Protein AF-0000000074976212 (afdb_homodimer)

Radius of gyration: 29.64 Å; Cα contacts (8 Å, |Δi|>4): 2493; chains: 2; bounding box: 60×84×64 Å

Sequence (976 aa):
MLPFTELFINGRFVPSSTGETFEVRNPYTGAVVGTSASASSEDCKDAIEAAQQALKTWENSPLAQRRDIYLKAAELIMTEKYREKIFQAIREETAGSNELVMMNVAPVAGTLRAHAGLVESLRGDVYPSLTVPGAQVVARPRAMGVIFAIAPWNAPVTLALRAVSIPILCGNTAVLKSSEISPRSHSIVVELFKEAGLPDGVLNFVSMSRDSAPSLTSEIIAHPAIRHVNFTGSDRVGKIIAMEAAKYLKPCVLELGGKSPAIVLNDANISEAARSIVFSAMAHSGQVCMATSRVIAQRGISEQLLSEVKSLITNIKAGDVGNDKSVILGALFSPGSAENVVKMLKEAQAQGAEIISGDISRNGAVVQPHLVANVKCGMQIWDREVFGPALVYAVVDTIEEAIELANNTDYSLSASVWSKDLAVAQDVAARIYSGYANINGPSIHSEPVDGLVGLGGASGYGRFSIENFTHKRIVVTHPAGRKLPIVSMLPFTELFINGRFVPSSTGETFEVRNPYTGAVVGTSASASSEDCKDAIEAAQQALKTWENSPLAQRRDIYLKAAELIMTEKYREKIFQAIREETAGSNELVMMNVAPVAGTLRAHAGLVESLRGDVYPSLTVPGAQVVARPRAMGVIFAIAPWNAPVTLALRAVSIPILCGNTAVLKSSEISPRSHSIVVELFKEAGLPDGVLNFVSMSRDSAPSLTSEIIAHPAIRHVNFTGSDRVGKIIAMEAAKYLKPCVLELGGKSPAIVLNDANISEAARSIVFSAMAHSGQVCMATSRVIAQRGISEQLLSEVKSLITNIKAGDVGNDKSVILGALFSPGSAENVVKMLKEAQAQGAEIISGDISRNGAVVQPHLVANVKCGMQIWDREVFGPALVYAVVDTIEEAIELANNTDYSLSASVWSKDLAVAQDVAARIYSGYANINGPSIHSEPVDGLVGLGGASGYGRFSIENFTHKRIVVTHPAGRKLPIVS

Secondary structure (DSSP, 8-state):
---EEPEEETTEEE--TT--EEEEE-TTT--EEEEEE---HHHHHHHHHHHHHHHHHHTTS-HHHHHHHHHHHHHHHTSHHHHHHHHHHHHHHH---HHHHHHTTHHHHHHHHHHHHGGGG---EEEE-SSSTT-EEEEEEEE--EEEEE--SSSHHHHHHHHHHHHHHTT-EEEEEPPTT-HHHHHHHHHHHHHHTPPTTTEEEE---TTTHHHHHHHHHHSTTEEEEEEES-HHHHHHHHHHHHTTT--EEEE----EEEEE-TTS-HHHHHHHHHHHHHGGGG--TTSEEEEEEEHHHHHHHHHHHHHHHHT--BS-TTT-TT--B---S-HHHHHHHHHHHHHHHHTT-EEEE--S--BTTB---EEEES--TT-HHHHS---SSEEEEEEESSHHHHHHHHHSSS--SEEEEE-S-HHHHHHHHHHS--SEEEETS-S-----TT----SSGGG----SSGGGGEEEEEEEEPPS----TT--/---EEPEEETTEEE--TT--EEEEE-TTT--EEEEEE---HHHHHHHHHHHHHHHHHHTTS-HHHHHHHHHHHHHHHTSHHHHHHHHHHHHHHH---HHHHHHTTHHHHHHHHHHHHGGGG---EEEE-SSSTT-EEEEEEEE--EEEEE--SSSHHHHHHHHHHHHHHTT-EEEEEPPTT-HHHHHHHHHHHHHHTPPTTTEEEE---TTTHHHHHHHHHHSTTEEEEEEES-HHHHHHHHHHHHTTT--EEEE----EEEEE-TTS-HHHHHHHHHHHHHGGGG--TT-EEEEEEEHHHHHHHHHHHHHHHHT--BS-TTT-TT--B---S-HHHHHHHHHHHHHHHHTT-EEEE--S--BTTB---EEEES--TT-HHHHS---SSEEEEEEESSHHHHHHHHHSSS--SEEEEE-S-HHHHHHHHHHS--SEEEETS-S-----TT----SSGGG----SSGGGGEEEEEEEEPPS----TT--

pLDDT: mean 95.0, std 6.01, range [60.66, 98.94]

Solvent-accessible surface area (backbone atoms only — not comparable to full-atom values): 46878 Å² total; per-residue (Å²): 133,69,52,71,32,59,26,29,42,53,69,37,78,36,70,24,84,81,64,42,63,41,75,26,42,15,26,65,80,61,44,76,60,28,36,31,25,21,50,37,72,65,45,52,51,50,29,51,51,29,10,53,59,28,31,76,53,47,50,72,48,60,61,67,58,55,28,49,29,29,47,42,30,26,53,50,54,70,33,69,70,42,45,51,52,48,44,52,35,38,35,43,34,42,27,44,25,71,66,51,44,43,67,38,47,64,54,44,37,57,50,30,46,53,53,31,57,46,57,74,67,74,54,62,49,78,45,82,47,88,73,44,85,80,25,45,32,38,35,35,66,36,45,65,43,24,31,40,22,38,25,39,56,75,42,24,41,43,43,35,41,60,55,44,48,57,37,41,71,47,19,19,11,29,41,38,34,41,30,62,54,28,43,58,32,31,47,48,49,54,52,42,39,50,74,31,60,53,61,55,5,34,59,16,38,43,33,36,38,80,84,51,35,64,64,50,50,53,51,53,58,66,34,82,68,41,46,34,38,38,40,39,45,52,39,72,58,48,32,53,52,40,32,59,26,12,74,61,41,34,57,63,32,31,32,28,33,21,58,6,33,34,39,36,40,65,66,30,59,52,68,62,49,31,41,31,48,50,31,21,18,38,45,69,26,8,44,42,49,33,18,28,31,34,37,38,21,23,55,85,34,33,68,64,37,50,52,51,37,49,56,58,47,72,71,49,36,44,39,54,39,89,80,35,85,81,26,69,21,18,23,36,81,29,45,68,57,26,49,52,44,32,49,37,48,52,51,35,44,73,72,63,27,41,77,78,39,63,79,77,51,62,62,68,7,24,43,57,46,29,36,33,32,65,59,51,89,86,36,60,63,69,60,41,65,68,64,31,29,54,34,36,37,39,75,32,83,46,71,68,52,43,42,53,57,62,45,67,48,58,39,11,31,20,19,18,32,31,40,70,50,58,71,59,34,49,54,50,52,69,66,37,64,36,15,29,28,16,32,54,44,38,28,52,74,74,69,73,68,64,32,82,27,15,75,22,42,41,3,16,33,56,38,67,32,69,72,72,36,32,36,74,30,36,38,36,41,46,50,86,86,75,85,52,69,98,61,108,131,70,51,73,33,59,26,30,43,51,69,37,76,38,72,22,82,80,64,41,61,40,76,24,43,14,26,66,81,61,46,75,59,27,37,30,26,22,50,40,71,65,44,52,50,50,27,51,50,28,11,54,58,27,30,75,53,47,49,71,49,59,61,67,59,53,28,50,29,29,47,42,29,25,55,49,54,70,33,70,68,42,46,50,50,49,44,52,36,38,34,43,32,42,28,43,25,72,67,51,43,43,67,37,48,65,54,45,35,58,50,30,46,53,53,33,57,47,56,74,68,74,55,63,48,78,44,82,47,88,71,44,84,80,26,46,33,38,35,36,67,37,46,64,43,25,32,40,23,37,25,37,57,75,41,23,41,42,42,35,39,60,54,45,49,57,37,40,72,47,17,20,11,29,40,37,34,40,27,60,54,27,44,58,32,31,48,49,49,54,52,43,39,51,75,31,61,52,60,56,6,33,58,17,38,44,34,37,39,80,83,50,36,66,62,50,51,52,52,53,59,67,35,83,66,41,46,35,40,37,38,39,44,50,40,71,59,48,30,52,52,40,31,57,27,12,72,62,41,34,57,63,33,30,32,28,34,22,59,6,33,34,40,35,42,64,65,30,59,53,69,63,49,29,43,31,47,50,31,21,18,38,46,70,27,8,47,41,51,32,17,29,31,34,37,38,22,22,55,86,34,33,67,64,37,50,53,49,36,49,55,58,48,73,70,49,37,44,37,56,40,88,81,35,88,82,24,68,21,17,23,34,83,28,44,66,57,26,48,50,43,32,50,37,48,50,51,35,43,74,72,61,26,40,77,76,40,64,79,76,51,62,62,67,7,25,43,57,46,30,36,32,32,66,57,52,89,87,34,59,63,69,61,40,65,66,64,30,28,52,35,35,36,36,75,32,85,45,72,68,52,42,43,53,58,64,46,67,49,57,38,11,30,20,18,18,33,31,39,69,49,58,71,58,35,49,52,51,52,69,68,37,64,38,14,29,28,16,33,54,42,38,29,52,73,73,68,74,68,66,31,82,27,15,75,24,41,42,3,17,33,56,39,65,32,68,72,71,37,33,35,74,29,34,37,34,41,46,50,84,86,75,87,52,71,97,62,107

Nearest PDB structures (foldseek):
  4pz2-assembly1_C  TM=9.304E-01  e=1.964E-45  Zea mays
  8hap-assembly1_A  TM=9.422E-01  e=1.082E-43  Sulfurisphaera tokodaii
  3rjl-assembly10_B  TM=9.060E-01  e=8.149E-41  Bacillus licheniformis DSM 13 = ATCC 14580
  2w8o-assembly1_A  TM=9.499E-01  e=3.432E-38  Homo sapiens
  4pxn-assembly1_A  TM=8.995E-01  e=1.746E-37  Zea mays

Organism: Psilocybe cubensis (NCBI:txid181762)

InterPro domains:
  IPR015590 Aldehyde dehydrogenase domain [PF00171] (13-471)
  IPR016161 Aldehyde/histidinol dehydrogenase [SSF53720] (3-476)
  IPR016162 Aldehyde dehydrogenase, N-terminal [G3DSA:3.40.605.10] (1-257)
  IPR016163 Aldehyde dehydrogenase, C-terminal [G3DSA:3.40.309.10] (258-483)
  IPR029510 Aldehyde dehydrogenase, glutamic acid active site [PS00687] (254-261)
  IPR050740 Aldehyde Dehydrogenase Superfamily [PTHR43353] (5-470)

Foldseek 3Di:
DADEAAWAAQLDGDAAPVNDKDFFAEQFPRDGRYIYHAHDLVNLVRLLVLQQVVLVDLQPDDLVVLLQLLLLLLVVLPDPVNLVLLVSLLCGLFVAFPVQSCVLRVCRSVVSNVLSVCSVVQAKDWDDDPPAPPKTKIKGWGFQFEEEFEFESSNQNNRLCLRQVLLSSNSYAYEYEYDLRRSSNNCSNVVSSSVSPPGTSSYIYHYHDPVCCLVSLLSSLPDPRHQEYEDEEALVVVVVNVVSNVVVPHYYHYFHAAAAEEEEELAFDLLLSLVQLLCQCCRQQNQDRLRHAEYEYEPNCQVVNVVSNLVVQQQAWEHNSPPDVSHRHYFGSFQVLQVQLLVLVVQQVVVPKDWPDADSDDDRRIGRATEIEPGDPPRCSNADRSSGRYHYYYYDHDLVVSQVSLQNYQHAFWYEYGHPPVVVSVVSQVRHQHPYYHYSHHSDDDDPPQAGFGPDGRRGDDGSHNPRRIDIDMDMGHDPDDDDPPVD/DAAEAAWAAQLDGDAAPVNDKDFFAEQFPRDGRYIYHAHDLVNLVRLLVLQQVVLVDLQPDDLVVLLQLLLLLLVVLPDPVNLVLLVSLLCGLFVAFPVQSCVLRVCSSVVSNVLSVCSVVQAKDWDDDPPAPPKTKIKGWGFQFEEEFEFESSNQNNRLCLRQVLLSSNSYAYEYEYDLRRSSNNCSNVVSSSVSPPGTSSYIYHYHDPVCCLVSLLSSLPDPRHQEYEDEEALVVVVVNVVSNVVVPHYYHYFHAAAAEEEEELAFDLLLSLVQLLCQLCRQQNQDRLRHAEYEYEPNCQVVNVVSNLVVQQQAWEHNSPPDVSHRHYFGSFQVLQVQLLVLVVQQVVVPKDWSDADSDDDRRIGRATEIEPGDPPRCSNADRSSGRYHYYYYDHDLVVSQVSLQNYQHAFWYEYGHPPVVVSVVSQVRHQHPYYHYSHHSDDDDPPQAGFGPDGRRGDDGSHSPRRIDIDMDMGHDPDDDDPPVD

Structure (mmCIF, N/CA/C/O backbone):
data_AF-0000000074976212-model_v1
#
loop_
_entity.id
_entity.type
_entity.pdbx_description
1 polymer 'Aldehyde dehydrogenase domain-containing protein'
#
loop_
_atom_site.group_PDB
_atom_site.id
_atom_site.type_symbol
_atom_site.label_atom_id
_atom_site.label_alt_id
_atom_site.label_comp_id
_atom_site.label_asym_id
_atom_site.label_entity_id
_atom_site.label_seq_id
_atom_site.pdbx_PDB_ins_code
_atom_site.Cartn_x
_atom_site.Cartn_y
_atom_site.Cartn_z
_atom_site.occupancy
_atom_site.B_iso_or_equiv
_atom_site.auth_seq_id
_atom_site.auth_comp_id
_atom_site.auth_asym_id
_atom_site.auth_atom_id
_atom_site.pdbx_PDB_model_num
ATOM 1 N N . MET A 1 1 ? -28.688 -28.453 -22.25 1 78.44 1 MET A N 1
ATOM 2 C CA . MET A 1 1 ? -28.516 -27 -22.312 1 78.44 1 MET A CA 1
ATOM 3 C C . MET A 1 1 ? -27.219 -26.578 -21.656 1 78.44 1 MET A C 1
ATOM 5 O O . MET A 1 1 ? -26.859 -27.078 -20.594 1 78.44 1 MET A O 1
ATOM 9 N N . LEU A 1 2 ? -26.578 -25.734 -22.297 1 90.56 2 LEU A N 1
ATOM 10 C CA . LEU A 1 2 ? -25.297 -25.281 -21.781 1 90.56 2 LEU A CA 1
ATOM 11 C C . LEU A 1 2 ? -25.484 -24.391 -20.547 1 90.56 2 LEU A C 1
ATOM 13 O O . LEU A 1 2 ? -26.469 -23.656 -20.453 1 90.56 2 LEU A O 1
ATOM 17 N N . PRO A 1 3 ? -24.641 -24.547 -19.656 1 96.06 3 PRO A N 1
ATOM 18 C CA . PRO A 1 3 ? -24.75 -23.703 -18.453 1 96.06 3 PRO A CA 1
ATOM 19 C C . PRO A 1 3 ? -24.625 -22.219 -18.766 1 96.06 3 PRO A C 1
ATOM 21 O O . PRO A 1 3 ? -23.891 -21.828 -19.688 1 96.06 3 PRO A O 1
ATOM 24 N N . PHE A 1 4 ? -25.375 -21.438 -18.062 1 97.94 4 PHE A N 1
ATOM 25 C CA . PHE A 1 4 ? -25.328 -19.984 -18.141 1 97.94 4 PHE A CA 1
ATOM 26 C C . PHE A 1 4 ? -24.938 -19.375 -16.797 1 97.94 4 PHE A C 1
ATOM 28 O O . PHE A 1 4 ? -25.562 -19.656 -15.773 1 97.94 4 PHE A O 1
ATOM 35 N N . THR A 1 5 ? -23.906 -18.562 -16.797 1 98.44 5 THR A N 1
ATOM 36 C CA . THR A 1 5 ? -23.469 -17.875 -15.594 1 98.44 5 THR A CA 1
ATOM 37 C C . THR A 1 5 ? -24.047 -16.469 -15.523 1 98.44 5 THR A C 1
ATOM 39 O O . THR A 1 5 ? -23.781 -15.625 -16.375 1 98.44 5 THR A O 1
ATOM 42 N N . GLU A 1 6 ? -24.781 -16.203 -14.539 1 98.69 6 GLU A N 1
ATOM 43 C CA . GLU A 1 6 ? -25.422 -14.914 -14.328 1 98.69 6 GLU A CA 1
ATOM 44 C C . GLU A 1 6 ? -24.531 -13.992 -13.492 1 98.69 6 GLU A C 1
ATOM 46 O O . GLU A 1 6 ? -23.547 -14.445 -12.883 1 98.69 6 GLU A O 1
ATOM 51 N N . LEU A 1 7 ? -24.891 -12.688 -13.555 1 98.88 7 LEU A N 1
ATOM 52 C CA . LEU A 1 7 ? -24.359 -11.781 -12.539 1 98.88 7 LEU A CA 1
ATOM 53 C C . LEU A 1 7 ? -25 -12.055 -11.18 1 98.88 7 LEU A C 1
ATOM 55 O O . LEU A 1 7 ? -25.984 -12.789 -11.086 1 98.88 7 LEU A O 1
ATOM 59 N N . PHE A 1 8 ? -24.406 -11.617 -10.109 1 98.94 8 PHE A N 1
ATOM 60 C CA . PHE A 1 8 ? -24.984 -11.672 -8.766 1 98.94 8 PHE A CA 1
ATOM 61 C C . PHE A 1 8 ? -24.984 -10.289 -8.117 1 98.94 8 PHE A C 1
ATOM 63 O O . PHE A 1 8 ? -23.922 -9.758 -7.797 1 98.94 8 PHE A O 1
ATOM 70 N N . ILE A 1 9 ? -26.125 -9.711 -8 1 98.88 9 ILE A N 1
ATOM 71 C CA . ILE A 1 9 ? -26.266 -8.352 -7.5 1 98.88 9 ILE A CA 1
ATOM 72 C C . ILE A 1 9 ? -27.312 -8.297 -6.402 1 98.88 9 ILE A C 1
ATOM 74 O O . ILE A 1 9 ? -28.469 -8.695 -6.617 1 98.88 9 ILE A O 1
ATOM 78 N N . ASN A 1 10 ? -26.922 -7.902 -5.266 1 98.75 10 ASN A N 1
ATOM 79 C CA . ASN A 1 10 ? -27.797 -7.723 -4.113 1 98.75 10 ASN A CA 1
ATOM 80 C C . ASN A 1 10 ? -28.562 -9.008 -3.779 1 98.75 10 ASN A C 1
ATOM 82 O O . ASN A 1 10 ? -29.781 -8.984 -3.623 1 98.75 10 ASN A O 1
ATOM 86 N N . GLY A 1 11 ? -27.844 -10.102 -3.789 1 98.5 11 GLY A N 1
ATOM 87 C CA . GLY A 1 11 ? -28.375 -11.375 -3.342 1 98.5 11 GLY A CA 1
ATOM 88 C C . GLY A 1 11 ? -29.172 -12.094 -4.414 1 98.5 11 GLY A C 1
ATOM 89 O O . GLY A 1 11 ? -29.781 -13.133 -4.145 1 98.5 11 GLY A O 1
ATOM 90 N N . ARG A 1 12 ? -29.172 -11.594 -5.656 1 98.19 12 ARG A N 1
ATOM 91 C CA . ARG A 1 12 ? -29.953 -12.211 -6.73 1 98.19 12 ARG A CA 1
ATOM 92 C C . ARG A 1 12 ? -29.078 -12.477 -7.953 1 98.19 12 ARG A C 1
ATOM 94 O O . ARG A 1 12 ? -28.281 -11.625 -8.359 1 98.19 12 ARG A O 1
ATOM 101 N N . PHE A 1 13 ? -29.188 -13.633 -8.492 1 98.69 13 PHE A N 1
ATOM 102 C CA . PHE A 1 13 ? -28.625 -13.938 -9.805 1 98.69 13 PHE A CA 1
ATOM 103 C C . PHE A 1 13 ? -29.453 -13.297 -10.906 1 98.69 13 PHE A C 1
ATOM 105 O O . PHE A 1 13 ? -30.672 -13.492 -10.977 1 98.69 13 PHE A O 1
ATOM 112 N N . VAL A 1 14 ? -28.812 -12.461 -11.789 1 98.62 14 VAL A N 1
ATOM 113 C CA . VAL A 1 14 ? -29.547 -11.695 -12.797 1 98.62 14 VAL A CA 1
ATOM 114 C C . VAL A 1 14 ? -28.781 -11.711 -14.117 1 98.62 14 VAL A C 1
ATOM 116 O O . VAL A 1 14 ? -27.547 -11.805 -14.125 1 98.62 14 VAL A O 1
ATOM 119 N N . PRO A 1 15 ? -29.469 -11.68 -15.195 1 98.25 15 PRO A N 1
ATOM 120 C CA . PRO A 1 15 ? -28.781 -11.445 -16.469 1 98.25 15 PRO A CA 1
ATOM 121 C C . PRO A 1 15 ? -28.219 -10.023 -16.578 1 98.25 15 PRO A C 1
ATOM 123 O O . PRO A 1 15 ? -28.469 -9.188 -15.695 1 98.25 15 PRO A O 1
ATOM 126 N N . SER A 1 16 ? -27.484 -9.773 -17.562 1 98.5 16 SER A N 1
ATOM 127 C CA . SER A 1 16 ? -27.047 -8.414 -17.844 1 98.5 16 SER A CA 1
ATOM 128 C C . SER A 1 16 ? -28.234 -7.504 -18.156 1 98.5 16 SER A C 1
ATOM 130 O O . SER A 1 16 ? -29.203 -7.938 -18.766 1 98.5 16 SER A O 1
ATOM 132 N N . SER A 1 17 ? -28.109 -6.273 -17.812 1 98.19 17 SER A N 1
ATOM 133 C CA . SER A 1 17 ? -29.188 -5.324 -18.062 1 98.19 17 SER A CA 1
ATOM 134 C C . SER A 1 17 ? -29.406 -5.133 -19.562 1 98.19 17 SER A C 1
ATOM 136 O O . SER A 1 17 ? -30.5 -4.785 -20 1 98.19 17 SER A O 1
ATOM 138 N N . THR A 1 18 ? -28.422 -5.387 -20.375 1 97.94 18 THR A N 1
ATOM 139 C CA . THR A 1 18 ? -28.531 -5.246 -21.828 1 97.94 18 THR A CA 1
ATOM 140 C C . THR A 1 18 ? -28.828 -6.59 -22.484 1 97.94 18 THR A C 1
ATOM 142 O O . THR A 1 18 ? -29.109 -6.652 -23.688 1 97.94 18 THR A O 1
ATOM 145 N N . GLY A 1 19 ? -28.703 -7.66 -21.75 1 97.81 19 GLY A N 1
ATOM 146 C CA . GLY A 1 19 ? -28.906 -9 -22.297 1 97.81 19 GLY A CA 1
ATOM 147 C C . GLY A 1 19 ? -27.656 -9.555 -22.953 1 97.81 19 GLY A C 1
ATOM 148 O O . GLY A 1 19 ? -27.656 -10.703 -23.422 1 97.81 19 GLY A O 1
ATOM 149 N N . GLU A 1 20 ? -26.609 -8.789 -22.938 1 98.12 20 GLU A N 1
ATOM 150 C CA . GLU A 1 20 ? -25.375 -9.219 -23.609 1 98.12 20 GLU A CA 1
ATOM 151 C C . GLU A 1 20 ? -24.734 -10.398 -22.891 1 98.12 20 GLU A C 1
ATOM 153 O O . GLU A 1 20 ? -24.781 -10.477 -21.656 1 98.12 20 GLU A O 1
ATOM 158 N N . THR A 1 21 ? -24.156 -11.336 -23.641 1 98.31 21 THR A N 1
ATOM 159 C CA . THR A 1 21 ? -23.469 -12.516 -23.141 1 98.31 21 THR A CA 1
ATOM 160 C C . THR A 1 21 ? -22.188 -12.758 -23.938 1 98.31 21 THR A C 1
ATOM 162 O O . THR A 1 21 ? -21.922 -12.086 -24.938 1 98.31 21 THR A O 1
ATOM 165 N N . PHE A 1 22 ? -21.359 -13.578 -23.469 1 98.31 22 PHE A N 1
ATOM 166 C CA . PHE A 1 22 ? -20.219 -14.078 -24.219 1 98.31 22 PHE A CA 1
ATOM 167 C C . PHE A 1 22 ? -20.062 -15.586 -24.016 1 98.31 22 PHE A C 1
ATOM 169 O O . PHE A 1 22 ? -20.516 -16.125 -23 1 98.31 22 PHE A O 1
ATOM 176 N N . GLU A 1 23 ? -19.469 -16.234 -24.953 1 98.12 23 GLU A N 1
ATOM 177 C CA . GLU A 1 23 ? -19.25 -17.672 -24.906 1 98.12 23 GLU A CA 1
ATOM 178 C C . GLU A 1 23 ? -18.016 -18.031 -24.094 1 98.12 23 GLU A C 1
ATOM 180 O O . GLU A 1 23 ? -17.016 -17.312 -24.141 1 98.12 23 GLU A O 1
ATOM 185 N N . VAL A 1 24 ? -18.109 -19.141 -23.391 1 98.06 24 VAL A N 1
ATOM 186 C CA . VAL A 1 24 ? -16.953 -19.766 -22.734 1 98.06 24 VAL A CA 1
ATOM 187 C C . VAL A 1 24 ? -16.578 -21.062 -23.453 1 98.06 24 VAL A C 1
ATOM 189 O O . VAL A 1 24 ? -17.438 -21.938 -23.641 1 98.06 24 VAL A O 1
ATOM 192 N N . ARG A 1 25 ? -15.344 -21.141 -23.828 1 97.19 25 ARG A N 1
ATOM 193 C CA . ARG A 1 25 ? -14.914 -22.266 -24.641 1 97.19 25 ARG A CA 1
ATOM 194 C C . ARG A 1 25 ? -13.867 -23.094 -23.906 1 97.19 25 ARG A C 1
ATOM 196 O O . ARG A 1 25 ? -13.031 -22.547 -23.172 1 97.19 25 ARG A O 1
ATOM 203 N N . ASN A 1 26 ? -13.984 -24.406 -24.094 1 96.75 26 ASN A N 1
ATOM 204 C CA . ASN A 1 26 ? -12.93 -25.281 -23.625 1 96.75 26 ASN A CA 1
ATOM 205 C C . ASN A 1 26 ? -11.648 -25.125 -24.438 1 96.75 26 ASN A C 1
ATOM 207 O O . ASN A 1 26 ? -11.656 -25.281 -25.656 1 96.75 26 ASN A O 1
ATOM 211 N N . PRO A 1 27 ? -10.555 -24.844 -23.766 1 95.94 27 PRO A N 1
ATOM 212 C CA . PRO A 1 27 ? -9.359 -24.5 -24.531 1 95.94 27 PRO A CA 1
ATOM 213 C C . PRO A 1 27 ? -8.781 -25.688 -25.297 1 95.94 27 PRO A C 1
ATOM 215 O O . PRO A 1 27 ? -8.031 -25.516 -26.25 1 95.94 27 PRO A O 1
ATOM 218 N N . TYR A 1 28 ? -9.117 -26.891 -24.922 1 95.69 28 TYR A N 1
ATOM 219 C CA . TYR A 1 28 ? -8.609 -28.078 -25.625 1 95.69 28 TYR A CA 1
ATOM 220 C C . TYR A 1 28 ? -9.453 -28.375 -26.859 1 95.69 28 TYR A C 1
ATOM 222 O O . TYR A 1 28 ? -8.93 -28.516 -27.953 1 95.69 28 TYR A O 1
ATOM 230 N N . THR A 1 29 ? -10.758 -28.406 -26.672 1 95.31 29 THR A N 1
ATOM 231 C CA . THR A 1 29 ? -11.641 -28.859 -27.75 1 95.31 29 THR A CA 1
ATOM 232 C C . THR A 1 29 ? -12.078 -27.672 -28.625 1 95.31 29 THR A C 1
ATOM 234 O O . THR A 1 29 ? -12.492 -27.859 -29.766 1 95.31 29 THR A O 1
ATOM 237 N N . GLY A 1 30 ? -12.133 -26.516 -28.016 1 95.44 30 GLY A N 1
ATOM 238 C CA . GLY A 1 30 ? -12.68 -25.359 -28.688 1 95.44 30 GLY A CA 1
ATOM 239 C C . GLY A 1 30 ? -14.188 -25.266 -28.609 1 95.44 30 GLY A C 1
ATOM 240 O O . GLY A 1 30 ? -14.789 -24.266 -29.016 1 95.44 30 GLY A O 1
ATOM 241 N N . ALA A 1 31 ? -14.758 -26.219 -27.984 1 96.38 31 ALA A N 1
ATOM 242 C CA . ALA A 1 31 ? -16.219 -26.266 -27.906 1 96.38 31 ALA A CA 1
ATOM 243 C C . ALA A 1 31 ? -16.75 -25.25 -26.891 1 96.38 31 ALA A C 1
ATOM 245 O O . ALA A 1 31 ? -16.125 -25 -25.875 1 96.38 31 ALA A O 1
ATOM 246 N N . VAL A 1 32 ? -17.938 -24.719 -27.219 1 97.94 32 VAL A N 1
ATOM 247 C CA . VAL A 1 32 ? -18.625 -23.859 -26.25 1 97.94 32 VAL A CA 1
ATOM 248 C C . VAL A 1 32 ? -19.141 -24.719 -25.094 1 97.94 32 VAL A C 1
ATOM 250 O O . VAL A 1 32 ? -19.891 -25.672 -25.297 1 97.94 32 VAL A O 1
ATOM 253 N N . VAL A 1 33 ? -18.766 -24.359 -23.906 1 97.62 33 VAL A N 1
ATOM 254 C CA . VAL A 1 33 ? -19.125 -25.188 -22.75 1 97.62 33 VAL A CA 1
ATOM 255 C C . VAL A 1 33 ? -20.062 -24.406 -21.844 1 97.62 33 VAL A C 1
ATOM 257 O O . VAL A 1 33 ? -20.516 -24.938 -20.812 1 97.62 33 VAL A O 1
ATOM 260 N N . GLY A 1 34 ? -20.297 -23.172 -22.188 1 97.81 34 GLY A N 1
ATOM 261 C CA . GLY A 1 34 ? -21.234 -22.328 -21.469 1 97.81 34 GLY A CA 1
ATOM 262 C C . GLY A 1 34 ? -21.281 -20.906 -21.984 1 97.81 34 GLY A C 1
ATOM 263 O O . GLY A 1 34 ? -20.547 -20.547 -22.922 1 97.81 34 GLY A O 1
ATOM 264 N N . THR A 1 35 ? -22.188 -20.156 -21.469 1 98.25 35 THR A N 1
ATOM 265 C CA . THR A 1 35 ? -22.281 -18.719 -21.719 1 98.25 35 THR A CA 1
ATOM 266 C C . THR A 1 35 ? -22.344 -17.953 -20.406 1 98.25 35 THR A C 1
ATOM 268 O O . THR A 1 35 ? -22.719 -18.5 -19.359 1 98.25 35 THR A O 1
ATOM 271 N N . SER A 1 36 ? -21.922 -16.734 -20.453 1 98.69 36 SER A N 1
ATOM 272 C CA . SER A 1 36 ? -21.938 -15.875 -19.266 1 98.69 36 SER A CA 1
ATOM 273 C C . SER A 1 36 ? -22.531 -14.508 -19.594 1 98.69 36 SER A C 1
ATOM 275 O O . SER A 1 36 ? -22.359 -14.008 -20.719 1 98.69 36 SER A O 1
ATOM 277 N N . ALA A 1 37 ? -23.172 -13.969 -18.625 1 98.75 37 ALA A N 1
ATOM 278 C CA . ALA A 1 37 ? -23.609 -12.578 -18.766 1 98.75 37 ALA A CA 1
ATOM 279 C C . ALA A 1 37 ? -22.422 -11.641 -18.922 1 98.75 37 ALA A C 1
ATOM 281 O O . ALA A 1 37 ? -21.391 -11.828 -18.281 1 98.75 37 ALA A O 1
ATOM 282 N N . SER A 1 38 ? -22.531 -10.727 -19.812 1 98.75 38 SER A N 1
ATOM 283 C CA . SER A 1 38 ? -21.578 -9.633 -19.922 1 98.75 38 SER A CA 1
ATOM 284 C C . SER A 1 38 ? -22.125 -8.352 -19.297 1 98.75 38 SER A C 1
ATOM 286 O O . SER A 1 38 ? -23.016 -7.719 -19.859 1 98.75 38 SER A O 1
ATOM 288 N N . ALA A 1 39 ? -21.656 -8 -18.188 1 98.81 39 ALA A N 1
ATOM 289 C CA . ALA A 1 39 ? -22.172 -6.867 -17.422 1 98.81 39 ALA A CA 1
ATOM 290 C C . ALA A 1 39 ? -22.078 -5.574 -18.219 1 98.81 39 ALA A C 1
ATOM 292 O O . ALA A 1 39 ? -21.172 -5.402 -19.047 1 98.81 39 ALA A O 1
ATOM 293 N N . SER A 1 40 ? -23 -4.699 -18 1 98.5 40 SER A N 1
ATOM 294 C CA . SER A 1 40 ? -22.969 -3.332 -18.5 1 98.5 40 SER A CA 1
ATOM 295 C C . SER A 1 40 ? -22.516 -2.352 -17.438 1 98.5 40 SER A C 1
ATOM 297 O O . SER A 1 40 ? -22.312 -2.736 -16.281 1 98.5 40 SER A O 1
ATOM 299 N N . SER A 1 41 ? -22.312 -1.113 -17.891 1 98.56 41 SER A N 1
ATOM 300 C CA . SER A 1 41 ? -22 -0.055 -16.938 1 98.56 41 SER A CA 1
ATOM 301 C C . SER A 1 41 ? -23.062 0.033 -15.844 1 98.56 41 SER A C 1
ATOM 303 O O . SER A 1 41 ? -22.75 0.223 -14.664 1 98.56 41 SER A O 1
ATOM 305 N N . GLU A 1 42 ? -24.266 -0.12 -16.219 1 98.62 42 GLU A N 1
ATOM 306 C CA . GLU A 1 42 ? -25.375 -0.056 -15.273 1 98.62 42 GLU A CA 1
ATOM 307 C C . GLU A 1 42 ? -25.312 -1.209 -14.273 1 98.62 42 GLU A C 1
ATOM 309 O O . GLU A 1 42 ? -25.547 -1.018 -13.078 1 98.62 42 GLU A O 1
ATOM 314 N N . ASP A 1 43 ? -25.047 -2.426 -14.758 1 98.88 43 ASP A N 1
ATOM 315 C CA . ASP A 1 43 ? -24.906 -3.584 -13.875 1 98.88 43 ASP A CA 1
ATOM 316 C C . ASP A 1 43 ? -23.797 -3.365 -12.852 1 98.88 43 ASP A C 1
ATOM 318 O O . ASP A 1 43 ? -23.953 -3.703 -11.672 1 98.88 43 ASP A O 1
ATOM 322 N N . CYS A 1 44 ? -22.688 -2.836 -13.344 1 98.88 44 CYS A N 1
ATOM 323 C CA . CYS A 1 44 ? -21.562 -2.566 -12.461 1 98.88 44 CYS A CA 1
ATOM 324 C C . CYS A 1 44 ? -21.938 -1.544 -11.398 1 98.88 44 CYS A C 1
ATOM 326 O O . CYS A 1 44 ? -21.609 -1.717 -10.219 1 98.88 44 CYS A O 1
ATOM 328 N N . LYS A 1 45 ? -22.609 -0.477 -11.797 1 98.69 45 LYS A N 1
ATOM 329 C CA . LYS A 1 45 ? -23.094 0.534 -10.852 1 98.69 45 LYS A CA 1
ATOM 330 C C . LYS A 1 45 ? -24.016 -0.078 -9.812 1 98.69 45 LYS A C 1
ATOM 332 O O . LYS A 1 45 ? -23.906 0.214 -8.617 1 98.69 45 LYS A O 1
ATOM 337 N N . ASP A 1 46 ? -24.922 -0.936 -10.234 1 98.88 46 ASP A N 1
ATOM 338 C CA . ASP A 1 46 ? -25.859 -1.589 -9.328 1 98.88 46 ASP A CA 1
ATOM 339 C C . ASP A 1 46 ? -25.125 -2.469 -8.32 1 98.88 46 ASP A C 1
ATOM 341 O O . ASP A 1 46 ? -25.484 -2.496 -7.141 1 98.88 46 ASP A O 1
ATOM 345 N N . ALA A 1 47 ? -24.156 -3.191 -8.805 1 98.94 47 ALA A N 1
ATOM 346 C CA . ALA A 1 47 ? -23.359 -4.047 -7.926 1 98.94 47 ALA A CA 1
ATOM 347 C C . ALA A 1 47 ? -22.641 -3.225 -6.859 1 98.94 47 ALA A C 1
ATOM 349 O O . ALA A 1 47 ? -22.641 -3.59 -5.684 1 98.94 47 ALA A O 1
ATOM 350 N N . ILE A 1 48 ? -22.062 -2.111 -7.277 1 98.94 48 ILE A N 1
ATOM 351 C CA . ILE A 1 48 ? -21.328 -1.238 -6.367 1 98.94 48 ILE A CA 1
ATOM 352 C C . ILE A 1 48 ? -22.281 -0.63 -5.348 1 98.94 48 ILE A C 1
ATOM 354 O O . ILE A 1 48 ? -21.984 -0.593 -4.152 1 98.94 48 ILE A O 1
ATOM 358 N N . GLU A 1 49 ? -23.406 -0.153 -5.785 1 98.75 49 GLU A N 1
ATOM 359 C CA . GLU A 1 49 ? -24.391 0.465 -4.902 1 98.75 49 GLU A CA 1
ATOM 360 C C . GLU A 1 49 ? -24.953 -0.545 -3.9 1 98.75 49 GLU A C 1
ATOM 362 O O . GLU A 1 49 ? -25.172 -0.211 -2.736 1 98.75 49 GLU A O 1
ATOM 367 N N . ALA A 1 50 ? -25.203 -1.755 -4.387 1 98.88 50 ALA A N 1
ATOM 368 C CA . ALA A 1 50 ? -25.625 -2.82 -3.482 1 98.88 50 ALA A CA 1
ATOM 369 C C . ALA A 1 50 ? -24.578 -3.066 -2.396 1 98.88 50 ALA A C 1
ATOM 371 O O . ALA A 1 50 ? -24.922 -3.217 -1.222 1 98.88 50 ALA A O 1
ATOM 372 N N . ALA A 1 51 ? -23.328 -3.158 -2.822 1 98.94 51 ALA A N 1
ATOM 373 C CA . ALA A 1 51 ? -22.234 -3.355 -1.878 1 98.94 51 ALA A CA 1
ATOM 374 C C . ALA A 1 51 ? -22.156 -2.209 -0.873 1 98.94 51 ALA A C 1
ATOM 376 O O . ALA A 1 51 ? -21.984 -2.436 0.325 1 98.94 51 ALA A O 1
ATOM 377 N N . GLN A 1 52 ? -22.281 -0.993 -1.358 1 98.5 52 GLN A N 1
ATOM 378 C CA . GLN A 1 52 ? -22.234 0.193 -0.51 1 98.5 52 GLN A CA 1
ATOM 379 C C . GLN A 1 52 ? -23.359 0.176 0.523 1 98.5 52 GLN A C 1
ATOM 381 O O . GLN A 1 52 ? -23.141 0.504 1.69 1 98.5 52 GLN A O 1
ATOM 386 N N . GLN A 1 53 ? -24.547 -0.165 0.082 1 98.38 53 GLN A N 1
ATOM 387 C CA . GLN A 1 53 ? -25.688 -0.231 0.989 1 98.38 53 GLN A CA 1
ATOM 388 C C . GLN A 1 53 ? -25.484 -1.311 2.049 1 98.38 53 GLN A C 1
ATOM 390 O O . GLN A 1 53 ? -25.766 -1.093 3.227 1 98.38 53 GLN A O 1
ATOM 395 N N . ALA A 1 54 ? -25 -2.451 1.655 1 98.81 54 ALA A N 1
ATOM 396 C CA . ALA A 1 54 ? -24.781 -3.568 2.568 1 98.81 54 ALA A CA 1
ATOM 397 C C . ALA A 1 54 ? -23.688 -3.242 3.59 1 98.81 54 ALA A C 1
ATOM 399 O O . ALA A 1 54 ? -23.688 -3.785 4.699 1 98.81 54 ALA A O 1
ATOM 400 N N . LEU A 1 55 ? -22.766 -2.412 3.201 1 98.19 55 LEU A N 1
ATOM 401 C CA . LEU A 1 55 ? -21.641 -2.031 4.066 1 98.19 55 LEU A CA 1
ATOM 402 C C . LEU A 1 55 ? -22.156 -1.427 5.371 1 98.19 55 LEU A C 1
ATOM 404 O O . LEU A 1 55 ? -21.562 -1.642 6.434 1 98.19 55 LEU A O 1
ATOM 408 N N . LYS A 1 56 ? -23.281 -0.693 5.34 1 94.94 56 LYS A N 1
ATOM 409 C CA . LYS A 1 56 ? -23.828 0.039 6.477 1 94.94 56 LYS A CA 1
ATOM 410 C C . LYS A 1 56 ? -24.109 -0.895 7.648 1 94.94 56 LYS A C 1
ATOM 412 O O . LYS A 1 56 ? -23.938 -0.513 8.805 1 94.94 56 LYS A O 1
ATOM 417 N N . THR A 1 57 ? -24.422 -2.119 7.34 1 96.5 57 THR A N 1
ATOM 418 C CA . THR A 1 57 ? -24.75 -3.066 8.398 1 96.5 57 THR A CA 1
ATOM 419 C C . THR A 1 57 ? -23.656 -4.105 8.562 1 96.5 57 THR A C 1
ATOM 421 O O . THR A 1 57 ? -23.328 -4.508 9.68 1 96.5 57 THR A O 1
ATOM 424 N N . TRP A 1 58 ? -23 -4.48 7.539 1 98.19 58 TRP A N 1
ATOM 425 C CA . TRP A 1 58 ? -22.016 -5.559 7.578 1 98.19 58 TRP A CA 1
ATOM 426 C C . TRP A 1 58 ? -20.797 -5.145 8.383 1 98.19 58 TRP A C 1
ATOM 428 O O . TRP A 1 58 ? -20.25 -5.938 9.164 1 98.19 58 TRP A O 1
ATOM 438 N N . GLU A 1 59 ? -20.359 -3.951 8.203 1 95.94 59 GLU A N 1
ATOM 439 C CA . GLU A 1 59 ? -19.172 -3.461 8.891 1 95.94 59 GLU A CA 1
ATOM 440 C C . GLU A 1 59 ? -19.312 -3.621 10.398 1 95.94 59 GLU A C 1
ATOM 442 O O . GLU A 1 59 ? -18.312 -3.852 11.094 1 95.94 59 GLU A O 1
ATOM 447 N N . ASN A 1 60 ? -20.531 -3.561 10.875 1 92.81 60 ASN A N 1
ATOM 448 C CA . ASN A 1 60 ? -20.766 -3.596 12.312 1 92.81 60 ASN A CA 1
ATOM 449 C C . ASN A 1 60 ? -21.406 -4.918 12.75 1 92.81 60 ASN A C 1
ATOM 451 O O . ASN A 1 60 ? -21.875 -5.043 13.883 1 92.81 60 ASN A O 1
ATOM 455 N N . SER A 1 61 ? -21.406 -5.867 11.859 1 96.69 61 SER A N 1
ATOM 456 C CA . SER A 1 61 ? -21.984 -7.164 12.203 1 96.69 61 SER A CA 1
ATOM 457 C C . SER A 1 61 ? -21.156 -7.875 13.266 1 96.69 61 SER A C 1
ATOM 459 O O . SER A 1 61 ? -19.938 -7.641 13.367 1 96.69 61 SER A O 1
ATOM 461 N N . PRO A 1 62 ? -21.812 -8.703 14.109 1 96.5 62 PRO A N 1
ATOM 462 C CA . PRO A 1 62 ? -21.047 -9.445 15.109 1 96.5 62 PRO A CA 1
ATOM 463 C C . PRO A 1 62 ? -19.984 -10.367 14.492 1 96.5 62 PRO A C 1
ATOM 465 O O . PRO A 1 62 ? -20.266 -11.055 13.508 1 96.5 62 PRO A O 1
ATOM 468 N N . LEU A 1 63 ? -18.844 -10.398 15.086 1 96.31 63 LEU A N 1
ATOM 469 C CA . LEU A 1 63 ? -17.75 -11.211 14.578 1 96.31 63 LEU A CA 1
ATOM 470 C C . LEU A 1 63 ? -18.109 -12.695 14.617 1 96.31 63 LEU A C 1
ATOM 472 O O . LEU A 1 63 ? -17.703 -13.461 13.742 1 96.31 63 LEU A O 1
ATOM 476 N N . ALA A 1 64 ? -18.859 -13.078 15.625 1 97.06 64 ALA A N 1
ATOM 477 C CA . ALA A 1 64 ? -19.297 -14.461 15.727 1 97.06 64 ALA A CA 1
ATOM 478 C C . ALA A 1 64 ? -20.156 -14.859 14.523 1 97.06 64 ALA A C 1
ATOM 480 O O . ALA A 1 64 ? -20.062 -15.984 14.031 1 97.06 64 ALA A O 1
ATOM 481 N N . GLN A 1 65 ? -20.953 -13.938 14.055 1 97.25 65 GLN A N 1
ATOM 482 C CA . GLN A 1 65 ? -21.781 -14.195 12.875 1 97.25 65 GLN A CA 1
ATOM 483 C C . GLN A 1 65 ? -20.922 -14.391 11.633 1 97.25 65 GLN A C 1
ATOM 485 O O . GLN A 1 65 ? -21.188 -15.281 10.82 1 97.25 65 GLN A O 1
ATOM 490 N N . ARG A 1 66 ? -19.938 -13.602 11.461 1 98.12 66 ARG A N 1
ATOM 491 C CA . ARG A 1 66 ? -19.031 -13.742 10.328 1 98.12 66 ARG A CA 1
ATOM 492 C C . ARG A 1 66 ? -18.328 -15.094 10.352 1 98.12 66 ARG A C 1
ATOM 494 O O . ARG A 1 66 ? -18.297 -15.797 9.344 1 98.12 66 ARG A O 1
ATOM 501 N N . ARG A 1 67 ? -17.797 -15.398 11.578 1 97.94 67 ARG A N 1
ATOM 502 C CA . ARG A 1 67 ? -17.125 -16.672 11.781 1 97.94 67 ARG A CA 1
ATOM 503 C C . ARG A 1 67 ? -18.047 -17.844 11.398 1 97.94 67 ARG A C 1
ATOM 505 O O . ARG A 1 67 ? -17.625 -18.75 10.68 1 97.94 67 ARG A O 1
ATOM 512 N N . ASP A 1 68 ? -19.281 -17.781 11.828 1 98.5 68 ASP A N 1
ATOM 513 C CA . ASP A 1 68 ? -20.219 -18.859 11.602 1 98.5 68 ASP A CA 1
ATOM 514 C C . ASP A 1 68 ? -20.531 -19.031 10.117 1 98.5 68 ASP A C 1
ATOM 516 O O . ASP A 1 68 ? -20.688 -20.156 9.633 1 98.5 68 ASP A O 1
ATOM 520 N N . ILE A 1 69 ? -20.609 -17.953 9.406 1 98.75 69 ILE A N 1
ATOM 521 C CA . ILE A 1 69 ? -20.828 -18 7.961 1 98.75 69 ILE A CA 1
ATOM 522 C C . ILE A 1 69 ? -19.656 -18.734 7.289 1 98.75 69 ILE A C 1
ATOM 524 O O . ILE A 1 69 ? -19.875 -19.578 6.418 1 98.75 69 ILE A O 1
ATOM 528 N N . TYR A 1 70 ? -18.438 -18.484 7.688 1 98.56 70 TYR A N 1
ATOM 529 C CA . TYR A 1 70 ? -17.25 -19.094 7.113 1 98.56 70 TYR A CA 1
ATOM 530 C C . TYR A 1 70 ? -17.203 -20.578 7.445 1 98.56 70 TYR A C 1
ATOM 532 O O . TYR A 1 70 ? -16.844 -21.406 6.594 1 98.56 70 TYR A O 1
ATOM 540 N N . LEU A 1 71 ? -17.531 -20.922 8.633 1 98.5 71 LEU A N 1
ATOM 541 C CA . LEU A 1 71 ? -17.547 -22.328 9.031 1 98.5 71 LEU A CA 1
ATOM 542 C C . LEU A 1 71 ? -18.609 -23.094 8.266 1 98.5 71 LEU A C 1
ATOM 544 O O . LEU A 1 71 ? -18.391 -24.234 7.848 1 98.5 71 LEU A O 1
ATOM 548 N N . LYS A 1 72 ? -19.719 -22.469 8.078 1 98.75 72 LYS A N 1
ATOM 549 C CA . LYS A 1 72 ? -20.766 -23.094 7.277 1 98.75 72 LYS A CA 1
ATOM 550 C C . LYS A 1 72 ? -20.312 -23.281 5.832 1 98.75 72 LYS A C 1
ATOM 552 O O . LYS A 1 72 ? -20.562 -24.312 5.223 1 98.75 72 LYS A O 1
ATOM 557 N N . ALA A 1 73 ? -19.703 -22.266 5.293 1 98.56 73 ALA A N 1
ATOM 558 C CA . ALA A 1 73 ? -19.172 -22.375 3.939 1 98.56 73 ALA A CA 1
ATOM 559 C C . ALA A 1 73 ? -18.156 -23.516 3.836 1 98.56 73 ALA A C 1
ATOM 561 O O . ALA A 1 73 ? -18.141 -24.234 2.836 1 98.56 73 ALA A O 1
ATOM 562 N N . ALA A 1 74 ? -17.328 -23.672 4.859 1 97.88 74 ALA A N 1
ATOM 563 C CA . ALA A 1 74 ? -16.344 -24.734 4.891 1 97.88 74 ALA A CA 1
ATOM 564 C C . ALA A 1 74 ? -17.016 -26.109 4.867 1 97.88 74 ALA A C 1
ATOM 566 O O . ALA A 1 74 ? -16.516 -27.047 4.238 1 97.88 74 ALA A O 1
ATOM 567 N N . GLU A 1 75 ? -18.109 -26.203 5.465 1 98 75 GLU A N 1
ATOM 568 C CA . GLU A 1 75 ? -18.875 -27.453 5.445 1 98 75 GLU A CA 1
ATOM 569 C C . GLU A 1 75 ? -19.516 -27.688 4.082 1 98 75 GLU A C 1
ATOM 571 O O . GLU A 1 75 ? -19.453 -28.797 3.545 1 98 75 GLU A O 1
ATOM 576 N N . LEU A 1 76 ? -20.047 -26.656 3.568 1 97.94 76 LEU A N 1
ATOM 577 C CA . LEU A 1 76 ? -20.781 -26.734 2.307 1 97.94 76 LEU A CA 1
ATOM 578 C C . LEU A 1 76 ? -19.859 -27.141 1.168 1 97.94 76 LEU A C 1
ATOM 580 O O . LEU A 1 76 ? -20.219 -27.969 0.331 1 97.94 76 LEU A O 1
ATOM 584 N N . ILE A 1 77 ? -18.719 -26.609 1.163 1 96.75 77 ILE A N 1
ATOM 585 C CA . ILE A 1 77 ? -17.812 -26.828 0.039 1 96.75 77 ILE A CA 1
ATOM 586 C C . ILE A 1 77 ? -17.375 -28.281 0.004 1 96.75 77 ILE A C 1
ATOM 588 O O . ILE A 1 77 ? -16.969 -28.797 -1.044 1 96.75 77 ILE A O 1
ATOM 592 N N . MET A 1 78 ? -17.453 -28.984 1.081 1 95.31 78 MET A N 1
ATOM 593 C CA . MET A 1 78 ? -17.016 -30.375 1.191 1 95.31 78 MET A CA 1
ATOM 594 C C . MET A 1 78 ? -18.125 -31.328 0.739 1 95.31 78 MET A C 1
ATOM 596 O O . MET A 1 78 ? -17.891 -32.531 0.566 1 95.31 78 MET A O 1
ATOM 600 N N . THR A 1 79 ? -19.266 -30.844 0.511 1 96.88 79 THR A N 1
ATOM 601 C CA . THR A 1 79 ? -20.375 -31.672 0.077 1 96.88 79 THR A CA 1
ATOM 602 C C . THR A 1 79 ? -20.172 -32.125 -1.363 1 96.88 79 THR A C 1
ATOM 604 O O . THR A 1 79 ? -19.422 -31.516 -2.125 1 96.88 79 THR A O 1
ATOM 607 N N . GLU A 1 80 ? -20.875 -33.156 -1.711 1 96.31 80 GLU A N 1
ATOM 608 C CA . GLU A 1 80 ? -20.828 -33.688 -3.07 1 96.31 80 GLU A CA 1
ATOM 609 C C . GLU A 1 80 ? -21.344 -32.656 -4.078 1 96.31 80 GLU A C 1
ATOM 611 O O . GLU A 1 80 ? -20.828 -32.562 -5.195 1 96.31 80 GLU A O 1
ATOM 616 N N . LYS A 1 81 ? -22.266 -31.922 -3.672 1 96.56 81 LYS A N 1
ATOM 617 C CA . LYS A 1 81 ? -22.859 -30.891 -4.523 1 96.56 81 LYS A CA 1
ATOM 618 C C . LYS A 1 81 ? -21.797 -29.906 -5.023 1 96.56 81 LYS A C 1
ATOM 620 O O . LYS A 1 81 ? -21.625 -29.734 -6.23 1 96.56 81 LYS A O 1
ATOM 625 N N . TYR A 1 82 ? -21.062 -29.375 -4.18 1 96.12 82 TYR A N 1
ATOM 626 C CA . TYR A 1 82 ? -20.078 -28.359 -4.559 1 96.12 82 TYR A CA 1
ATOM 627 C C . TYR A 1 82 ? -18.859 -29 -5.188 1 96.12 82 TYR A C 1
ATOM 629 O O . TYR A 1 82 ? -18.25 -28.453 -6.109 1 96.12 82 TYR A O 1
ATOM 637 N N . ARG A 1 83 ? -18.469 -30.109 -4.734 1 94.44 83 ARG A N 1
ATOM 638 C CA . ARG A 1 83 ? -17.344 -30.812 -5.332 1 94.44 83 ARG A CA 1
ATOM 639 C C . ARG A 1 83 ? -17.594 -31.109 -6.805 1 94.44 83 ARG A C 1
ATOM 641 O O . ARG A 1 83 ? -16.734 -30.891 -7.652 1 94.44 83 ARG A O 1
ATOM 648 N N . GLU A 1 84 ? -18.781 -31.578 -7.086 1 94.88 84 GLU A N 1
ATOM 649 C CA . GLU A 1 84 ? -19.141 -31.891 -8.469 1 94.88 84 GLU A CA 1
ATOM 650 C C . GLU A 1 84 ? -19.219 -30.609 -9.312 1 94.88 84 GLU A C 1
ATOM 652 O O . GLU A 1 84 ? -18.766 -30.609 -10.461 1 94.88 84 GLU A O 1
ATOM 657 N N . LYS A 1 85 ? -19.797 -29.578 -8.719 1 95.38 85 LYS A N 1
ATOM 658 C CA . LYS A 1 85 ? -19.875 -28.297 -9.422 1 95.38 85 LYS A CA 1
ATOM 659 C C . LYS A 1 85 ? -18.484 -27.781 -9.797 1 95.38 85 LYS A C 1
ATOM 661 O O . LYS A 1 85 ? -18.266 -27.328 -10.914 1 95.38 85 LYS A O 1
ATOM 666 N N . ILE A 1 86 ? -17.578 -27.859 -8.867 1 96.19 86 ILE A N 1
ATOM 667 C CA . ILE A 1 86 ? -16.219 -27.359 -9.078 1 96.19 86 ILE A CA 1
ATOM 668 C C . ILE A 1 86 ? -15.523 -28.219 -10.125 1 96.19 86 ILE A C 1
ATOM 670 O O . ILE A 1 86 ? -14.914 -27.703 -11.062 1 96.19 86 ILE A O 1
ATOM 674 N N . PHE A 1 87 ? -15.633 -29.516 -9.977 1 94.19 87 PHE A N 1
ATOM 675 C CA . PHE A 1 87 ? -15.008 -30.438 -10.906 1 94.19 87 PHE A CA 1
ATOM 676 C C . PHE A 1 87 ? -15.469 -30.188 -12.328 1 94.19 87 PHE A C 1
ATOM 678 O O . PHE A 1 87 ? -14.648 -30.031 -13.234 1 94.19 87 PHE A O 1
ATOM 685 N N . GLN A 1 88 ? -16.719 -30.094 -12.5 1 94.75 88 GLN A N 1
ATOM 686 C CA . GLN A 1 88 ? -17.297 -29.922 -13.836 1 94.75 88 GLN A CA 1
ATOM 687 C C . GLN A 1 88 ? -16.906 -28.578 -14.43 1 94.75 88 GLN A C 1
ATOM 689 O O . GLN A 1 88 ? -16.453 -28.516 -15.578 1 94.75 88 GLN A O 1
ATOM 694 N N . ALA A 1 89 ? -17.094 -27.562 -13.672 1 96.25 89 ALA A N 1
ATOM 695 C CA . ALA A 1 89 ? -16.828 -26.203 -14.18 1 96.25 89 ALA A CA 1
ATOM 696 C C . ALA A 1 89 ? -15.367 -26.047 -14.578 1 96.25 89 ALA A C 1
ATOM 698 O O . ALA A 1 89 ? -15.07 -25.578 -15.68 1 96.25 89 ALA A O 1
ATOM 699 N N . ILE A 1 90 ? -14.461 -26.469 -13.758 1 95.06 90 ILE A N 1
ATOM 700 C CA . ILE A 1 90 ? -13.031 -26.266 -14 1 95.06 90 ILE A CA 1
ATOM 701 C C . ILE A 1 90 ? -12.586 -27.125 -15.18 1 95.06 90 ILE A C 1
ATOM 703 O O . ILE A 1 90 ? -11.867 -26.641 -16.062 1 95.06 90 ILE A O 1
ATOM 707 N N . ARG A 1 91 ? -13.016 -28.344 -15.211 1 93.19 91 ARG A N 1
ATOM 708 C CA . ARG A 1 91 ? -12.641 -29.219 -16.312 1 93.19 91 ARG A CA 1
ATOM 709 C C . ARG A 1 91 ? -13.117 -28.656 -17.656 1 93.19 91 ARG A C 1
ATOM 711 O O . ARG A 1 91 ? -12.375 -28.672 -18.641 1 93.19 91 ARG A O 1
ATOM 718 N N . GLU A 1 92 ? -14.273 -28.203 -17.625 1 95.06 92 GLU A N 1
ATOM 719 C CA . GLU A 1 92 ? -14.875 -27.719 -18.859 1 95.06 92 GLU A CA 1
ATOM 720 C C . GLU A 1 92 ? -14.273 -26.375 -19.266 1 95.06 92 GLU A C 1
ATOM 722 O O . GLU A 1 92 ? -13.938 -26.172 -20.438 1 95.06 92 GLU A O 1
ATOM 727 N N . GLU A 1 93 ? -14.094 -25.5 -18.328 1 96.12 93 GLU A N 1
ATOM 728 C CA . GLU A 1 93 ? -13.719 -24.125 -18.656 1 96.12 93 GLU A CA 1
ATOM 729 C C . GLU A 1 93 ? -12.211 -24 -18.844 1 96.12 93 GLU A C 1
ATOM 731 O O . GLU A 1 93 ? -11.734 -23.109 -19.547 1 96.12 93 GLU A O 1
ATOM 736 N N . THR A 1 94 ? -11.406 -24.891 -18.219 1 94.19 94 THR A N 1
ATOM 737 C CA . THR A 1 94 ? -9.969 -24.672 -18.219 1 94.19 94 THR A CA 1
ATOM 738 C C . THR A 1 94 ? -9.234 -25.891 -18.781 1 94.19 94 THR A C 1
ATOM 740 O O . THR A 1 94 ? -8.008 -25.891 -18.906 1 94.19 94 THR A O 1
ATOM 743 N N . ALA A 1 95 ? -9.945 -26.953 -19.078 1 92.5 95 ALA A N 1
ATOM 744 C CA . ALA A 1 95 ? -9.352 -28.219 -19.516 1 92.5 95 ALA A CA 1
ATOM 745 C C . ALA A 1 95 ? -8.383 -28.75 -18.469 1 92.5 95 ALA A C 1
ATOM 747 O O . ALA A 1 95 ? -7.359 -29.344 -18.797 1 92.5 95 ALA A O 1
ATOM 748 N N . GLY A 1 96 ? -8.688 -28.438 -17.281 1 88.31 96 GLY A N 1
ATOM 749 C CA . GLY A 1 96 ? -7.801 -28.828 -16.188 1 88.31 96 GLY A CA 1
ATOM 750 C C . GLY A 1 96 ? -7.84 -30.312 -15.891 1 88.31 96 GLY A C 1
ATOM 751 O O . GLY A 1 96 ? -8.883 -30.953 -16.031 1 88.31 96 GLY A O 1
ATOM 752 N N . SER A 1 97 ? -6.715 -30.797 -15.414 1 86.75 97 SER A N 1
ATOM 753 C CA . SER A 1 97 ? -6.633 -32.188 -14.969 1 86.75 97 SER A CA 1
ATOM 754 C C . SER A 1 97 ? -7.344 -32.375 -13.633 1 86.75 97 SER A C 1
ATOM 756 O O . SER A 1 97 ? -7.719 -31.406 -12.977 1 86.75 97 SER A O 1
ATOM 758 N N . ASN A 1 98 ? -7.594 -33.594 -13.289 1 81.75 98 ASN A N 1
ATOM 759 C CA . ASN A 1 98 ? -8.188 -33.906 -11.992 1 81.75 98 ASN A CA 1
ATOM 760 C C . ASN A 1 98 ? -7.332 -33.375 -10.844 1 81.75 98 ASN A C 1
ATOM 762 O O . ASN A 1 98 ? -7.867 -32.906 -9.828 1 81.75 98 ASN A O 1
ATOM 766 N N . GLU A 1 99 ? -6.125 -33.469 -11.062 1 78.12 99 GLU A N 1
ATOM 767 C CA . GLU A 1 99 ? -5.211 -32.969 -10.039 1 78.12 99 GLU A CA 1
ATOM 768 C C . GLU A 1 99 ? -5.375 -31.469 -9.836 1 78.12 99 GLU A C 1
ATOM 770 O O . GLU A 1 99 ? -5.367 -30.984 -8.703 1 78.12 99 GLU A O 1
ATOM 775 N N . LEU A 1 100 ? -5.488 -30.812 -10.875 1 79.5 100 LEU A N 1
ATOM 776 C CA . LEU A 1 100 ? -5.691 -29.359 -10.781 1 79.5 100 LEU A CA 1
ATOM 777 C C . LEU A 1 100 ? -7.012 -29.047 -10.086 1 79.5 100 LEU A C 1
ATOM 779 O O . LEU A 1 100 ? -7.086 -28.109 -9.281 1 79.5 100 LEU A O 1
ATOM 783 N N . VAL A 1 101 ? -7.988 -29.781 -10.477 1 84.38 101 VAL A N 1
ATOM 784 C CA . VAL A 1 101 ? -9.297 -29.578 -9.859 1 84.38 101 VAL A CA 1
ATOM 785 C C . VAL A 1 101 ? -9.188 -29.75 -8.352 1 84.38 101 VAL A C 1
ATOM 787 O O . VAL A 1 101 ? -9.719 -28.953 -7.582 1 84.38 101 VAL A O 1
ATOM 790 N N . MET A 1 102 ? -8.422 -30.734 -7.996 1 82.69 102 MET A N 1
ATOM 791 C CA . MET A 1 102 ? -8.289 -31.016 -6.57 1 82.69 102 MET A CA 1
ATOM 792 C C . MET A 1 102 ? -7.543 -29.891 -5.859 1 82.69 102 MET A C 1
ATOM 794 O O . MET A 1 102 ? -7.828 -29.594 -4.699 1 82.69 102 MET A O 1
ATOM 798 N N . MET A 1 103 ? -6.668 -29.266 -6.531 1 79.44 103 MET A N 1
ATOM 799 C CA . MET A 1 103 ? -5.945 -28.125 -5.973 1 79.44 103 MET A CA 1
ATOM 800 C C . MET A 1 103 ? -6.891 -26.953 -5.738 1 79.44 103 MET A C 1
ATOM 802 O O . MET A 1 103 ? -6.566 -26.031 -4.98 1 79.44 103 MET A O 1
ATOM 806 N N . ASN A 1 104 ? -8.008 -26.969 -6.375 1 83.75 104 ASN A N 1
ATOM 807 C CA . ASN A 1 104 ? -9 -25.906 -6.215 1 83.75 104 ASN A CA 1
ATOM 808 C C . ASN A 1 104 ? -10.086 -26.312 -5.223 1 83.75 104 ASN A C 1
ATOM 810 O O . ASN A 1 104 ? -10.977 -25.516 -4.91 1 83.75 104 ASN A O 1
ATOM 814 N N . VAL A 1 105 ? -10.031 -27.5 -4.773 1 84.62 105 VAL A N 1
ATOM 815 C CA . VAL A 1 105 ? -11.062 -27.969 -3.854 1 84.62 105 VAL A CA 1
ATOM 816 C C . VAL A 1 105 ? -10.453 -28.203 -2.473 1 84.62 105 VAL A C 1
ATOM 818 O O . VAL A 1 105 ? -10.945 -27.688 -1.472 1 84.62 105 VAL A O 1
ATOM 821 N N . ALA A 1 106 ? -9.367 -28.797 -2.457 1 83.69 106 ALA A N 1
ATOM 822 C CA . ALA A 1 106 ? -8.805 -29.359 -1.224 1 83.69 106 ALA A CA 1
ATOM 823 C C . ALA A 1 106 ? -8.461 -28.25 -0.234 1 83.69 106 ALA A C 1
ATOM 825 O O . ALA A 1 106 ? -8.805 -28.328 0.949 1 83.69 106 ALA A O 1
ATOM 826 N N . PRO A 1 107 ? -7.863 -27.203 -0.705 1 85.94 107 PRO A N 1
ATOM 827 C CA . PRO A 1 107 ? -7.441 -26.203 0.284 1 85.94 107 PRO A CA 1
ATOM 828 C C . PRO A 1 107 ? -8.586 -25.297 0.745 1 85.94 107 PRO A C 1
ATOM 830 O O . PRO A 1 107 ? -8.453 -24.578 1.738 1 85.94 107 PRO A O 1
ATOM 833 N N . VAL A 1 108 ? -9.68 -25.312 0.099 1 91.19 108 VAL A N 1
ATOM 834 C CA . VAL A 1 108 ? -10.703 -24.297 0.248 1 91.19 108 VAL A CA 1
ATOM 835 C C . VAL A 1 108 ? -11.328 -24.375 1.641 1 91.19 108 VAL A C 1
ATOM 837 O O . VAL A 1 108 ? -11.422 -23.375 2.346 1 91.19 108 VAL A O 1
ATOM 840 N N . ALA A 1 109 ? -11.68 -25.594 2.037 1 93.69 109 ALA A N 1
ATOM 841 C CA . ALA A 1 109 ? -12.289 -25.766 3.354 1 93.69 109 ALA A CA 1
ATOM 842 C C . ALA A 1 109 ? -11.328 -25.328 4.457 1 93.69 109 ALA A C 1
ATOM 844 O O . ALA A 1 109 ? -11.719 -24.625 5.395 1 93.69 109 ALA A O 1
ATOM 845 N N . GLY A 1 110 ? -10.102 -25.766 4.355 1 89.94 110 GLY A N 1
ATOM 846 C CA . GLY A 1 110 ? -9.094 -25.375 5.328 1 89.94 110 GLY A CA 1
ATOM 847 C C . GLY A 1 110 ? -8.859 -23.891 5.383 1 89.94 110 GLY A C 1
ATOM 848 O O . GLY A 1 110 ? -8.711 -23.312 6.465 1 89.94 110 GLY A O 1
ATOM 849 N N . THR A 1 111 ? -8.852 -23.266 4.238 1 91 111 THR A N 1
ATOM 850 C CA . THR A 1 111 ? -8.664 -21.828 4.152 1 91 111 THR A CA 1
ATOM 851 C C . THR A 1 111 ? -9.82 -21.094 4.832 1 91 111 THR A C 1
ATOM 853 O O . THR A 1 111 ? -9.602 -20.156 5.594 1 91 111 THR A O 1
ATOM 856 N N . LEU A 1 112 ? -11.008 -21.547 4.598 1 95.56 112 LEU A N 1
ATOM 857 C CA . LEU A 1 112 ? -12.18 -20.922 5.199 1 95.56 112 LEU A CA 1
ATOM 858 C C . LEU A 1 112 ? -12.148 -21.062 6.719 1 95.56 112 LEU A C 1
ATOM 860 O O . LEU A 1 112 ? -12.453 -20.109 7.434 1 95.56 112 LEU A O 1
ATOM 864 N N . ARG A 1 113 ? -11.789 -22.219 7.199 1 94.25 113 ARG A N 1
ATOM 865 C CA . ARG A 1 113 ? -11.695 -22.422 8.641 1 94.25 113 ARG A CA 1
ATOM 866 C C . ARG A 1 113 ? -10.602 -21.547 9.25 1 94.25 113 ARG A C 1
ATOM 868 O O . ARG A 1 113 ? -10.789 -20.953 10.32 1 94.25 113 ARG A O 1
ATOM 875 N N . ALA A 1 114 ? -9.461 -21.484 8.562 1 90.94 114 ALA A N 1
ATOM 876 C CA . ALA A 1 114 ? -8.375 -20.625 9.047 1 90.94 114 ALA A CA 1
ATOM 877 C C . ALA A 1 114 ? -8.805 -19.172 9.102 1 90.94 114 ALA A C 1
ATOM 879 O O . ALA A 1 114 ? -8.523 -18.469 10.078 1 90.94 114 ALA A O 1
ATOM 880 N N . HIS A 1 115 ? -9.43 -18.719 8.062 1 93.94 115 HIS A N 1
ATOM 881 C CA . HIS A 1 115 ? -9.891 -17.344 8.023 1 93.94 115 HIS A CA 1
ATOM 882 C C . HIS A 1 115 ? -10.945 -17.094 9.094 1 93.94 115 HIS A C 1
ATOM 884 O O . HIS A 1 115 ? -10.977 -16.016 9.703 1 93.94 115 HIS A O 1
ATOM 890 N N . ALA A 1 116 ? -11.82 -18.047 9.32 1 95.81 116 ALA A N 1
ATOM 891 C CA . ALA A 1 116 ? -12.789 -17.906 10.406 1 95.81 116 ALA A CA 1
ATOM 892 C C . ALA A 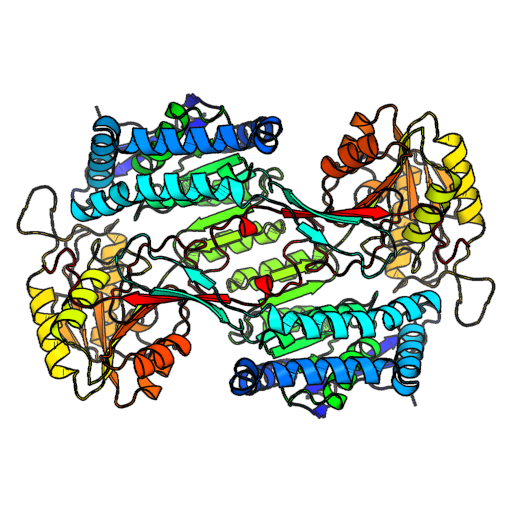1 116 ? -12.094 -17.609 11.734 1 95.81 116 ALA A C 1
ATOM 894 O O . ALA A 1 116 ? -12.594 -16.828 12.539 1 95.81 116 ALA A O 1
ATOM 895 N N . GLY A 1 117 ? -10.969 -18.188 11.898 1 92.81 117 GLY A N 1
ATOM 896 C CA . GLY A 1 117 ? -10.203 -17.969 13.117 1 92.81 117 GLY A CA 1
ATOM 897 C C . GLY A 1 117 ? -9.594 -16.594 13.203 1 92.81 117 GLY A C 1
ATOM 898 O O . GLY A 1 117 ? -9.297 -16.109 14.297 1 92.81 117 GLY A O 1
ATOM 899 N N . LEU A 1 118 ? -9.438 -15.922 12.148 1 92.19 118 LEU A N 1
ATOM 900 C CA . LEU A 1 118 ? -8.789 -14.609 12.102 1 92.19 118 LEU A CA 1
ATOM 901 C C . LEU A 1 118 ? -9.672 -13.547 12.734 1 92.19 118 LEU A C 1
ATOM 903 O O . LEU A 1 118 ? -9.219 -12.43 12.992 1 92.19 118 LEU A O 1
ATOM 907 N N . VAL A 1 119 ? -10.922 -13.828 12.992 1 92.31 119 VAL A N 1
ATOM 908 C CA . VAL A 1 119 ? -11.812 -12.859 13.609 1 92.31 119 VAL A CA 1
ATOM 909 C C . VAL A 1 119 ? -11.227 -12.398 14.945 1 92.31 119 VAL A C 1
ATOM 911 O O . VAL A 1 119 ? -11.398 -11.242 15.336 1 92.31 119 VAL A O 1
ATOM 914 N N . GLU A 1 120 ? -10.484 -13.281 15.57 1 90.69 120 GLU A N 1
ATOM 915 C CA . GLU A 1 120 ? -9.867 -12.945 16.859 1 90.69 120 GLU A CA 1
ATOM 916 C C . GLU A 1 120 ? -8.719 -11.953 16.672 1 90.69 120 GLU A C 1
ATOM 918 O O . GLU A 1 120 ? -8.32 -11.281 17.625 1 90.69 120 GLU A O 1
ATOM 923 N N . SER A 1 121 ? -8.234 -11.914 15.453 1 89.5 121 SER A N 1
ATOM 924 C CA . SER A 1 121 ? -7.129 -11.008 15.164 1 89.5 121 SER A CA 1
ATOM 925 C C . SER A 1 121 ? -7.637 -9.617 14.812 1 89.5 121 SER A C 1
ATOM 927 O O . SER A 1 121 ? -6.844 -8.68 14.672 1 89.5 121 SER A O 1
ATOM 929 N N . LEU A 1 122 ? -8.906 -9.445 14.68 1 92.56 122 LEU A N 1
ATOM 930 C CA . LEU A 1 122 ? -9.492 -8.133 14.453 1 92.56 122 LEU A CA 1
ATOM 931 C C . LEU A 1 122 ? -9.633 -7.359 15.758 1 92.56 122 LEU A C 1
ATOM 933 O O . LEU A 1 122 ? -10.727 -6.891 16.094 1 92.56 122 LEU A O 1
ATOM 937 N N . ARG A 1 123 ? -8.578 -7.25 16.438 1 89.38 123 ARG A N 1
ATOM 938 C CA . ARG A 1 123 ? -8.523 -6.559 17.719 1 89.38 123 ARG A CA 1
ATOM 939 C C . ARG A 1 123 ? -7.781 -5.234 17.594 1 89.38 123 ARG A C 1
ATOM 941 O O . ARG A 1 123 ? -7.07 -5 16.625 1 89.38 123 ARG A O 1
ATOM 948 N N . GLY A 1 124 ? -8.062 -4.363 18.562 1 88.69 124 GLY A N 1
ATOM 949 C CA . GLY A 1 124 ? -7.348 -3.104 18.672 1 88.69 124 GLY A CA 1
ATOM 950 C C . GLY A 1 124 ? -6.223 -3.141 19.688 1 88.69 124 GLY A C 1
ATOM 951 O O . GLY A 1 124 ? -5.941 -4.188 20.266 1 88.69 124 GLY A O 1
ATOM 952 N N . ASP A 1 125 ? -5.445 -2.051 19.688 1 88.62 125 ASP A N 1
ATOM 953 C CA . ASP A 1 125 ? -4.344 -1.873 20.625 1 88.62 125 ASP A CA 1
ATOM 954 C C . ASP A 1 125 ? -4.539 -0.615 21.469 1 88.62 125 ASP A C 1
ATOM 956 O O . ASP A 1 125 ? -5.199 0.332 21.047 1 88.62 125 ASP A O 1
ATOM 960 N N . VAL A 1 126 ? -4.078 -0.718 22.703 1 90.75 126 VAL A N 1
ATOM 961 C CA . VAL A 1 126 ? -4.012 0.446 23.578 1 90.75 126 VAL A CA 1
ATOM 962 C C . VAL A 1 126 ? -2.557 0.849 23.797 1 90.75 126 VAL A C 1
ATOM 964 O O . VAL A 1 126 ? -1.704 -0.002 24.062 1 90.75 126 VAL A O 1
ATOM 967 N N . TYR A 1 127 ? -2.322 2.139 23.594 1 86.56 127 TYR A N 1
ATOM 968 C CA . TYR A 1 127 ? -0.976 2.67 23.781 1 86.56 127 TYR A CA 1
ATOM 969 C C . TYR A 1 127 ? -0.946 3.707 24.906 1 86.56 127 TYR A C 1
ATOM 971 O O . TYR A 1 127 ? -1.925 4.426 25.109 1 86.56 127 TYR A O 1
ATOM 979 N N . PRO A 1 128 ? 0.223 3.707 25.594 1 85.31 128 PRO A N 1
ATOM 980 C CA . PRO A 1 128 ? 0.414 4.902 26.406 1 85.31 128 PRO A CA 1
ATOM 981 C C . PRO A 1 128 ? 0.671 6.156 25.578 1 85.31 128 PRO A C 1
ATOM 983 O O . PRO A 1 128 ? 1.329 6.086 24.531 1 85.31 128 PRO A O 1
ATOM 986 N N . SER A 1 129 ? 0.113 7.234 25.984 1 86.12 129 SER A N 1
ATOM 987 C CA . SER A 1 129 ? 0.447 8.484 25.312 1 86.12 129 SER A CA 1
ATOM 988 C C . SER A 1 129 ? 1.87 8.93 25.625 1 86.12 129 SER A C 1
ATOM 990 O O . SER A 1 129 ? 2.26 8.969 26.797 1 86.12 129 SER A O 1
ATOM 992 N N . LEU A 1 130 ? 2.57 9.281 24.656 1 78.25 130 LEU A N 1
ATOM 993 C CA . LEU A 1 130 ? 3.934 9.758 24.859 1 78.25 130 LEU A CA 1
ATOM 994 C C . LEU A 1 130 ? 3.979 11.281 24.875 1 78.25 130 LEU A C 1
ATOM 996 O O . LEU A 1 130 ? 4.977 11.875 25.297 1 78.25 130 LEU A O 1
ATOM 1000 N N . THR A 1 131 ? 2.896 11.859 24.484 1 81.06 131 THR A N 1
ATOM 1001 C CA . THR A 1 131 ? 2.932 13.305 24.297 1 81.06 131 THR A CA 1
ATOM 1002 C C . THR A 1 131 ? 1.948 14 25.234 1 81.06 131 THR A C 1
ATOM 1004 O O . THR A 1 131 ? 2.139 15.164 25.594 1 81.06 131 THR A O 1
ATOM 1007 N N . VAL A 1 132 ? 0.85 13.336 25.625 1 86.06 132 VAL A N 1
ATOM 1008 C CA . VAL A 1 132 ? -0.172 13.93 26.484 1 86.06 132 VAL A CA 1
ATOM 1009 C C . VAL A 1 132 ? -0.364 13.07 27.719 1 86.06 132 VAL A C 1
ATOM 1011 O O . VAL A 1 132 ? -1.133 12.109 27.703 1 86.06 132 VAL A O 1
ATOM 1014 N N . PRO A 1 133 ? 0.255 13.531 28.797 1 86.94 133 PRO A N 1
ATOM 1015 C CA . PRO A 1 133 ? 0.11 12.758 30.031 1 86.94 133 PRO A CA 1
ATOM 1016 C C . PRO A 1 133 ? -1.351 12.539 30.422 1 86.94 133 PRO A C 1
ATOM 1018 O O . PRO A 1 133 ? -2.137 13.492 30.453 1 86.94 133 PRO A O 1
ATOM 1021 N N . GLY A 1 134 ? -1.688 11.312 30.578 1 89 134 GLY A N 1
ATOM 1022 C CA . GLY A 1 134 ? -3.027 10.977 31.031 1 89 134 GLY A CA 1
ATOM 1023 C C . GLY A 1 134 ? -3.982 10.656 29.906 1 89 134 GLY A C 1
ATOM 1024 O O . GLY A 1 134 ? -5.098 10.195 30.141 1 89 134 GLY A O 1
ATOM 1025 N N . ALA A 1 135 ? -3.59 10.875 28.688 1 91.31 135 ALA A N 1
ATOM 1026 C CA . ALA A 1 135 ? -4.453 10.578 27.547 1 91.31 135 ALA A CA 1
ATOM 1027 C C . ALA A 1 135 ? -4.5 9.078 27.266 1 91.31 135 ALA A C 1
ATOM 1029 O O . ALA A 1 135 ? -3.557 8.352 27.594 1 91.31 135 ALA A O 1
ATOM 1030 N N . GLN A 1 136 ? -5.586 8.633 26.797 1 92.12 136 GLN A N 1
ATOM 1031 C CA . GLN A 1 136 ? -5.727 7.258 26.328 1 92.12 136 GLN A CA 1
ATOM 1032 C C . GLN A 1 136 ? -5.676 7.191 24.812 1 92.12 136 GLN A C 1
ATOM 1034 O O . GLN A 1 136 ? -6.387 7.934 24.125 1 92.12 136 GLN A O 1
ATOM 1039 N N . VAL A 1 137 ? -4.805 6.355 24.297 1 92.94 137 VAL A N 1
ATOM 1040 C CA . VAL A 1 137 ? -4.664 6.168 22.859 1 92.94 137 VAL A CA 1
ATOM 1041 C C . VAL A 1 137 ? -5.109 4.762 22.484 1 92.94 137 VAL A C 1
ATOM 1043 O O . VAL A 1 137 ? -4.531 3.771 22.938 1 92.94 137 VAL A O 1
ATOM 1046 N N . VAL A 1 138 ? -6.16 4.699 21.719 1 92.81 138 VAL A N 1
ATOM 1047 C CA . VAL A 1 138 ? -6.715 3.414 21.297 1 92.81 138 VAL A CA 1
ATOM 1048 C C . VAL A 1 138 ? -6.691 3.309 19.781 1 92.81 138 VAL A C 1
ATOM 1050 O O . VAL A 1 138 ? -7.164 4.211 19.078 1 92.81 138 VAL A O 1
ATOM 1053 N N . ALA A 1 139 ? -6.09 2.258 19.266 1 91.94 139 ALA A N 1
ATOM 1054 C CA . ALA A 1 139 ? -6.109 1.944 17.844 1 91.94 139 ALA A CA 1
ATOM 1055 C C . ALA A 1 139 ? -7.035 0.765 17.547 1 91.94 139 ALA A C 1
ATOM 1057 O O . ALA A 1 139 ? -6.996 -0.248 18.25 1 91.94 139 ALA A O 1
ATOM 1058 N N . ARG A 1 140 ? -7.902 0.9 16.578 1 91.56 140 ARG A N 1
ATOM 1059 C CA . ARG A 1 140 ? -8.812 -0.175 16.203 1 91.56 140 ARG A CA 1
ATOM 1060 C C . ARG A 1 140 ? -8.867 -0.348 14.688 1 91.56 140 ARG A C 1
ATOM 1062 O O . ARG A 1 140 ? -8.836 0.635 13.945 1 91.56 140 ARG A O 1
ATOM 1069 N N . PRO A 1 141 ? -8.953 -1.567 14.266 1 92.88 141 PRO A N 1
ATOM 1070 C CA . PRO A 1 141 ? -9.172 -1.776 12.836 1 92.88 141 PRO A CA 1
ATOM 1071 C C . PRO A 1 141 ? -10.594 -1.423 12.398 1 92.88 141 PRO A C 1
ATOM 1073 O O . PRO A 1 141 ? -11.547 -1.604 13.172 1 92.88 141 PRO A O 1
ATOM 1076 N N . ARG A 1 142 ? -10.688 -0.899 11.25 1 92.88 142 ARG A N 1
ATOM 1077 C CA . ARG A 1 142 ? -11.961 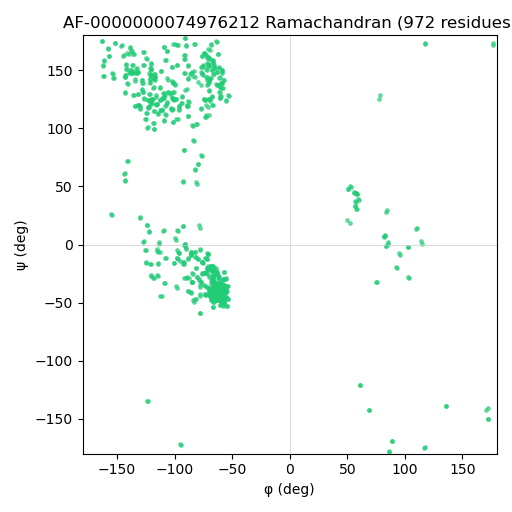-0.598 10.617 1 92.88 142 ARG A CA 1
ATOM 1078 C C . ARG A 1 142 ? -11.969 -1.03 9.156 1 92.88 142 ARG A C 1
ATOM 1080 O O . ARG A 1 142 ? -10.93 -0.984 8.484 1 92.88 142 ARG A O 1
ATOM 1087 N N . ALA A 1 143 ? -13.195 -1.444 8.695 1 96.19 143 ALA A N 1
ATOM 1088 C CA . ALA A 1 143 ? -13.328 -1.781 7.281 1 96.19 143 ALA A CA 1
ATOM 1089 C C . ALA A 1 143 ? -12.961 -0.592 6.398 1 96.19 143 ALA A C 1
ATOM 1091 O O . ALA A 1 143 ? -13.164 0.562 6.781 1 96.19 143 ALA A O 1
ATOM 1092 N N . MET A 1 144 ? -12.461 -0.843 5.238 1 96.44 144 MET A N 1
ATOM 1093 C CA . MET A 1 144 ? -12.047 0.184 4.285 1 96.44 144 MET A CA 1
ATOM 1094 C C . MET A 1 144 ? -13.234 0.649 3.445 1 96.44 144 MET A C 1
ATOM 1096 O O . MET A 1 144 ? -13.266 1.794 2.988 1 96.44 144 MET A O 1
ATOM 1100 N N . GLY A 1 145 ? -14.172 -0.238 3.168 1 97.31 145 GLY A N 1
ATOM 1101 C CA . GLY A 1 145 ? -15.312 0.06 2.314 1 97.31 145 GLY A CA 1
ATOM 1102 C C . GLY A 1 145 ? -15.609 -1.039 1.312 1 97.31 145 GLY A C 1
ATOM 1103 O O . GLY A 1 145 ? -15.594 -2.223 1.656 1 97.31 145 GLY A O 1
ATOM 1104 N N . VAL A 1 146 ? -15.953 -0.621 0.031 1 98.81 146 VAL A N 1
ATOM 1105 C CA . VAL A 1 146 ? -16.219 -1.581 -1.034 1 98.81 146 VAL A CA 1
ATOM 1106 C C . VAL A 1 146 ? -14.922 -1.954 -1.736 1 98.81 146 VAL A C 1
ATOM 1108 O O . VAL A 1 146 ? -14.195 -1.081 -2.221 1 98.81 146 VAL A O 1
ATOM 1111 N N . ILE A 1 147 ? -14.625 -3.219 -1.75 1 98.88 147 ILE A N 1
ATOM 1112 C CA . ILE A 1 147 ? -13.406 -3.746 -2.361 1 98.88 147 ILE A CA 1
ATOM 1113 C C . ILE A 1 147 ? -13.727 -4.273 -3.76 1 98.88 147 ILE A C 1
ATOM 1115 O O . ILE A 1 147 ? -14.688 -5.02 -3.945 1 98.88 147 ILE A O 1
ATOM 1119 N N . PHE A 1 148 ? -12.984 -3.766 -4.766 1 98.94 148 PHE A N 1
ATOM 1120 C CA . PHE A 1 148 ? -13.047 -4.367 -6.094 1 98.94 148 PHE A CA 1
ATOM 1121 C C . PHE A 1 148 ? -12.023 -5.492 -6.223 1 98.94 148 PHE A C 1
ATOM 1123 O O . PHE A 1 148 ? -10.82 -5.246 -6.223 1 98.94 148 PHE A O 1
ATOM 1130 N N . ALA A 1 149 ? -12.5 -6.738 -6.301 1 98.88 149 ALA A N 1
ATOM 1131 C CA . ALA A 1 149 ? -11.648 -7.926 -6.336 1 98.88 149 ALA A CA 1
ATOM 1132 C C . ALA A 1 149 ? -11.664 -8.57 -7.719 1 98.88 149 ALA A C 1
ATOM 1134 O O . ALA A 1 149 ? -12.734 -8.844 -8.273 1 98.88 149 ALA A O 1
ATOM 1135 N N . ILE A 1 150 ? -10.484 -8.812 -8.273 1 98.69 150 ILE A N 1
ATOM 1136 C CA . ILE A 1 150 ? -10.352 -9.406 -9.602 1 98.69 150 ILE A CA 1
ATOM 1137 C C . ILE A 1 150 ? -9.539 -10.695 -9.516 1 98.69 150 ILE A C 1
ATOM 1139 O O . ILE A 1 150 ? -8.375 -10.672 -9.102 1 98.69 150 ILE A O 1
ATOM 1143 N N . ALA A 1 151 ? -10.117 -11.805 -9.883 1 97.44 151 ALA A N 1
ATOM 1144 C CA . ALA A 1 151 ? -9.484 -13.109 -9.727 1 97.44 151 ALA A CA 1
ATOM 1145 C C . ALA A 1 151 ? -9.141 -13.719 -11.086 1 97.44 151 ALA A C 1
ATOM 1147 O O . ALA A 1 151 ? -9.867 -13.516 -12.062 1 97.44 151 ALA A O 1
ATOM 1148 N N . PRO A 1 152 ? -8.117 -14.484 -11.156 1 96.88 152 PRO A N 1
ATOM 1149 C CA . PRO A 1 152 ? -7.676 -15.094 -12.414 1 96.88 152 PRO A CA 1
ATOM 1150 C C . PRO A 1 152 ? -8.297 -16.469 -12.656 1 96.88 152 PRO A C 1
ATOM 1152 O O . PRO A 1 152 ? -8.961 -17.016 -11.773 1 96.88 152 PRO A O 1
ATOM 1155 N N . TRP A 1 153 ? -7.992 -17.062 -13.789 1 96.06 153 TRP A N 1
ATOM 1156 C CA . TRP A 1 153 ? -8.641 -18.281 -14.266 1 96.06 153 TRP A CA 1
ATOM 1157 C C . TRP A 1 153 ? -7.863 -19.516 -13.82 1 96.06 153 TRP A C 1
ATOM 1159 O O . TRP A 1 153 ? -8.375 -20.625 -13.891 1 96.06 153 TRP A O 1
ATOM 1169 N N . ASN A 1 154 ? -6.645 -19.359 -13.414 1 94.5 154 ASN A N 1
ATOM 1170 C CA . ASN A 1 154 ? -5.793 -20.547 -13.328 1 94.5 154 ASN A CA 1
ATOM 1171 C C . ASN A 1 154 ? -6.043 -21.328 -12.039 1 94.5 154 ASN A C 1
ATOM 1173 O O . ASN A 1 154 ? -5.645 -22.484 -11.922 1 94.5 154 ASN A O 1
ATOM 1177 N N . ALA A 1 155 ? -6.578 -20.75 -11.078 1 93.94 155 ALA A N 1
ATOM 1178 C CA . ALA A 1 155 ? -7.16 -21.375 -9.891 1 93.94 155 ALA A CA 1
ATOM 1179 C C . ALA A 1 155 ? -8.445 -20.656 -9.469 1 93.94 155 ALA A C 1
ATOM 1181 O O . ALA A 1 155 ? -8.5 -20.062 -8.391 1 93.94 155 ALA A O 1
ATOM 1182 N N . PRO A 1 156 ? -9.414 -20.859 -10.242 1 95.62 156 PRO A N 1
ATOM 1183 C CA . PRO A 1 156 ? -10.523 -19.906 -10.242 1 95.62 156 PRO A CA 1
ATOM 1184 C C . PRO A 1 156 ? -11.328 -19.938 -8.945 1 95.62 156 PRO A C 1
ATOM 1186 O O . PRO A 1 156 ? -11.836 -18.906 -8.5 1 95.62 156 PRO A O 1
ATOM 1189 N N . VAL A 1 157 ? -11.469 -21.109 -8.297 1 96.31 157 VAL A N 1
ATOM 1190 C CA . VAL A 1 157 ? -12.242 -21.156 -7.059 1 96.31 157 VAL A CA 1
ATOM 1191 C C . VAL A 1 157 ? -11.383 -20.688 -5.891 1 96.31 157 VAL A C 1
ATOM 1193 O O . VAL A 1 157 ? -11.773 -19.797 -5.137 1 96.31 157 VAL A O 1
ATOM 1196 N N . THR A 1 158 ? -10.188 -21.203 -5.82 1 93.69 158 THR A N 1
ATOM 1197 C CA . THR A 1 158 ? -9.289 -20.891 -4.711 1 93.69 158 THR A CA 1
ATOM 1198 C C . THR A 1 158 ? -8.906 -19.422 -4.723 1 93.69 158 THR A C 1
ATOM 1200 O O . THR A 1 158 ? -8.922 -18.75 -3.686 1 93.69 158 THR A O 1
ATOM 1203 N N . LEU A 1 159 ? -8.586 -18.922 -5.875 1 94.5 159 LEU A N 1
ATOM 1204 C CA . LEU A 1 159 ? -8.086 -17.547 -5.941 1 94.5 159 LEU A CA 1
ATOM 1205 C C . LEU A 1 159 ? -9.234 -16.547 -5.887 1 94.5 159 LEU A C 1
ATOM 1207 O O . LEU A 1 159 ? -9.07 -15.43 -5.391 1 94.5 159 LEU A O 1
ATOM 1211 N N . ALA A 1 160 ? -10.43 -16.938 -6.363 1 97 160 ALA A N 1
ATOM 1212 C CA . ALA A 1 160 ? -11.609 -16.094 -6.148 1 97 160 ALA A CA 1
ATOM 1213 C C . ALA A 1 160 ? -11.945 -16 -4.664 1 97 160 ALA A C 1
ATOM 1215 O O . ALA A 1 160 ? -12.258 -14.914 -4.164 1 97 160 ALA A O 1
ATOM 1216 N N . LEU A 1 161 ? -11.875 -17.156 -4 1 96.38 161 LEU A N 1
ATOM 1217 C CA . LEU A 1 161 ? -12.117 -17.156 -2.561 1 96.38 161 LEU A CA 1
ATOM 1218 C C . LEU A 1 161 ? -11.117 -16.25 -1.844 1 96.38 161 LEU A C 1
ATOM 1220 O O . LEU A 1 161 ? -11.5 -15.438 -1 1 96.38 161 LEU A O 1
ATOM 1224 N N . ARG A 1 162 ? -9.875 -16.359 -2.166 1 93.31 162 ARG A N 1
ATOM 1225 C CA . ARG A 1 162 ? -8.844 -15.562 -1.524 1 93.31 162 ARG A CA 1
ATOM 1226 C C . ARG A 1 162 ? -9.086 -14.07 -1.748 1 93.31 162 ARG A C 1
ATOM 1228 O O . ARG A 1 162 ? -8.844 -13.258 -0.857 1 93.31 162 ARG A O 1
ATOM 1235 N N . ALA A 1 163 ? -9.594 -13.742 -2.908 1 96.44 163 ALA A N 1
ATOM 1236 C CA . ALA A 1 163 ? -9.797 -12.352 -3.281 1 96.44 163 ALA A CA 1
ATOM 1237 C C . ALA A 1 163 ? -10.867 -11.695 -2.408 1 96.44 163 ALA A C 1
ATOM 1239 O O . ALA A 1 163 ? -10.844 -10.484 -2.189 1 96.44 163 ALA A O 1
ATOM 1240 N N . VAL A 1 164 ? -11.805 -12.508 -1.848 1 98.06 164 VAL A N 1
ATOM 1241 C CA . VAL A 1 164 ? -12.945 -11.852 -1.211 1 98.06 164 VAL A CA 1
ATOM 1242 C C . VAL A 1 164 ? -13.023 -12.266 0.258 1 98.06 164 VAL A C 1
ATOM 1244 O O . VAL A 1 164 ? -13.695 -11.609 1.058 1 98.06 164 VAL A O 1
ATOM 1247 N N . SER A 1 165 ? -12.352 -13.336 0.66 1 97 165 SER A N 1
ATOM 1248 C CA . SER A 1 165 ? -12.562 -13.93 1.979 1 97 165 SER A CA 1
ATOM 1249 C C . SER A 1 165 ? -12.094 -12.984 3.084 1 97 165 SER A C 1
ATOM 1251 O O . SER A 1 165 ? -12.891 -12.578 3.936 1 97 165 SER A O 1
ATOM 1253 N N . ILE A 1 166 ? -10.852 -12.539 2.982 1 96.31 166 ILE A N 1
ATOM 1254 C CA . ILE A 1 166 ? -10.305 -11.695 4.039 1 96.31 166 ILE A CA 1
ATOM 1255 C C . ILE A 1 166 ? -10.961 -10.32 3.996 1 96.31 166 ILE A C 1
ATOM 1257 O O . ILE A 1 166 ? -11.398 -9.797 5.027 1 96.31 166 ILE A O 1
ATOM 1261 N N . PRO A 1 167 ? -11.141 -9.75 2.801 1 97.81 167 PRO A N 1
ATOM 1262 C CA . PRO A 1 167 ? -11.844 -8.469 2.75 1 97.81 167 PRO A CA 1
ATOM 1263 C C . PRO A 1 167 ? -13.203 -8.508 3.443 1 97.81 167 PRO A C 1
ATOM 1265 O O . PRO A 1 167 ? -13.508 -7.637 4.262 1 97.81 167 PRO A O 1
ATOM 1268 N N . ILE A 1 168 ? -13.961 -9.516 3.16 1 98.69 168 ILE A N 1
ATOM 1269 C CA . ILE A 1 168 ? -15.312 -9.602 3.697 1 98.69 168 ILE A CA 1
ATOM 1270 C C . ILE A 1 168 ? -15.258 -9.875 5.199 1 98.69 168 ILE A C 1
ATOM 1272 O O . ILE A 1 168 ? -16.016 -9.289 5.973 1 98.69 168 ILE A O 1
ATOM 1276 N N . LEU A 1 169 ? -14.344 -10.695 5.609 1 97.88 169 LEU A N 1
ATOM 1277 C CA . LEU A 1 169 ? -14.18 -11 7.023 1 97.88 169 LEU A CA 1
ATOM 1278 C C . LEU A 1 169 ? -13.875 -9.734 7.82 1 97.88 169 LEU A C 1
ATOM 1280 O O . LEU A 1 169 ? -14.312 -9.594 8.969 1 97.88 169 LEU A O 1
ATOM 1284 N N . CYS A 1 170 ? -13.18 -8.812 7.23 1 97.31 170 CYS A N 1
ATOM 1285 C CA . CYS A 1 170 ? -12.734 -7.582 7.879 1 97.31 170 CYS A CA 1
ATOM 1286 C C . CYS A 1 170 ? -13.867 -6.574 7.977 1 97.31 170 CYS A C 1
ATOM 1288 O O . CYS A 1 170 ? -13.695 -5.492 8.539 1 97.31 170 CYS A O 1
ATOM 1290 N N . GLY A 1 171 ? -15.016 -6.891 7.414 1 98.12 171 GLY A N 1
ATOM 1291 C CA . GLY A 1 171 ? -16.172 -6.012 7.492 1 98.12 171 GLY A CA 1
ATOM 1292 C C . GLY A 1 171 ? -16.422 -5.234 6.211 1 98.12 171 GLY A C 1
ATOM 1293 O O . GLY A 1 171 ? -17.375 -4.461 6.121 1 98.12 171 GLY A O 1
ATOM 1294 N N . ASN A 1 172 ? -15.555 -5.414 5.215 1 98.75 172 ASN A N 1
ATOM 1295 C CA . ASN A 1 172 ? -15.766 -4.809 3.902 1 98.75 172 ASN A CA 1
ATOM 1296 C C . ASN A 1 172 ? -16.828 -5.562 3.104 1 98.75 172 ASN A C 1
ATOM 1298 O O . ASN A 1 172 ? -17.203 -6.684 3.459 1 98.75 172 ASN A O 1
ATOM 1302 N N . THR A 1 173 ? -17.328 -4.91 2.105 1 98.94 173 THR A N 1
ATOM 1303 C CA . THR A 1 173 ? -18.094 -5.578 1.053 1 98.94 173 THR A CA 1
ATOM 1304 C C . THR A 1 173 ? -17.266 -5.668 -0.231 1 98.94 173 THR A C 1
ATOM 1306 O O . THR A 1 173 ? -16.203 -5.066 -0.335 1 98.94 173 THR A O 1
ATOM 1309 N N . ALA A 1 174 ? -17.766 -6.531 -1.184 1 98.94 174 ALA A N 1
ATOM 1310 C CA . ALA A 1 174 ? -16.891 -6.77 -2.328 1 98.94 174 ALA A CA 1
ATOM 1311 C C . ALA A 1 174 ? -17.703 -6.898 -3.619 1 98.94 174 ALA A C 1
ATOM 1313 O O . ALA A 1 174 ? -18.844 -7.375 -3.604 1 98.94 174 ALA A O 1
ATOM 1314 N N . VAL A 1 175 ? -17.156 -6.414 -4.684 1 98.94 175 VAL A N 1
ATOM 1315 C CA . VAL A 1 175 ? -17.531 -6.742 -6.055 1 98.94 175 VAL A CA 1
ATOM 1316 C C . VAL A 1 175 ? -16.438 -7.609 -6.695 1 98.94 175 VAL A C 1
ATOM 1318 O O . VAL A 1 175 ? -15.32 -7.152 -6.918 1 98.94 175 VAL A O 1
ATOM 1321 N N . LEU A 1 176 ? -16.797 -8.828 -6.945 1 98.94 176 LEU A N 1
ATOM 1322 C CA . LEU A 1 176 ? -15.875 -9.789 -7.535 1 98.94 176 LEU A CA 1
ATOM 1323 C C . LEU A 1 176 ? -16.031 -9.828 -9.055 1 98.94 176 LEU A C 1
ATOM 1325 O O . LEU A 1 176 ? -17.125 -10.039 -9.562 1 98.94 176 LEU A O 1
ATOM 1329 N N . LYS A 1 177 ? -15 -9.57 -9.727 1 98.88 177 LYS A N 1
ATOM 1330 C CA . LYS A 1 177 ? -14.961 -9.719 -11.18 1 98.88 177 LYS A CA 1
ATOM 1331 C C . LYS A 1 177 ? -14.25 -11.008 -11.578 1 98.88 177 LYS A C 1
ATOM 1333 O O . LYS A 1 177 ? -13.125 -11.258 -11.148 1 98.88 177 LYS A O 1
ATOM 1338 N N . SER A 1 178 ? -14.828 -11.75 -12.43 1 97.94 178 SER A N 1
ATOM 1339 C CA . SER A 1 178 ? -14.242 -13.008 -12.891 1 97.94 178 SER A CA 1
ATOM 1340 C C . SER A 1 178 ? -13.391 -12.789 -14.141 1 97.94 178 SER A C 1
ATOM 1342 O O . SER A 1 178 ? -13.516 -11.766 -14.812 1 97.94 178 SER A O 1
ATOM 1344 N N . SER A 1 179 ? -12.523 -13.742 -14.352 1 97.81 179 SER A N 1
ATOM 1345 C CA . SER A 1 179 ? -11.938 -13.891 -15.68 1 97.81 179 SER A CA 1
ATOM 1346 C C . SER A 1 179 ? -12.984 -14.305 -16.703 1 97.81 179 SER A C 1
ATOM 1348 O O . SER A 1 179 ? -13.906 -15.047 -16.391 1 97.81 179 SER A O 1
ATOM 1350 N N . GLU A 1 180 ? -12.797 -13.844 -17.906 1 97.31 180 GLU A N 1
ATOM 1351 C CA . GLU A 1 180 ? -13.711 -14.227 -18.969 1 97.31 180 GLU A CA 1
ATOM 1352 C C . GLU A 1 180 ? -13.516 -15.688 -19.375 1 97.31 180 GLU A C 1
ATOM 1354 O O . GLU A 1 180 ? -14.359 -16.266 -20.062 1 97.31 180 GLU A O 1
ATOM 1359 N N . ILE A 1 181 ? -12.484 -16.328 -18.844 1 96.88 181 ILE A N 1
ATOM 1360 C CA . ILE A 1 181 ? -12.141 -17.703 -19.188 1 96.88 181 ILE A CA 1
ATOM 1361 C C . ILE A 1 181 ? -12.953 -18.672 -18.328 1 96.88 181 ILE A C 1
ATOM 1363 O O . ILE A 1 181 ? -13.305 -19.766 -18.766 1 96.88 181 ILE A O 1
ATOM 1367 N N . SER A 1 182 ? -13.242 -18.219 -17.094 1 97.44 182 SER A N 1
ATOM 1368 C CA . SER A 1 182 ? -13.82 -19.188 -16.172 1 97.44 182 SER A CA 1
ATOM 1369 C C . SER A 1 182 ? -14.867 -18.547 -15.281 1 97.44 182 SER A C 1
ATOM 1371 O O . SER A 1 182 ? -14.828 -18.703 -14.055 1 97.44 182 SER A O 1
ATOM 1373 N N . PRO A 1 183 ? -15.852 -17.906 -15.836 1 98.5 183 PRO A N 1
ATOM 1374 C CA . PRO A 1 183 ? -16.844 -17.219 -15.023 1 98.5 183 PRO A CA 1
ATOM 1375 C C . PRO A 1 183 ? -17.672 -18.156 -14.148 1 98.5 183 PRO A C 1
ATOM 1377 O O . PRO A 1 183 ? -17.984 -17.828 -13.008 1 98.5 183 PRO A O 1
ATOM 1380 N N . ARG A 1 184 ? -18 -19.344 -14.648 1 98.25 184 ARG A N 1
ATOM 1381 C CA . ARG A 1 184 ? -18.812 -20.312 -13.906 1 98.25 184 ARG A CA 1
ATOM 1382 C C . ARG A 1 184 ? -18.062 -20.797 -12.664 1 98.25 184 ARG A C 1
ATOM 1384 O O . ARG A 1 184 ? -18.656 -20.891 -11.586 1 98.25 184 ARG A O 1
ATOM 1391 N N . SER A 1 185 ? -16.812 -21.078 -12.812 1 97.31 185 SER A N 1
ATOM 1392 C CA . SER A 1 185 ? -15.992 -21.516 -11.688 1 97.31 185 SER A CA 1
ATOM 1393 C C . SER A 1 185 ? -15.922 -20.438 -10.602 1 97.31 185 SER A C 1
ATOM 1395 O O . SER A 1 185 ? -16.031 -20.75 -9.414 1 97.31 185 SER A O 1
ATOM 1397 N N . HIS A 1 186 ? -15.758 -19.203 -10.984 1 98.12 186 HIS A N 1
ATOM 1398 C CA . HIS A 1 186 ? -15.711 -18.094 -10.039 1 98.12 186 HIS A CA 1
ATOM 1399 C C . HIS A 1 186 ? -17.031 -17.938 -9.297 1 98.12 186 HIS A C 1
ATOM 1401 O O . HIS A 1 186 ? -17.047 -17.672 -8.094 1 98.12 186 HIS A O 1
ATOM 1407 N N . SER A 1 187 ? -18.094 -18.094 -10.023 1 98.38 187 SER A N 1
ATOM 1408 C CA . SER A 1 187 ? -19.438 -17.875 -9.492 1 98.38 187 SER A CA 1
ATOM 1409 C C . SER A 1 187 ? -19.766 -18.859 -8.383 1 98.38 187 SER A C 1
ATOM 1411 O O . SER A 1 187 ? -20.672 -18.625 -7.582 1 98.38 187 SER A O 1
ATOM 1413 N N . ILE A 1 188 ? -19.062 -19.984 -8.352 1 98 188 ILE A N 1
ATOM 1414 C CA . ILE A 1 188 ? -19.281 -21 -7.324 1 98 188 ILE A CA 1
ATOM 1415 C C . ILE A 1 188 ? -19 -20.406 -5.945 1 98 188 ILE A C 1
ATOM 1417 O O . ILE A 1 188 ? -19.688 -20.719 -4.973 1 98 188 ILE A O 1
ATOM 1421 N N . VAL A 1 189 ? -18.016 -19.516 -5.859 1 98.12 189 VAL A N 1
ATOM 1422 C CA . VAL A 1 189 ? -17.672 -18.859 -4.598 1 98.12 189 VAL A CA 1
ATOM 1423 C C . VAL A 1 189 ? -18.844 -18.016 -4.117 1 98.12 189 VAL A C 1
ATOM 1425 O O . VAL A 1 189 ? -19.141 -17.984 -2.922 1 98.12 189 VAL A O 1
ATOM 1428 N N . VAL A 1 190 ? -19.484 -17.391 -5.027 1 98.12 190 VAL A N 1
ATOM 1429 C CA . VAL A 1 190 ? -20.641 -16.547 -4.73 1 98.12 190 VAL A CA 1
ATOM 1430 C C . VAL A 1 190 ? -21.797 -17.406 -4.238 1 98.12 190 VAL A C 1
ATOM 1432 O O . VAL A 1 190 ? -22.438 -17.078 -3.232 1 98.12 190 VAL A O 1
ATOM 1435 N N . GLU A 1 191 ? -22.078 -18.484 -4.945 1 98.44 191 GLU A N 1
ATOM 1436 C CA . GLU A 1 191 ? -23.125 -19.422 -4.547 1 98.44 191 GLU A CA 1
ATOM 1437 C C . GLU A 1 191 ? -22.859 -19.969 -3.148 1 98.44 191 GLU A C 1
ATOM 1439 O O . GLU A 1 191 ? -23.781 -20.094 -2.342 1 98.44 191 GLU A O 1
ATOM 1444 N N . LEU A 1 192 ? -21.625 -20.312 -2.945 1 98.38 192 LEU A N 1
ATOM 1445 C CA . LEU A 1 192 ? -21.203 -20.875 -1.671 1 98.38 192 LEU A CA 1
ATOM 1446 C C . LEU A 1 192 ? -21.516 -19.938 -0.518 1 98.38 192 LEU A C 1
ATOM 1448 O O . LEU A 1 192 ? -22.141 -20.328 0.466 1 98.38 192 LEU A O 1
ATOM 1452 N N . PHE A 1 193 ? -21.156 -18.688 -0.63 1 98.75 193 PHE A N 1
ATOM 1453 C CA . PHE A 1 193 ? -21.344 -17.719 0.441 1 98.75 193 PHE A CA 1
ATOM 1454 C C . PHE A 1 193 ? -22.828 -17.375 0.595 1 98.75 193 PHE A C 1
ATOM 1456 O O . PHE A 1 193 ? -23.297 -17.141 1.708 1 98.75 193 PHE A O 1
ATOM 1463 N N . LYS A 1 194 ? -23.531 -17.312 -0.542 1 98.69 194 LYS A N 1
ATOM 1464 C CA . LYS A 1 194 ? -24.969 -17.109 -0.454 1 98.69 194 LYS A CA 1
ATOM 1465 C C . LYS A 1 194 ? -25.641 -18.203 0.369 1 98.69 194 LYS A C 1
ATOM 1467 O O . LYS A 1 194 ? -26.406 -17.922 1.29 1 98.69 194 LYS A O 1
ATOM 1472 N N . GLU A 1 195 ? -25.312 -19.422 0.033 1 98.69 195 GLU A N 1
ATOM 1473 C CA . GLU A 1 195 ? -25.906 -20.562 0.735 1 98.69 195 GLU A CA 1
ATOM 1474 C C . GLU A 1 195 ? -25.438 -20.609 2.189 1 98.69 195 GLU A C 1
ATOM 1476 O O . GLU A 1 195 ? -26.188 -21.062 3.064 1 98.69 195 GLU A O 1
ATOM 1481 N N . ALA A 1 196 ? -24.266 -20.109 2.473 1 98.75 196 ALA A N 1
ATOM 1482 C CA . ALA A 1 196 ? -23.719 -20.109 3.826 1 98.75 196 ALA A CA 1
ATOM 1483 C C . ALA A 1 196 ? -24.375 -19.031 4.68 1 98.75 196 ALA A C 1
ATOM 1485 O O . ALA A 1 196 ? -24.188 -18.984 5.898 1 98.75 196 ALA A O 1
ATOM 1486 N N . GLY A 1 197 ? -25.078 -18.062 4.055 1 98.69 197 GLY A N 1
ATOM 1487 C CA . GLY A 1 197 ? -25.859 -17.109 4.82 1 98.69 197 GLY A CA 1
ATOM 1488 C C . GLY A 1 197 ? -25.281 -15.703 4.777 1 98.69 197 GLY A C 1
ATOM 1489 O O . GLY A 1 197 ? -25.625 -14.859 5.602 1 98.69 197 GLY A O 1
ATOM 1490 N N . LEU A 1 198 ? -24.359 -15.453 3.869 1 98.88 198 LEU A N 1
ATOM 1491 C CA . LEU A 1 198 ? -23.844 -14.094 3.729 1 98.88 198 LEU A CA 1
ATOM 1492 C C . LEU A 1 198 ? -24.969 -13.125 3.338 1 98.88 198 LEU A C 1
ATOM 1494 O O . LEU A 1 198 ? -25.734 -13.398 2.408 1 98.88 198 LEU A O 1
ATOM 1498 N N . PRO A 1 199 ? -25.094 -12 4.012 1 98.81 199 PRO A N 1
ATOM 1499 C CA . PRO A 1 199 ? -26.172 -11.07 3.717 1 98.81 199 PRO A CA 1
ATOM 1500 C C . PRO A 1 199 ? -26.125 -10.531 2.289 1 98.81 199 PRO A C 1
ATOM 1502 O O . PRO A 1 199 ? -25.047 -10.43 1.706 1 98.81 199 PRO A O 1
ATOM 1505 N N . ASP A 1 200 ? -27.312 -10.164 1.743 1 98.81 200 ASP A N 1
ATOM 1506 C CA . ASP A 1 200 ? -27.406 -9.625 0.388 1 98.81 200 ASP A CA 1
ATOM 1507 C C . ASP A 1 200 ? -26.562 -8.375 0.225 1 98.81 200 ASP A C 1
ATOM 1509 O O . ASP A 1 200 ? -26.516 -7.527 1.12 1 98.81 200 ASP A O 1
ATOM 1513 N N . GLY A 1 201 ? -25.844 -8.312 -0.831 1 98.88 201 GLY A N 1
ATOM 1514 C CA . GLY A 1 201 ? -25.094 -7.117 -1.177 1 98.88 201 GLY A CA 1
ATOM 1515 C C . GLY A 1 201 ? -23.656 -7.145 -0.662 1 98.88 201 GLY A C 1
ATOM 1516 O O . GLY A 1 201 ? -22.812 -6.387 -1.131 1 98.88 201 GLY A O 1
ATOM 1517 N N . VAL A 1 202 ? -23.297 -7.961 0.336 1 98.94 202 VAL A N 1
ATOM 1518 C CA . VAL A 1 202 ? -21.953 -8.016 0.891 1 98.94 202 VAL A CA 1
ATOM 1519 C C . VAL A 1 202 ? -20.969 -8.516 -0.171 1 98.94 202 VAL A C 1
ATOM 1521 O O . VAL A 1 202 ? -19.844 -8.016 -0.27 1 98.94 202 VAL A O 1
ATOM 1524 N N . LEU A 1 203 ? -21.422 -9.453 -0.922 1 98.94 203 LEU A N 1
ATOM 1525 C CA . LEU A 1 203 ? -20.688 -9.938 -2.078 1 98.94 203 LEU A CA 1
ATOM 1526 C C . LEU A 1 203 ? -21.516 -9.812 -3.352 1 98.94 203 LEU A C 1
ATOM 1528 O O . LEU A 1 203 ? -22.656 -10.25 -3.391 1 98.94 203 LEU A O 1
ATOM 1532 N N . ASN A 1 204 ? -20.984 -9.148 -4.305 1 98.94 204 ASN A N 1
ATOM 1533 C CA . ASN A 1 204 ? -21.547 -9.055 -5.652 1 98.94 204 ASN A CA 1
ATOM 1534 C C . ASN A 1 204 ? -20.578 -9.578 -6.699 1 98.94 204 ASN A C 1
ATOM 1536 O O . ASN A 1 204 ? -19.359 -9.641 -6.461 1 98.94 204 ASN A O 1
ATOM 1540 N N . PHE A 1 205 ? -21.156 -10 -7.836 1 98.94 205 PHE A N 1
ATOM 1541 C CA . PHE A 1 205 ? -20.344 -10.688 -8.844 1 98.94 205 PHE A CA 1
ATOM 1542 C C . PHE A 1 205 ? -20.672 -10.156 -10.242 1 98.94 205 PHE A C 1
ATOM 1544 O O . PHE A 1 205 ? -21.828 -10.055 -10.617 1 98.94 205 PHE A O 1
ATOM 1551 N N . VAL A 1 206 ? -19.625 -9.781 -10.953 1 98.94 206 VAL A N 1
ATOM 1552 C CA . VAL A 1 206 ? -19.812 -9.336 -12.328 1 98.94 206 VAL A CA 1
ATOM 1553 C C . VAL A 1 206 ? -18.859 -10.109 -13.25 1 98.94 206 VAL A C 1
ATOM 1555 O O . VAL A 1 206 ? -17.719 -10.391 -12.875 1 98.94 206 VAL A O 1
ATOM 1558 N N . SER A 1 207 ? -19.297 -10.492 -14.359 1 98.69 207 SER A N 1
ATOM 1559 C CA . SER A 1 207 ? -18.531 -11.016 -15.484 1 98.69 207 SER A CA 1
ATOM 1560 C C . SER A 1 207 ? -18.656 -10.102 -16.703 1 98.69 207 SER A C 1
ATOM 1562 O O . SER A 1 207 ? -19.672 -9.43 -16.891 1 98.69 207 SER A O 1
ATOM 1564 N N . MET A 1 208 ? -17.578 -10.023 -17.391 1 98 208 MET A N 1
ATOM 1565 C CA . MET A 1 208 ? -17.484 -9.133 -18.547 1 98 208 MET A CA 1
ATOM 1566 C C . MET A 1 208 ? -16.781 -9.812 -19.703 1 98 208 MET A C 1
ATOM 1568 O O . MET A 1 208 ? -15.891 -10.648 -19.5 1 98 208 MET A O 1
ATOM 1572 N N . SER A 1 209 ? -17.219 -9.422 -20.922 1 97.81 209 SER A N 1
ATOM 1573 C CA . SER A 1 209 ? -16.5 -9.906 -22.109 1 97.81 209 SER A CA 1
ATOM 1574 C C . SER A 1 209 ? -15.117 -9.258 -22.203 1 97.81 209 SER A C 1
ATOM 1576 O O . SER A 1 209 ? -14.867 -8.219 -21.594 1 97.81 209 SER A O 1
ATOM 1578 N N . ARG A 1 210 ? -14.305 -9.906 -22.938 1 95.69 210 ARG A N 1
ATOM 1579 C CA . ARG A 1 210 ? -12.953 -9.406 -23.141 1 95.69 210 ARG A CA 1
ATOM 1580 C C . ARG A 1 210 ? -12.961 -7.984 -23.688 1 95.69 210 ARG A C 1
ATOM 1582 O O . ARG A 1 210 ? -12.133 -7.156 -23.297 1 95.69 210 ARG A O 1
ATOM 1589 N N . ASP A 1 211 ? -13.859 -7.664 -24.516 1 96.12 211 ASP A N 1
ATOM 1590 C CA . ASP A 1 211 ? -13.898 -6.379 -25.203 1 96.12 211 ASP A CA 1
ATOM 1591 C C . ASP A 1 211 ? -14.344 -5.266 -24.266 1 96.12 211 ASP A C 1
ATOM 1593 O O . ASP A 1 211 ? -13.852 -4.137 -24.344 1 96.12 211 ASP A O 1
ATOM 1597 N N . SER A 1 212 ? -15.234 -5.57 -23.359 1 97.31 212 SER A N 1
ATOM 1598 C CA . SER A 1 212 ? -15.805 -4.543 -22.5 1 97.31 212 SER A CA 1
ATOM 1599 C C . SER A 1 212 ? -15.016 -4.418 -21.203 1 97.31 212 SER A C 1
ATOM 1601 O O . SER A 1 212 ? -15.141 -3.42 -20.484 1 97.31 212 SER A O 1
ATOM 1603 N N . ALA A 1 213 ? -14.211 -5.344 -20.891 1 97.62 213 ALA A N 1
ATOM 1604 C CA . ALA A 1 213 ? -13.57 -5.473 -19.578 1 97.62 213 ALA A CA 1
ATOM 1605 C C . ALA A 1 213 ? -12.703 -4.258 -19.266 1 97.62 213 ALA A C 1
ATOM 1607 O O . ALA A 1 213 ? -12.773 -3.695 -18.172 1 97.62 213 ALA A O 1
ATOM 1608 N N . PRO A 1 214 ? -11.859 -3.762 -20.266 1 97.25 214 PRO A N 1
ATOM 1609 C CA . PRO A 1 214 ? -10.961 -2.654 -19.922 1 97.25 214 PRO A CA 1
ATOM 1610 C C . PRO A 1 214 ? -11.719 -1.388 -19.531 1 97.25 214 PRO A C 1
ATOM 1612 O O . PRO A 1 214 ? -11.414 -0.782 -18.5 1 97.25 214 PRO A O 1
ATOM 1615 N N . SER A 1 215 ? -12.727 -1.022 -20.266 1 97.94 215 SER A N 1
ATOM 1616 C CA . SER A 1 215 ? -13.477 0.2 -19.984 1 97.94 215 SER A CA 1
ATOM 1617 C C . SER A 1 215 ? -14.289 0.07 -18.703 1 97.94 215 SER A C 1
ATOM 1619 O O . SER A 1 215 ? -14.312 0.987 -17.875 1 97.94 215 SER A O 1
ATOM 1621 N N . LEU A 1 216 ? -14.969 -1.069 -18.516 1 98.56 216 LEU A N 1
ATOM 1622 C CA . LEU A 1 216 ? -15.805 -1.272 -17.344 1 98.56 216 LEU A CA 1
ATOM 1623 C C . LEU A 1 216 ? -14.953 -1.343 -16.078 1 98.56 216 LEU A C 1
ATOM 1625 O O . LEU A 1 216 ? -15.344 -0.825 -15.031 1 98.56 216 LEU A O 1
ATOM 1629 N N . THR A 1 217 ? -13.812 -2.004 -16.188 1 98.62 217 THR A N 1
ATOM 1630 C CA . THR A 1 217 ? -12.906 -2.084 -15.047 1 98.62 217 THR A CA 1
ATOM 1631 C C . THR A 1 217 ? -12.453 -0.691 -14.617 1 98.62 217 THR A C 1
ATOM 1633 O O . THR A 1 217 ? -12.461 -0.375 -13.422 1 98.62 217 THR A O 1
ATOM 1636 N N . SER A 1 218 ? -12.094 0.151 -15.547 1 98.5 218 SER A N 1
ATOM 1637 C CA . SER A 1 218 ? -11.695 1.525 -15.258 1 98.5 218 SER A CA 1
ATOM 1638 C C . SER A 1 218 ? -12.836 2.297 -14.594 1 98.5 218 SER A C 1
ATOM 1640 O O . SER A 1 218 ? -12.609 3.066 -13.656 1 98.5 218 SER A O 1
ATOM 1642 N N . GLU A 1 219 ? -14.023 2.068 -15.102 1 98.56 219 GLU A N 1
ATOM 1643 C CA . GLU A 1 219 ? -15.195 2.734 -14.547 1 98.56 219 GLU A CA 1
ATOM 1644 C C . GLU A 1 219 ? -15.43 2.322 -13.094 1 98.56 219 GLU A C 1
ATOM 1646 O O . GLU A 1 219 ? -15.75 3.16 -12.25 1 98.56 219 GLU A O 1
ATOM 1651 N N . ILE A 1 220 ? -15.336 1.043 -12.828 1 98.88 220 ILE A N 1
ATOM 1652 C CA . ILE A 1 220 ? -15.531 0.535 -11.477 1 98.88 220 ILE A CA 1
ATOM 1653 C C . ILE A 1 220 ? -14.492 1.152 -10.539 1 98.88 220 ILE A C 1
ATOM 1655 O O . ILE A 1 220 ? -14.844 1.655 -9.469 1 98.88 220 ILE A O 1
ATOM 1659 N N . ILE A 1 221 ? -13.219 1.167 -10.953 1 98.75 221 ILE A N 1
ATOM 1660 C CA . ILE A 1 221 ? -12.141 1.698 -10.117 1 98.75 221 ILE A CA 1
ATOM 1661 C C . ILE A 1 221 ? -12.391 3.178 -9.836 1 98.75 221 ILE A C 1
ATOM 1663 O O . ILE A 1 221 ? -12.133 3.656 -8.727 1 98.75 221 ILE A O 1
ATOM 1667 N N . ALA A 1 222 ? -12.938 3.877 -10.797 1 98.12 222 ALA A N 1
ATOM 1668 C CA . ALA A 1 222 ? -13.148 5.316 -10.688 1 98.12 222 ALA A CA 1
ATOM 1669 C C . ALA A 1 222 ? -14.281 5.625 -9.711 1 98.12 222 ALA A C 1
ATOM 1671 O O . ALA A 1 222 ? -14.375 6.742 -9.195 1 98.12 222 ALA A O 1
ATOM 1672 N N . HIS A 1 223 ? -15.203 4.695 -9.5 1 98.38 223 HIS A N 1
ATOM 1673 C CA . HIS A 1 223 ? -16.359 4.953 -8.664 1 98.38 223 HIS A CA 1
ATOM 1674 C C . HIS A 1 223 ? -15.945 5.301 -7.234 1 98.38 223 HIS A C 1
ATOM 1676 O O . HIS A 1 223 ? -15.133 4.594 -6.633 1 98.38 223 HIS A O 1
ATOM 1682 N N . PRO A 1 224 ? -16.516 6.316 -6.602 1 95.62 224 PRO A N 1
ATOM 1683 C CA . PRO A 1 224 ? -16.062 6.793 -5.293 1 95.62 224 PRO A CA 1
ATOM 1684 C C . PRO A 1 224 ? -16.312 5.777 -4.176 1 95.62 224 PRO A C 1
ATOM 1686 O O . PRO A 1 224 ? -15.609 5.785 -3.164 1 95.62 224 PRO A O 1
ATOM 1689 N N . ALA A 1 225 ? -17.25 4.879 -4.395 1 96.88 225 ALA A N 1
ATOM 1690 C CA . ALA A 1 225 ? -17.547 3.896 -3.357 1 96.88 225 ALA A CA 1
ATOM 1691 C C . ALA A 1 225 ? -16.453 2.828 -3.275 1 96.88 225 ALA A C 1
ATOM 1693 O O . ALA A 1 225 ? -16.312 2.166 -2.248 1 96.88 225 ALA A O 1
ATOM 1694 N N . ILE A 1 226 ? -15.734 2.633 -4.387 1 98.56 226 ILE A N 1
ATOM 1695 C CA . ILE A 1 226 ? -14.633 1.685 -4.383 1 98.56 226 ILE A CA 1
ATOM 1696 C C . ILE A 1 226 ? -13.445 2.283 -3.627 1 98.56 226 ILE A C 1
ATOM 1698 O O . ILE A 1 226 ? -12.961 3.361 -3.975 1 98.56 226 ILE A O 1
ATOM 1702 N N . ARG A 1 227 ? -12.992 1.511 -2.637 1 97.56 227 ARG A N 1
ATOM 1703 C CA . ARG A 1 227 ? -11.961 2.086 -1.777 1 97.56 227 ARG A CA 1
ATOM 1704 C C . ARG A 1 227 ? -10.641 1.336 -1.929 1 97.56 227 ARG A C 1
ATOM 1706 O O . ARG A 1 227 ? -9.594 1.814 -1.484 1 97.56 227 ARG A O 1
ATOM 1713 N N . HIS A 1 228 ? -10.672 0.225 -2.457 1 98.06 228 HIS A N 1
ATOM 1714 C CA . HIS A 1 228 ? -9.516 -0.662 -2.588 1 98.06 228 HIS A CA 1
ATOM 1715 C C . HIS A 1 228 ? -9.672 -1.596 -3.783 1 98.06 228 HIS A C 1
ATOM 1717 O O . HIS A 1 228 ? -10.797 -1.965 -4.145 1 98.06 228 HIS A O 1
ATOM 1723 N N . VAL A 1 229 ? -8.531 -1.929 -4.414 1 98.56 229 VAL A N 1
ATOM 1724 C CA . VAL A 1 229 ? -8.539 -2.891 -5.508 1 98.56 229 VAL A CA 1
ATOM 1725 C C . VAL A 1 229 ? -7.535 -4.004 -5.23 1 98.56 229 VAL A C 1
ATOM 1727 O O . VAL A 1 229 ? -6.391 -3.736 -4.852 1 98.56 229 VAL A O 1
ATOM 1730 N N . ASN A 1 230 ? -7.906 -5.184 -5.246 1 97.06 230 ASN A N 1
ATOM 1731 C CA . ASN A 1 230 ? -6.938 -6.273 -5.27 1 97.06 230 ASN A CA 1
ATOM 1732 C C . ASN A 1 230 ? -7.062 -7.109 -6.539 1 97.06 230 ASN A C 1
ATOM 1734 O O . ASN A 1 230 ? -8.156 -7.254 -7.086 1 97.06 230 ASN A O 1
ATOM 1738 N N . PHE A 1 231 ? -5.93 -7.52 -7.031 1 98.06 231 PHE A N 1
ATOM 1739 C CA . PHE A 1 231 ? -5.836 -8.172 -8.336 1 98.06 231 PHE A CA 1
ATOM 1740 C C . PHE A 1 231 ? -4.789 -9.273 -8.312 1 98.06 231 PHE A C 1
ATOM 1742 O O . PHE A 1 231 ? -3.676 -9.078 -7.824 1 98.06 231 PHE A O 1
ATOM 1749 N N . THR A 1 232 ? -5.145 -10.398 -8.773 1 97.06 232 THR A N 1
ATOM 1750 C CA . THR A 1 232 ? -4.215 -11.477 -9.094 1 97.06 232 THR A CA 1
ATOM 1751 C C . THR A 1 232 ? -4.223 -11.758 -10.594 1 97.06 232 THR A C 1
ATOM 1753 O O . THR A 1 232 ? -5.277 -12.031 -11.172 1 97.06 232 THR A O 1
ATOM 1756 N N . GLY A 1 233 ? -3.113 -11.641 -11.242 1 96.69 233 GLY A N 1
ATOM 1757 C CA . GLY A 1 233 ? -3.018 -11.859 -12.68 1 96.69 233 GLY A CA 1
ATOM 1758 C C . GLY A 1 233 ? -1.661 -11.484 -13.25 1 96.69 233 GLY A C 1
ATOM 1759 O O . GLY A 1 233 ? -0.642 -11.602 -12.562 1 96.69 233 GLY A O 1
ATOM 1760 N N . SER A 1 234 ? -1.631 -11.07 -14.508 1 96.19 234 SER A N 1
ATOM 1761 C CA . SER A 1 234 ? -0.376 -10.766 -15.195 1 96.19 234 SER A CA 1
ATOM 1762 C C . SER A 1 234 ? 0.182 -9.422 -14.75 1 96.19 234 SER A C 1
ATOM 1764 O O . SER A 1 234 ? -0.569 -8.547 -14.312 1 96.19 234 SER A O 1
ATOM 1766 N N . ASP A 1 235 ? 1.483 -9.289 -14.828 1 94.81 235 ASP A N 1
ATOM 1767 C CA . ASP A 1 235 ? 2.117 -8.031 -14.461 1 94.81 235 ASP A CA 1
ATOM 1768 C C . ASP A 1 235 ? 1.679 -6.902 -15.398 1 94.81 235 ASP A C 1
ATOM 1770 O O . ASP A 1 235 ? 1.533 -5.754 -14.969 1 94.81 235 ASP A O 1
ATOM 1774 N N . ARG A 1 236 ? 1.427 -7.211 -16.641 1 95.62 236 ARG A N 1
ATOM 1775 C CA . ARG A 1 236 ? 0.959 -6.207 -17.594 1 95.62 236 ARG A CA 1
ATOM 1776 C C . ARG A 1 236 ? -0.367 -5.602 -17.141 1 95.62 236 ARG A C 1
ATOM 1778 O O . ARG A 1 236 ? -0.501 -4.383 -17.047 1 95.62 236 ARG A O 1
ATOM 1785 N N . VAL A 1 237 ? -1.334 -6.465 -16.844 1 97.06 237 VAL A N 1
ATOM 1786 C CA . VAL A 1 237 ? -2.648 -5.992 -16.422 1 97.06 237 VAL A CA 1
ATOM 1787 C C . VAL A 1 237 ? -2.551 -5.355 -15.039 1 97.06 237 VAL A C 1
ATOM 1789 O O . VAL A 1 237 ? -3.221 -4.355 -14.766 1 97.06 237 VAL A O 1
ATOM 1792 N N . GLY A 1 238 ? -1.71 -5.973 -14.203 1 97.38 238 GLY A N 1
ATOM 1793 C CA . GLY A 1 238 ? -1.479 -5.395 -12.891 1 97.38 238 GLY A CA 1
ATOM 1794 C C . GLY A 1 238 ? -1.019 -3.949 -12.945 1 97.38 238 GLY A C 1
ATOM 1795 O O . GLY A 1 238 ? -1.476 -3.117 -12.156 1 97.38 238 GLY A O 1
ATOM 1796 N N . LYS A 1 239 ? -0.128 -3.639 -13.891 1 97 239 LYS A N 1
ATOM 1797 C CA . LYS A 1 239 ? 0.364 -2.277 -14.078 1 97 239 LYS A CA 1
ATOM 1798 C C . LYS A 1 239 ? -0.766 -1.336 -14.484 1 97 239 LYS A C 1
ATOM 1800 O O . LYS A 1 239 ? -0.864 -0.219 -13.969 1 97 239 LYS A O 1
ATOM 1805 N N . ILE A 1 240 ? -1.614 -1.774 -15.344 1 98 240 ILE A N 1
ATOM 1806 C CA . ILE A 1 240 ? -2.744 -0.98 -15.805 1 98 240 ILE A CA 1
ATOM 1807 C C . ILE A 1 240 ? -3.682 -0.681 -14.641 1 98 240 ILE A C 1
ATOM 1809 O O . ILE A 1 240 ? -4.105 0.462 -14.453 1 98 240 ILE A O 1
ATOM 1813 N N . ILE A 1 241 ? -3.996 -1.718 -13.859 1 98.38 241 ILE A N 1
ATOM 1814 C CA . ILE A 1 241 ? -4.895 -1.579 -12.719 1 98.38 241 ILE A CA 1
ATOM 1815 C C . ILE A 1 241 ? -4.289 -0.622 -11.695 1 98.38 241 ILE A C 1
ATOM 1817 O O . ILE A 1 241 ? -4.977 0.259 -11.18 1 98.38 241 ILE A O 1
ATOM 1821 N N . ALA A 1 242 ? -3.004 -0.771 -11.438 1 98.12 242 ALA A N 1
ATOM 1822 C CA . ALA A 1 242 ? -2.318 0.093 -10.484 1 98.12 242 ALA A CA 1
ATOM 1823 C C . ALA A 1 242 ? -2.369 1.552 -10.922 1 98.12 242 ALA A C 1
ATOM 1825 O O . ALA A 1 242 ? -2.627 2.445 -10.109 1 98.12 242 ALA A O 1
ATOM 1826 N N . MET A 1 243 ? -2.094 1.802 -12.164 1 98 243 MET A N 1
ATOM 1827 C CA . MET A 1 243 ? -2.119 3.16 -12.703 1 98 243 MET A CA 1
ATOM 1828 C C . MET A 1 243 ? -3.521 3.752 -12.617 1 98 243 MET A C 1
ATOM 1830 O O . MET A 1 243 ? -3.688 4.918 -12.25 1 98 243 MET A O 1
ATOM 1834 N N . GLU A 1 244 ? -4.543 2.932 -12.945 1 98.38 244 GLU A N 1
ATOM 1835 C CA . GLU A 1 244 ? -5.926 3.395 -12.844 1 98.38 244 GLU A CA 1
ATOM 1836 C C . GLU A 1 244 ? -6.289 3.736 -11.398 1 98.38 244 GLU A C 1
ATOM 1838 O O . GLU A 1 244 ? -6.922 4.762 -11.141 1 98.38 244 GLU A O 1
ATOM 1843 N N . ALA A 1 245 ? -5.953 2.873 -10.516 1 98.31 245 ALA A N 1
ATOM 1844 C CA . ALA A 1 245 ? -6.246 3.082 -9.094 1 98.31 245 ALA A CA 1
ATOM 1845 C C . ALA A 1 245 ? -5.543 4.328 -8.57 1 98.31 245 ALA A C 1
ATOM 1847 O O . ALA A 1 245 ? -6.109 5.074 -7.766 1 98.31 245 ALA A O 1
ATOM 1848 N N . ALA A 1 246 ? -4.305 4.559 -9.016 1 97.62 246 ALA A N 1
ATOM 1849 C CA . ALA A 1 246 ? -3.488 5.676 -8.555 1 97.62 246 ALA A CA 1
ATOM 1850 C C . ALA A 1 246 ? -4.148 7.012 -8.891 1 97.62 246 ALA A C 1
ATOM 1852 O O . ALA A 1 246 ? -4.023 7.98 -8.141 1 97.62 246 ALA A O 1
ATOM 1853 N N . LYS A 1 247 ? -4.922 7.082 -9.992 1 97.19 247 LYS A N 1
ATOM 1854 C CA . LYS A 1 247 ? -5.629 8.297 -10.391 1 97.19 247 LYS A CA 1
ATOM 1855 C C . LYS A 1 247 ? -6.562 8.773 -9.281 1 97.19 247 LYS A C 1
ATOM 1857 O O . LYS A 1 247 ? -6.883 9.961 -9.211 1 97.19 247 LYS A O 1
ATOM 1862 N N . TYR A 1 248 ? -6.945 7.848 -8.453 1 96.81 248 TYR A N 1
ATOM 1863 C CA . TYR A 1 248 ? -7.934 8.164 -7.426 1 96.81 248 TYR A CA 1
ATOM 1864 C C . TYR A 1 248 ? -7.379 7.879 -6.035 1 96.81 248 TYR A C 1
ATOM 1866 O O . TYR A 1 248 ? -8.141 7.789 -5.066 1 96.81 248 TYR A O 1
ATOM 1874 N N . LEU A 1 249 ? -6.066 7.645 -5.973 1 96.75 249 LEU A N 1
ATOM 1875 C CA . LEU A 1 249 ? -5.352 7.402 -4.727 1 96.75 249 LEU A CA 1
ATOM 1876 C C . LEU A 1 249 ? -5.949 6.215 -3.979 1 96.75 249 LEU A C 1
ATOM 1878 O O . LEU A 1 249 ? -6.203 6.297 -2.775 1 96.75 249 LEU A O 1
ATOM 1882 N N . LYS A 1 250 ? -6.234 5.156 -4.68 1 97.06 250 LYS A N 1
ATOM 1883 C CA . LYS A 1 250 ? -6.746 3.926 -4.086 1 97.06 250 LYS A CA 1
ATOM 1884 C C . LYS A 1 250 ? -5.637 2.885 -3.938 1 97.06 250 LYS A C 1
ATOM 1886 O O . LYS A 1 250 ? -4.93 2.584 -4.902 1 97.06 250 LYS A O 1
ATOM 1891 N N . PRO A 1 251 ? -5.43 2.363 -2.727 1 96.31 251 PRO A N 1
ATOM 1892 C CA . PRO A 1 251 ? -4.418 1.319 -2.543 1 96.31 251 PRO A CA 1
ATOM 1893 C C . PRO A 1 251 ? -4.781 0.018 -3.256 1 96.31 251 PRO A C 1
ATOM 1895 O O . PRO A 1 251 ? -5.953 -0.227 -3.545 1 96.31 251 PRO A O 1
ATOM 1898 N N . CYS A 1 252 ? -3.709 -0.787 -3.539 1 96.62 252 CYS A N 1
ATOM 1899 C CA . CYS A 1 252 ? -3.898 -2.057 -4.23 1 96.62 252 CYS A CA 1
ATOM 1900 C C . CYS A 1 252 ? -3.156 -3.182 -3.523 1 96.62 252 CYS A C 1
ATOM 1902 O O . CYS A 1 252 ? -2.143 -2.943 -2.863 1 96.62 252 CYS A O 1
ATOM 1904 N N . VAL A 1 253 ? -3.654 -4.359 -3.568 1 96.56 253 VAL A N 1
ATOM 1905 C CA . VAL A 1 253 ? -2.928 -5.613 -3.391 1 96.56 253 VAL A CA 1
ATOM 1906 C C . VAL A 1 253 ? -2.812 -6.34 -4.73 1 96.56 253 VAL A C 1
ATOM 1908 O O . VAL A 1 253 ? -3.822 -6.641 -5.367 1 96.56 253 VAL A O 1
ATOM 1911 N N . LEU A 1 254 ? -1.595 -6.562 -5.168 1 96.88 254 LEU A N 1
ATOM 1912 C CA . LEU A 1 254 ? -1.339 -7.133 -6.488 1 96.88 254 LEU A CA 1
ATOM 1913 C C . LEU A 1 254 ? -0.486 -8.391 -6.375 1 96.88 254 LEU A C 1
ATOM 1915 O O . LEU A 1 254 ? 0.643 -8.344 -5.883 1 96.88 254 LEU A O 1
ATOM 1919 N N . GLU A 1 255 ? -1.016 -9.477 -6.68 1 96.25 255 GLU A N 1
ATOM 1920 C CA . GLU A 1 255 ? -0.232 -10.688 -6.914 1 96.25 255 GLU A CA 1
ATOM 1921 C C . GLU A 1 255 ? -0.113 -10.984 -8.406 1 96.25 255 GLU A C 1
ATOM 1923 O O . GLU A 1 255 ? -1.099 -11.344 -9.055 1 96.25 255 GLU A O 1
ATOM 1928 N N . LEU A 1 256 ? 1.068 -10.953 -8.898 1 96.62 256 LEU A N 1
ATOM 1929 C CA . LEU A 1 256 ? 1.231 -10.953 -10.344 1 96.62 256 LEU A CA 1
ATOM 1930 C C . LEU A 1 256 ? 2.094 -12.125 -10.797 1 96.62 256 LEU A C 1
ATOM 1932 O O . LEU A 1 256 ? 1.826 -13.273 -10.438 1 96.62 256 LEU A O 1
ATOM 1936 N N . GLY A 1 257 ? 3.012 -11.938 -11.633 1 95.44 257 GLY A N 1
ATOM 1937 C CA . GLY A 1 257 ? 3.703 -13.055 -12.258 1 95.44 257 GLY A CA 1
ATOM 1938 C C . GLY A 1 257 ? 4.824 -13.617 -11.406 1 95.44 257 GLY A C 1
ATOM 1939 O O . GLY A 1 257 ? 5.117 -13.086 -10.328 1 95.44 257 GLY A O 1
ATOM 1940 N N . GLY A 1 258 ? 5.375 -14.734 -11.883 1 95.88 258 GLY A N 1
ATOM 1941 C CA . GLY A 1 258 ? 6.496 -15.383 -11.227 1 95.88 258 GLY A CA 1
ATOM 1942 C C . GLY A 1 258 ? 7.504 -15.969 -12.203 1 95.88 258 GLY A C 1
ATOM 1943 O O . GLY A 1 258 ? 7.18 -16.219 -13.359 1 95.88 258 GLY A O 1
ATOM 1944 N N . LYS A 1 259 ? 8.672 -16.094 -11.789 1 97.44 259 LYS A N 1
ATOM 1945 C CA . LYS A 1 259 ? 9.789 -16.75 -12.445 1 97.44 259 LYS A CA 1
ATOM 1946 C C . LYS A 1 259 ? 10.672 -17.484 -11.438 1 97.44 259 LYS A C 1
ATOM 1948 O O . LYS A 1 259 ? 11.875 -17.234 -11.359 1 97.44 259 LYS A O 1
ATOM 1953 N N . SER A 1 260 ? 10.086 -18.422 -10.789 1 97.81 260 SER A N 1
ATOM 1954 C CA . SER A 1 260 ? 10.617 -19.031 -9.57 1 97.81 260 SER A CA 1
ATOM 1955 C C . SER A 1 260 ? 11.883 -19.828 -9.867 1 97.81 260 SER A C 1
ATOM 1957 O O . SER A 1 260 ? 11.867 -20.734 -10.695 1 97.81 260 SER A O 1
ATOM 1959 N N . PRO A 1 261 ? 12.977 -19.578 -9.164 1 98.44 261 PRO A N 1
ATOM 1960 C CA . PRO A 1 261 ? 14.195 -20.375 -9.289 1 98.44 261 PRO A CA 1
ATOM 1961 C C . PRO A 1 261 ? 14.211 -21.578 -8.344 1 98.44 261 PRO A C 1
ATOM 1963 O O . PRO A 1 261 ? 13.672 -21.5 -7.234 1 98.44 261 PRO A O 1
ATOM 1966 N N . ALA A 1 262 ? 14.734 -22.656 -8.805 1 98.75 262 ALA A N 1
ATOM 1967 C CA . ALA A 1 262 ? 15.164 -23.766 -7.957 1 98.75 262 ALA A CA 1
ATOM 1968 C C . ALA A 1 262 ? 16.688 -23.875 -7.918 1 98.75 262 ALA A C 1
ATOM 1970 O O . ALA A 1 262 ? 17.312 -24.234 -8.914 1 98.75 262 ALA A O 1
ATOM 1971 N N . ILE A 1 263 ? 17.219 -23.5 -6.832 1 98.88 263 ILE A N 1
ATOM 1972 C CA . ILE A 1 263 ? 18.672 -23.578 -6.648 1 98.88 263 ILE A CA 1
ATOM 1973 C C . ILE A 1 263 ? 19.047 -24.938 -6.07 1 98.88 263 ILE A C 1
ATOM 1975 O O . ILE A 1 263 ? 18.609 -25.297 -4.973 1 98.88 263 ILE A O 1
ATOM 1979 N N . VAL A 1 264 ? 19.859 -25.688 -6.789 1 98.94 264 VAL A N 1
ATOM 1980 C CA . VAL A 1 264 ? 20.219 -27.031 -6.363 1 98.94 264 VAL A CA 1
ATOM 1981 C C . VAL A 1 264 ? 21.734 -27.109 -6.133 1 98.94 264 VAL A C 1
ATOM 1983 O O . VAL A 1 264 ? 22.516 -27.031 -7.086 1 98.94 264 VAL A O 1
ATOM 1986 N N . LEU A 1 265 ? 22.109 -27.328 -4.891 1 98.81 265 LEU A N 1
ATOM 1987 C CA . LEU A 1 265 ? 23.516 -27.344 -4.527 1 98.81 265 LEU A CA 1
ATOM 1988 C C . LEU A 1 265 ? 24.094 -28.75 -4.645 1 98.81 265 LEU A C 1
ATOM 1990 O O . LEU A 1 265 ? 23.344 -29.719 -4.789 1 98.81 265 LEU A O 1
ATOM 1994 N N . ASN A 1 266 ? 25.422 -28.875 -4.508 1 98.56 266 ASN A N 1
ATOM 1995 C CA . ASN A 1 266 ? 26.156 -30.109 -4.809 1 98.56 266 ASN A CA 1
ATOM 1996 C C . ASN A 1 266 ? 25.734 -31.25 -3.889 1 98.56 266 ASN A C 1
ATOM 1998 O O . ASN A 1 266 ? 25.797 -32.406 -4.273 1 98.56 266 ASN A O 1
ATOM 2002 N N . ASP A 1 267 ? 25.25 -30.922 -2.73 1 98.19 267 ASP A N 1
ATOM 2003 C CA . ASP A 1 267 ? 24.984 -31.953 -1.745 1 98.19 267 ASP A CA 1
ATOM 2004 C C . ASP A 1 267 ? 23.516 -32.344 -1.718 1 98.19 267 ASP A C 1
ATOM 2006 O O . ASP A 1 267 ? 23.078 -33.125 -0.88 1 98.19 267 ASP A O 1
ATOM 2010 N N . ALA A 1 268 ? 22.719 -31.781 -2.615 1 98.19 268 ALA A N 1
ATOM 2011 C CA . ALA A 1 268 ? 21.266 -31.969 -2.605 1 98.19 268 ALA A CA 1
ATOM 2012 C C . ALA A 1 268 ? 20.906 -33.438 -2.895 1 98.19 268 ALA A C 1
ATOM 2014 O O . ALA A 1 268 ? 21.703 -34.156 -3.5 1 98.19 268 ALA A O 1
ATOM 2015 N N . ASN A 1 269 ? 19.766 -33.812 -2.408 1 97.31 269 ASN A N 1
ATOM 2016 C CA . ASN A 1 269 ? 19.172 -35.062 -2.84 1 97.31 269 ASN A CA 1
ATOM 2017 C C . ASN A 1 269 ? 18.609 -34.969 -4.254 1 97.31 269 ASN A C 1
ATOM 2019 O O . ASN A 1 269 ? 17.547 -34.375 -4.461 1 97.31 269 ASN A O 1
ATOM 2023 N N . ILE A 1 270 ? 19.219 -35.594 -5.152 1 97.25 270 ILE A N 1
ATOM 2024 C CA . ILE A 1 270 ? 18.938 -35.438 -6.57 1 97.25 270 ILE A CA 1
ATOM 2025 C C . ILE A 1 270 ? 17.516 -35.906 -6.875 1 97.25 270 ILE A C 1
ATOM 2027 O O . ILE A 1 270 ? 16.75 -35.219 -7.562 1 97.25 270 ILE A O 1
ATOM 2031 N N . SER A 1 271 ? 17.188 -37.031 -6.375 1 95.88 271 SER A N 1
ATOM 2032 C CA . SER A 1 271 ? 15.875 -37.625 -6.672 1 95.88 271 SER A CA 1
ATOM 2033 C C . SER A 1 271 ? 14.75 -36.75 -6.156 1 95.88 271 SER A C 1
ATOM 2035 O O . SER A 1 271 ? 13.789 -36.469 -6.887 1 95.88 271 SER A O 1
ATOM 2037 N N . GLU A 1 272 ? 14.844 -36.281 -4.961 1 95.88 272 GLU A N 1
ATOM 2038 C CA . GLU A 1 272 ? 13.812 -35.438 -4.371 1 95.88 272 GLU A CA 1
ATOM 2039 C C . GLU A 1 272 ? 13.727 -34.094 -5.09 1 95.88 272 GLU A C 1
ATOM 2041 O O . GLU A 1 272 ? 12.633 -33.594 -5.371 1 95.88 272 GLU A O 1
ATOM 2046 N N . ALA A 1 273 ? 14.883 -33.531 -5.344 1 97.56 273 ALA A N 1
ATOM 2047 C CA . ALA A 1 273 ? 14.922 -32.25 -6.039 1 97.56 273 ALA A CA 1
ATOM 2048 C C . ALA A 1 273 ? 14.289 -32.344 -7.422 1 97.56 273 ALA A C 1
ATOM 2050 O O . ALA A 1 273 ? 13.445 -31.531 -7.793 1 97.56 273 ALA A O 1
ATOM 2051 N N . ALA A 1 274 ? 14.672 -33.406 -8.148 1 97.81 274 ALA A N 1
ATOM 2052 C CA . ALA A 1 274 ? 14.164 -33.562 -9.508 1 97.81 274 ALA A CA 1
ATOM 2053 C C . ALA A 1 274 ? 12.648 -33.719 -9.516 1 97.81 274 ALA A C 1
ATOM 2055 O O . ALA A 1 274 ? 11.961 -33.062 -10.312 1 97.81 274 ALA A O 1
ATOM 2056 N N . ARG A 1 275 ? 12.164 -34.562 -8.648 1 96.31 275 ARG A N 1
ATOM 2057 C CA . ARG A 1 275 ? 10.727 -34.781 -8.578 1 96.31 275 ARG A CA 1
ATOM 2058 C C . ARG A 1 275 ? 9.984 -33.5 -8.219 1 96.31 275 ARG A C 1
ATOM 2060 O O . ARG A 1 275 ? 8.961 -33.188 -8.82 1 96.31 275 ARG A O 1
ATOM 2067 N N . SER A 1 276 ? 10.516 -32.781 -7.273 1 95.75 276 SER A N 1
ATOM 2068 C CA . SER A 1 276 ? 9.891 -31.531 -6.828 1 95.75 276 SER A CA 1
ATOM 2069 C C . SER A 1 276 ? 9.93 -30.469 -7.926 1 95.75 276 SER A C 1
ATOM 2071 O O . SER A 1 276 ? 8.945 -29.75 -8.141 1 95.75 276 SER A O 1
ATOM 2073 N N . ILE A 1 277 ? 11.031 -30.328 -8.547 1 97.75 277 ILE A N 1
ATOM 2074 C CA . ILE A 1 277 ? 11.227 -29.359 -9.609 1 97.75 277 ILE A CA 1
ATOM 2075 C C . ILE A 1 277 ? 10.25 -29.641 -10.75 1 97.75 277 ILE A C 1
ATOM 2077 O O . ILE A 1 277 ? 9.562 -28.734 -11.219 1 97.75 277 ILE A O 1
ATOM 2081 N N . VAL A 1 278 ? 10.133 -30.891 -11.148 1 97.38 278 VAL A N 1
ATOM 2082 C CA . VAL A 1 278 ? 9.281 -31.25 -12.273 1 97.38 278 VAL A CA 1
ATOM 2083 C C . VAL A 1 278 ? 7.812 -31.062 -11.891 1 97.38 278 VAL A C 1
ATOM 2085 O O . VAL A 1 278 ? 7.023 -30.531 -12.672 1 97.38 278 VAL A O 1
ATOM 2088 N N . PHE A 1 279 ? 7.484 -31.469 -10.75 1 94.75 279 PHE A N 1
ATOM 2089 C CA . PHE A 1 279 ? 6.129 -31.234 -10.266 1 94.75 279 PHE A CA 1
ATOM 2090 C C . PHE A 1 279 ? 5.777 -29.75 -10.336 1 94.75 279 PHE A C 1
ATOM 2092 O O . PHE A 1 279 ? 4.766 -29.375 -10.938 1 94.75 279 PHE A O 1
ATOM 2099 N N . SER A 1 280 ? 6.613 -28.922 -9.758 1 95.88 280 SER A N 1
ATOM 2100 C CA . SER A 1 280 ? 6.348 -27.484 -9.68 1 95.88 280 SER A CA 1
ATOM 2101 C C . SER A 1 280 ? 6.348 -26.844 -11.062 1 95.88 280 SER A C 1
ATOM 2103 O O . SER A 1 280 ? 5.602 -25.906 -11.312 1 95.88 280 SER A O 1
ATOM 2105 N N . ALA A 1 281 ? 7.141 -27.344 -11.93 1 97.19 281 ALA A N 1
ATOM 2106 C CA . ALA A 1 281 ? 7.285 -26.75 -13.258 1 97.19 281 ALA A CA 1
ATOM 2107 C C . ALA A 1 281 ? 6.102 -27.109 -14.148 1 97.19 281 ALA A C 1
ATOM 2109 O O . ALA A 1 281 ? 5.695 -26.328 -15 1 97.19 281 ALA A O 1
ATOM 2110 N N . MET A 1 282 ? 5.559 -28.328 -13.898 1 95.62 282 MET A N 1
ATOM 2111 C CA . MET A 1 282 ? 4.633 -28.875 -14.891 1 95.62 282 MET A CA 1
ATOM 2112 C C . MET A 1 282 ? 3.199 -28.844 -14.375 1 95.62 282 MET A C 1
ATOM 2114 O O . MET A 1 282 ? 2.254 -29 -15.148 1 95.62 282 MET A O 1
ATOM 2118 N N . ALA A 1 283 ? 3.051 -28.562 -13.062 1 92.44 283 ALA A N 1
ATOM 2119 C CA . ALA A 1 283 ? 1.694 -28.484 -12.531 1 92.44 283 ALA A CA 1
ATOM 2120 C C . ALA A 1 283 ? 0.84 -27.516 -13.336 1 92.44 283 ALA A C 1
ATOM 2122 O O . ALA A 1 283 ? 1.286 -26.422 -13.672 1 92.44 283 ALA A O 1
ATOM 2123 N N . HIS A 1 284 ? -0.364 -28.031 -13.773 1 93.44 284 HIS A N 1
ATOM 2124 C CA . HIS A 1 284 ? -1.301 -27.25 -14.578 1 93.44 284 HIS A CA 1
ATOM 2125 C C . HIS A 1 284 ? -0.641 -26.734 -15.852 1 93.44 284 HIS A C 1
ATOM 2127 O O . HIS A 1 284 ? -0.884 -25.594 -16.266 1 93.44 284 HIS A O 1
ATOM 2133 N N . SER A 1 285 ? 0.227 -27.609 -16.406 1 95.5 285 SER A N 1
ATOM 2134 C CA . SER A 1 285 ? 0.966 -27.297 -17.625 1 95.5 285 SER A CA 1
ATOM 2135 C C . SER A 1 285 ? 1.777 -26.016 -17.453 1 95.5 285 SER A C 1
ATOM 2137 O O . SER A 1 285 ? 1.862 -25.203 -18.391 1 95.5 285 SER A O 1
ATOM 2139 N N . GLY A 1 286 ? 2.256 -25.766 -16.297 1 96.06 286 GLY A N 1
ATOM 2140 C CA . GLY A 1 286 ? 3.129 -24.641 -16.016 1 96.06 286 GLY A CA 1
ATOM 2141 C C . GLY A 1 286 ? 2.373 -23.344 -15.805 1 96.06 286 GLY A C 1
ATOM 2142 O O . GLY A 1 286 ? 2.982 -22.281 -15.641 1 96.06 286 GLY A O 1
ATOM 2143 N N . GLN A 1 287 ? 1.034 -23.391 -15.758 1 96.44 287 GLN A N 1
ATOM 2144 C CA . GLN A 1 287 ? 0.224 -22.172 -15.656 1 96.44 287 GLN A CA 1
ATOM 2145 C C . GLN A 1 287 ? -0.073 -21.844 -14.195 1 96.44 287 GLN A C 1
ATOM 2147 O O . GLN A 1 287 ? -1.229 -21.625 -13.828 1 96.44 287 GLN A O 1
ATOM 2152 N N . VAL A 1 288 ? 0.982 -21.75 -13.422 1 95 288 VAL A N 1
ATOM 2153 C CA . VAL A 1 288 ? 0.974 -21.359 -12.016 1 95 288 VAL A CA 1
ATOM 2154 C C . VAL A 1 288 ? 2.041 -20.297 -11.758 1 95 288 VAL A C 1
ATOM 2156 O O . VAL A 1 288 ? 3.203 -20.484 -12.133 1 95 288 VAL A O 1
ATOM 2159 N N . CYS A 1 289 ? 1.704 -19.281 -11.172 1 94.69 289 CYS A N 1
ATOM 2160 C CA . CYS A 1 289 ? 2.629 -18.172 -10.977 1 94.69 289 CYS A CA 1
ATOM 2161 C C . CYS A 1 289 ? 3.82 -18.594 -10.125 1 94.69 289 CYS A C 1
ATOM 2163 O O . CYS A 1 289 ? 4.926 -18.078 -10.297 1 94.69 289 CYS A O 1
ATOM 2165 N N . MET A 1 290 ? 3.617 -19.609 -9.266 1 95.06 290 MET A N 1
ATOM 2166 C CA . MET A 1 290 ? 4.672 -20.078 -8.383 1 95.06 290 MET A CA 1
ATOM 2167 C C . MET A 1 290 ? 5.465 -21.203 -9.039 1 95.06 290 MET A C 1
ATOM 2169 O O . MET A 1 290 ? 6.391 -21.75 -8.438 1 95.06 290 MET A O 1
ATOM 2173 N N . ALA A 1 291 ? 5.18 -21.594 -10.172 1 96.5 291 ALA A N 1
ATOM 2174 C CA . ALA A 1 291 ? 5.816 -22.734 -10.836 1 96.5 291 ALA A CA 1
ATOM 2175 C C . ALA A 1 291 ? 7.324 -22.516 -10.953 1 96.5 291 ALA A C 1
ATOM 2177 O O . ALA A 1 291 ? 7.785 -21.406 -11.227 1 96.5 291 ALA A O 1
ATOM 2178 N N . THR A 1 292 ? 8.07 -23.625 -10.703 1 97.94 292 THR A N 1
ATOM 2179 C CA . THR A 1 292 ? 9.5 -23.562 -10.992 1 97.94 292 THR A CA 1
ATOM 2180 C C . THR A 1 292 ? 9.742 -23.281 -12.469 1 97.94 292 THR A C 1
ATOM 2182 O O . THR A 1 292 ? 9.227 -24 -13.336 1 97.94 292 THR A O 1
ATOM 2185 N N . SER A 1 293 ? 10.484 -22.297 -12.734 1 97.5 293 SER A N 1
ATOM 2186 C CA . SER A 1 293 ? 10.719 -21.891 -14.117 1 97.5 293 SER A CA 1
ATOM 2187 C C . SER A 1 293 ? 12.203 -21.938 -14.469 1 97.5 293 SER A C 1
ATOM 2189 O O . SER A 1 293 ? 12.562 -21.953 -15.641 1 97.5 293 SER A O 1
ATOM 2191 N N . ARG A 1 294 ? 13.078 -21.781 -13.531 1 98.12 294 ARG A N 1
ATOM 2192 C CA . ARG A 1 294 ? 14.523 -21.75 -13.719 1 98.12 294 ARG A CA 1
ATOM 2193 C C . ARG A 1 294 ? 15.227 -22.688 -12.742 1 98.12 294 ARG A C 1
ATOM 2195 O O . ARG A 1 294 ? 15.156 -22.484 -11.523 1 98.12 294 ARG A O 1
ATOM 2202 N N . VAL A 1 295 ? 15.875 -23.656 -13.273 1 98.75 295 VAL A N 1
ATOM 2203 C CA . VAL A 1 295 ? 16.75 -24.469 -12.438 1 98.75 295 VAL A CA 1
ATOM 2204 C C . VAL A 1 295 ? 18.172 -23.922 -12.492 1 98.75 295 VAL A C 1
ATOM 2206 O O . VAL A 1 295 ? 18.703 -23.672 -13.578 1 98.75 295 VAL A O 1
ATOM 2209 N N . ILE A 1 296 ? 18.719 -23.688 -11.375 1 98.69 296 ILE A N 1
ATOM 2210 C CA . ILE A 1 296 ? 20.094 -23.266 -11.227 1 98.69 296 ILE A CA 1
ATOM 2211 C C . ILE A 1 296 ? 20.875 -24.312 -10.422 1 98.69 296 ILE A C 1
ATOM 2213 O O . ILE A 1 296 ? 20.75 -24.375 -9.195 1 98.69 296 ILE A O 1
ATOM 2217 N N . ALA A 1 297 ? 21.703 -25.109 -11.094 1 98.75 297 ALA A N 1
ATOM 2218 C CA . ALA A 1 297 ? 22.375 -26.25 -10.477 1 98.75 297 ALA A CA 1
ATOM 2219 C C . ALA A 1 297 ? 23.875 -26.031 -10.383 1 98.75 297 ALA A C 1
ATOM 2221 O O . ALA A 1 297 ? 24.484 -25.531 -11.328 1 98.75 297 ALA A O 1
ATOM 2222 N N . GLN A 1 298 ? 24.422 -26.328 -9.266 1 98.56 298 GLN A N 1
ATOM 2223 C CA . GLN A 1 298 ? 25.875 -26.328 -9.156 1 98.56 298 GLN A CA 1
ATOM 2224 C C . GLN A 1 298 ? 26.484 -27.406 -10.047 1 98.56 298 GLN A C 1
ATOM 2226 O O . GLN A 1 298 ? 25.922 -28.484 -10.203 1 98.56 298 GLN A O 1
ATOM 2231 N N . ARG A 1 299 ? 27.656 -27.172 -10.477 1 98.19 299 ARG A N 1
ATOM 2232 C CA . ARG A 1 299 ? 28.312 -27.984 -11.492 1 98.19 299 ARG A CA 1
ATOM 2233 C C . ARG A 1 299 ? 28.469 -29.422 -11.023 1 98.19 299 ARG A C 1
ATOM 2235 O O . ARG A 1 299 ? 28.297 -30.359 -11.805 1 98.19 299 ARG A O 1
ATOM 2242 N N . GLY A 1 300 ? 28.781 -29.641 -9.836 1 98.12 300 GLY A N 1
ATOM 2243 C CA . GLY A 1 300 ? 29.078 -30.969 -9.32 1 98.12 300 GLY A CA 1
ATOM 2244 C C . GLY A 1 300 ? 27.891 -31.906 -9.406 1 98.12 300 GLY A C 1
ATOM 2245 O O . GLY A 1 300 ? 28.062 -33.125 -9.5 1 98.12 300 GLY A O 1
ATOM 2246 N N . ILE A 1 301 ? 26.641 -31.391 -9.438 1 98.12 301 ILE A N 1
ATOM 2247 C CA . ILE A 1 301 ? 25.453 -32.219 -9.398 1 98.12 301 ILE A CA 1
ATOM 2248 C C . ILE A 1 301 ? 24.688 -32.094 -10.711 1 98.12 301 ILE A C 1
ATOM 2250 O O . ILE A 1 301 ? 23.734 -32.844 -10.961 1 98.12 301 ILE A O 1
ATOM 2254 N N . SER A 1 302 ? 25.047 -31.266 -11.578 1 98.12 302 SER A N 1
ATOM 2255 C CA . SER A 1 302 ? 24.25 -30.75 -12.688 1 98.12 302 SER A CA 1
ATOM 2256 C C . SER A 1 302 ? 23.906 -31.859 -13.68 1 98.12 302 SER A C 1
ATOM 2258 O O . SER A 1 302 ? 22.75 -31.984 -14.117 1 98.12 302 SER A O 1
ATOM 2260 N N . GLU A 1 303 ? 24.906 -32.688 -14.047 1 98.25 303 GLU A N 1
ATOM 2261 C CA . GLU A 1 303 ? 24.672 -33.719 -15.055 1 98.25 303 GLU A CA 1
ATOM 2262 C C . GLU A 1 303 ? 23.656 -34.75 -14.57 1 98.25 303 GLU A C 1
ATOM 2264 O O . GLU A 1 303 ? 22.75 -35.125 -15.305 1 98.25 303 GLU A O 1
ATOM 2269 N N . GLN A 1 304 ? 23.875 -35.188 -13.375 1 98.56 304 GLN A N 1
ATOM 2270 C CA . GLN A 1 304 ? 22.969 -36.188 -12.805 1 98.56 304 GLN A CA 1
ATOM 2271 C C . GLN A 1 304 ? 21.562 -35.594 -12.641 1 98.56 304 GLN A C 1
ATOM 2273 O O . GLN A 1 304 ? 20.578 -36.281 -12.93 1 98.56 304 GLN A O 1
ATOM 2278 N N . LEU A 1 305 ? 21.484 -34.406 -12.141 1 98.62 305 LEU A N 1
ATOM 2279 C CA . LEU A 1 305 ? 20.188 -33.781 -11.961 1 98.62 305 LEU A CA 1
ATOM 2280 C C . LEU A 1 305 ? 19.484 -33.594 -13.297 1 98.62 305 LEU A C 1
ATOM 2282 O O . LEU A 1 305 ? 18.281 -33.875 -13.406 1 98.62 305 LEU A O 1
ATOM 2286 N N . LEU A 1 306 ? 20.172 -33.094 -14.266 1 98.44 306 LEU A N 1
ATOM 2287 C CA . LEU A 1 306 ? 19.594 -32.875 -15.586 1 98.44 306 LEU A CA 1
ATOM 2288 C C . LEU A 1 306 ? 19.031 -34.188 -16.156 1 98.44 306 LEU A C 1
ATOM 2290 O O . LEU A 1 306 ? 17.953 -34.188 -16.75 1 98.44 306 LEU A O 1
ATOM 2294 N N . SER A 1 307 ? 19.828 -35.219 -16 1 98.31 307 SER A N 1
ATOM 2295 C CA . SER A 1 307 ? 19.406 -36.5 -16.5 1 98.31 307 SER A CA 1
ATOM 2296 C C . SER A 1 307 ? 18.109 -36.969 -15.828 1 98.31 307 SER A C 1
ATOM 2298 O O . SER A 1 307 ? 17.203 -37.469 -16.484 1 98.31 307 SER A O 1
ATOM 2300 N N . GLU A 1 308 ? 18.094 -36.812 -14.555 1 97.94 308 GLU A N 1
ATOM 2301 C CA . GLU A 1 308 ? 16.906 -37.219 -13.812 1 97.94 308 GLU A CA 1
ATOM 2302 C C . GLU A 1 308 ? 15.695 -36.344 -14.18 1 97.94 308 GLU A C 1
ATOM 2304 O O . GLU A 1 308 ? 14.594 -36.875 -14.375 1 97.94 308 GLU A O 1
ATOM 2309 N N . VAL A 1 309 ? 15.836 -35.094 -14.273 1 98.38 309 VAL A N 1
ATOM 2310 C CA . VAL A 1 309 ? 14.766 -34.156 -14.648 1 98.38 309 VAL A CA 1
ATOM 2311 C C . VAL A 1 309 ? 14.266 -34.5 -16.047 1 98.38 309 VAL A C 1
ATOM 2313 O O . VAL A 1 309 ? 13.055 -34.562 -16.297 1 98.38 309 VAL A O 1
ATOM 2316 N N . LYS A 1 310 ? 15.211 -34.75 -16.984 1 98.19 310 LYS A N 1
ATOM 2317 C CA . LYS A 1 310 ? 14.852 -35.125 -18.344 1 98.19 310 LYS A CA 1
ATOM 2318 C C . LYS A 1 310 ? 14 -36.406 -18.359 1 98.19 310 LYS A C 1
ATOM 2320 O O . LYS A 1 310 ? 12.984 -36.438 -19.062 1 98.19 310 LYS A O 1
ATOM 2325 N N . SER A 1 311 ? 14.445 -37.344 -17.609 1 97.5 311 SER A N 1
ATOM 2326 C CA . SER A 1 311 ? 13.727 -38.594 -17.547 1 97.5 311 SER A CA 1
ATOM 2327 C C . SER A 1 311 ? 12.289 -38.406 -17.078 1 97.5 311 SER A C 1
ATOM 2329 O O . SER A 1 311 ? 11.359 -38.938 -17.672 1 97.5 311 SER A O 1
ATOM 2331 N N . LEU A 1 312 ? 12.133 -37.625 -16.062 1 96.5 312 LEU A N 1
ATOM 2332 C CA . LEU A 1 312 ? 10.805 -37.375 -15.516 1 96.5 312 LEU A CA 1
ATOM 2333 C C . LEU A 1 312 ? 9.945 -36.594 -16.516 1 96.5 312 LEU A C 1
ATOM 2335 O O . LEU A 1 312 ? 8.781 -36.938 -16.734 1 96.5 312 LEU A O 1
ATOM 2339 N N . ILE A 1 313 ? 10.477 -35.625 -17.172 1 96.69 313 ILE A N 1
ATOM 2340 C CA . ILE A 1 313 ? 9.734 -34.75 -18.078 1 96.69 313 ILE A CA 1
ATOM 2341 C C . ILE A 1 313 ? 9.305 -35.531 -19.328 1 96.69 313 ILE A C 1
ATOM 2343 O O . ILE A 1 313 ? 8.188 -35.375 -19.812 1 96.69 313 ILE A O 1
ATOM 2347 N N . THR A 1 314 ? 10.18 -36.375 -19.797 1 95.56 314 THR A N 1
ATOM 2348 C CA . THR A 1 314 ? 9.914 -37.125 -21.016 1 95.56 314 THR A CA 1
ATOM 2349 C C . THR A 1 314 ? 8.766 -38.125 -20.812 1 95.56 314 THR A C 1
ATOM 2351 O O . THR A 1 314 ? 8.125 -38.562 -21.781 1 95.56 314 THR A O 1
ATOM 2354 N N . ASN A 1 315 ? 8.508 -38.406 -19.562 1 93.5 315 ASN A N 1
ATOM 2355 C CA . ASN A 1 315 ? 7.438 -39.344 -19.234 1 93.5 315 ASN A CA 1
ATOM 2356 C C . ASN A 1 315 ? 6.098 -38.625 -19.062 1 93.5 315 ASN A C 1
ATOM 2358 O O . ASN A 1 315 ? 5.066 -39.281 -18.859 1 93.5 315 ASN A O 1
ATOM 2362 N N . ILE A 1 316 ? 6.059 -37.344 -19.141 1 94 316 ILE A N 1
ATOM 2363 C CA . ILE A 1 316 ? 4.844 -36.562 -18.969 1 94 316 ILE A CA 1
ATOM 2364 C C . ILE A 1 316 ? 4.332 -36.094 -20.328 1 94 316 ILE A C 1
ATOM 2366 O O . ILE A 1 316 ? 5.098 -35.562 -21.141 1 94 316 ILE A O 1
ATOM 2370 N N . LYS A 1 317 ? 3.082 -36.312 -20.562 1 94.06 317 LYS A N 1
ATOM 2371 C CA . LYS A 1 317 ? 2.475 -35.875 -21.828 1 94.06 317 LYS A CA 1
ATOM 2372 C C . LYS A 1 317 ? 1.311 -34.938 -21.578 1 94.06 317 LYS A C 1
ATOM 2374 O O . LYS A 1 317 ? 0.607 -35.031 -20.578 1 94.06 317 LYS A O 1
ATOM 2379 N N . ALA A 1 318 ? 1.144 -34.031 -22.5 1 95.38 318 ALA A N 1
ATOM 2380 C CA . ALA A 1 318 ? 0.02 -33.094 -22.484 1 95.38 318 ALA A CA 1
ATOM 2381 C C . ALA A 1 318 ? -1.003 -33.469 -23.562 1 95.38 318 ALA A C 1
ATOM 2383 O O . ALA A 1 318 ? -0.637 -33.906 -24.641 1 95.38 318 ALA A O 1
ATOM 2384 N N . GLY A 1 319 ? -2.213 -33.281 -23.234 1 95 319 GLY A N 1
ATOM 2385 C CA . GLY A 1 319 ? -3.262 -33.625 -24.188 1 95 319 GLY A CA 1
ATOM 2386 C C . GLY A 1 319 ? -4.652 -33.562 -23.594 1 95 319 GLY A C 1
ATOM 2387 O O . GLY A 1 319 ? -4.973 -32.625 -22.828 1 95 319 GLY A O 1
ATOM 2388 N N . ASP A 1 320 ? -5.438 -34.469 -24 1 93.69 320 ASP A N 1
ATOM 2389 C CA . ASP A 1 320 ? -6.836 -34.531 -23.578 1 93.69 320 ASP A CA 1
ATOM 2390 C C . ASP A 1 320 ? -6.973 -35.25 -22.234 1 93.69 320 ASP A C 1
ATOM 2392 O O . ASP A 1 320 ? -7.312 -36.438 -22.172 1 93.69 320 ASP A O 1
ATOM 2396 N N . VAL A 1 321 ? -6.895 -34.469 -21.203 1 90.81 321 VAL A N 1
ATOM 2397 C CA . VAL A 1 321 ? -6.883 -35.031 -19.859 1 90.81 321 VAL A CA 1
ATOM 2398 C C . VAL A 1 321 ? -8.258 -35.625 -19.531 1 90.81 321 VAL A C 1
ATOM 2400 O O . VAL A 1 321 ? -8.383 -36.438 -18.625 1 90.81 321 VAL A O 1
ATOM 2403 N N . GLY A 1 322 ? -9.273 -35.281 -20.219 1 84.44 322 GLY A N 1
ATOM 2404 C CA . GLY A 1 322 ? -10.617 -35.781 -19.969 1 84.44 322 GLY A CA 1
ATOM 2405 C C . GLY A 1 322 ? -10.844 -37.188 -20.531 1 84.44 322 GLY A C 1
ATOM 2406 O O . GLY A 1 322 ? -11.594 -37.969 -19.953 1 84.44 322 GLY A O 1
ATOM 2407 N N . ASN A 1 323 ? -10.148 -37.469 -21.609 1 88.81 323 ASN A N 1
ATOM 2408 C CA . ASN A 1 323 ? -10.508 -38.688 -22.312 1 88.81 323 ASN A CA 1
ATOM 2409 C C . ASN A 1 323 ? -9.305 -39.594 -22.469 1 88.81 323 ASN A C 1
ATOM 2411 O O . ASN A 1 323 ? -9.453 -40.781 -22.859 1 88.81 323 ASN A O 1
ATOM 2415 N N . ASP A 1 324 ? -8.133 -39.125 -22.266 1 90.94 324 ASP A N 1
ATOM 2416 C CA . ASP A 1 324 ? -6.91 -39.906 -22.406 1 90.94 324 ASP A CA 1
ATOM 2417 C C . ASP A 1 324 ? -6.211 -40.062 -21.047 1 90.94 324 ASP A C 1
ATOM 2419 O O . ASP A 1 324 ? -5.574 -39.156 -20.547 1 90.94 324 ASP A O 1
ATOM 2423 N N . LYS A 1 325 ? -6.152 -41.156 -20.531 1 88.81 325 LYS A N 1
ATOM 2424 C CA . LYS A 1 325 ? -5.609 -41.438 -19.219 1 88.81 325 LYS A CA 1
ATOM 2425 C C . LYS A 1 325 ? -4.086 -41.406 -19.219 1 88.81 325 LYS A C 1
ATOM 2427 O O . LYS A 1 325 ? -3.453 -41.375 -18.156 1 88.81 325 LYS A O 1
ATOM 2432 N N . SER A 1 326 ? -3.557 -41.438 -20.422 1 88.94 326 SER A N 1
ATOM 2433 C CA . SER A 1 326 ? -2.1 -41.438 -20.516 1 88.94 326 SER A CA 1
ATOM 2434 C C . SER A 1 326 ? -1.545 -40 -20.406 1 88.94 326 SER A C 1
ATOM 2436 O O . SER A 1 326 ? -0.336 -39.812 -20.266 1 88.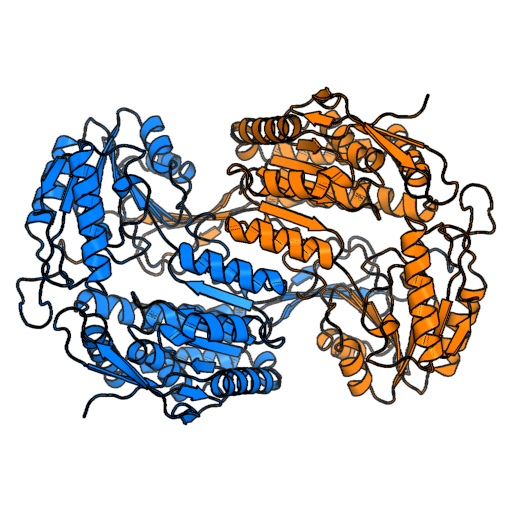94 326 SER A O 1
ATOM 2438 N N . VAL A 1 327 ? -2.482 -39.125 -20.484 1 91.25 327 VAL A N 1
ATOM 2439 C CA . VAL A 1 327 ? -2.047 -37.719 -20.438 1 91.25 327 VAL A CA 1
ATOM 2440 C C . VAL A 1 327 ? -2.293 -37.156 -19.047 1 91.25 327 VAL A C 1
ATOM 2442 O O . VAL A 1 327 ? -3.332 -37.438 -18.438 1 91.25 327 VAL A O 1
ATOM 2445 N N . ILE A 1 328 ? -1.299 -36.375 -18.609 1 90 328 ILE A N 1
ATOM 2446 C CA . ILE A 1 328 ? -1.403 -35.844 -17.25 1 90 328 ILE A CA 1
ATOM 2447 C C . ILE A 1 328 ? -1.542 -34.312 -17.297 1 90 328 ILE A C 1
ATOM 2449 O O . ILE A 1 328 ? -2.062 -33.719 -16.359 1 90 328 ILE A O 1
ATOM 2453 N N . LEU A 1 329 ? -1.036 -33.688 -18.312 1 93.81 329 LEU A N 1
ATOM 2454 C CA . LEU A 1 329 ? -1.128 -32.25 -18.469 1 93.81 329 LEU A CA 1
ATOM 2455 C C . LEU A 1 329 ? -2.213 -31.859 -19.469 1 93.81 329 LEU A C 1
ATOM 2457 O O . LEU A 1 329 ? -2.412 -32.562 -20.469 1 93.81 329 LEU A O 1
ATOM 2461 N N . GLY A 1 330 ? -2.902 -30.828 -19.125 1 94.38 330 GLY A N 1
ATOM 2462 C CA . GLY A 1 330 ? -3.92 -30.328 -20.047 1 94.38 330 GLY A CA 1
ATOM 2463 C C . GLY A 1 330 ? -3.416 -29.219 -20.953 1 94.38 330 GLY A C 1
ATOM 2464 O O . GLY A 1 330 ? -2.207 -29 -21.047 1 94.38 330 GLY A O 1
ATOM 2465 N N . ALA A 1 331 ? -4.359 -28.656 -21.672 1 96.06 331 ALA A N 1
ATOM 2466 C CA . ALA A 1 331 ? -4.078 -27.547 -22.594 1 96.06 331 ALA A CA 1
ATOM 2467 C C . ALA A 1 331 ? -3.762 -26.266 -21.828 1 96.06 331 ALA A C 1
ATOM 2469 O O . ALA A 1 331 ? -4.094 -26.156 -20.641 1 96.06 331 ALA A O 1
ATOM 2470 N N . LEU A 1 332 ? -3.049 -25.406 -22.469 1 97.19 332 LEU A N 1
ATOM 2471 C CA . LEU A 1 332 ? -2.965 -24.031 -21.984 1 97.19 332 LEU A CA 1
ATOM 2472 C C . LEU A 1 332 ? -4.301 -23.312 -22.156 1 97.19 332 LEU A C 1
ATOM 2474 O O . LEU A 1 332 ? -5.199 -23.828 -22.828 1 97.19 332 LEU A O 1
ATOM 2478 N N . PHE A 1 333 ? -4.434 -22.156 -21.531 1 94.44 333 PHE A N 1
ATOM 2479 C CA . PHE A 1 333 ? -5.75 -21.547 -21.406 1 94.44 333 PHE A CA 1
ATOM 2480 C C . PHE A 1 333 ? -6.227 -20.984 -22.734 1 94.44 333 PHE A C 1
ATOM 2482 O O . PHE A 1 333 ? -7.406 -20.672 -22.891 1 94.44 333 PHE A O 1
ATOM 2489 N N . SER A 1 334 ? -5.309 -20.891 -23.766 1 95.81 334 SER A N 1
ATOM 2490 C CA . SER A 1 334 ? -5.695 -20.438 -25.109 1 95.81 334 SER A CA 1
ATOM 2491 C C . SER A 1 334 ? -4.648 -20.844 -26.141 1 95.81 334 SER A C 1
ATOM 2493 O O . SER A 1 334 ? -3.484 -21.062 -25.797 1 95.81 334 SER A O 1
ATOM 2495 N N . PRO A 1 335 ? -5.105 -20.891 -27.406 1 96.88 335 PRO A N 1
ATOM 2496 C CA . PRO A 1 335 ? -4.113 -21.125 -28.469 1 96.88 335 PRO A CA 1
ATOM 2497 C C . PRO A 1 335 ? -3.061 -20.016 -28.516 1 96.88 335 PRO A C 1
ATOM 2499 O O . PRO A 1 335 ? -1.899 -20.281 -28.844 1 96.88 335 PRO A O 1
ATOM 2502 N N . GLY A 1 336 ? -3.477 -18.828 -28.25 1 96.94 336 GLY A N 1
ATOM 2503 C CA . GLY A 1 336 ? -2.533 -17.719 -28.203 1 96.94 336 GLY A CA 1
ATOM 2504 C C . GLY A 1 336 ? -1.44 -17.906 -27.172 1 96.94 336 GLY A C 1
ATOM 2505 O O . GLY A 1 336 ? -0.279 -17.578 -27.422 1 96.94 336 GLY A O 1
ATOM 2506 N N . SER A 1 337 ? -1.809 -18.391 -26.016 1 97.06 337 SER A N 1
ATOM 2507 C CA . SER A 1 337 ? -0.823 -18.672 -24.984 1 97.06 337 SER A CA 1
ATOM 2508 C C . SER A 1 337 ? 0.16 -19.75 -25.422 1 97.06 337 SER A C 1
ATOM 2510 O O . SER A 1 337 ? 1.358 -19.656 -25.156 1 97.06 337 SER A O 1
ATOM 2512 N N . ALA A 1 338 ? -0.361 -20.766 -26.094 1 98.31 338 ALA A N 1
ATOM 2513 C CA . ALA A 1 338 ? 0.5 -21.828 -26.625 1 98.31 338 ALA A CA 1
ATOM 2514 C C . ALA A 1 338 ? 1.472 -21.266 -27.656 1 98.31 338 ALA A C 1
ATOM 2516 O O . ALA A 1 338 ? 2.65 -21.625 -27.672 1 98.31 338 ALA A O 1
ATOM 2517 N N . GLU A 1 339 ? 0.96 -20.438 -28.469 1 98.44 339 GLU A N 1
ATOM 2518 C CA . GLU A 1 339 ? 1.795 -19.812 -29.484 1 98.44 339 GLU A CA 1
ATOM 2519 C C . GLU A 1 339 ? 2.926 -19 -28.844 1 98.44 339 GLU A C 1
ATOM 2521 O O . GLU A 1 339 ? 4.059 -19.031 -29.328 1 98.44 339 GLU A O 1
ATOM 2526 N N . ASN A 1 340 ? 2.635 -18.312 -27.844 1 97.94 340 ASN A N 1
ATOM 2527 C CA . ASN A 1 340 ? 3.639 -17.516 -27.156 1 97.94 340 ASN A CA 1
ATOM 2528 C C . ASN A 1 340 ? 4.738 -18.391 -26.562 1 97.94 340 ASN A C 1
ATOM 2530 O O . ASN A 1 340 ? 5.918 -18.047 -26.609 1 97.94 340 ASN A O 1
ATOM 2534 N N . VAL A 1 341 ? 4.383 -19.516 -25.953 1 98.5 341 VAL A N 1
ATOM 2535 C CA . VAL A 1 341 ? 5.355 -20.438 -25.391 1 98.5 341 VAL A CA 1
ATOM 2536 C C . VAL A 1 341 ? 6.285 -20.953 -26.484 1 98.5 341 VAL A C 1
ATOM 2538 O O . VAL A 1 341 ? 7.508 -20.938 -26.328 1 98.5 341 VAL A O 1
ATOM 2541 N N . VAL A 1 342 ? 5.684 -21.328 -27.578 1 98.69 342 VAL A N 1
ATOM 2542 C CA . VAL A 1 342 ? 6.457 -21.859 -28.703 1 98.69 342 VAL A CA 1
ATOM 2543 C C . VAL A 1 342 ? 7.391 -20.781 -29.25 1 98.69 342 VAL A C 1
ATOM 2545 O O . VAL A 1 342 ? 8.547 -21.062 -29.578 1 98.69 342 VAL A O 1
ATOM 2548 N N . LYS A 1 343 ? 6.879 -19.609 -29.344 1 98.62 343 LYS A N 1
ATOM 2549 C CA . LYS A 1 343 ? 7.699 -18.5 -29.797 1 98.62 343 LYS A CA 1
ATOM 2550 C C . LYS A 1 343 ? 8.922 -18.297 -28.906 1 98.62 343 LYS A C 1
ATOM 2552 O O . LYS A 1 343 ? 10.031 -18.109 -29.391 1 98.62 343 LYS A O 1
ATOM 2557 N N . MET A 1 344 ? 8.766 -18.328 -27.625 1 98.38 344 MET A N 1
ATOM 2558 C CA . MET A 1 344 ? 9.875 -18.188 -26.688 1 98.38 344 MET A CA 1
ATOM 2559 C C . MET A 1 344 ? 10.883 -19.312 -26.844 1 98.38 344 MET A C 1
ATOM 2561 O O . MET A 1 344 ? 12.094 -19.078 -26.75 1 98.38 344 MET A O 1
ATOM 2565 N N . LEU A 1 345 ? 10.398 -20.484 -27.078 1 98.56 345 LEU A N 1
ATOM 2566 C CA . LEU A 1 345 ? 11.266 -21.641 -27.281 1 98.56 345 LEU A CA 1
ATOM 2567 C C . LEU A 1 345 ? 12.094 -21.5 -28.547 1 98.56 345 LEU A C 1
ATOM 2569 O O . LEU A 1 345 ? 13.297 -21.734 -28.547 1 98.56 345 LEU A O 1
ATOM 2573 N N . LYS A 1 346 ? 11.406 -21.094 -29.609 1 98.56 346 LYS A N 1
ATOM 2574 C CA . LYS A 1 346 ? 12.094 -20.891 -30.875 1 98.56 346 LYS A CA 1
ATOM 2575 C C . LYS A 1 346 ? 13.164 -19.812 -30.75 1 98.56 346 LYS A C 1
ATOM 2577 O O . LYS A 1 346 ? 14.273 -19.969 -31.266 1 98.56 346 LYS A O 1
ATOM 2582 N N . GLU A 1 347 ? 12.805 -18.781 -30.141 1 98.44 347 GLU A N 1
ATOM 2583 C CA . GLU A 1 347 ? 13.758 -17.688 -29.938 1 98.44 347 GLU A CA 1
ATOM 2584 C C . GLU A 1 347 ? 14.953 -18.156 -29.109 1 98.44 347 GLU A C 1
ATOM 2586 O O . GLU A 1 347 ? 16.094 -17.781 -29.406 1 98.44 347 GLU A O 1
ATOM 2591 N N . ALA A 1 348 ? 14.711 -18.875 -28.062 1 98.25 348 ALA A N 1
ATOM 2592 C CA . ALA A 1 348 ? 15.797 -19.391 -27.234 1 98.25 348 ALA A CA 1
ATOM 2593 C C . ALA A 1 348 ? 16.734 -20.281 -28.047 1 98.25 348 ALA A C 1
ATOM 2595 O O . ALA A 1 348 ? 17.953 -20.156 -27.938 1 98.25 348 ALA A O 1
ATOM 2596 N N . GLN A 1 349 ? 16.125 -21.141 -28.812 1 98 349 GLN A N 1
ATOM 2597 C CA . GLN A 1 349 ? 16.922 -22.016 -29.672 1 98 349 GLN A CA 1
ATOM 2598 C C . GLN A 1 349 ? 17.781 -21.203 -30.641 1 98 349 GLN A C 1
ATOM 2600 O O . GLN A 1 349 ? 18.969 -21.484 -30.828 1 98 349 GLN A O 1
ATOM 2605 N N . ALA A 1 350 ? 17.188 -20.234 -31.219 1 98 350 ALA A N 1
ATOM 2606 C CA . ALA A 1 350 ? 17.891 -19.359 -32.156 1 98 350 ALA A CA 1
ATOM 2607 C C . ALA A 1 350 ? 19.031 -18.625 -31.469 1 98 350 ALA A C 1
ATOM 2609 O O . ALA A 1 350 ? 20.031 -18.297 -32.094 1 98 350 ALA A O 1
ATOM 2610 N N . GLN A 1 351 ? 18.891 -18.422 -30.25 1 97.75 351 GLN A N 1
ATOM 2611 C CA . GLN A 1 351 ? 19.891 -17.688 -29.5 1 97.75 351 GLN A CA 1
ATOM 2612 C C . GLN A 1 351 ? 20.938 -18.625 -28.891 1 97.75 351 GLN A C 1
ATOM 2614 O O . GLN A 1 351 ? 21.797 -18.188 -28.125 1 97.75 351 GLN A O 1
ATOM 2619 N N . GLY A 1 352 ? 20.812 -19.875 -29.094 1 97.31 352 GLY A N 1
ATOM 2620 C CA . GLY A 1 352 ? 21.891 -20.797 -28.75 1 97.31 352 GLY A CA 1
ATOM 2621 C C . GLY A 1 352 ? 21.5 -21.75 -27.625 1 97.31 352 GLY A C 1
ATOM 2622 O O . GLY A 1 352 ? 22.312 -22.594 -27.219 1 97.31 352 GLY A O 1
ATOM 2623 N N . ALA A 1 353 ? 20.297 -21.719 -27.125 1 98 353 ALA A N 1
ATOM 2624 C CA . ALA A 1 353 ? 19.859 -22.672 -26.125 1 98 353 ALA A CA 1
ATOM 2625 C C . ALA A 1 353 ? 19.688 -24.062 -26.719 1 98 353 ALA A C 1
ATOM 2627 O O . ALA A 1 353 ? 19.531 -24.219 -27.938 1 98 353 ALA A O 1
ATOM 2628 N N . GLU A 1 354 ? 19.797 -25.031 -25.875 1 98.12 354 GLU A N 1
ATOM 2629 C CA . GLU A 1 354 ? 19.656 -26.422 -26.281 1 98.12 354 GLU A CA 1
ATOM 2630 C C . GLU A 1 354 ? 18.328 -27 -25.812 1 98.12 354 GLU A C 1
ATOM 2632 O O . GLU A 1 354 ? 18.047 -27.031 -24.609 1 98.12 354 GLU A O 1
ATOM 2637 N N . ILE A 1 355 ? 17.562 -27.469 -26.75 1 98.25 355 ILE A N 1
ATOM 2638 C CA . ILE A 1 355 ? 16.312 -28.156 -26.406 1 98.25 355 ILE A CA 1
ATOM 2639 C C . ILE A 1 355 ? 16.625 -29.609 -26.016 1 98.25 355 ILE A C 1
ATOM 2641 O O . ILE A 1 355 ? 16.844 -30.453 -26.875 1 98.25 355 ILE A O 1
ATOM 2645 N N . ILE A 1 356 ? 16.609 -29.906 -24.781 1 98.12 356 ILE A N 1
ATOM 2646 C CA . ILE A 1 356 ? 16.953 -31.219 -24.25 1 98.12 356 ILE A CA 1
ATOM 2647 C C . ILE A 1 356 ? 15.773 -32.188 -24.453 1 98.12 356 ILE A C 1
ATOM 2649 O O . ILE A 1 356 ? 15.961 -33.375 -24.719 1 98.12 356 ILE A O 1
ATOM 2653 N N . SER A 1 357 ? 14.609 -31.672 -24.188 1 97.38 357 SER A N 1
ATOM 2654 C CA . SER A 1 357 ? 13.359 -32.375 -24.391 1 97.38 357 SER A CA 1
ATOM 2655 C C . SER A 1 357 ? 12.258 -31.453 -24.875 1 97.38 357 SER A C 1
ATOM 2657 O O . SER A 1 357 ? 12.211 -30.281 -24.5 1 97.38 357 SER A O 1
ATOM 2659 N N . GLY A 1 358 ? 11.352 -31.984 -25.734 1 97 358 GLY A N 1
ATOM 2660 C CA . GLY A 1 358 ? 10.258 -31.203 -26.312 1 97 358 GLY A CA 1
ATOM 2661 C C . GLY A 1 358 ? 10.344 -31.094 -27.828 1 97 358 GLY A C 1
ATOM 2662 O O . GLY A 1 358 ? 11.344 -31.484 -28.438 1 97 358 GLY A O 1
ATOM 2663 N N . ASP A 1 359 ? 9.352 -30.531 -28.484 1 97.38 359 ASP A N 1
ATOM 2664 C CA . ASP A 1 359 ? 9.273 -30.578 -29.938 1 97.38 359 ASP A CA 1
ATOM 2665 C C . ASP A 1 359 ? 9.102 -29.188 -30.531 1 97.38 359 ASP A C 1
ATOM 2667 O O . ASP A 1 359 ? 8.922 -29.031 -31.734 1 97.38 359 ASP A O 1
ATOM 2671 N N . ILE A 1 360 ? 9.102 -28.172 -29.672 1 98 360 ILE A N 1
ATOM 2672 C CA . ILE A 1 360 ? 8.969 -26.781 -30.047 1 98 360 ILE A CA 1
ATOM 2673 C C . ILE A 1 360 ? 7.762 -26.594 -30.969 1 98 360 ILE A C 1
ATOM 2675 O O . ILE A 1 360 ? 7.855 -25.953 -32 1 98 360 ILE A O 1
ATOM 2679 N N . SER A 1 361 ? 6.691 -27.141 -30.594 1 98.06 361 SER A N 1
ATOM 2680 C CA . SER A 1 361 ? 5.465 -27.062 -31.375 1 98.06 361 SER A CA 1
ATOM 2681 C C . SER A 1 361 ? 4.234 -27.031 -30.484 1 98.06 361 SER A C 1
ATOM 2683 O O . SER A 1 361 ? 4.352 -27.109 -29.25 1 98.06 361 SER A O 1
ATOM 2685 N N . ARG A 1 362 ? 3.174 -26.781 -31.109 1 97.75 362 ARG A N 1
ATOM 2686 C CA . ARG A 1 362 ? 1.888 -26.797 -30.422 1 97.75 362 ARG A CA 1
ATOM 2687 C C . ARG A 1 362 ? 0.825 -27.484 -31.266 1 97.75 362 ARG A C 1
ATOM 2689 O O . ARG A 1 362 ? 0.918 -27.516 -32.5 1 97.75 362 ARG A O 1
ATOM 2696 N N . ASN A 1 363 ? -0.126 -28.094 -30.703 1 97.56 363 ASN A N 1
ATOM 2697 C CA . ASN A 1 363 ? -1.386 -28.547 -31.281 1 97.56 363 ASN A CA 1
ATOM 2698 C C . ASN A 1 363 ? -2.582 -27.875 -30.625 1 97.56 363 ASN A C 1
ATOM 2700 O O . ASN A 1 363 ? -3.053 -28.297 -29.562 1 97.56 363 ASN A O 1
ATOM 2704 N N . GLY A 1 364 ? -3.064 -26.844 -31.344 1 97.31 364 GLY A N 1
ATOM 2705 C CA . GLY A 1 364 ? -4.023 -25.984 -30.656 1 97.31 364 GLY A CA 1
ATOM 2706 C C . GLY A 1 364 ? -3.449 -25.312 -29.438 1 97.31 364 GLY A C 1
ATOM 2707 O O . GLY A 1 364 ? -2.41 -24.641 -29.516 1 97.31 364 GLY A O 1
ATOM 2708 N N . ALA A 1 365 ? -4.09 -25.594 -28.312 1 98 365 ALA A N 1
ATOM 2709 C CA . ALA A 1 365 ? -3.633 -24.984 -27.062 1 98 365 ALA A CA 1
ATOM 2710 C C . ALA A 1 365 ? -2.729 -25.953 -26.281 1 98 365 ALA A C 1
ATOM 2712 O O . ALA A 1 365 ? -2.381 -25.688 -25.141 1 98 365 ALA A O 1
ATOM 2713 N N . VAL A 1 366 ? -2.285 -27.031 -26.891 1 97.94 366 VAL A N 1
ATOM 2714 C CA . VAL A 1 366 ? -1.49 -28.031 -26.188 1 97.94 366 VAL A CA 1
ATOM 2715 C C . VAL A 1 366 ? -0.014 -27.844 -26.531 1 97.94 366 VAL A C 1
ATOM 2717 O O . VAL A 1 366 ? 0.353 -27.781 -27.703 1 97.94 366 VAL A O 1
ATOM 2720 N N . VAL A 1 367 ? 0.773 -27.703 -25.562 1 98.44 367 VAL A N 1
ATOM 2721 C CA . VAL A 1 367 ? 2.229 -27.688 -25.672 1 98.44 367 VAL A CA 1
ATOM 2722 C C . VAL A 1 367 ? 2.814 -28.812 -24.812 1 98.44 367 VAL A C 1
ATOM 2724 O O . VAL A 1 367 ? 2.451 -28.953 -23.641 1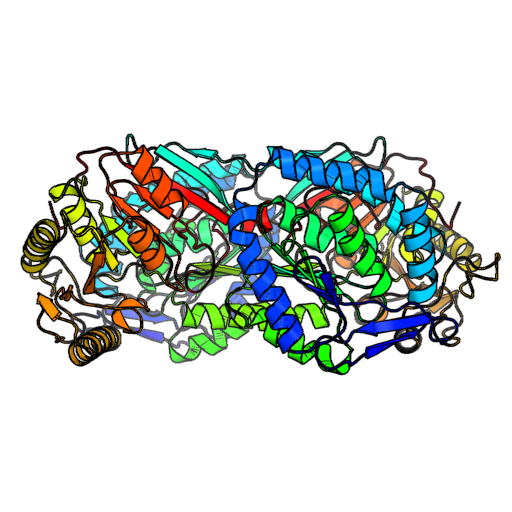 98.44 367 VAL A O 1
ATOM 2727 N N . GLN A 1 368 ? 3.592 -29.656 -25.406 1 97.94 368 GLN A N 1
ATOM 2728 C CA . GLN A 1 368 ? 4.258 -30.703 -24.641 1 97.94 368 GLN A CA 1
ATOM 2729 C C . GLN A 1 368 ? 5.305 -30.109 -23.703 1 97.94 368 GLN A C 1
ATOM 2731 O O . GLN A 1 368 ? 5.766 -28.984 -23.906 1 97.94 368 GLN A O 1
ATOM 2736 N N . PRO A 1 369 ? 5.691 -30.828 -22.641 1 97.81 369 PRO A N 1
ATOM 2737 C CA . PRO A 1 369 ? 6.715 -30.328 -21.734 1 97.81 369 PRO A CA 1
ATOM 2738 C C . PRO A 1 369 ? 8.078 -30.141 -22.406 1 97.81 369 PRO A C 1
ATOM 2740 O O . PRO A 1 369 ? 8.477 -30.969 -23.219 1 97.81 369 PRO A O 1
ATOM 2743 N N . HIS A 1 370 ? 8.719 -29.062 -22.109 1 98.69 370 HIS A N 1
ATOM 2744 C CA . HIS A 1 370 ? 10.039 -28.781 -22.641 1 98.69 370 HIS A CA 1
ATOM 2745 C C . HIS A 1 370 ? 11.062 -28.594 -21.531 1 98.69 370 HIS A C 1
ATOM 2747 O O . HIS A 1 370 ? 10.742 -28.047 -20.469 1 98.69 370 HIS A O 1
ATOM 2753 N N . LEU A 1 371 ? 12.211 -29.109 -21.703 1 98.75 371 LEU A N 1
ATOM 2754 C CA . LEU A 1 371 ? 13.414 -28.828 -20.922 1 98.75 371 LEU A CA 1
ATOM 2755 C C . LEU A 1 371 ? 14.484 -28.172 -21.781 1 98.75 371 LEU A C 1
ATOM 2757 O O . LEU A 1 371 ? 14.883 -28.719 -22.812 1 98.75 371 LEU A O 1
ATOM 2761 N N . VAL A 1 372 ? 14.898 -27 -21.406 1 98.69 372 VAL A N 1
ATOM 2762 C CA . VAL A 1 372 ? 15.82 -26.203 -22.219 1 98.69 372 VAL A CA 1
ATOM 2763 C C . VAL A 1 372 ? 17.094 -25.922 -21.422 1 98.69 372 VAL A C 1
ATOM 2765 O O . VAL A 1 372 ? 17.016 -25.359 -20.312 1 98.69 372 VAL A O 1
ATOM 2768 N N . ALA A 1 373 ? 18.219 -26.266 -21.891 1 98 373 ALA A N 1
ATOM 2769 C CA . ALA A 1 373 ? 19.5 -26.016 -21.25 1 98 373 ALA A CA 1
ATOM 2770 C C . ALA A 1 373 ? 20.312 -24.953 -22 1 98 373 ALA A C 1
ATOM 2772 O O . ALA A 1 373 ? 19.891 -24.5 -23.062 1 98 373 ALA A O 1
ATOM 2773 N N . ASN A 1 374 ? 21.422 -24.5 -21.375 1 95.06 374 ASN A N 1
ATOM 2774 C CA . ASN A 1 374 ? 22.312 -23.5 -21.922 1 95.06 374 ASN A CA 1
ATOM 2775 C C . ASN A 1 374 ? 21.578 -22.172 -22.172 1 95.06 374 ASN A C 1
ATOM 2777 O O . ASN A 1 374 ? 21.688 -21.594 -23.25 1 95.06 374 ASN A O 1
ATOM 2781 N N . VAL A 1 375 ? 20.734 -21.859 -21.312 1 95.69 375 VAL A N 1
ATOM 2782 C CA . VAL A 1 375 ? 20.031 -20.578 -21.359 1 95.69 375 VAL A CA 1
ATOM 2783 C C . VAL A 1 375 ? 20.844 -19.516 -20.609 1 95.69 375 VAL A C 1
ATOM 2785 O O . VAL A 1 375 ? 21.672 -19.844 -19.75 1 95.69 375 VAL A O 1
ATOM 2788 N N . LYS A 1 376 ? 20.688 -18.297 -20.953 1 90.75 376 LYS A N 1
ATOM 2789 C CA . LYS A 1 376 ? 21.422 -17.188 -20.344 1 90.75 376 LYS A CA 1
ATOM 2790 C C . LYS A 1 376 ? 20.516 -15.977 -20.125 1 90.75 376 LYS A C 1
ATOM 2792 O O . LYS A 1 376 ? 19.438 -15.883 -20.719 1 90.75 376 LYS A O 1
ATOM 2797 N N . CYS A 1 377 ? 21.016 -15.109 -19.312 1 93.5 377 CYS A N 1
ATOM 2798 C CA . CYS A 1 377 ? 20.344 -13.828 -19.125 1 93.5 377 CYS A CA 1
ATOM 2799 C C . CYS A 1 377 ? 20.203 -13.094 -20.453 1 93.5 377 CYS A C 1
ATOM 2801 O O . CYS A 1 377 ? 21.109 -13.109 -21.281 1 93.5 377 CYS A O 1
ATOM 2803 N N . GLY A 1 378 ? 19.078 -12.438 -20.625 1 94.5 378 GLY A N 1
ATOM 2804 C CA . GLY A 1 378 ? 18.812 -11.734 -21.859 1 94.5 378 GLY A CA 1
ATOM 2805 C C . GLY A 1 378 ? 17.844 -12.477 -22.766 1 94.5 378 GLY A C 1
ATOM 2806 O O . GLY A 1 378 ? 17.188 -11.867 -23.609 1 94.5 378 GLY A O 1
ATOM 2807 N N . MET A 1 379 ? 17.828 -13.859 -22.656 1 96.44 379 MET A N 1
ATOM 2808 C CA . MET A 1 379 ? 16.797 -14.633 -23.359 1 96.44 379 MET A CA 1
ATOM 2809 C C . MET A 1 379 ? 15.43 -14.438 -22.719 1 96.44 379 MET A C 1
ATOM 2811 O O . MET A 1 379 ? 15.305 -14.461 -21.484 1 96.44 379 MET A O 1
ATOM 2815 N N . GLN A 1 380 ? 14.438 -14.297 -23.469 1 96.81 380 GLN A N 1
ATOM 2816 C CA . GLN A 1 380 ? 13.086 -14.086 -22.953 1 96.81 380 GLN A CA 1
ATOM 2817 C C . GLN A 1 380 ? 12.633 -15.266 -22.109 1 96.81 380 GLN A C 1
ATOM 2819 O O . GLN A 1 380 ? 11.969 -15.078 -21.078 1 96.81 380 GLN A O 1
ATOM 2824 N N . ILE A 1 381 ? 13.023 -16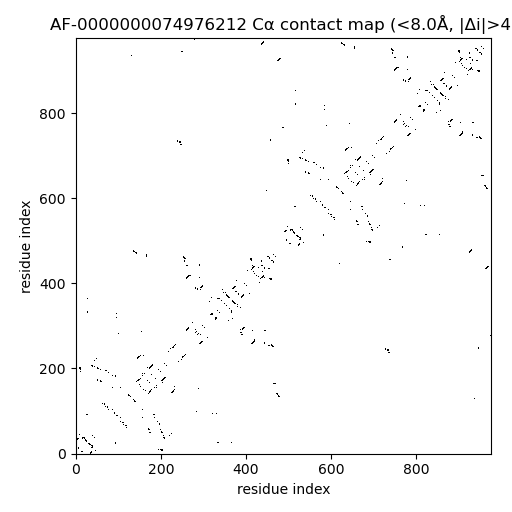.453 -22.5 1 97.69 381 ILE A N 1
ATOM 2825 C CA . ILE A 1 381 ? 12.578 -17.656 -21.812 1 97.69 381 ILE A CA 1
ATOM 2826 C C . ILE A 1 381 ? 13.195 -17.703 -20.406 1 97.69 381 ILE A C 1
ATOM 2828 O O . ILE A 1 381 ? 12.688 -18.391 -19.516 1 97.69 381 ILE A O 1
ATOM 2832 N N . TRP A 1 382 ? 14.32 -17 -20.188 1 97 382 TRP A N 1
ATOM 2833 C CA . TRP A 1 382 ? 14.938 -16.891 -18.875 1 97 382 TRP A CA 1
ATOM 2834 C C . TRP A 1 382 ? 14.359 -15.719 -18.094 1 97 382 TRP A C 1
ATOM 2836 O O . TRP A 1 382 ? 14.055 -15.852 -16.906 1 97 382 TRP A O 1
ATOM 2846 N N . ASP A 1 383 ? 14.117 -14.594 -18.75 1 96.12 383 ASP A N 1
ATOM 2847 C CA . ASP A 1 383 ? 13.859 -13.312 -18.094 1 96.12 383 ASP A CA 1
ATOM 2848 C C . ASP A 1 383 ? 12.367 -13.141 -17.781 1 96.12 383 ASP A C 1
ATOM 2850 O O . ASP A 1 383 ? 12 -12.453 -16.844 1 96.12 383 ASP A O 1
ATOM 2854 N N . ARG A 1 384 ? 11.508 -13.742 -18.547 1 96.94 384 ARG A N 1
ATOM 2855 C CA . ARG A 1 384 ? 10.078 -13.461 -18.453 1 96.94 384 ARG A CA 1
ATOM 2856 C C . ARG A 1 384 ? 9.289 -14.719 -18.109 1 96.94 384 ARG A C 1
ATOM 2858 O O . ARG A 1 384 ? 9.711 -15.828 -18.438 1 96.94 384 ARG A O 1
ATOM 2865 N N . GLU A 1 385 ? 8.234 -14.531 -17.484 1 97.62 385 GLU A N 1
ATOM 2866 C CA . GLU A 1 385 ? 7.332 -15.641 -17.172 1 97.62 385 GLU A CA 1
ATOM 2867 C C . GLU A 1 385 ? 6.84 -16.312 -18.453 1 97.62 385 GLU A C 1
ATOM 2869 O O . GLU A 1 385 ? 6.348 -15.641 -19.359 1 97.62 385 GLU A O 1
ATOM 2874 N N . VAL A 1 386 ? 7.012 -17.609 -18.453 1 97.31 386 VAL A N 1
ATOM 2875 C CA . VAL A 1 386 ? 6.574 -18.391 -19.609 1 97.31 386 VAL A CA 1
ATOM 2876 C C . VAL A 1 386 ? 5.098 -18.75 -19.453 1 97.31 386 VAL A C 1
ATOM 2878 O O . VAL A 1 386 ? 4.328 -18.672 -20.422 1 97.31 386 VAL A O 1
ATOM 2881 N N . PHE A 1 387 ? 4.719 -19.109 -18.281 1 97.56 387 PHE A N 1
ATOM 2882 C CA . PHE A 1 387 ? 3.371 -19.547 -17.938 1 97.56 387 PHE A CA 1
ATOM 2883 C C . PHE A 1 387 ? 2.924 -20.672 -18.859 1 97.56 387 PHE A C 1
ATOM 2885 O O . PHE A 1 387 ? 1.848 -20.609 -19.453 1 97.56 387 PHE A O 1
ATOM 2892 N N . GLY A 1 388 ? 3.699 -21.641 -19.016 1 98 388 GLY A N 1
ATOM 2893 C CA . GLY A 1 388 ? 3.596 -22.859 -19.812 1 98 388 GLY A CA 1
ATOM 2894 C C . GLY A 1 388 ? 4.582 -23.938 -19.391 1 98 388 GLY A C 1
ATOM 2895 O O . GLY A 1 388 ? 5.398 -23.719 -18.484 1 98 388 GLY A O 1
ATOM 2896 N N . PRO A 1 389 ? 4.465 -25.078 -20 1 97.81 389 PRO A N 1
ATOM 2897 C CA . PRO A 1 389 ? 5.266 -26.219 -19.547 1 97.81 389 PRO A CA 1
ATOM 2898 C C . PRO A 1 389 ? 6.684 -26.203 -20.109 1 97.81 389 PRO A C 1
ATOM 2900 O O . PRO A 1 389 ? 7.062 -27.109 -20.859 1 97.81 389 PRO A O 1
ATOM 2903 N N . ALA A 1 390 ? 7.449 -25.219 -19.75 1 98.56 390 ALA A N 1
ATOM 2904 C CA . ALA A 1 390 ? 8.836 -25.078 -20.172 1 98.56 390 ALA A CA 1
ATOM 2905 C C . ALA A 1 390 ? 9.742 -24.781 -18.969 1 98.56 390 ALA A C 1
ATOM 2907 O O . ALA A 1 390 ? 9.547 -23.797 -18.266 1 98.56 390 ALA A O 1
ATOM 2908 N N . LEU A 1 391 ? 10.68 -25.641 -18.75 1 98.56 391 LEU A N 1
ATOM 2909 C CA . LEU A 1 391 ? 11.656 -25.531 -17.688 1 98.56 391 LEU A CA 1
ATOM 2910 C C . LEU A 1 391 ? 13.047 -25.25 -18.234 1 98.56 391 LEU A C 1
ATOM 2912 O O . LEU A 1 391 ? 13.508 -25.922 -19.156 1 98.56 391 LEU A O 1
ATOM 2916 N N . VAL A 1 392 ? 13.656 -24.203 -17.766 1 98.56 392 VAL A N 1
ATOM 2917 C CA . VAL A 1 392 ? 15 -23.891 -18.234 1 98.56 392 VAL A CA 1
ATOM 2918 C C . VAL A 1 392 ? 16.031 -24.312 -17.188 1 98.56 392 VAL A C 1
ATOM 2920 O O . VAL A 1 392 ? 15.727 -24.391 -16 1 98.56 392 VAL A O 1
ATOM 2923 N N . TYR A 1 393 ? 17.234 -24.609 -17.641 1 98.25 393 TYR A N 1
ATOM 2924 C CA . TYR A 1 393 ? 18.266 -25.234 -16.812 1 98.25 393 TYR A CA 1
ATOM 2925 C C . TYR A 1 393 ? 19.609 -24.531 -17.016 1 98.25 393 TYR A C 1
ATOM 2927 O O . TYR A 1 393 ? 20.125 -24.438 -18.141 1 98.25 393 TYR A O 1
ATOM 2935 N N . ALA A 1 394 ? 20.156 -23.969 -16 1 97.88 394 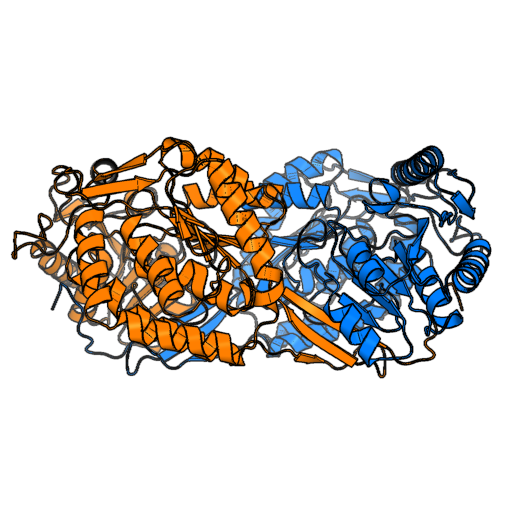ALA A N 1
ATOM 2936 C CA . ALA A 1 394 ? 21.453 -23.312 -16 1 97.88 394 ALA A CA 1
ATOM 2937 C C . ALA A 1 394 ? 22.406 -23.969 -15 1 97.88 394 ALA A C 1
ATOM 2939 O O . ALA A 1 394 ? 21.953 -24.562 -14.008 1 97.88 394 ALA A O 1
ATOM 2940 N N . VAL A 1 395 ? 23.703 -23.891 -15.281 1 98 395 VAL A N 1
ATOM 2941 C CA . VAL A 1 395 ? 24.75 -24.469 -14.43 1 98 395 VAL A CA 1
ATOM 2942 C C . VAL A 1 395 ? 25.672 -23.359 -13.922 1 98 395 VAL A C 1
ATOM 2944 O O . VAL A 1 395 ? 26.031 -22.453 -14.672 1 98 395 VAL A O 1
ATOM 2947 N N . VAL A 1 396 ? 25.969 -23.422 -12.656 1 98.06 396 VAL A N 1
ATOM 2948 C CA . VAL A 1 396 ? 26.875 -22.453 -12.039 1 98.06 396 VAL A CA 1
ATOM 2949 C C . VAL A 1 396 ? 28 -23.188 -11.297 1 98.06 396 VAL A C 1
ATOM 2951 O O . VAL A 1 396 ? 27.875 -24.375 -11 1 98.06 396 VAL A O 1
ATOM 2954 N N . ASP A 1 397 ? 29.031 -22.438 -10.945 1 98.31 397 ASP A N 1
ATOM 2955 C CA . ASP A 1 397 ? 30.156 -23.062 -10.266 1 98.31 397 ASP A CA 1
ATOM 2956 C C . ASP A 1 397 ? 30.078 -22.844 -8.758 1 98.31 397 ASP A C 1
ATOM 2958 O O . ASP A 1 397 ? 30.453 -23.719 -7.977 1 98.31 397 ASP A O 1
ATOM 2962 N N . THR A 1 398 ? 29.578 -21.641 -8.352 1 98.31 398 THR A N 1
ATOM 2963 C CA . THR A 1 398 ? 29.625 -21.297 -6.938 1 98.31 398 THR A CA 1
ATOM 2964 C C . THR A 1 398 ? 28.219 -20.953 -6.426 1 98.31 398 THR A C 1
ATOM 2966 O O . THR A 1 398 ? 27.312 -20.672 -7.215 1 98.31 398 THR A O 1
ATOM 2969 N N . ILE A 1 399 ? 28.078 -21.031 -5.113 1 98.38 399 ILE A N 1
ATOM 2970 C CA . ILE A 1 399 ? 26.828 -20.641 -4.465 1 98.38 399 ILE A CA 1
ATOM 2971 C C . ILE A 1 399 ? 26.547 -19.156 -4.711 1 98.38 399 ILE A C 1
ATOM 2973 O O . ILE A 1 399 ? 25.406 -18.766 -4.949 1 98.38 399 ILE A O 1
ATOM 2977 N N . GLU A 1 400 ? 27.609 -18.328 -4.73 1 97.94 400 GLU A N 1
ATOM 2978 C CA . GLU A 1 400 ? 27.469 -16.891 -4.984 1 97.94 400 GLU A CA 1
ATOM 2979 C C . GLU A 1 400 ? 26.891 -16.625 -6.371 1 97.94 400 GLU A C 1
ATOM 2981 O O . GLU A 1 400 ? 26.016 -15.773 -6.539 1 97.94 400 GLU A O 1
ATOM 2986 N N . GLU A 1 401 ? 27.391 -17.391 -7.277 1 97.88 401 GLU A N 1
ATOM 2987 C CA . GLU A 1 401 ? 26.875 -17.25 -8.633 1 97.88 401 GLU A CA 1
ATOM 2988 C C . GLU A 1 401 ? 25.406 -17.672 -8.703 1 97.88 401 GLU A C 1
ATOM 2990 O O . GLU A 1 401 ? 24.609 -17.062 -9.43 1 97.88 401 GLU A O 1
ATOM 2995 N N . ALA A 1 402 ? 25.031 -18.719 -7.992 1 98.31 402 ALA A N 1
ATOM 2996 C CA . ALA A 1 402 ? 23.656 -19.203 -7.961 1 98.31 402 ALA A CA 1
ATOM 2997 C C . ALA A 1 402 ? 22.719 -18.125 -7.418 1 98.31 402 ALA A C 1
ATOM 2999 O O . ALA A 1 402 ? 21.656 -17.875 -7.98 1 98.31 402 ALA A O 1
ATOM 3000 N N . ILE A 1 403 ? 23.125 -17.484 -6.363 1 97.88 403 ILE A N 1
ATOM 3001 C CA . ILE A 1 403 ? 22.328 -16.438 -5.727 1 97.88 403 ILE A CA 1
ATOM 3002 C C . ILE A 1 403 ? 22.188 -15.258 -6.672 1 97.88 403 ILE A C 1
ATOM 3004 O O . ILE A 1 403 ? 21.094 -14.719 -6.836 1 97.88 403 ILE A O 1
ATOM 3008 N N . GLU A 1 404 ? 23.266 -14.859 -7.297 1 96.44 404 GLU A N 1
ATOM 3009 C CA . GLU A 1 404 ? 23.25 -13.75 -8.242 1 96.44 404 GLU A CA 1
ATOM 3010 C C . GLU A 1 404 ? 22.297 -14.023 -9.398 1 96.44 404 GLU A C 1
ATOM 3012 O O . GLU A 1 404 ? 21.5 -13.156 -9.773 1 96.44 404 GLU A O 1
ATOM 3017 N N . LEU A 1 405 ? 22.391 -15.195 -9.891 1 96.88 405 LEU A N 1
ATOM 3018 C CA . LEU A 1 405 ? 21.547 -15.578 -11.023 1 96.88 405 LEU A CA 1
ATOM 3019 C C . LEU A 1 405 ? 20.078 -15.656 -10.594 1 96.88 405 LEU A C 1
ATOM 3021 O O . LEU A 1 405 ? 19.188 -15.266 -11.352 1 96.88 405 LEU A O 1
ATOM 3025 N N . ALA A 1 406 ? 19.812 -16.203 -9.438 1 97.5 406 ALA A N 1
ATOM 3026 C CA . ALA A 1 406 ? 18.453 -16.297 -8.906 1 97.5 406 ALA A CA 1
ATOM 3027 C C . ALA A 1 406 ? 17.844 -14.906 -8.75 1 97.5 406 ALA A C 1
ATOM 3029 O O . ALA A 1 406 ? 16.641 -14.719 -8.992 1 97.5 406 ALA A O 1
ATOM 3030 N N . ASN A 1 407 ? 18.625 -13.938 -8.43 1 95.19 407 ASN A N 1
ATOM 3031 C CA . ASN A 1 407 ? 18.141 -12.586 -8.148 1 95.19 407 ASN A CA 1
ATOM 3032 C C . ASN A 1 407 ? 18.062 -11.742 -9.414 1 95.19 407 ASN A C 1
ATOM 3034 O O . ASN A 1 407 ? 17.516 -10.641 -9.398 1 95.19 407 ASN A O 1
ATOM 3038 N N . ASN A 1 408 ? 18.641 -12.234 -10.492 1 93.88 408 ASN A N 1
ATOM 3039 C CA . ASN A 1 408 ? 18.625 -11.5 -11.75 1 93.88 408 ASN A CA 1
ATOM 3040 C C . ASN A 1 408 ? 17.281 -11.664 -12.469 1 93.88 408 ASN A C 1
ATOM 3042 O O . ASN A 1 408 ? 17.219 -12.273 -13.531 1 93.88 408 ASN A O 1
ATOM 3046 N N . THR A 1 409 ? 16.266 -11.086 -11.906 1 94.44 409 THR A N 1
ATOM 3047 C CA . THR A 1 409 ? 14.906 -11.148 -12.414 1 94.44 409 THR A CA 1
ATOM 3048 C C . THR A 1 409 ? 14.047 -10.047 -11.805 1 94.44 409 THR A C 1
ATOM 3050 O O . THR A 1 409 ? 14.383 -9.508 -10.75 1 94.44 409 THR A O 1
ATOM 3053 N N . ASP A 1 410 ? 13.016 -9.633 -12.5 1 93.69 410 ASP A N 1
ATOM 3054 C CA . ASP A 1 410 ? 12.062 -8.672 -11.953 1 93.69 410 ASP A CA 1
ATOM 3055 C C . ASP A 1 410 ? 11.023 -9.359 -11.07 1 93.69 410 ASP A C 1
ATOM 3057 O O . ASP A 1 410 ? 10.219 -8.695 -10.414 1 93.69 410 ASP A O 1
ATOM 3061 N N . TYR A 1 411 ? 11.047 -10.695 -11.031 1 96.38 411 TYR A N 1
ATOM 3062 C CA . TYR A 1 411 ? 10.055 -11.469 -10.297 1 96.38 411 TYR A CA 1
ATOM 3063 C C . TYR A 1 411 ? 10.586 -11.875 -8.93 1 96.38 411 TYR A C 1
ATOM 3065 O O . TYR A 1 411 ? 11.797 -11.961 -8.727 1 96.38 411 TYR A O 1
ATOM 3073 N N . SER A 1 412 ? 9.625 -12.109 -7.969 1 95.81 412 SER A N 1
ATOM 3074 C CA . SER A 1 412 ? 10.07 -12.344 -6.598 1 95.81 412 SER A CA 1
ATOM 3075 C C . SER A 1 412 ? 9.055 -13.172 -5.82 1 95.81 412 SER A C 1
ATOM 3077 O O . SER A 1 412 ? 8.992 -13.102 -4.59 1 95.81 412 SER A O 1
ATOM 3079 N N . LEU A 1 413 ? 8.266 -13.953 -6.422 1 95 413 LEU A N 1
ATOM 3080 C CA . LEU A 1 413 ? 7.129 -14.586 -5.773 1 95 413 LEU A CA 1
ATOM 3081 C C . LEU A 1 413 ? 7.574 -15.773 -4.926 1 95 413 LEU A C 1
ATOM 3083 O O . LEU A 1 413 ? 7.398 -15.766 -3.703 1 95 413 LEU A O 1
ATOM 3087 N N . SER A 1 414 ? 8.219 -16.75 -5.574 1 95.75 414 SER A N 1
ATOM 3088 C CA . SER A 1 414 ? 8.578 -17.984 -4.879 1 95.75 414 SER A CA 1
ATOM 3089 C C . SER A 1 414 ? 9.914 -18.531 -5.363 1 95.75 414 SER A C 1
ATOM 3091 O O . SER A 1 414 ? 10.43 -18.078 -6.395 1 95.75 414 SER A O 1
ATOM 3093 N N . ALA A 1 415 ? 10.5 -19.422 -4.566 1 97.38 415 ALA A N 1
ATOM 3094 C CA . ALA A 1 415 ? 11.758 -20.094 -4.895 1 97.38 415 ALA A CA 1
ATOM 3095 C C . ALA A 1 415 ? 11.898 -21.406 -4.141 1 97.38 415 ALA A C 1
ATOM 3097 O O . ALA A 1 415 ? 11.148 -21.672 -3.199 1 97.38 415 ALA A O 1
ATOM 3098 N N . SER A 1 416 ? 12.773 -22.234 -4.605 1 97.88 416 SER A N 1
ATOM 3099 C CA . SER A 1 416 ? 13.188 -23.438 -3.898 1 97.88 416 SER A CA 1
ATOM 3100 C C . SER A 1 416 ? 14.703 -23.516 -3.791 1 97.88 416 SER A C 1
ATOM 3102 O O . SER A 1 416 ? 15.422 -23.109 -4.703 1 97.88 416 SER A O 1
ATOM 3104 N N . VAL A 1 417 ? 15.141 -23.984 -2.664 1 98.69 417 VAL A N 1
ATOM 3105 C CA . VAL A 1 417 ? 16.562 -24.203 -2.404 1 98.69 417 VAL A CA 1
ATOM 3106 C C . VAL A 1 417 ? 16.781 -25.625 -1.92 1 98.69 417 VAL A C 1
ATOM 3108 O O . VAL A 1 417 ? 16.141 -26.078 -0.963 1 98.69 417 VAL A O 1
ATOM 3111 N N . TRP A 1 418 ? 17.75 -26.328 -2.516 1 98.69 418 TRP A N 1
ATOM 3112 C CA . TRP A 1 418 ? 17.969 -27.734 -2.205 1 98.69 418 TRP A CA 1
ATOM 3113 C C . TRP A 1 418 ? 19.391 -27.969 -1.721 1 98.69 418 TRP A C 1
ATOM 3115 O O . TRP A 1 418 ? 20.359 -27.703 -2.447 1 98.69 418 TRP A O 1
ATOM 3125 N N . SER A 1 419 ? 19.547 -28.406 -0.571 1 98.62 419 SER A N 1
ATOM 3126 C CA . SER A 1 419 ? 20.812 -28.781 0.076 1 98.62 419 SER A CA 1
ATOM 3127 C C . SER A 1 419 ? 20.562 -29.672 1.296 1 98.62 419 SER A C 1
ATOM 3129 O O . SER A 1 419 ? 19.578 -29.469 2.02 1 98.62 419 SER A O 1
ATOM 3131 N N . LYS A 1 420 ? 21.453 -30.625 1.552 1 97.19 420 LYS A N 1
ATOM 3132 C CA . LYS A 1 420 ? 21.391 -31.422 2.775 1 97.19 420 LYS A CA 1
ATOM 3133 C C . LYS A 1 420 ? 21.891 -30.625 3.975 1 97.19 420 LYS A C 1
ATOM 3135 O O . LYS A 1 420 ? 21.562 -30.938 5.121 1 97.19 420 LYS A O 1
ATOM 3140 N N . ASP A 1 421 ? 22.703 -29.688 3.693 1 97.69 421 ASP A N 1
ATOM 3141 C CA . ASP A 1 421 ? 23.188 -28.781 4.738 1 97.69 421 ASP A CA 1
ATOM 3142 C C . ASP A 1 421 ? 22.203 -27.641 4.98 1 97.69 421 ASP A C 1
ATOM 3144 O O . ASP A 1 421 ? 22.203 -26.656 4.258 1 97.69 421 ASP A O 1
ATOM 3148 N N . LEU A 1 422 ? 21.469 -27.781 6.023 1 96.38 422 LEU A N 1
ATOM 3149 C CA . LEU A 1 422 ? 20.375 -26.844 6.289 1 96.38 422 LEU A CA 1
ATOM 3150 C C . LEU A 1 422 ? 20.922 -25.453 6.574 1 96.38 422 LEU A C 1
ATOM 3152 O O . LEU A 1 422 ? 20.266 -24.453 6.281 1 96.38 422 LEU A O 1
ATOM 3156 N N . ALA A 1 423 ? 22.094 -25.359 7.188 1 97.06 423 ALA A N 1
ATOM 3157 C CA . ALA A 1 423 ? 22.688 -24.047 7.449 1 97.06 423 ALA A CA 1
ATOM 3158 C C . ALA A 1 423 ? 22.984 -23.312 6.148 1 97.06 423 ALA A C 1
ATOM 3160 O O . ALA A 1 423 ? 22.734 -22.109 6.031 1 97.06 423 ALA A O 1
ATOM 3161 N N . VAL A 1 424 ? 23.516 -24.062 5.164 1 97.81 424 VAL A N 1
ATOM 3162 C CA . VAL A 1 424 ? 23.828 -23.484 3.865 1 97.81 424 VAL A CA 1
ATOM 3163 C C . VAL A 1 424 ? 22.547 -23.094 3.141 1 97.81 424 VAL A C 1
ATOM 3165 O O . VAL A 1 424 ? 22.438 -22.016 2.557 1 97.81 424 VAL A O 1
ATOM 3168 N N . ALA A 1 425 ? 21.562 -24.016 3.184 1 98.19 425 ALA A N 1
ATOM 3169 C CA . ALA A 1 425 ? 20.281 -23.75 2.527 1 98.19 425 ALA A CA 1
ATOM 3170 C C . ALA A 1 425 ? 19.625 -22.5 3.098 1 98.19 425 ALA A C 1
ATOM 3172 O O . ALA A 1 425 ? 19.078 -21.688 2.354 1 98.19 425 ALA A O 1
ATOM 3173 N N . GLN A 1 426 ? 19.656 -22.359 4.344 1 97.12 426 GLN A N 1
ATOM 3174 C CA . GLN A 1 426 ? 19.078 -21.203 5.016 1 97.12 426 GLN A CA 1
ATOM 3175 C C . GLN A 1 426 ? 19.797 -19.922 4.602 1 97.12 426 GLN A C 1
ATOM 3177 O O . GLN A 1 426 ? 19.156 -18.891 4.402 1 97.12 426 GLN A O 1
ATOM 3182 N N . ASP A 1 427 ? 21.094 -20 4.566 1 97 427 ASP A N 1
ATOM 3183 C CA . ASP A 1 427 ? 21.859 -18.828 4.133 1 97 427 ASP A CA 1
ATOM 3184 C C . ASP A 1 427 ? 21.469 -18.422 2.715 1 97 427 ASP A C 1
ATOM 3186 O O . ASP A 1 427 ? 21.266 -17.234 2.445 1 97 427 ASP A O 1
ATOM 3190 N N . VAL A 1 428 ? 21.344 -19.375 1.802 1 98.25 428 VAL A N 1
ATOM 3191 C CA . VAL A 1 428 ? 20.953 -19.109 0.422 1 98.25 428 VAL A CA 1
ATOM 3192 C C . VAL A 1 428 ? 19.547 -18.516 0.391 1 98.25 428 VAL A C 1
ATOM 3194 O O . VAL A 1 428 ? 19.312 -17.5 -0.258 1 98.25 428 VAL A O 1
ATOM 3197 N N . ALA A 1 429 ? 18.641 -19.141 1.116 1 97 429 ALA A N 1
ATOM 3198 C CA . ALA A 1 429 ? 17.25 -18.688 1.168 1 97 429 ALA A CA 1
ATOM 3199 C C . ALA A 1 429 ? 17.172 -17.25 1.666 1 97 429 ALA A C 1
ATOM 3201 O O . ALA A 1 429 ? 16.344 -16.469 1.195 1 97 429 ALA A O 1
ATOM 3202 N N . ALA A 1 430 ? 18.031 -16.906 2.557 1 93.62 430 ALA A N 1
ATOM 3203 C CA . ALA A 1 430 ? 18.031 -15.57 3.139 1 93.62 430 ALA A CA 1
ATOM 3204 C C . ALA A 1 430 ? 18.547 -14.539 2.139 1 93.62 430 ALA A C 1
ATOM 3206 O O . ALA A 1 430 ? 18.188 -13.359 2.213 1 93.62 430 ALA A O 1
ATOM 3207 N N . ARG A 1 431 ? 19.297 -14.984 1.223 1 94.88 431 ARG A N 1
ATOM 3208 C CA . ARG A 1 431 ? 20 -14.039 0.351 1 94.88 431 ARG A CA 1
ATOM 3209 C C . ARG A 1 431 ? 19.281 -13.906 -0.988 1 94.88 431 ARG A C 1
ATOM 3211 O O . ARG A 1 431 ? 19.531 -12.961 -1.739 1 94.88 431 ARG A O 1
ATOM 3218 N N . ILE A 1 432 ? 18.406 -14.805 -1.304 1 95.5 432 ILE A N 1
ATOM 3219 C CA . ILE A 1 432 ? 17.688 -14.656 -2.559 1 95.5 432 ILE A CA 1
ATOM 3220 C C . ILE A 1 432 ? 16.484 -13.734 -2.354 1 95.5 432 ILE A C 1
ATOM 3222 O O . ILE A 1 432 ? 15.938 -13.648 -1.25 1 95.5 432 ILE A O 1
ATOM 3226 N N . TYR A 1 433 ? 16.109 -13 -3.371 1 93.38 433 TYR A N 1
ATOM 3227 C CA . TYR A 1 433 ? 15.008 -12.047 -3.326 1 93.38 433 TYR A CA 1
ATOM 3228 C C . TYR A 1 433 ? 13.695 -12.695 -3.754 1 93.38 433 TYR A C 1
ATOM 3230 O O . TYR A 1 433 ? 13.242 -12.508 -4.887 1 93.38 433 TYR A O 1
ATOM 3238 N N . SER A 1 434 ? 13.062 -13.391 -2.867 1 94.38 434 SER A N 1
ATOM 3239 C CA . SER A 1 434 ? 11.797 -14.094 -3.08 1 94.38 434 SER A CA 1
ATOM 3240 C C . SER A 1 434 ? 10.891 -13.984 -1.861 1 94.38 434 SER A C 1
ATOM 3242 O O . SER A 1 434 ? 11.359 -14.031 -0.722 1 94.38 434 SER A O 1
ATOM 3244 N N . GLY A 1 435 ? 9.625 -13.773 -2.168 1 93.25 435 GLY A N 1
ATOM 3245 C CA . GLY A 1 435 ? 8.68 -13.703 -1.067 1 93.25 435 GLY A CA 1
ATOM 3246 C C . GLY A 1 435 ? 8.602 -14.992 -0.263 1 93.25 435 GLY A C 1
ATOM 3247 O O . GLY A 1 435 ? 8.555 -14.953 0.969 1 93.25 435 GLY A O 1
ATOM 3248 N N . TYR A 1 436 ? 8.656 -16.141 -0.963 1 93.5 436 TYR A N 1
ATOM 3249 C CA . TYR A 1 436 ? 8.711 -17.469 -0.364 1 93.5 436 TYR A CA 1
ATOM 3250 C C . TYR A 1 436 ? 9.953 -18.219 -0.821 1 93.5 436 TYR A C 1
ATOM 3252 O O . TYR A 1 436 ? 10.281 -18.234 -2.012 1 93.5 436 TYR A O 1
ATOM 3260 N N . ALA A 1 437 ? 10.648 -18.719 0.066 1 95.44 437 ALA A N 1
ATOM 3261 C CA . ALA A 1 437 ? 11.734 -19.656 -0.233 1 95.44 437 ALA A CA 1
ATOM 3262 C C . ALA A 1 437 ? 11.492 -21 0.432 1 95.44 437 ALA A C 1
ATOM 3264 O O . ALA A 1 437 ? 11.406 -21.094 1.658 1 95.44 437 ALA A O 1
ATOM 3265 N N . ASN A 1 438 ? 11.43 -22.016 -0.349 1 96.56 438 ASN A N 1
ATOM 3266 C CA . ASN A 1 438 ? 11.195 -23.375 0.136 1 96.56 438 ASN A CA 1
ATOM 3267 C C . ASN A 1 438 ? 12.484 -24.188 0.166 1 96.56 438 ASN A C 1
ATOM 3269 O O . ASN A 1 438 ? 13.094 -24.438 -0.878 1 96.56 438 ASN A O 1
ATOM 3273 N N . ILE A 1 439 ? 12.875 -24.562 1.348 1 97.38 439 ILE A N 1
ATOM 3274 C CA . ILE A 1 439 ? 14.062 -25.391 1.495 1 97.38 439 ILE A CA 1
ATOM 3275 C C . ILE A 1 439 ? 13.672 -26.859 1.412 1 97.38 439 ILE A C 1
ATOM 3277 O O . ILE A 1 439 ? 12.852 -27.344 2.201 1 97.38 439 ILE A O 1
ATOM 3281 N N . ASN A 1 440 ? 14.234 -27.516 0.422 1 97.06 440 ASN A N 1
ATOM 3282 C CA . ASN A 1 440 ? 14 -28.922 0.167 1 97.06 440 ASN A CA 1
ATOM 3283 C C . ASN A 1 440 ? 12.516 -29.219 -0.056 1 97.06 440 ASN A C 1
ATOM 3285 O O . ASN A 1 440 ? 11.977 -30.188 0.484 1 97.06 440 ASN A O 1
ATOM 3289 N N . GLY A 1 441 ? 11.914 -28.344 -0.833 1 95.44 441 GLY A N 1
ATOM 3290 C CA . GLY A 1 441 ? 10.508 -28.438 -1.195 1 95.44 441 GLY A CA 1
ATOM 3291 C C . GLY A 1 441 ? 10.172 -27.688 -2.469 1 95.44 441 GLY A C 1
ATOM 3292 O O . GLY A 1 441 ? 11 -26.969 -3.012 1 95.44 441 GLY A O 1
ATOM 3293 N N . PRO A 1 442 ? 9.008 -27.906 -2.951 1 94.94 442 PRO A N 1
ATOM 3294 C CA . PRO A 1 442 ? 8.594 -27.281 -4.211 1 94.94 442 PRO A CA 1
ATOM 3295 C C . PRO A 1 442 ? 8.352 -25.781 -4.078 1 94.94 442 PRO A C 1
ATOM 3297 O O . PRO A 1 442 ? 8.016 -25.312 -2.992 1 94.94 442 PRO A O 1
ATOM 3300 N N . SER A 1 443 ? 8.516 -25.062 -5.219 1 95.25 443 SER A N 1
ATOM 3301 C CA . SER A 1 443 ? 8.219 -23.641 -5.234 1 95.25 443 SER A CA 1
ATOM 3302 C C . SER A 1 443 ? 6.715 -23.391 -5.117 1 95.25 443 SER A C 1
ATOM 3304 O O . SER A 1 443 ? 6.289 -22.328 -4.652 1 95.25 443 SER A O 1
ATOM 3306 N N . ILE A 1 444 ? 5.91 -24.328 -5.574 1 90.56 444 ILE A N 1
ATOM 3307 C CA . ILE A 1 444 ? 4.465 -24.25 -5.367 1 90.56 444 ILE A CA 1
ATOM 3308 C C . ILE A 1 444 ? 4.129 -24.641 -3.932 1 90.56 444 ILE A C 1
ATOM 3310 O O . ILE A 1 444 ? 4.457 -25.75 -3.488 1 90.56 444 ILE A O 1
ATOM 3314 N N . HIS A 1 445 ? 3.605 -23.75 -3.215 1 77.31 445 HIS A N 1
ATOM 3315 C CA . HIS A 1 445 ? 3.24 -24.094 -1.846 1 77.31 445 HIS A CA 1
ATOM 3316 C C . HIS A 1 445 ? 1.896 -23.5 -1.462 1 77.31 445 HIS A C 1
ATOM 3318 O O . HIS A 1 445 ? 1.355 -22.656 -2.189 1 77.31 445 HIS A O 1
ATOM 3324 N N . SER A 1 446 ? 1.399 -23.984 -0.285 1 67.38 446 SER A N 1
ATOM 3325 C CA . SER A 1 446 ? 0.067 -23.547 0.116 1 67.38 446 SER A CA 1
ATOM 3326 C C . SER A 1 446 ? 0.06 -23.047 1.556 1 67.38 446 SER A C 1
ATOM 3328 O O . SER A 1 446 ? -0.935 -23.203 2.268 1 67.38 446 SER A O 1
ATOM 3330 N N . GLU A 1 447 ? 1.237 -22.641 1.959 1 76 447 GLU A N 1
ATOM 3331 C CA . GLU A 1 447 ? 1.185 -22.125 3.318 1 76 447 GLU A CA 1
ATOM 3332 C C . GLU A 1 447 ? 0.368 -20.828 3.381 1 76 447 GLU A C 1
ATOM 3334 O O . GLU A 1 447 ? 0.662 -19.875 2.668 1 76 447 GLU A O 1
ATOM 3339 N N . PRO A 1 448 ? -0.672 -20.828 4.129 1 66.19 448 PRO A N 1
ATOM 3340 C CA . PRO A 1 448 ? -1.594 -19.703 4.137 1 66.19 448 PRO A CA 1
ATOM 3341 C C . PRO A 1 448 ? -1.067 -18.516 4.957 1 66.19 448 PRO A C 1
ATOM 3343 O O . PRO A 1 448 ? -1.821 -17.594 5.266 1 66.19 448 PRO A O 1
ATOM 3346 N N . VAL A 1 449 ? 0.14 -18.484 5.305 1 64.12 449 VAL A N 1
ATOM 3347 C CA . VAL A 1 449 ? 0.599 -17.469 6.242 1 64.12 449 VAL A CA 1
ATOM 3348 C C . VAL A 1 449 ? 0.595 -16.094 5.559 1 64.12 449 VAL A C 1
ATOM 3350 O O . VAL A 1 449 ? 1.253 -15.906 4.535 1 64.12 449 VAL A O 1
ATOM 3353 N N . ASP A 1 450 ? -0.228 -15.133 6.105 1 65.31 450 ASP A N 1
ATOM 3354 C CA . ASP A 1 450 ? -0.366 -13.695 5.875 1 65.31 450 ASP A CA 1
ATOM 3355 C C . ASP A 1 450 ? -0.561 -13.398 4.391 1 65.31 450 ASP A C 1
ATOM 3357 O O . ASP A 1 450 ? -0.332 -12.273 3.945 1 65.31 450 ASP A O 1
ATOM 3361 N N . GLY A 1 451 ? -0.976 -14.383 3.477 1 65.44 451 GLY A N 1
ATOM 3362 C CA . GLY A 1 451 ? -1.271 -14.164 2.068 1 65.44 451 GLY A CA 1
ATOM 3363 C C . GLY A 1 451 ? -0.028 -14.07 1.206 1 65.44 451 GLY A C 1
ATOM 3364 O O . GLY A 1 451 ? 1.041 -13.695 1.687 1 65.44 451 GLY A O 1
ATOM 3365 N N . LEU A 1 452 ? 0.101 -14.773 0.144 1 65.25 452 LEU A N 1
ATOM 3366 C CA . LEU A 1 452 ? 1.232 -14.875 -0.772 1 65.25 452 LEU A CA 1
ATOM 3367 C C . LEU A 1 452 ? 1.353 -13.609 -1.623 1 65.25 452 LEU A C 1
ATOM 3369 O O . LEU A 1 452 ? 0.415 -13.25 -2.336 1 65.25 452 LEU A O 1
ATOM 3373 N N . VAL A 1 453 ? 2.469 -12.773 -1.382 1 72.06 453 VAL A N 1
ATOM 3374 C CA . VAL A 1 453 ? 2.762 -11.75 -2.381 1 72.06 453 VAL A CA 1
ATOM 3375 C C . VAL A 1 453 ? 4.273 -11.625 -2.562 1 72.06 453 VAL A C 1
ATOM 3377 O O . VAL A 1 453 ? 5.047 -12.102 -1.732 1 72.06 453 VAL A O 1
ATOM 3380 N N . GLY A 1 454 ? 4.617 -11.234 -3.773 1 85.31 454 GLY A N 1
ATOM 3381 C CA . GLY A 1 454 ? 6.008 -10.938 -4.082 1 85.31 454 GLY A CA 1
ATOM 3382 C C . GLY A 1 454 ? 6.566 -9.773 -3.285 1 85.31 454 GLY A C 1
ATOM 3383 O O . GLY A 1 454 ? 5.914 -9.281 -2.365 1 85.31 454 GLY A O 1
ATOM 3384 N N . LEU A 1 455 ? 7.809 -9.57 -3.457 1 90.75 455 LEU A N 1
ATOM 3385 C CA . LEU A 1 455 ? 8.531 -8.508 -2.768 1 90.75 455 LEU A CA 1
ATOM 3386 C C . LEU A 1 455 ? 8.562 -7.234 -3.613 1 90.75 455 LEU A C 1
ATOM 3388 O O . LEU A 1 455 ? 9.406 -6.363 -3.402 1 90.75 455 LEU A O 1
ATOM 3392 N N . GLY A 1 456 ? 7.648 -7.195 -4.648 1 90.88 456 GLY A N 1
ATOM 3393 C CA . GLY A 1 456 ? 7.605 -6.066 -5.566 1 90.88 456 GLY A CA 1
ATOM 3394 C C . GLY A 1 456 ? 7.93 -6.445 -6.996 1 90.88 456 GLY A C 1
ATOM 3395 O O . GLY A 1 456 ? 8.031 -7.629 -7.324 1 90.88 456 GLY A O 1
ATOM 3396 N N . GLY A 1 457 ? 8.008 -5.418 -7.863 1 92.69 457 GLY A N 1
ATOM 3397 C CA . GLY A 1 457 ? 8.32 -5.668 -9.266 1 92.69 457 GLY A CA 1
ATOM 3398 C C . GLY A 1 457 ? 7.199 -6.391 -10 1 92.69 457 GLY A C 1
ATOM 3399 O O . GLY A 1 457 ? 6.02 -6.137 -9.75 1 92.69 457 GLY A O 1
ATOM 3400 N N . ALA A 1 458 ? 7.609 -7.227 -10.82 1 95.38 458 ALA A N 1
ATOM 3401 C CA . ALA A 1 458 ? 6.668 -7.902 -11.711 1 95.38 458 ALA A CA 1
ATOM 3402 C C . ALA A 1 458 ? 5.805 -8.898 -10.938 1 95.38 458 ALA A C 1
ATOM 3404 O O . ALA A 1 458 ? 4.805 -9.398 -11.461 1 95.38 458 ALA A O 1
ATOM 3405 N N . SER A 1 459 ? 6.164 -9.102 -9.656 1 95.88 459 SER A N 1
ATOM 3406 C CA . SER A 1 459 ? 5.359 -10.016 -8.844 1 95.88 459 SER A CA 1
ATOM 3407 C C . SER A 1 459 ? 4.332 -9.25 -8.016 1 95.88 459 SER A C 1
ATOM 3409 O O . SER A 1 459 ? 3.463 -9.859 -7.383 1 95.88 459 SER A O 1
ATOM 3411 N N . GLY A 1 460 ? 4.469 -7.902 -8.062 1 94.44 460 GLY A N 1
ATOM 3412 C CA . GLY A 1 460 ? 3.482 -7.086 -7.367 1 94.44 460 GLY A CA 1
ATOM 3413 C C . GLY A 1 460 ? 3.844 -6.816 -5.918 1 94.44 460 GLY A C 1
ATOM 3414 O O . GLY A 1 460 ? 4.992 -7.008 -5.516 1 94.44 460 GLY A O 1
ATOM 3415 N N . TYR A 1 461 ? 2.859 -6.266 -5.203 1 92.56 461 TYR A N 1
ATOM 3416 C CA . TYR A 1 461 ? 3.074 -5.875 -3.814 1 92.56 461 TYR A CA 1
ATOM 3417 C C . TYR A 1 461 ? 1.771 -5.938 -3.025 1 92.56 461 TYR A C 1
ATOM 3419 O O . TYR A 1 461 ? 0.701 -6.156 -3.598 1 92.56 461 TYR A O 1
ATOM 3427 N N . GLY A 1 462 ? 1.913 -5.727 -1.726 1 89.38 462 GLY A N 1
ATOM 3428 C CA . GLY A 1 462 ? 0.798 -5.918 -0.812 1 89.38 462 GLY A CA 1
ATOM 3429 C C . GLY A 1 462 ? 0.66 -7.348 -0.329 1 89.38 462 GLY A C 1
ATOM 3430 O O . GLY A 1 462 ? 1.57 -8.164 -0.508 1 89.38 462 GLY A O 1
ATOM 3431 N N . ARG A 1 463 ? -0.36 -7.656 0.496 1 90.31 463 ARG A N 1
ATOM 3432 C CA . ARG A 1 463 ? -0.625 -9 1.006 1 90.31 463 ARG A CA 1
ATOM 3433 C C . ARG A 1 463 ? -2.107 -9.18 1.318 1 90.31 463 ARG A C 1
ATOM 3435 O O . ARG A 1 463 ? -2.771 -8.25 1.774 1 90.31 463 ARG A O 1
ATOM 3442 N N . PHE A 1 464 ? -2.518 -10.375 1.022 1 92.31 464 PHE A N 1
ATOM 3443 C CA . PHE A 1 464 ? -3.889 -10.711 1.382 1 92.31 464 PHE A CA 1
ATOM 3444 C C . PHE A 1 464 ? -4.008 -10.984 2.877 1 92.31 464 PHE A C 1
ATOM 3446 O O . PHE A 1 464 ? -4.078 -12.141 3.301 1 92.31 464 PHE A O 1
ATOM 3453 N N . SER A 1 465 ? -4.004 -9.93 3.648 1 91.56 465 SER A N 1
ATOM 3454 C CA . SER A 1 465 ? -4.004 -9.984 5.105 1 91.56 465 SER A CA 1
ATOM 3455 C C . SER A 1 465 ? -4.996 -8.992 5.699 1 91.56 465 SER A C 1
ATOM 3457 O O . SER A 1 465 ? -5.461 -8.086 5.004 1 91.56 465 SER A O 1
ATOM 3459 N N . ILE A 1 466 ? -5.289 -9.195 6.945 1 93 466 ILE A N 1
ATOM 3460 C CA . ILE A 1 466 ? -6.188 -8.312 7.672 1 93 466 ILE A CA 1
ATOM 3461 C C . ILE A 1 466 ? -5.66 -6.879 7.613 1 93 466 ILE A C 1
ATOM 3463 O O . ILE A 1 466 ? -6.43 -5.934 7.422 1 93 466 ILE A O 1
ATOM 3467 N N . GLU A 1 467 ? -4.371 -6.73 7.648 1 90.75 467 GLU A N 1
ATOM 3468 C CA . GLU A 1 467 ? -3.744 -5.41 7.699 1 90.75 467 GLU A CA 1
ATOM 3469 C C . GLU A 1 467 ? -3.975 -4.641 6.402 1 90.75 467 GLU A C 1
ATOM 3471 O O . GLU A 1 467 ? -4.137 -3.42 6.422 1 90.75 467 GLU A O 1
ATOM 3476 N N . ASN A 1 468 ? -3.996 -5.324 5.32 1 93.56 468 ASN A N 1
ATOM 3477 C CA . ASN A 1 468 ? -4.125 -4.656 4.031 1 93.56 468 ASN A CA 1
ATOM 3478 C C . ASN A 1 468 ? -5.586 -4.402 3.672 1 93.56 468 ASN A C 1
ATOM 3480 O O . ASN A 1 468 ? -5.879 -3.711 2.697 1 93.56 468 ASN A O 1
ATOM 3484 N N . PHE A 1 469 ? -6.52 -4.941 4.512 1 95.94 469 PHE A N 1
ATOM 3485 C CA . PHE A 1 469 ? -7.926 -4.754 4.18 1 95.94 469 PHE A CA 1
ATOM 3486 C C . PHE A 1 469 ? -8.672 -4.098 5.336 1 95.94 469 PHE A C 1
ATOM 3488 O O . PHE A 1 469 ? -9.898 -4.188 5.418 1 95.94 469 PHE A O 1
ATOM 3495 N N . THR A 1 470 ? -7.902 -3.516 6.23 1 95 470 THR A N 1
ATOM 3496 C CA . THR A 1 470 ? -8.453 -2.666 7.281 1 95 470 THR A CA 1
ATOM 3497 C C . THR A 1 470 ? -7.66 -1.364 7.391 1 95 470 THR A C 1
ATOM 3499 O O . THR A 1 470 ? -6.477 -1.32 7.047 1 95 470 THR A O 1
ATOM 3502 N N . HIS A 1 471 ? -8.367 -0.377 7.82 1 93.38 471 HIS A N 1
ATOM 3503 C CA . HIS A 1 471 ? -7.707 0.823 8.32 1 93.38 471 HIS A CA 1
ATOM 3504 C C . HIS A 1 471 ? -7.348 0.679 9.797 1 93.38 471 HIS A C 1
ATOM 3506 O O . HIS A 1 471 ? -8.031 -0.031 10.539 1 93.38 471 HIS A O 1
ATOM 3512 N N . LYS A 1 472 ? -6.32 1.278 10.141 1 91.38 472 LYS A N 1
ATOM 3513 C CA . LYS A 1 472 ? -6.012 1.465 11.555 1 91.38 472 LYS A CA 1
ATOM 3514 C C . LYS A 1 472 ? -6.426 2.855 12.023 1 91.38 472 LYS A C 1
ATOM 3516 O O . LYS A 1 472 ? -5.762 3.846 11.711 1 91.38 472 LYS A O 1
ATOM 3521 N N . ARG A 1 473 ? -7.465 2.955 12.812 1 91.94 473 ARG A N 1
ATOM 3522 C CA . ARG A 1 473 ? -7.977 4.219 13.336 1 91.94 473 ARG A CA 1
ATOM 3523 C C . ARG A 1 473 ? -7.508 4.453 14.766 1 91.94 473 ARG A C 1
ATOM 3525 O O . ARG A 1 473 ? -7.535 3.535 15.594 1 91.94 473 ARG A O 1
ATOM 3532 N N . ILE A 1 474 ? -7.133 5.633 15.039 1 93.12 474 ILE A N 1
ATOM 3533 C CA . ILE A 1 474 ? -6.637 5.957 16.375 1 93.12 474 ILE A CA 1
ATOM 3534 C C . ILE A 1 474 ? -7.566 6.973 17.031 1 93.12 474 ILE A C 1
ATOM 3536 O O . ILE A 1 474 ? -7.91 7.992 16.422 1 93.12 474 ILE A O 1
ATOM 3540 N N . VAL A 1 475 ? -7.988 6.688 18.188 1 94 475 VAL A N 1
ATOM 3541 C CA . VAL A 1 475 ? -8.758 7.617 19.016 1 94 475 VAL A CA 1
ATOM 3542 C C . VAL A 1 475 ? -7.945 8.023 20.234 1 94 475 VAL A C 1
ATOM 3544 O O . VAL A 1 475 ? -7.461 7.168 20.984 1 94 475 VAL A O 1
ATOM 3547 N N . VAL A 1 476 ? -7.785 9.258 20.391 1 93.94 476 VAL A N 1
ATOM 3548 C CA . VAL A 1 476 ? -7.07 9.797 21.531 1 93.94 476 VAL A CA 1
ATOM 3549 C C . VAL A 1 476 ? -8.047 10.523 22.453 1 93.94 476 VAL A C 1
ATOM 3551 O O . VAL A 1 476 ? -8.688 11.5 22.062 1 93.94 476 VAL A O 1
ATOM 3554 N N . THR A 1 477 ? -8.195 10.039 23.609 1 95.25 477 THR A N 1
ATOM 3555 C CA . THR A 1 477 ? -9.008 10.703 24.625 1 95.25 477 THR A CA 1
ATOM 3556 C C . THR A 1 477 ? -8.125 11.555 25.547 1 95.25 477 THR A C 1
ATOM 3558 O O . THR A 1 477 ? -7.285 11.023 26.266 1 95.25 477 THR A O 1
ATOM 3561 N N . HIS A 1 478 ? -8.367 12.828 25.484 1 94.56 478 HIS A N 1
ATOM 3562 C CA . HIS A 1 478 ? -7.539 13.766 26.234 1 94.56 478 HIS A CA 1
ATOM 3563 C C . HIS A 1 478 ? -8.117 14.031 27.625 1 94.56 478 HIS A C 1
ATOM 3565 O O . HIS A 1 478 ? -9.336 14.07 27.797 1 94.56 478 HIS A O 1
ATOM 3571 N N . PRO A 1 479 ? -7.195 14.258 28.547 1 90.81 479 PRO A N 1
ATOM 3572 C CA . PRO A 1 479 ? -7.664 14.734 29.844 1 90.81 479 PRO A CA 1
ATOM 3573 C C . PRO A 1 479 ? -8.109 16.203 29.812 1 90.81 479 PRO A C 1
ATOM 3575 O O . PRO A 1 479 ? -7.781 16.922 28.859 1 90.81 479 PRO A O 1
ATOM 3578 N N . ALA A 1 480 ? -8.828 16.594 30.828 1 86.19 480 ALA A N 1
ATOM 3579 C CA . ALA A 1 480 ? -9.289 17.984 30.922 1 86.19 480 ALA A CA 1
ATOM 3580 C C . ALA A 1 480 ? -8.141 18.922 31.328 1 86.19 480 ALA A C 1
ATOM 3582 O O . ALA A 1 480 ? -7.145 18.469 31.891 1 86.19 480 ALA A O 1
ATOM 3583 N N . GLY A 1 481 ? -8.281 20.141 30.938 1 78.75 481 GLY A N 1
ATOM 3584 C CA . GLY A 1 481 ? -7.449 21.219 31.469 1 78.75 481 GLY A CA 1
ATOM 3585 C C . GLY A 1 481 ? -6.113 21.344 30.766 1 78.75 481 GLY A C 1
ATOM 3586 O O . GLY A 1 481 ? -5.137 21.812 31.359 1 78.75 481 GLY A O 1
ATOM 3587 N N . ARG A 1 482 ? -5.977 20.984 29.531 1 78.44 482 ARG A N 1
ATOM 3588 C CA . ARG A 1 482 ? -4.723 21.125 28.797 1 78.44 482 ARG A CA 1
ATOM 3589 C C . ARG A 1 482 ? -4.496 22.578 28.375 1 78.44 482 ARG A C 1
ATOM 3591 O O . ARG A 1 482 ? -5.438 23.281 28 1 78.44 482 ARG A O 1
ATOM 3598 N N . LYS A 1 483 ? -3.277 22.984 28.547 1 73.5 483 LYS A N 1
ATOM 3599 C CA . LYS A 1 483 ? -2.867 24.281 28.031 1 73.5 483 LYS A CA 1
ATOM 3600 C C . LYS A 1 483 ? -2.352 24.172 26.609 1 73.5 483 LYS A C 1
ATOM 3602 O O . LYS A 1 483 ? -1.628 23.234 26.266 1 73.5 483 LYS A O 1
ATOM 3607 N N . LEU A 1 484 ? -2.785 25.062 25.703 1 76 484 LEU A N 1
ATOM 3608 C CA . LEU A 1 484 ? -2.404 25.047 24.297 1 76 484 LEU A CA 1
ATOM 3609 C C . LEU A 1 484 ? -1.737 26.359 23.891 1 76 484 LEU A C 1
ATOM 3611 O O . LEU A 1 484 ? -2.133 27.422 24.359 1 76 484 LEU A O 1
ATOM 3615 N N . PRO A 1 485 ? -0.788 26.312 23.094 1 70.94 485 PRO A N 1
ATOM 3616 C CA . PRO A 1 485 ? -0.119 27.531 22.641 1 70.94 485 PRO A CA 1
ATOM 3617 C C . PRO A 1 485 ? -1.054 28.469 21.875 1 70.94 485 PRO A C 1
ATOM 3619 O O . PRO A 1 485 ? -2.111 28.031 21.406 1 70.94 485 PRO A O 1
ATOM 3622 N N . ILE A 1 486 ? -0.694 29.75 21.672 1 69 486 ILE A N 1
ATOM 3623 C CA . ILE A 1 486 ? -1.292 30.812 20.875 1 69 486 ILE A CA 1
ATOM 3624 C C . ILE A 1 486 ? -2.533 31.359 21.594 1 69 486 ILE A C 1
ATOM 3626 O O . ILE A 1 486 ? -2.926 32.5 21.375 1 69 486 ILE A O 1
ATOM 3630 N N . VAL A 1 487 ? -3.186 30.375 22.328 1 70.56 487 VAL A N 1
ATOM 3631 C CA . VAL A 1 487 ? -4.465 30.844 22.875 1 70.56 487 VAL A CA 1
ATOM 3632 C C . VAL A 1 487 ? -4.391 30.891 24.391 1 70.56 487 VAL A C 1
ATOM 3634 O O . VAL A 1 487 ? -5.418 30.984 25.062 1 70.56 487 VAL A O 1
ATOM 3637 N N . SER A 1 488 ? -3.236 30.562 24.938 1 60.84 488 SER A N 1
ATOM 3638 C CA . SER A 1 488 ? -3.189 30.656 26.406 1 60.84 488 SER A CA 1
ATOM 3639 C C . SER A 1 488 ? -3.02 32.094 26.844 1 60.84 488 SER A C 1
ATOM 3641 O O . SER A 1 488 ? -2.49 32.938 26.109 1 60.84 488 SER A O 1
ATOM 3643 N N . MET B 1 1 ? 27.625 36.344 4.156 1 78.38 1 MET B N 1
ATOM 3644 C CA . MET B 1 1 ? 27.359 35.469 3.008 1 78.38 1 MET B CA 1
ATOM 3645 C C . MET B 1 1 ? 26.141 34.594 3.252 1 78.38 1 MET B C 1
ATOM 3647 O O . MET B 1 1 ? 25.953 34.062 4.352 1 78.38 1 MET B O 1
ATOM 3651 N N . LEU B 1 2 ? 25.375 34.531 2.291 1 90.56 2 LEU B N 1
ATOM 3652 C CA . LEU B 1 2 ? 24.141 33.75 2.42 1 90.56 2 LEU B CA 1
ATOM 3653 C C . LEU B 1 2 ? 24.438 32.25 2.473 1 90.56 2 LEU B C 1
ATOM 3655 O O . LEU B 1 2 ? 25.375 31.781 1.83 1 90.56 2 LEU B O 1
ATOM 3659 N N . PRO B 1 3 ? 23.734 31.609 3.242 1 96 3 PRO B N 1
ATOM 3660 C CA . PRO B 1 3 ? 23.938 30.172 3.326 1 96 3 PRO B CA 1
ATOM 3661 C C . PRO B 1 3 ? 23.703 29.453 1.998 1 96 3 PRO B C 1
ATOM 3663 O O . PRO B 1 3 ? 22.828 29.875 1.222 1 96 3 PRO B O 1
ATOM 3666 N N . PHE B 1 4 ? 24.469 28.453 1.749 1 97.94 4 PHE B N 1
ATOM 3667 C CA . PHE B 1 4 ? 24.344 27.609 0.577 1 97.94 4 PHE B CA 1
ATOM 3668 C C . PHE B 1 4 ? 24.094 26.156 0.989 1 97.94 4 PHE B C 1
ATOM 3670 O O . PHE B 1 4 ? 24.859 25.594 1.766 1 97.94 4 PHE B O 1
ATOM 3677 N N . THR B 1 5 ? 23.016 25.578 0.491 1 98.44 5 THR B N 1
ATOM 3678 C CA . THR B 1 5 ? 22.688 24.188 0.764 1 98.44 5 THR B CA 1
ATOM 3679 C C . THR B 1 5 ? 23.188 23.281 -0.355 1 98.44 5 THR B C 1
ATOM 3681 O O . THR B 1 5 ? 22.766 23.406 -1.502 1 98.44 5 THR B O 1
ATOM 3684 N N . GLU B 1 6 ? 24.016 22.406 -0.031 1 98.69 6 GLU B N 1
ATOM 3685 C CA . GLU B 1 6 ? 24.609 21.469 -0.979 1 98.69 6 GLU B CA 1
ATOM 3686 C C . GLU B 1 6 ? 23.781 20.188 -1.058 1 98.69 6 GLU B C 1
ATOM 3688 O O . GLU B 1 6 ? 22.922 19.938 -0.207 1 98.69 6 GLU B O 1
ATOM 3693 N N . LEU B 1 7 ? 24.031 19.422 -2.154 1 98.88 7 LEU B N 1
ATOM 3694 C CA . LEU B 1 7 ? 23.594 18.047 -2.162 1 98.88 7 LEU B CA 1
ATOM 3695 C C . LEU B 1 7 ? 24.422 17.203 -1.188 1 98.88 7 LEU B C 1
ATOM 3697 O O . LEU B 1 7 ? 25.453 17.656 -0.692 1 98.88 7 LEU B O 1
ATOM 3701 N N . PHE B 1 8 ? 23.938 16.062 -0.771 1 98.94 8 PHE B N 1
ATOM 3702 C CA . PHE B 1 8 ? 24.688 15.094 0.03 1 98.94 8 PHE B CA 1
ATOM 3703 C C . PHE B 1 8 ? 24.688 13.727 -0.633 1 98.94 8 PHE B C 1
ATOM 3705 O O . PHE B 1 8 ? 23.641 13.07 -0.711 1 98.94 8 PHE B O 1
ATOM 3712 N N . ILE B 1 9 ? 25.812 13.336 -1.156 1 98.88 9 ILE B N 1
ATOM 3713 C CA . ILE B 1 9 ? 25.922 12.094 -1.921 1 98.88 9 ILE B CA 1
ATOM 3714 C C . ILE B 1 9 ? 27.109 11.273 -1.414 1 98.88 9 ILE B C 1
ATOM 3716 O O . ILE B 1 9 ? 28.234 11.766 -1.39 1 98.88 9 ILE B O 1
ATOM 3720 N N . ASN B 1 10 ? 26.828 10.117 -0.966 1 98.75 10 ASN B N 1
ATOM 3721 C CA . ASN B 1 10 ? 27.828 9.172 -0.5 1 98.75 10 ASN B CA 1
ATOM 3722 C C . ASN B 1 10 ? 28.703 9.773 0.601 1 98.75 10 ASN B C 1
ATOM 3724 O O . ASN B 1 10 ? 29.922 9.711 0.527 1 98.75 10 ASN B O 1
ATOM 3728 N N . GLY B 1 11 ? 28.047 10.438 1.535 1 98.5 11 GLY B N 1
ATOM 3729 C CA . GLY B 1 11 ? 28.719 10.93 2.729 1 98.5 11 GLY B CA 1
ATOM 3730 C C . GLY B 1 11 ? 29.422 12.258 2.516 1 98.5 11 GLY B C 1
ATOM 3731 O O . GLY B 1 11 ? 30.125 12.75 3.404 1 98.5 11 GLY B O 1
ATOM 3732 N N . ARG B 1 12 ? 29.234 12.906 1.352 1 98.19 12 ARG B N 1
ATOM 3733 C CA . ARG B 1 12 ? 29.906 14.164 1.057 1 98.19 12 ARG B CA 1
ATOM 3734 C C . ARG B 1 12 ? 28.906 15.227 0.616 1 98.19 12 ARG B C 1
ATOM 3736 O O . ARG B 1 12 ? 28.016 14.953 -0.191 1 98.19 12 ARG B O 1
ATOM 3743 N N . PHE B 1 13 ? 29.016 16.375 1.168 1 98.69 13 PHE B N 1
ATOM 3744 C CA . PHE B 1 13 ? 28.312 17.547 0.659 1 98.69 13 PHE B CA 1
ATOM 3745 C C . PHE B 1 13 ? 28.938 18.047 -0.631 1 98.69 13 PHE B C 1
ATOM 3747 O O . PHE B 1 13 ? 30.141 18.312 -0.675 1 98.69 13 PHE B O 1
ATOM 3754 N N . VAL B 1 14 ? 28.141 18.172 -1.741 1 98.62 14 VAL B N 1
ATOM 3755 C CA . VAL B 1 14 ? 28.688 18.516 -3.053 1 98.62 14 VAL B CA 1
ATOM 3756 C C . VAL B 1 14 ? 27.75 19.5 -3.762 1 98.62 14 VAL B C 1
ATOM 3758 O O . VAL B 1 14 ? 26.547 19.484 -3.533 1 98.62 14 VAL B O 1
ATOM 3761 N N . PRO B 1 15 ? 28.297 20.344 -4.543 1 98.25 15 PRO B N 1
ATOM 3762 C CA . PRO B 1 15 ? 27.438 21.141 -5.426 1 98.25 15 PRO B CA 1
ATOM 3763 C C . PRO B 1 15 ? 26.781 20.281 -6.512 1 98.25 15 PRO B C 1
ATOM 3765 O O . PRO B 1 15 ? 27.094 19.094 -6.648 1 98.25 15 PRO B O 1
ATOM 3768 N N . SER B 1 16 ? 25.906 20.844 -7.23 1 98.5 16 SER B N 1
ATOM 3769 C CA . SER B 1 16 ? 25.344 20.172 -8.398 1 98.5 16 SER B CA 1
ATOM 3770 C C . SER B 1 16 ? 26.422 19.906 -9.453 1 98.5 16 SER B C 1
ATOM 3772 O O . SER B 1 16 ? 27.328 20.719 -9.625 1 98.5 16 SER B O 1
ATOM 3774 N N . SER B 1 17 ? 26.266 18.859 -10.164 1 98.19 17 SER B N 1
ATOM 3775 C CA . SER B 1 17 ? 27.25 18.516 -11.203 1 98.19 17 SER B CA 1
ATOM 3776 C C . SER B 1 17 ? 27.25 19.578 -12.305 1 98.19 17 SER B C 1
ATOM 3778 O O . SER B 1 17 ? 28.266 19.766 -12.984 1 98.19 17 SER B O 1
ATOM 3780 N N . THR B 1 18 ? 26.203 20.297 -12.5 1 97.94 18 THR B N 1
ATOM 3781 C CA . THR B 1 18 ? 26.109 21.344 -13.523 1 97.94 18 THR B CA 1
ATOM 3782 C C . THR B 1 18 ? 26.422 22.719 -12.93 1 97.94 18 THR B C 1
ATOM 3784 O O . THR B 1 18 ? 26.531 23.703 -13.656 1 97.94 18 THR B O 1
ATOM 3787 N N . GLY B 1 19 ? 26.438 22.812 -11.633 1 97.81 19 GLY B N 1
ATOM 3788 C CA . GLY B 1 19 ? 26.656 24.078 -10.953 1 97.81 19 GLY B CA 1
ATOM 3789 C C . GLY B 1 19 ? 25.375 24.891 -10.773 1 97.81 19 GLY B C 1
ATOM 3790 O O . GLY B 1 19 ? 25.391 25.969 -10.18 1 97.81 19 GLY B O 1
ATOM 3791 N N . GLU B 1 20 ? 24.281 24.312 -11.219 1 98.12 20 GLU B N 1
ATOM 3792 C CA . GLU B 1 20 ? 23.016 25.031 -11.148 1 98.12 20 GLU B CA 1
ATOM 3793 C C . GLU B 1 20 ? 22.547 25.188 -9.703 1 98.12 20 GLU B C 1
ATOM 3795 O O . GLU B 1 20 ? 22.75 24.281 -8.883 1 98.12 20 GLU B O 1
ATOM 3800 N N . THR B 1 21 ? 21.938 26.312 -9.375 1 98.31 21 THR B N 1
ATOM 3801 C CA . THR B 1 21 ? 21.391 26.641 -8.062 1 98.31 21 THR B CA 1
ATOM 3802 C C . THR B 1 21 ? 20.031 27.312 -8.195 1 98.31 21 THR B C 1
ATOM 3804 O O . THR B 1 21 ? 19.609 27.656 -9.305 1 98.31 21 THR B O 1
ATOM 3807 N N . PHE B 1 22 ? 19.328 27.422 -7.172 1 98.31 22 PHE B N 1
ATOM 3808 C CA . PHE B 1 22 ? 18.141 28.25 -7.105 1 98.31 22 PHE B CA 1
ATOM 3809 C C . PHE B 1 22 ? 18.094 29.031 -5.797 1 98.31 22 PHE B C 1
ATOM 3811 O O . PHE B 1 22 ? 18.703 28.625 -4.805 1 98.31 22 PHE B O 1
ATOM 3818 N N . GLU B 1 23 ? 17.422 30.141 -5.793 1 98.12 23 GLU B N 1
ATOM 3819 C CA . GLU B 1 23 ? 17.312 31 -4.625 1 98.12 23 GLU B CA 1
ATOM 3820 C C . GLU B 1 23 ? 16.203 30.531 -3.689 1 98.12 23 GLU B C 1
ATOM 3822 O O . GLU B 1 23 ? 15.164 30.047 -4.145 1 98.12 23 GLU B O 1
ATOM 3827 N N . VAL B 1 24 ? 16.453 30.703 -2.406 1 98.06 24 VAL B N 1
ATOM 3828 C CA . VAL B 1 24 ? 15.445 30.5 -1.371 1 98.06 24 VAL B CA 1
ATOM 3829 C C . VAL B 1 24 ? 15.062 31.859 -0.762 1 98.06 24 VAL B C 1
ATOM 3831 O O . VAL B 1 24 ? 15.93 32.594 -0.315 1 98.06 24 VAL B O 1
ATOM 3834 N N . ARG B 1 25 ? 13.789 32.125 -0.771 1 97.19 25 ARG B N 1
ATOM 3835 C CA . ARG B 1 25 ? 13.328 33.438 -0.343 1 97.19 25 ARG B CA 1
ATOM 3836 C C . ARG B 1 25 ? 12.43 33.312 0.887 1 97.19 25 ARG B C 1
ATOM 3838 O O . ARG B 1 25 ? 11.664 32.375 1.022 1 97.19 25 ARG B O 1
ATOM 3845 N N . ASN B 1 26 ? 12.594 34.312 1.748 1 96.75 26 ASN B N 1
ATOM 3846 C CA . ASN B 1 26 ? 11.664 34.438 2.865 1 96.75 26 ASN B CA 1
ATOM 3847 C C . ASN B 1 26 ? 10.281 34.875 2.396 1 96.75 26 ASN B C 1
ATOM 3849 O O . ASN B 1 26 ? 10.141 35.906 1.761 1 96.75 26 ASN B O 1
ATOM 3853 N N . PRO B 1 27 ? 9.273 34.125 2.746 1 96 27 PRO B N 1
ATOM 3854 C CA . PRO B 1 27 ? 7.965 34.438 2.156 1 96 27 PRO B CA 1
ATOM 3855 C C . PRO B 1 27 ? 7.371 35.719 2.682 1 96 27 PRO B C 1
ATOM 3857 O O . PRO B 1 27 ? 6.496 36.312 2.037 1 96 27 PRO B O 1
ATOM 3860 N N . TYR B 1 28 ? 7.82 36.219 3.793 1 95.56 28 TYR B N 1
ATOM 3861 C CA . TYR B 1 28 ? 7.301 37.469 4.332 1 95.56 28 TYR B CA 1
ATOM 3862 C C . TYR B 1 28 ? 8 38.688 3.699 1 95.56 28 TYR B C 1
ATOM 3864 O O . TYR B 1 28 ? 7.348 39.594 3.182 1 95.56 28 TYR B O 1
ATOM 3872 N N . THR B 1 29 ? 9.32 38.625 3.656 1 95.31 29 THR B N 1
ATOM 3873 C CA . THR B 1 29 ? 10.094 39.812 3.219 1 95.31 29 THR B CA 1
ATOM 3874 C C . THR B 1 29 ? 10.336 39.75 1.713 1 95.31 29 THR B C 1
ATOM 3876 O O . THR B 1 29 ? 10.609 40.781 1.089 1 95.31 29 THR B O 1
ATOM 3879 N N . GLY B 1 30 ? 10.391 38.562 1.195 1 95.44 30 GLY B N 1
ATOM 3880 C CA . GLY B 1 30 ? 10.773 38.375 -0.197 1 95.44 30 GLY B CA 1
ATOM 3881 C C . GLY B 1 30 ? 12.273 38.344 -0.408 1 95.44 30 GLY B C 1
ATOM 3882 O O . GLY B 1 30 ? 12.75 38.062 -1.512 1 95.44 30 GLY B O 1
ATOM 3883 N N . ALA B 1 31 ? 12.984 38.5 0.632 1 96.31 31 ALA B N 1
ATOM 3884 C CA . ALA B 1 31 ? 14.438 38.562 0.535 1 96.31 31 ALA B CA 1
ATOM 3885 C C . ALA B 1 31 ? 15.039 37.188 0.311 1 96.31 31 ALA B C 1
ATOM 3887 O O . ALA B 1 31 ? 14.531 36.188 0.841 1 96.31 31 ALA B O 1
ATOM 3888 N N . VAL B 1 32 ? 16.125 37.156 -0.455 1 97.94 32 VAL B N 1
ATOM 3889 C CA . VAL B 1 32 ? 16.891 35.906 -0.602 1 97.94 32 VAL B CA 1
ATOM 3890 C C . VAL B 1 32 ? 17.594 35.562 0.708 1 97.94 32 VAL B C 1
ATOM 3892 O O . VAL B 1 32 ? 18.359 36.406 1.229 1 97.94 32 VAL B O 1
ATOM 3895 N N . VAL B 1 33 ? 17.359 34.438 1.218 1 97.62 33 VAL B N 1
ATOM 3896 C CA . VAL B 1 33 ? 17.906 34.062 2.523 1 97.62 33 VAL B CA 1
ATOM 3897 C C . VAL B 1 33 ? 18.922 32.938 2.371 1 97.62 33 VAL B C 1
ATOM 3899 O O . VAL B 1 33 ? 19.516 32.5 3.352 1 97.62 33 VAL B O 1
ATOM 3902 N N . GLY B 1 34 ? 19.031 32.438 1.167 1 97.81 34 GLY B N 1
ATOM 3903 C CA . GLY B 1 34 ? 19.984 31.391 0.847 1 97.81 34 GLY B CA 1
ATOM 3904 C C . GLY B 1 34 ? 19.875 30.906 -0.583 1 97.81 34 GLY B C 1
ATOM 3905 O O . GLY B 1 34 ? 19.016 31.359 -1.34 1 97.81 34 GLY B O 1
ATOM 3906 N N . THR B 1 35 ? 20.812 30.094 -0.945 1 98.25 35 THR B N 1
ATOM 3907 C CA . THR B 1 35 ? 20.781 29.391 -2.223 1 98.25 35 THR B CA 1
ATOM 3908 C C . THR B 1 35 ? 20.953 27.875 -2.016 1 98.25 35 THR B C 1
ATOM 3910 O O . THR B 1 35 ? 21.5 27.453 -0.999 1 98.25 35 THR B O 1
ATOM 3913 N N . SER B 1 36 ? 20.453 27.125 -2.92 1 98.69 36 SER B N 1
ATOM 3914 C CA . SER B 1 36 ? 20.578 25.672 -2.857 1 98.69 36 SER B CA 1
ATOM 3915 C C . SER B 1 36 ? 21.031 25.094 -4.199 1 98.69 36 SER B C 1
ATOM 3917 O O . SER B 1 36 ? 20.688 25.641 -5.254 1 98.69 36 SER B O 1
ATOM 3919 N N . ALA B 1 37 ? 21.766 24.047 -4.09 1 98.75 37 ALA B N 1
ATOM 3920 C CA . ALA B 1 37 ? 22.094 23.312 -5.301 1 98.75 37 ALA B CA 1
ATOM 3921 C C . ALA B 1 37 ? 20.844 22.766 -5.969 1 98.75 37 ALA B C 1
ATOM 3923 O O . ALA B 1 37 ? 19.906 22.328 -5.289 1 98.75 37 ALA B O 1
ATOM 3924 N N . SER B 1 38 ? 20.781 22.875 -7.254 1 98.75 38 SER B N 1
ATOM 3925 C CA . SER B 1 38 ? 19.75 22.219 -8.047 1 98.75 38 SER B CA 1
ATOM 3926 C C . SER B 1 38 ? 20.297 20.969 -8.719 1 98.75 38 SER B C 1
ATOM 3928 O O . SER B 1 38 ? 21.062 21.047 -9.68 1 98.75 38 SER B O 1
ATOM 3930 N N . ALA B 1 39 ? 19.953 19.844 -8.242 1 98.81 39 ALA B N 1
ATOM 3931 C CA . ALA B 1 39 ? 20.484 18.578 -8.703 1 98.81 39 ALA B CA 1
ATOM 3932 C C . ALA B 1 39 ? 20.219 18.375 -10.195 1 98.81 39 ALA B C 1
ATOM 3934 O O . ALA B 1 39 ? 19.219 18.844 -10.719 1 98.81 39 ALA B O 1
ATOM 3935 N N . SER B 1 40 ? 21.094 17.688 -10.844 1 98.5 40 SER B N 1
ATOM 3936 C CA . SER B 1 40 ? 20.922 17.219 -12.219 1 98.5 40 SER B CA 1
ATOM 3937 C C . SER B 1 40 ? 20.547 15.742 -12.242 1 98.5 40 SER B C 1
ATOM 3939 O O . SER B 1 40 ? 20.531 15.078 -11.203 1 98.5 40 SER B O 1
ATOM 3941 N N . SER B 1 41 ? 20.219 15.297 -13.461 1 98.56 41 SER B N 1
ATOM 3942 C CA . SER B 1 41 ? 19.984 13.875 -13.641 1 98.56 41 SER B CA 1
ATOM 3943 C C . SER B 1 41 ? 21.172 13.039 -13.172 1 98.56 41 SER B C 1
ATOM 3945 O O . SER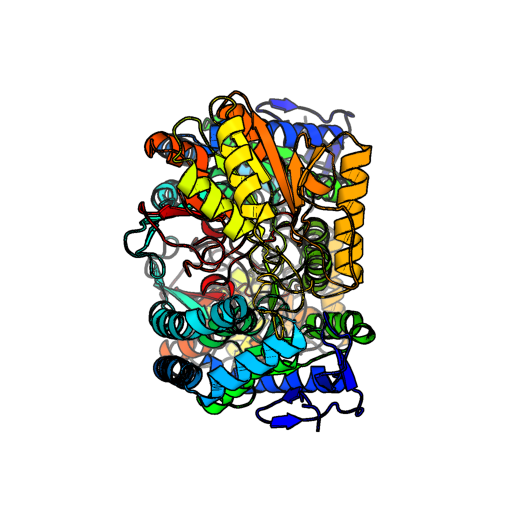 B 1 41 ? 20.984 11.992 -12.547 1 98.56 41 SER B O 1
ATOM 3947 N N . GLU B 1 42 ? 22.312 13.508 -13.438 1 98.62 42 GLU B N 1
ATOM 3948 C CA . GLU B 1 42 ? 23.516 12.805 -13.039 1 98.62 42 GLU B CA 1
ATOM 3949 C C . GLU B 1 42 ? 23.656 12.758 -11.523 1 98.62 42 GLU B C 1
ATOM 3951 O O . GLU B 1 42 ? 24.031 11.727 -10.961 1 98.62 42 GLU B O 1
ATOM 3956 N N . ASP B 1 43 ? 23.406 13.883 -10.852 1 98.88 43 ASP B N 1
ATOM 3957 C CA . ASP B 1 43 ? 23.453 13.93 -9.391 1 98.88 43 ASP B CA 1
ATOM 3958 C C . ASP B 1 43 ? 22.484 12.93 -8.773 1 98.88 43 ASP B C 1
ATOM 3960 O O . ASP B 1 43 ? 22.812 12.25 -7.805 1 98.88 43 ASP B O 1
ATOM 3964 N N . CYS B 1 44 ? 21.297 12.906 -9.352 1 98.88 44 CYS B N 1
ATOM 3965 C CA . CYS B 1 44 ? 20.281 11.984 -8.867 1 98.88 44 CYS B CA 1
ATOM 3966 C C . CYS B 1 44 ? 20.719 10.539 -9.039 1 98.88 44 CYS B C 1
ATOM 3968 O O . CYS B 1 44 ? 20.562 9.719 -8.133 1 98.88 44 CYS B O 1
ATOM 3970 N N . LYS B 1 45 ? 21.281 10.211 -10.195 1 98.69 45 LYS B N 1
ATOM 3971 C CA . LYS B 1 45 ? 21.797 8.875 -10.453 1 98.69 45 LYS B CA 1
ATOM 3972 C C . LYS B 1 45 ? 22.891 8.508 -9.445 1 98.69 45 LYS B C 1
ATOM 3974 O O . LYS B 1 45 ? 22.906 7.398 -8.914 1 98.69 45 LYS B O 1
ATOM 3979 N N . ASP B 1 46 ? 23.781 9.445 -9.172 1 98.88 46 ASP B N 1
ATOM 3980 C CA . ASP B 1 46 ? 24.875 9.219 -8.227 1 98.88 46 ASP B CA 1
ATOM 3981 C C . ASP B 1 46 ? 24.328 8.945 -6.824 1 98.88 46 ASP B C 1
ATOM 3983 O O . ASP B 1 46 ? 24.844 8.07 -6.117 1 98.88 46 ASP B O 1
ATOM 3987 N N . ALA B 1 47 ? 23.344 9.719 -6.441 1 98.94 47 ALA B N 1
ATOM 3988 C CA . ALA B 1 47 ? 22.734 9.523 -5.133 1 98.94 47 ALA B CA 1
ATOM 3989 C C . ALA B 1 47 ? 22.109 8.141 -5.012 1 98.94 47 ALA B C 1
ATOM 3991 O O . ALA B 1 47 ? 22.281 7.461 -3.998 1 98.94 47 ALA B O 1
ATOM 3992 N N . ILE B 1 48 ? 21.406 7.723 -6.059 1 98.94 48 ILE B N 1
ATOM 3993 C CA . ILE B 1 48 ? 20.75 6.422 -6.07 1 98.94 48 ILE B CA 1
ATOM 3994 C C . ILE B 1 48 ? 21.797 5.312 -6.031 1 98.94 48 ILE B C 1
ATOM 3996 O O . ILE B 1 48 ? 21.656 4.344 -5.277 1 98.94 48 ILE B O 1
ATOM 4000 N N . GLU B 1 49 ? 22.828 5.418 -6.812 1 98.75 49 GLU B N 1
ATOM 4001 C CA . GLU B 1 49 ? 23.875 4.406 -6.867 1 98.75 49 GLU B CA 1
ATOM 4002 C C . GLU B 1 49 ? 24.609 4.305 -5.531 1 98.75 49 GLU B C 1
ATOM 4004 O O . GLU B 1 49 ? 24.969 3.207 -5.098 1 98.75 49 GLU B O 1
ATOM 4009 N N . ALA B 1 50 ? 24.875 5.453 -4.938 1 98.88 50 ALA B N 1
ATOM 4010 C CA . ALA B 1 50 ? 25.469 5.457 -3.604 1 98.88 50 ALA B CA 1
ATOM 4011 C C . ALA B 1 50 ? 24.594 4.707 -2.607 1 98.88 50 ALA B C 1
ATOM 4013 O O . ALA B 1 50 ? 25.094 3.914 -1.803 1 98.88 50 ALA B O 1
ATOM 4014 N N . ALA B 1 51 ? 23.297 5.02 -2.639 1 98.94 51 ALA B N 1
ATOM 4015 C CA . ALA B 1 51 ? 22.344 4.344 -1.759 1 98.94 51 ALA B CA 1
ATOM 4016 C C . ALA B 1 51 ? 22.328 2.84 -2.014 1 98.94 51 ALA B C 1
ATOM 4018 O O . ALA B 1 51 ? 22.328 2.045 -1.069 1 98.94 51 ALA B O 1
ATOM 4019 N N . GLN B 1 52 ? 22.312 2.453 -3.262 1 98.5 52 GLN B N 1
ATOM 4020 C CA . GLN B 1 52 ? 22.312 1.046 -3.646 1 98.5 52 GLN B CA 1
ATOM 4021 C C . GLN B 1 52 ? 23.547 0.327 -3.135 1 98.5 52 GLN B C 1
ATOM 4023 O O . GLN B 1 52 ? 23.469 -0.797 -2.635 1 98.5 52 GLN B O 1
ATOM 4028 N N . GLN B 1 53 ? 24.688 0.958 -3.301 1 98.38 53 GLN B N 1
ATOM 4029 C CA . GLN B 1 53 ? 25.938 0.369 -2.832 1 98.38 53 GLN B CA 1
ATOM 4030 C C . GLN B 1 53 ? 25.938 0.22 -1.313 1 98.38 53 GLN B C 1
ATOM 4032 O O . GLN B 1 53 ? 26.359 -0.811 -0.787 1 98.38 53 GLN B O 1
ATOM 4037 N N . ALA B 1 54 ? 25.469 1.213 -0.622 1 98.81 54 ALA B N 1
ATOM 4038 C CA . ALA B 1 54 ? 25.453 1.198 0.838 1 98.81 54 ALA B CA 1
ATOM 4039 C C . ALA B 1 54 ? 24.484 0.136 1.358 1 98.81 54 ALA B C 1
ATOM 4041 O O . ALA B 1 54 ? 24.656 -0.376 2.467 1 98.81 54 ALA B O 1
ATOM 4042 N N . LEU B 1 55 ? 23.469 -0.143 0.598 1 98.19 55 LEU B N 1
ATOM 4043 C CA . LEU B 1 55 ? 22.453 -1.12 0.984 1 98.19 55 LEU B CA 1
ATOM 4044 C C . LEU B 1 55 ? 23.094 -2.479 1.262 1 98.19 55 LEU B C 1
ATOM 4046 O O . LEU B 1 55 ? 22.656 -3.199 2.162 1 98.19 55 LEU B O 1
ATOM 4050 N N . LYS B 1 56 ? 24.141 -2.844 0.538 1 95 56 LYS B N 1
ATOM 4051 C CA . LYS B 1 56 ? 24.781 -4.152 0.608 1 95 56 LYS B CA 1
ATOM 4052 C C . LYS B 1 56 ? 25.266 -4.449 2.023 1 95 56 LYS B C 1
ATOM 4054 O O . LYS B 1 56 ? 25.234 -5.598 2.473 1 95 56 LYS B O 1
ATOM 4059 N N . THR B 1 57 ? 25.625 -3.428 2.738 1 96.5 57 THR B N 1
ATOM 4060 C CA . THR B 1 57 ? 26.156 -3.623 4.086 1 96.5 57 THR B CA 1
ATOM 4061 C C . THR B 1 57 ? 25.141 -3.162 5.133 1 96.5 57 THR B C 1
ATOM 4063 O O . THR B 1 57 ? 24.984 -3.795 6.18 1 96.5 57 THR B O 1
ATOM 4066 N N . TRP B 1 58 ? 24.375 -2.172 4.867 1 98.19 58 TRP B N 1
ATOM 4067 C CA . TRP B 1 58 ? 23.484 -1.584 5.852 1 98.19 58 TRP B CA 1
ATOM 4068 C C . TRP B 1 58 ? 22.344 -2.545 6.191 1 98.19 58 TRP B C 1
ATOM 4070 O O . TRP B 1 58 ? 21.953 -2.678 7.355 1 98.19 58 TRP B O 1
ATOM 4080 N N . GLU B 1 59 ? 21.828 -3.184 5.207 1 96 59 GLU B N 1
ATOM 4081 C CA . GLU B 1 59 ? 20.703 -4.102 5.41 1 96 59 GLU B CA 1
ATOM 4082 C C . GLU B 1 59 ? 21.047 -5.164 6.453 1 96 59 GLU B C 1
ATOM 4084 O O . GLU B 1 59 ? 20.172 -5.617 7.195 1 96 59 GLU B O 1
ATOM 4089 N N . ASN B 1 60 ? 22.328 -5.488 6.547 1 92.88 60 ASN B N 1
ATOM 4090 C CA . ASN B 1 60 ? 22.75 -6.566 7.434 1 92.88 60 ASN B CA 1
ATOM 4091 C C . ASN B 1 60 ? 23.516 -6.027 8.641 1 92.88 60 ASN B C 1
ATOM 4093 O O . ASN B 1 60 ? 24.125 -6.793 9.383 1 92.88 60 ASN B O 1
ATOM 4097 N N . SER B 1 61 ? 23.469 -4.746 8.828 1 96.69 61 SER B N 1
ATOM 4098 C CA . SER B 1 61 ? 24.156 -4.16 9.969 1 96.69 61 SER B CA 1
ATOM 4099 C C . SER B 1 61 ? 23.5 -4.586 11.281 1 96.69 61 SER B C 1
ATOM 4101 O O . SER B 1 61 ? 22.312 -4.891 11.32 1 96.69 61 SER B O 1
ATOM 4103 N N . PRO B 1 62 ? 24.328 -4.664 12.367 1 96.56 62 PRO B N 1
ATOM 4104 C CA . PRO B 1 62 ? 23.734 -5.012 13.664 1 96.56 62 PRO B CA 1
ATOM 4105 C C . PRO B 1 62 ? 22.672 -4.016 14.117 1 96.56 62 PRO B C 1
ATOM 4107 O O . PRO B 1 62 ? 22.875 -2.803 14 1 96.56 62 PRO B O 1
ATOM 4110 N N . LEU B 1 63 ? 21.625 -4.535 14.664 1 96.31 63 LEU B N 1
ATOM 4111 C CA . LEU B 1 63 ? 20.516 -3.691 15.117 1 96.31 63 LEU B CA 1
ATOM 4112 C C . LEU B 1 63 ? 20.969 -2.76 16.234 1 96.31 63 LEU B C 1
ATOM 4114 O O . LEU B 1 63 ? 20.5 -1.625 16.344 1 96.31 63 LEU B O 1
ATOM 4118 N N . ALA B 1 64 ? 21.859 -3.24 17.047 1 97.06 64 ALA B N 1
ATOM 4119 C CA . ALA B 1 64 ? 22.406 -2.414 18.125 1 97.06 64 ALA B CA 1
ATOM 4120 C C . ALA B 1 64 ? 23.109 -1.184 17.578 1 97.06 64 ALA B C 1
ATOM 4122 O O . ALA B 1 64 ? 23.031 -0.098 18.156 1 97.06 64 ALA B O 1
ATOM 4123 N N . GLN B 1 65 ? 23.781 -1.352 16.469 1 97.25 65 GLN B N 1
ATOM 4124 C CA . GLN B 1 65 ? 24.469 -0.233 15.828 1 97.25 65 GLN B CA 1
ATOM 4125 C C . GLN B 1 65 ? 23.469 0.8 15.32 1 97.25 65 GLN B C 1
ATOM 4127 O O . GLN B 1 65 ? 23.672 2.004 15.469 1 97.25 65 GLN B O 1
ATOM 4132 N N . ARG B 1 66 ? 22.422 0.367 14.734 1 98.12 66 ARG B N 1
ATOM 4133 C CA . ARG B 1 66 ? 21.391 1.277 14.258 1 98.12 66 ARG B CA 1
ATOM 4134 C C . ARG B 1 66 ? 20.781 2.068 15.414 1 98.12 66 ARG B C 1
ATOM 4136 O O . ARG B 1 66 ? 20.656 3.293 15.328 1 98.12 66 ARG B O 1
ATOM 4143 N N . ARG B 1 67 ? 20.438 1.282 16.484 1 97.94 67 ARG B N 1
ATOM 4144 C CA . ARG B 1 67 ? 19.875 1.897 17.688 1 97.94 67 ARG B CA 1
ATOM 4145 C C . ARG B 1 67 ? 20.812 2.984 18.219 1 97.94 67 ARG B C 1
ATOM 4147 O O . ARG B 1 67 ? 20.359 4.09 18.531 1 97.94 67 ARG B O 1
ATOM 4154 N N . ASP B 1 68 ? 22.078 2.688 18.281 1 98.5 68 ASP B N 1
ATOM 4155 C CA . ASP B 1 68 ? 23.047 3.607 18.859 1 98.5 68 ASP B CA 1
ATOM 4156 C C . ASP B 1 68 ? 23.172 4.883 18.031 1 98.5 68 ASP B C 1
ATOM 4158 O O . ASP B 1 68 ? 23.328 5.973 18.578 1 98.5 68 ASP B O 1
ATOM 4162 N N . ILE B 1 69 ? 23.094 4.758 16.734 1 98.75 69 ILE B N 1
ATOM 4163 C CA . ILE B 1 69 ? 23.125 5.918 15.852 1 98.75 69 ILE B CA 1
ATOM 4164 C C . ILE B 1 69 ? 21.922 6.824 16.141 1 98.75 69 ILE B C 1
ATOM 4166 O O . ILE B 1 69 ? 22.078 8.047 16.234 1 98.75 69 ILE B O 1
ATOM 4170 N N . TYR B 1 70 ? 20.766 6.281 16.359 1 98.56 70 TYR B N 1
ATOM 4171 C CA . TYR B 1 70 ? 19.547 7.047 16.641 1 98.56 70 TYR B CA 1
ATOM 4172 C C . TYR B 1 70 ? 19.625 7.723 18 1 98.56 70 TYR B C 1
ATOM 4174 O O . TYR B 1 70 ? 19.219 8.875 18.156 1 98.56 70 TYR B O 1
ATOM 4182 N N . LEU B 1 71 ? 20.141 7.035 18.953 1 98.5 71 LEU B N 1
ATOM 4183 C CA . LEU B 1 71 ? 20.281 7.613 20.281 1 98.5 71 LEU B CA 1
ATOM 4184 C C . LEU B 1 71 ? 21.281 8.758 20.266 1 98.5 71 LEU B C 1
ATOM 4186 O O . LEU B 1 71 ? 21.078 9.781 20.922 1 98.5 71 LEU B O 1
ATOM 4190 N N . LYS B 1 72 ? 22.312 8.578 19.516 1 98.75 72 LYS B N 1
ATOM 4191 C CA . LYS B 1 72 ? 23.297 9.656 19.375 1 98.75 72 LYS B CA 1
ATOM 4192 C C . LYS B 1 72 ? 22.672 10.859 18.672 1 98.75 72 LYS B C 1
ATOM 4194 O O . LYS B 1 72 ? 22.906 12.008 19.062 1 98.75 72 LYS B O 1
ATOM 4199 N N . ALA B 1 73 ? 21.938 10.602 17.641 1 98.56 73 ALA B N 1
ATOM 4200 C CA . ALA B 1 73 ? 21.234 11.68 16.938 1 98.56 73 ALA B CA 1
ATOM 4201 C C . ALA B 1 73 ? 20.297 12.422 17.891 1 98.56 73 ALA B C 1
ATOM 4203 O O . ALA B 1 73 ? 20.172 13.648 17.828 1 98.56 73 ALA B O 1
ATOM 4204 N N . ALA B 1 74 ? 19.609 11.68 18.75 1 97.88 74 ALA B N 1
ATOM 4205 C CA . ALA B 1 74 ? 18.703 12.266 19.734 1 97.88 74 ALA B CA 1
ATOM 4206 C C . ALA B 1 74 ? 19.453 13.195 20.688 1 97.88 74 ALA B C 1
ATOM 4208 O O . ALA B 1 74 ? 18.922 14.242 21.078 1 97.88 74 ALA B O 1
ATOM 4209 N N . GLU B 1 75 ? 20.609 12.867 20.984 1 98 75 GLU B N 1
ATOM 4210 C CA . GLU B 1 75 ? 21.438 13.711 21.844 1 98 75 GLU B CA 1
ATOM 4211 C C . GLU B 1 75 ? 21.922 14.953 21.094 1 98 75 GLU B C 1
ATOM 4213 O O . GLU B 1 75 ? 21.859 16.062 21.625 1 98 75 GLU B O 1
ATOM 4218 N N . LEU B 1 76 ? 22.312 14.727 19.906 1 97.94 76 LEU B N 1
ATOM 4219 C CA . LEU B 1 76 ? 22.891 15.805 19.094 1 97.94 76 LEU B CA 1
ATOM 4220 C C . LEU B 1 76 ? 21.844 16.875 18.812 1 97.94 76 LEU B C 1
ATOM 4222 O O . LEU B 1 76 ? 22.141 18.078 18.891 1 97.94 76 LEU B O 1
ATOM 4226 N N . ILE B 1 77 ? 20.672 16.469 18.547 1 96.69 77 ILE B N 1
ATOM 4227 C CA . ILE B 1 77 ? 19.656 17.422 18.141 1 96.69 77 ILE B CA 1
ATOM 4228 C C . ILE B 1 77 ? 19.297 18.344 19.297 1 96.69 77 ILE B C 1
ATOM 4230 O O . ILE B 1 77 ? 18.797 19.453 19.094 1 96.69 77 ILE B O 1
ATOM 4234 N N . MET B 1 78 ? 19.562 17.953 20.5 1 95.25 78 MET B N 1
ATOM 4235 C CA . MET B 1 78 ? 19.234 18.719 21.688 1 95.25 78 MET B CA 1
ATOM 4236 C C . MET B 1 78 ? 20.328 19.734 22 1 95.25 78 MET B C 1
ATOM 4238 O O . MET B 1 78 ? 20.141 20.609 22.844 1 95.25 78 MET B O 1
ATOM 4242 N N . THR B 1 79 ? 21.391 19.672 21.344 1 96.81 79 THR B N 1
ATOM 4243 C CA . THR B 1 79 ? 22.484 20.609 21.578 1 96.81 79 THR B CA 1
ATOM 4244 C C . THR B 1 79 ? 22.125 22 21.062 1 96.81 79 THR B C 1
ATOM 4246 O O . THR B 1 79 ? 21.25 22.156 20.203 1 96.81 79 THR B O 1
ATOM 4249 N N . GLU B 1 80 ? 22.844 22.953 21.531 1 96.31 80 GLU B N 1
ATOM 4250 C CA . GLU B 1 80 ? 22.656 24.328 21.094 1 96.31 80 GLU B CA 1
ATOM 4251 C C . GLU B 1 80 ? 22.984 24.5 19.609 1 96.31 80 GLU B C 1
ATOM 4253 O O . GLU B 1 80 ? 22.328 25.281 18.922 1 96.31 80 GLU B O 1
ATOM 4258 N N . LYS B 1 81 ? 23.891 23.766 19.188 1 96.5 81 LYS B N 1
ATOM 4259 C CA . LYS B 1 81 ? 24.312 23.812 17.781 1 96.5 81 LYS B CA 1
ATOM 4260 C C . LYS B 1 81 ? 23.125 23.516 16.859 1 96.5 81 LYS B C 1
ATOM 4262 O O . LYS B 1 81 ? 22.812 24.328 15.984 1 96.5 81 LYS B O 1
ATOM 4267 N N . TYR B 1 82 ? 22.484 22.484 17.062 1 96.06 82 TYR B N 1
ATOM 4268 C CA . TYR B 1 82 ? 21.406 22.094 16.172 1 96.06 82 TYR B CA 1
ATOM 4269 C C . TYR B 1 82 ? 20.141 22.906 16.438 1 96.06 82 TYR B C 1
ATOM 4271 O O . TYR B 1 82 ? 19.406 23.219 15.508 1 96.06 82 TYR B O 1
ATOM 4279 N N . ARG B 1 83 ? 19.891 23.234 17.609 1 94.31 83 ARG B N 1
ATOM 4280 C CA . ARG B 1 83 ? 18.734 24.062 17.938 1 94.31 83 ARG B CA 1
ATOM 4281 C C . ARG B 1 83 ? 18.828 25.406 17.219 1 94.31 83 ARG B C 1
ATOM 4283 O O . ARG B 1 83 ? 17.844 25.875 16.625 1 94.31 83 ARG B O 1
ATOM 4290 N N . GLU B 1 84 ? 19.984 25.984 17.25 1 94.81 84 GLU B N 1
ATOM 4291 C CA . GLU B 1 84 ? 20.188 27.266 16.578 1 94.81 84 GLU B CA 1
ATOM 4292 C C . GLU B 1 84 ? 20.062 27.125 15.062 1 94.81 84 GLU B C 1
ATOM 4294 O O . GLU B 1 84 ? 19.484 27.984 14.398 1 94.81 84 GLU B O 1
ATOM 4299 N N . LYS B 1 85 ? 20.656 26.047 14.555 1 95.31 85 LYS B N 1
ATOM 4300 C CA . LYS B 1 85 ? 20.562 25.797 13.117 1 95.31 85 LYS B CA 1
ATOM 4301 C C . LYS B 1 85 ? 19.109 25.672 12.672 1 95.31 85 LYS B C 1
ATOM 4303 O O . LYS B 1 85 ? 18.719 26.234 11.648 1 95.31 85 LYS B O 1
ATOM 4308 N N . ILE B 1 86 ? 18.344 24.938 13.422 1 96.12 86 ILE B N 1
ATOM 4309 C CA . ILE B 1 86 ? 16.938 24.703 13.086 1 96.12 86 ILE B CA 1
ATOM 4310 C C . ILE B 1 86 ? 16.172 26.016 13.188 1 96.12 86 ILE B C 1
ATOM 4312 O O . ILE B 1 86 ? 15.414 26.375 12.281 1 96.12 86 ILE B O 1
ATOM 4316 N N . PHE B 1 87 ? 16.375 26.734 14.266 1 94.12 87 PHE B N 1
ATOM 4317 C CA . PHE B 1 87 ? 15.688 28 14.492 1 94.12 87 PHE B CA 1
ATOM 4318 C C . PHE B 1 87 ? 15.953 28.969 13.344 1 94.12 87 PHE B C 1
ATOM 4320 O O . PHE B 1 87 ? 15.008 29.516 12.766 1 94.12 87 PHE B O 1
ATOM 4327 N N . GLN B 1 88 ? 17.156 29.109 13 1 94.75 88 GLN B N 1
ATOM 4328 C CA . GLN B 1 88 ? 17.547 30.062 11.969 1 94.75 88 GLN B CA 1
ATOM 4329 C C . GLN B 1 88 ? 17 29.656 10.609 1 94.75 88 GLN B C 1
ATOM 4331 O O . GLN B 1 88 ? 16.406 30.469 9.898 1 94.75 88 GLN B O 1
ATOM 4336 N N . ALA B 1 89 ? 17.219 28.438 10.273 1 96.12 89 ALA B N 1
ATOM 4337 C CA . ALA B 1 89 ? 16.812 27.953 8.953 1 96.12 89 ALA B CA 1
ATOM 4338 C C . ALA B 1 89 ? 15.297 28.062 8.766 1 96.12 89 ALA B C 1
ATOM 4340 O O . ALA B 1 89 ? 14.828 28.609 7.762 1 96.12 89 ALA B O 1
ATOM 4341 N N . ILE B 1 90 ? 14.523 27.641 9.711 1 94.94 90 ILE B N 1
ATOM 4342 C CA . ILE B 1 90 ? 13.07 27.609 9.586 1 94.94 90 ILE B CA 1
ATOM 4343 C C . ILE B 1 90 ? 12.531 29.047 9.578 1 94.94 90 ILE B C 1
ATOM 4345 O O . ILE B 1 90 ? 11.672 29.375 8.758 1 94.94 90 ILE B O 1
ATOM 4349 N N . ARG B 1 91 ? 13.039 29.859 10.445 1 93.12 91 ARG B N 1
ATOM 4350 C CA . ARG B 1 91 ? 12.578 31.25 10.484 1 93.12 91 ARG B CA 1
ATOM 4351 C C . ARG B 1 91 ? 12.836 31.953 9.156 1 93.12 91 ARG B C 1
ATOM 4353 O O . ARG B 1 91 ? 11.977 32.688 8.656 1 93.12 91 ARG B O 1
ATOM 4360 N N . GLU B 1 92 ? 13.969 31.719 8.68 1 95.06 92 GLU B N 1
ATOM 4361 C CA . GLU B 1 92 ? 14.375 32.406 7.453 1 95.06 92 GLU B CA 1
ATOM 4362 C C . GLU B 1 92 ? 13.641 31.828 6.238 1 95.06 92 GLU B C 1
ATOM 4364 O O . GLU B 1 92 ? 13.148 32.594 5.395 1 95.06 92 GLU B O 1
ATOM 4369 N N . GLU B 1 93 ? 13.523 30.547 6.16 1 96.12 93 GLU B N 1
ATOM 4370 C CA . GLU B 1 93 ? 13.023 29.906 4.945 1 96.12 93 GLU B CA 1
ATOM 4371 C C . GLU B 1 93 ? 11.492 29.875 4.93 1 96.12 93 GLU B C 1
ATOM 4373 O O . GLU B 1 93 ? 10.883 29.844 3.861 1 96.12 93 GLU B O 1
ATOM 4378 N N . THR B 1 94 ? 10.836 29.922 6.113 1 94.12 94 THR B N 1
ATOM 4379 C CA . THR B 1 94 ? 9.391 29.703 6.125 1 94.12 94 THR B CA 1
ATOM 4380 C C . THR B 1 94 ? 8.68 30.859 6.816 1 94.12 94 THR B C 1
ATOM 4382 O O . THR B 1 94 ? 7.449 30.875 6.887 1 94.12 94 THR B O 1
ATOM 4385 N N . ALA B 1 95 ? 9.406 31.797 7.359 1 92.5 95 ALA B N 1
ATOM 4386 C CA . ALA B 1 95 ? 8.844 32.906 8.148 1 92.5 95 ALA B CA 1
ATOM 4387 C C . ALA B 1 95 ? 8.047 32.375 9.328 1 92.5 95 ALA B C 1
ATOM 4389 O O . ALA B 1 95 ? 7.035 32.969 9.719 1 92.5 95 ALA B O 1
ATOM 4390 N N . GLY B 1 96 ? 8.477 31.266 9.789 1 88.31 96 GLY B N 1
ATOM 4391 C CA . GLY B 1 96 ? 7.762 30.625 10.883 1 88.31 96 GLY B CA 1
ATOM 4392 C C . GLY B 1 96 ? 7.941 31.328 12.211 1 88.31 96 GLY B C 1
ATOM 4393 O O . GLY B 1 96 ? 9 31.906 12.477 1 88.31 96 GLY B O 1
ATOM 4394 N N . SER B 1 97 ? 6.922 31.188 13.023 1 86.75 97 SER B N 1
ATOM 4395 C CA . SER B 1 97 ? 6.992 31.719 14.383 1 86.75 97 SER B CA 1
ATOM 4396 C C . SER B 1 97 ? 7.887 30.859 15.266 1 86.75 97 SER B C 1
ATOM 4398 O O . SER B 1 97 ? 8.266 29.75 14.883 1 86.75 97 SER B O 1
ATOM 4400 N N . ASN B 1 98 ? 8.266 31.375 16.391 1 81.75 98 ASN B N 1
ATOM 4401 C CA . ASN B 1 98 ? 9.039 30.609 17.359 1 81.75 98 ASN B CA 1
ATOM 4402 C C . ASN B 1 98 ? 8.305 29.328 17.781 1 81.75 98 ASN B C 1
ATOM 4404 O O . ASN B 1 98 ? 8.93 28.297 18 1 81.75 98 ASN B O 1
ATOM 4408 N N . GLU B 1 99 ? 7.098 29.5 17.891 1 78.06 99 GLU B N 1
ATOM 4409 C CA . GLU B 1 99 ? 6.289 28.344 18.25 1 78.06 99 GLU B CA 1
ATOM 4410 C C . GLU B 1 99 ? 6.375 27.25 17.203 1 78.06 99 GLU B C 1
ATOM 4412 O O . GLU B 1 99 ? 6.477 26.062 17.531 1 78.06 99 GLU B O 1
ATOM 4417 N N . LEU B 1 100 ? 6.309 27.641 16.031 1 79.44 100 LEU B N 1
ATOM 4418 C CA . LEU B 1 100 ? 6.422 26.672 14.953 1 79.44 100 LEU B CA 1
ATOM 4419 C C . LEU B 1 100 ? 7.793 26 14.969 1 79.44 100 LEU B C 1
ATOM 4421 O O . LEU B 1 100 ? 7.906 24.797 14.727 1 79.44 100 LEU B O 1
ATOM 4425 N N . VAL B 1 101 ? 8.75 26.828 15.156 1 84.31 101 VAL B N 1
ATOM 4426 C CA . VAL B 1 101 ? 10.109 26.297 15.219 1 84.31 101 VAL B CA 1
ATOM 4427 C C . VAL B 1 101 ? 10.203 25.234 16.312 1 84.31 101 VAL B C 1
ATOM 4429 O O . VAL B 1 101 ? 10.781 24.156 16.094 1 84.31 101 VAL B O 1
ATOM 4432 N N . MET B 1 102 ? 9.562 25.531 17.375 1 82.69 102 MET B N 1
ATOM 4433 C CA . MET B 1 102 ? 9.633 24.594 18.5 1 82.69 102 MET B CA 1
ATOM 4434 C C . MET B 1 102 ? 8.906 23.297 18.172 1 82.69 102 MET B C 1
ATOM 4436 O O . MET B 1 102 ? 9.312 22.219 18.625 1 82.69 102 MET B O 1
ATOM 4440 N N . MET B 1 103 ? 7.918 23.375 17.391 1 79.25 103 MET B N 1
ATOM 4441 C CA . MET B 1 103 ? 7.195 22.172 16.953 1 79.25 103 MET B CA 1
ATOM 4442 C C . MET B 1 103 ? 8.078 21.312 16.062 1 79.25 103 MET B C 1
ATOM 4444 O O . MET B 1 103 ? 7.793 20.125 15.867 1 79.25 103 MET B O 1
ATOM 4448 N N . ASN B 1 104 ? 9.094 21.875 15.531 1 83.44 104 ASN B N 1
ATOM 4449 C CA . ASN B 1 104 ? 10.031 21.141 14.688 1 83.44 104 ASN B CA 1
ATOM 4450 C C . ASN B 1 104 ? 11.258 20.688 15.469 1 83.44 104 ASN B C 1
ATOM 4452 O O . ASN B 1 104 ? 12.117 19.984 14.938 1 83.44 104 ASN B O 1
ATOM 4456 N N . VAL B 1 105 ? 11.352 21.109 16.656 1 84.38 105 VAL B N 1
ATOM 4457 C CA . VAL B 1 105 ? 12.523 20.75 17.453 1 84.38 105 VAL B CA 1
ATOM 4458 C C . VAL B 1 105 ? 12.117 19.797 18.578 1 84.38 105 VAL B C 1
ATOM 4460 O O . VAL B 1 105 ? 12.711 18.719 18.734 1 84.38 105 VAL B O 1
ATOM 4463 N N . ALA B 1 106 ? 11.086 20.094 19.203 1 83.56 106 ALA B N 1
ATOM 4464 C CA . ALA B 1 106 ? 10.734 19.453 20.469 1 83.56 106 ALA B CA 1
ATOM 4465 C C . ALA B 1 106 ? 10.453 17.969 20.266 1 83.56 106 ALA B C 1
ATOM 4467 O O . ALA B 1 106 ? 10.953 17.125 21.031 1 83.56 106 ALA B O 1
ATOM 4468 N N . PRO B 1 107 ? 9.742 17.625 19.25 1 85.75 107 PRO B N 1
ATOM 4469 C CA . PRO B 1 107 ? 9.391 16.203 19.156 1 85.75 107 PRO B CA 1
ATOM 4470 C C . PRO B 1 107 ? 10.531 15.352 18.594 1 85.75 107 PRO B C 1
ATOM 4472 O O . PRO B 1 107 ? 10.484 14.125 18.672 1 85.75 107 PRO B O 1
ATOM 4475 N N . VAL B 1 108 ? 11.523 15.922 18.062 1 91.19 108 VAL B N 1
ATOM 4476 C CA . VAL B 1 108 ? 12.492 15.219 17.219 1 91.19 108 VAL B CA 1
ATOM 4477 C C . VAL B 1 108 ? 13.297 14.234 18.078 1 91.19 108 VAL B C 1
ATOM 4479 O O . VAL B 1 108 ? 13.422 13.062 17.719 1 91.19 108 VAL B O 1
ATOM 4482 N N . ALA B 1 109 ? 13.766 14.734 19.234 1 93.69 109 ALA B N 1
ATOM 4483 C CA . ALA B 1 109 ? 14.555 13.852 20.094 1 93.69 109 ALA B CA 1
ATOM 4484 C C . ALA B 1 109 ? 13.719 12.672 20.562 1 93.69 109 ALA B C 1
ATOM 4486 O O . ALA B 1 109 ? 14.188 11.531 20.562 1 93.69 109 ALA B O 1
ATOM 4487 N N . GLY B 1 110 ? 12.516 12.945 21 1 89.94 110 GLY B N 1
ATOM 4488 C CA . GLY B 1 110 ? 11.617 11.891 21.438 1 89.94 110 GLY B CA 1
ATOM 4489 C C . GLY B 1 110 ? 11.305 10.883 20.344 1 89.94 110 GLY B C 1
ATOM 4490 O O . GLY B 1 110 ? 11.266 9.68 20.594 1 89.94 110 GLY B O 1
ATOM 4491 N N . THR B 1 111 ? 11.109 11.375 19.172 1 90.94 111 THR B N 1
ATOM 4492 C CA . THR B 1 111 ? 10.828 10.516 18.016 1 90.94 111 THR B CA 1
ATOM 4493 C C . THR B 1 111 ? 12.008 9.602 17.734 1 90.94 111 THR B C 1
ATOM 4495 O O . THR B 1 111 ? 11.828 8.398 17.5 1 90.94 111 THR B O 1
ATOM 4498 N N . LEU B 1 112 ? 13.18 10.141 17.766 1 95.5 112 LEU B N 1
ATOM 4499 C CA . LEU B 1 112 ? 14.391 9.359 17.516 1 95.5 112 LEU B CA 1
ATOM 4500 C C . LEU B 1 112 ? 14.562 8.266 18.562 1 95.5 112 LEU B C 1
ATOM 4502 O O . LEU B 1 112 ? 14.891 7.125 18.234 1 95.5 112 LEU B O 1
ATOM 4506 N N . ARG B 1 113 ? 14.336 8.594 19.797 1 94.25 113 ARG B N 1
ATOM 4507 C CA . ARG B 1 113 ? 14.445 7.609 20.875 1 94.25 113 ARG B CA 1
ATOM 4508 C C . ARG B 1 113 ? 13.391 6.52 20.719 1 94.25 113 ARG B C 1
ATOM 4510 O O . ARG B 1 113 ? 13.68 5.336 20.906 1 94.25 113 ARG B O 1
ATOM 4517 N N . ALA B 1 114 ? 12.164 6.938 20.391 1 90.94 114 ALA B N 1
ATOM 4518 C CA . ALA B 1 114 ? 11.102 5.961 20.172 1 90.94 114 ALA B CA 1
ATOM 4519 C C . ALA B 1 114 ? 11.445 5.02 19.016 1 90.94 114 ALA B C 1
ATOM 4521 O O . ALA B 1 114 ? 11.25 3.807 19.125 1 90.94 114 ALA B O 1
ATOM 4522 N N . HIS B 1 115 ? 11.906 5.582 17.953 1 93.94 115 HIS B N 1
ATOM 4523 C CA . HIS B 1 115 ? 12.273 4.766 16.797 1 93.94 115 HIS B CA 1
ATOM 4524 C C . HIS B 1 115 ? 13.445 3.844 17.125 1 93.94 115 HIS B C 1
ATOM 4526 O O . HIS B 1 115 ? 13.484 2.699 16.672 1 93.94 115 HIS B O 1
ATOM 4532 N N . ALA B 1 116 ? 14.398 4.332 17.906 1 95.81 116 ALA B N 1
ATOM 4533 C CA . ALA B 1 116 ? 15.492 3.471 18.344 1 95.81 116 ALA B CA 1
ATOM 4534 C C . ALA B 1 116 ? 14.953 2.215 19.031 1 95.81 116 ALA B C 1
ATOM 4536 O O . ALA B 1 116 ? 15.508 1.126 18.859 1 95.81 116 ALA B O 1
ATOM 4537 N N . GLY B 1 117 ? 13.898 2.377 19.734 1 92.81 117 GLY B N 1
ATOM 4538 C CA . GLY B 1 117 ? 13.281 1.254 20.422 1 92.81 117 GLY B CA 1
ATOM 4539 C C . GLY B 1 117 ? 12.609 0.27 19.484 1 92.81 117 GLY B C 1
ATOM 4540 O O . GLY B 1 117 ? 12.422 -0.898 19.828 1 92.81 117 GLY B O 1
ATOM 4541 N N . LEU B 1 118 ? 12.273 0.644 18.328 1 92.19 118 LEU B N 1
ATOM 4542 C CA . LEU B 1 118 ? 11.547 -0.188 17.375 1 92.19 118 LEU B CA 1
ATOM 4543 C C . LEU B 1 118 ? 12.438 -1.296 16.828 1 92.19 118 LEU B C 1
ATOM 4545 O O . LEU B 1 118 ? 11.953 -2.229 16.188 1 92.19 118 LEU B O 1
ATOM 4549 N N . VAL B 1 119 ? 13.727 -1.224 17.047 1 92.25 119 VAL B N 1
ATOM 4550 C CA . VAL B 1 119 ? 14.625 -2.262 16.562 1 92.25 119 VAL B CA 1
ATOM 4551 C C . VAL B 1 119 ? 14.195 -3.619 17.109 1 92.25 119 VAL B C 1
ATOM 4553 O O . VAL B 1 119 ? 14.352 -4.645 16.438 1 92.25 119 VAL B O 1
ATOM 4556 N N . GLU B 1 120 ? 13.602 -3.6 18.281 1 90.56 120 GLU B N 1
ATOM 4557 C CA . GLU B 1 120 ? 13.141 -4.836 18.906 1 90.56 120 GLU B CA 1
ATOM 4558 C C . GLU B 1 120 ? 11.922 -5.398 18.172 1 90.56 120 GLU B C 1
ATOM 4560 O O . GLU B 1 120 ? 11.609 -6.582 18.312 1 90.56 120 GLU B O 1
ATOM 4565 N N . SER B 1 121 ? 11.273 -4.527 17.453 1 89.44 121 SER B N 1
ATOM 4566 C CA . SER B 1 121 ? 10.086 -4.938 16.719 1 89.44 121 SER B CA 1
ATOM 4567 C C . SER B 1 121 ? 10.453 -5.516 15.352 1 89.44 121 SER B C 1
ATOM 4569 O O . SER B 1 121 ? 9.594 -6.055 14.648 1 89.44 121 SER B O 1
ATOM 4571 N N . LEU B 1 122 ? 11.68 -5.441 14.969 1 92.56 122 LEU B N 1
ATOM 4572 C CA . LEU B 1 122 ? 12.148 -6.055 13.734 1 92.56 122 LEU B CA 1
ATOM 4573 C C . LEU B 1 122 ? 12.406 -7.543 13.922 1 92.56 122 LEU B C 1
ATOM 4575 O O . LEU B 1 122 ? 13.5 -8.031 13.617 1 92.56 122 LEU B O 1
ATOM 4579 N N . ARG B 1 123 ? 11.445 -8.203 14.422 1 89.31 123 ARG B N 1
ATOM 4580 C CA . ARG B 1 123 ? 11.531 -9.633 14.688 1 89.31 123 ARG B CA 1
ATOM 4581 C C . ARG B 1 123 ? 10.688 -10.422 13.688 1 89.31 123 ARG B C 1
ATOM 4583 O O . ARG B 1 123 ? 9.836 -9.859 13 1 89.31 123 ARG B O 1
ATOM 4590 N N . GLY B 1 124 ? 11.047 -11.703 13.57 1 89 124 GLY B N 1
ATOM 4591 C CA . GLY B 1 124 ? 10.266 -12.625 12.758 1 89 124 GLY B CA 1
ATOM 4592 C C . GLY B 1 124 ? 9.289 -13.453 13.562 1 89 124 GLY B C 1
ATOM 4593 O O . GLY B 1 124 ? 9.156 -13.266 14.773 1 89 124 GLY B O 1
ATOM 4594 N N . ASP B 1 125 ? 8.445 -14.18 12.828 1 88.94 125 ASP B N 1
ATOM 4595 C CA . ASP B 1 125 ? 7.465 -15.086 13.414 1 88.94 125 ASP B CA 1
ATOM 4596 C C . ASP B 1 125 ? 7.688 -16.516 12.945 1 88.94 125 ASP B C 1
ATOM 4598 O O . ASP B 1 125 ? 8.219 -16.75 11.852 1 88.94 125 ASP B O 1
ATOM 4602 N N . VAL B 1 126 ? 7.398 -17.422 13.852 1 91 126 VAL B N 1
ATOM 4603 C CA . VAL B 1 126 ? 7.371 -18.844 13.5 1 91 126 VAL B CA 1
ATOM 4604 C C . VAL B 1 126 ? 5.934 -19.359 13.516 1 91 126 VAL B C 1
ATOM 4606 O O . VAL B 1 126 ? 5.18 -19.078 14.453 1 91 126 VAL B O 1
ATOM 4609 N N . TYR B 1 127 ? 5.594 -20.031 12.422 1 86.81 127 TYR B N 1
ATOM 4610 C CA . TYR B 1 127 ? 4.25 -20.594 12.305 1 86.81 127 TYR B CA 1
ATOM 4611 C C . TYR B 1 127 ? 4.297 -22.109 12.195 1 86.81 127 TYR B C 1
ATOM 4613 O O . TYR B 1 127 ? 5.246 -22.672 11.641 1 86.81 127 TYR B O 1
ATOM 4621 N N . PRO B 1 128 ? 3.227 -22.719 12.773 1 85.62 128 PRO B N 1
ATOM 4622 C CA . PRO B 1 128 ? 3.068 -24.109 12.383 1 85.62 128 PRO B CA 1
ATOM 4623 C C . PRO B 1 128 ? 2.627 -24.281 10.93 1 85.62 128 PRO B C 1
ATOM 4625 O O . PRO B 1 128 ? 1.848 -23.469 10.422 1 85.62 128 PRO B O 1
ATOM 4628 N N . SER B 1 129 ? 3.162 -25.234 10.266 1 86.38 129 SER B N 1
ATOM 4629 C CA . SER B 1 129 ? 2.666 -25.531 8.93 1 86.38 129 SER B CA 1
ATOM 4630 C C . SER B 1 129 ? 1.271 -26.141 8.969 1 86.38 129 SER B C 1
ATOM 4632 O O . SER B 1 129 ? 1.03 -27.094 9.711 1 86.38 129 SER B O 1
ATOM 4634 N N . LEU B 1 130 ? 0.422 -25.641 8.188 1 78.5 130 LEU B N 1
ATOM 4635 C CA . LEU B 1 130 ? -0.929 -26.188 8.125 1 78.5 130 LEU B CA 1
ATOM 4636 C C . LEU B 1 130 ? -1.067 -27.156 6.953 1 78.5 130 LEU B C 1
ATOM 4638 O O . LEU B 1 130 ? -2.037 -27.922 6.883 1 78.5 130 LEU B O 1
ATOM 4642 N N . THR B 1 131 ? -0.078 -27.141 6.121 1 81.38 131 THR B N 1
ATOM 4643 C CA . THR B 1 131 ? -0.225 -27.922 4.891 1 81.38 131 THR B CA 1
ATOM 4644 C C . THR B 1 131 ? 0.824 -29.016 4.812 1 81.38 131 THR B C 1
ATOM 4646 O O . THR B 1 131 ? 0.61 -30.047 4.156 1 81.38 131 THR B O 1
ATOM 4649 N N . VAL B 1 132 ? 2.002 -28.828 5.422 1 86.19 132 VAL B N 1
ATOM 4650 C CA . VAL B 1 132 ? 3.086 -29.812 5.363 1 86.19 132 VAL B CA 1
ATOM 4651 C C . VAL B 1 132 ? 3.484 -30.219 6.777 1 86.19 132 VAL B C 1
ATOM 4653 O O . VAL B 1 132 ? 4.289 -29.547 7.426 1 86.19 132 VAL B O 1
ATOM 4656 N N . PRO B 1 133 ? 2.977 -31.391 7.164 1 86.94 133 PRO B N 1
ATOM 4657 C CA . PRO B 1 133 ? 3.322 -31.859 8.508 1 86.94 133 PRO B CA 1
ATOM 4658 C C . PRO B 1 133 ? 4.828 -31.938 8.742 1 86.94 133 PRO B C 1
ATOM 4660 O O . PRO B 1 133 ? 5.555 -32.5 7.922 1 86.94 133 PRO B O 1
ATOM 4663 N N . GLY B 1 134 ? 5.262 -31.266 9.734 1 89.25 134 GLY B N 1
ATOM 4664 C CA . GLY B 1 134 ? 6.664 -31.312 10.117 1 89.25 134 GLY B CA 1
ATOM 4665 C C . GLY B 1 134 ? 7.484 -30.188 9.531 1 89.25 134 GLY B C 1
ATOM 4666 O O . GLY B 1 134 ? 8.648 -30 9.898 1 89.25 134 GLY B O 1
ATOM 4667 N N . ALA B 1 135 ? 6.934 -29.406 8.664 1 91.56 135 ALA B N 1
ATOM 4668 C CA . ALA B 1 135 ? 7.664 -28.297 8.078 1 91.56 135 ALA B CA 1
ATOM 4669 C C . ALA B 1 135 ? 7.766 -27.125 9.055 1 91.56 135 ALA B C 1
ATOM 4671 O O . ALA B 1 135 ? 6.926 -26.984 9.945 1 91.56 135 ALA B O 1
ATOM 4672 N N . GLN B 1 136 ? 8.812 -26.406 8.977 1 92.31 136 GLN B N 1
ATOM 4673 C CA . GLN B 1 136 ? 8.977 -25.172 9.727 1 92.31 136 GLN B CA 1
ATOM 4674 C C . GLN B 1 136 ? 8.742 -23.953 8.836 1 92.31 136 GLN B C 1
ATOM 4676 O O . GLN B 1 136 ? 9.312 -23.844 7.746 1 92.31 136 GLN B O 1
ATOM 4681 N N . VAL B 1 137 ? 7.859 -23.094 9.273 1 93.06 137 VAL B N 1
ATOM 4682 C CA . VAL B 1 137 ? 7.547 -21.859 8.539 1 93.06 137 VAL B CA 1
ATOM 4683 C C . VAL B 1 137 ? 8.031 -20.656 9.336 1 93.06 137 VAL B C 1
ATOM 4685 O O . VAL B 1 137 ? 7.586 -20.422 10.453 1 93.06 137 VAL B O 1
ATOM 4688 N N . VAL B 1 138 ? 8.969 -19.953 8.773 1 93 138 VAL B N 1
ATOM 4689 C CA . VAL B 1 138 ? 9.547 -18.781 9.43 1 93 138 VAL B CA 1
ATOM 4690 C C . VAL B 1 138 ? 9.336 -17.547 8.57 1 93 138 VAL B C 1
ATOM 4692 O O . VAL B 1 138 ? 9.648 -17.547 7.379 1 93 138 VAL B O 1
ATOM 4695 N N . ALA B 1 139 ? 8.742 -16.516 9.133 1 92.12 139 ALA B N 1
ATOM 4696 C CA . ALA B 1 139 ? 8.602 -15.219 8.492 1 92.12 139 ALA B CA 1
ATOM 4697 C C . ALA B 1 139 ? 9.555 -14.195 9.102 1 92.12 139 ALA B C 1
ATOM 4699 O O . ALA B 1 139 ? 9.672 -14.102 10.32 1 92.12 139 ALA B O 1
ATOM 4700 N N . ARG B 1 140 ? 10.289 -13.477 8.273 1 91.75 140 ARG B N 1
ATOM 4701 C CA . ARG B 1 140 ? 11.211 -12.453 8.75 1 91.75 140 ARG B CA 1
ATOM 4702 C C . ARG B 1 140 ? 11.086 -11.172 7.941 1 91.75 140 ARG B C 1
ATOM 4704 O O . ARG B 1 140 ? 10.891 -11.219 6.723 1 91.75 140 ARG B O 1
ATOM 4711 N N . PRO B 1 141 ? 11.172 -10.078 8.617 1 93 141 PRO B N 1
ATOM 4712 C CA . PRO B 1 141 ? 11.219 -8.82 7.863 1 93 141 PRO B CA 1
ATOM 4713 C C . PRO B 1 141 ? 12.547 -8.617 7.137 1 93 141 PRO B C 1
ATOM 4715 O O . PRO B 1 141 ? 13.602 -9.031 7.641 1 93 141 PRO B O 1
ATOM 4718 N N . ARG B 1 142 ? 12.461 -8.055 6.008 1 93.06 142 ARG B N 1
ATOM 4719 C CA . ARG B 1 142 ? 13.633 -7.672 5.219 1 93.06 142 ARG B CA 1
ATOM 4720 C C . ARG B 1 142 ? 13.469 -6.273 4.641 1 93.06 142 ARG B C 1
ATOM 4722 O O . ARG B 1 142 ? 12.359 -5.852 4.316 1 93.06 142 ARG B O 1
ATOM 4729 N N . ALA B 1 143 ? 14.648 -5.586 4.512 1 96.25 143 ALA B N 1
ATOM 4730 C CA . ALA B 1 143 ? 14.617 -4.27 3.875 1 96.25 143 ALA B CA 1
ATOM 4731 C C . ALA B 1 143 ? 14.062 -4.359 2.455 1 96.25 143 ALA B C 1
ATOM 4733 O O . ALA B 1 143 ? 14.258 -5.367 1.771 1 96.25 143 ALA B O 1
ATOM 4734 N N . MET B 1 144 ? 13.43 -3.334 1.993 1 96.5 144 MET B N 1
ATOM 4735 C CA . MET B 1 144 ? 12.836 -3.271 0.661 1 96.5 144 MET B CA 1
ATOM 4736 C C . MET B 1 144 ? 13.867 -2.846 -0.376 1 96.5 144 MET B C 1
ATOM 4738 O O . MET B 1 144 ? 13.766 -3.211 -1.549 1 96.5 144 MET B O 1
ATOM 4742 N N . GLY B 1 145 ? 14.82 -2.018 0.014 1 97.31 145 GLY B N 1
ATOM 4743 C CA . GLY B 1 145 ? 15.82 -1.478 -0.897 1 97.31 145 GLY B CA 1
ATOM 4744 C C . GLY B 1 145 ? 16.062 0.01 -0.709 1 97.31 145 GLY B C 1
ATOM 4745 O O . GLY B 1 145 ? 16.156 0.49 0.422 1 97.31 145 GLY B O 1
ATOM 4746 N N . VAL B 1 146 ? 16.203 0.757 -1.872 1 98.81 146 VAL B N 1
ATOM 4747 C CA . VAL B 1 146 ? 16.406 2.203 -1.824 1 98.81 146 VAL B CA 1
ATOM 4748 C C . VAL B 1 146 ? 15.047 2.902 -1.804 1 98.81 146 VAL B C 1
ATOM 4750 O O . VAL B 1 146 ? 14.211 2.682 -2.684 1 98.81 146 VAL B O 1
ATOM 4753 N N . ILE B 1 147 ? 14.836 3.699 -0.801 1 98.88 147 ILE B N 1
ATOM 4754 C CA . ILE B 1 147 ? 13.586 4.434 -0.618 1 98.88 147 ILE B CA 1
ATOM 4755 C C . ILE B 1 147 ? 13.75 5.867 -1.119 1 98.88 147 ILE B C 1
ATOM 4757 O O . ILE B 1 147 ? 14.727 6.539 -0.782 1 98.88 147 ILE B O 1
ATOM 4761 N N . PHE B 1 148 ? 12.859 6.281 -2.043 1 98.94 148 PHE B N 1
ATOM 4762 C CA . PHE B 1 148 ? 12.789 7.691 -2.41 1 98.94 148 PHE B CA 1
ATOM 4763 C C . PHE B 1 148 ? 11.828 8.438 -1.491 1 98.94 148 PHE B C 1
ATOM 4765 O O . PHE B 1 148 ? 10.617 8.203 -1.524 1 98.94 148 PHE B O 1
ATOM 4772 N N . ALA B 1 149 ? 12.367 9.312 -0.645 1 98.88 149 ALA B N 1
ATOM 4773 C CA . ALA B 1 149 ? 11.594 10.039 0.361 1 98.88 149 ALA B CA 1
ATOM 4774 C C . ALA B 1 149 ? 11.461 11.516 -0.006 1 98.88 149 ALA B C 1
ATOM 4776 O O . ALA B 1 149 ? 12.461 12.188 -0.274 1 98.88 149 ALA B O 1
ATOM 4777 N N . ILE B 1 150 ? 10.234 12.023 -0.007 1 98.69 150 ILE B N 1
ATOM 4778 C CA . ILE B 1 150 ? 9.969 13.414 -0.359 1 98.69 150 ILE B CA 1
ATOM 4779 C C . ILE B 1 150 ? 9.25 14.109 0.794 1 98.69 150 ILE B C 1
ATOM 4781 O O . ILE B 1 150 ? 8.148 13.711 1.176 1 98.69 150 ILE B O 1
ATOM 4785 N N . ALA B 1 151 ? 9.852 15.125 1.352 1 97.44 151 ALA B N 1
ATOM 4786 C CA . ALA B 1 151 ? 9.32 15.797 2.537 1 97.44 151 ALA B CA 1
ATOM 4787 C C . ALA B 1 151 ? 8.852 17.203 2.205 1 97.44 151 ALA B C 1
ATOM 4789 O O . ALA B 1 151 ? 9.43 17.875 1.349 1 97.44 151 ALA B O 1
ATOM 4790 N N . PRO B 1 152 ? 7.875 17.688 2.889 1 96.88 152 PRO B N 1
ATOM 4791 C CA . PRO B 1 152 ? 7.312 19.016 2.633 1 96.88 152 PRO B CA 1
ATOM 4792 C C . PRO B 1 152 ? 7.98 20.109 3.463 1 96.88 152 PRO B C 1
ATOM 4794 O O . PRO B 1 152 ? 8.781 19.812 4.355 1 96.88 152 PRO B O 1
ATOM 4797 N N . TRP B 1 153 ? 7.57 21.328 3.25 1 96 153 TRP B N 1
ATOM 4798 C CA . TRP B 1 153 ? 8.219 22.516 3.814 1 96 153 TRP B CA 1
ATOM 4799 C C . TRP B 1 153 ? 7.582 22.906 5.145 1 96 153 TRP B C 1
ATOM 4801 O O . TRP B 1 153 ? 8.148 23.688 5.906 1 96 153 TRP B O 1
ATOM 4811 N N . ASN B 1 154 ? 6.418 22.406 5.438 1 94.56 154 ASN B N 1
ATOM 4812 C CA . ASN B 1 154 ? 5.656 23.031 6.512 1 94.56 154 ASN B CA 1
ATOM 4813 C C . ASN B 1 154 ? 6.113 22.547 7.883 1 94.56 154 ASN B C 1
ATOM 4815 O O . ASN B 1 154 ? 5.801 23.156 8.906 1 94.56 154 ASN B O 1
ATOM 4819 N N . ALA B 1 155 ? 6.742 21.469 7.965 1 94 155 ALA B N 1
ATOM 4820 C CA . ALA B 1 155 ? 7.508 21 9.117 1 94 155 ALA B CA 1
ATOM 4821 C C . ALA B 1 155 ? 8.789 20.297 8.664 1 94 155 ALA B C 1
ATOM 4823 O O . ALA B 1 155 ? 8.953 19.094 8.867 1 94 155 ALA B O 1
ATOM 4824 N N . PRO B 1 156 ? 9.656 21.078 8.203 1 95.56 156 PRO B N 1
ATOM 4825 C CA . PRO B 1 156 ? 10.703 20.547 7.328 1 95.56 156 PRO B CA 1
ATOM 4826 C C . PRO B 1 156 ? 11.672 19.625 8.062 1 95.56 156 PRO B C 1
ATOM 4828 O O . PRO B 1 156 ? 12.18 18.656 7.473 1 95.56 156 PRO B O 1
ATOM 4831 N N . VAL B 1 157 ? 11.953 19.859 9.352 1 96.25 157 VAL B N 1
ATOM 4832 C CA . VAL B 1 157 ? 12.883 18.984 10.062 1 96.25 157 VAL B CA 1
ATOM 4833 C C . VAL B 1 157 ? 12.148 17.734 10.539 1 96.25 157 VAL B C 1
ATOM 4835 O O . VAL B 1 157 ? 12.586 16.609 10.258 1 96.25 157 VAL B O 1
ATOM 4838 N N . THR B 1 158 ? 11 17.922 11.125 1 93.62 158 THR B N 1
ATOM 4839 C CA . THR B 1 158 ? 10.242 16.812 11.695 1 93.62 158 THR B CA 1
ATOM 4840 C C . THR B 1 158 ? 9.766 15.875 10.594 1 93.62 158 THR B C 1
ATOM 4842 O O . THR B 1 158 ? 9.875 14.648 10.727 1 93.62 158 THR B O 1
ATOM 4845 N N . LEU B 1 159 ? 9.281 16.422 9.531 1 94.5 159 LEU B N 1
ATOM 4846 C CA . LEU B 1 159 ? 8.695 15.578 8.5 1 94.5 159 LEU B CA 1
ATOM 4847 C C . LEU B 1 159 ? 9.781 14.977 7.613 1 94.5 159 LEU B C 1
ATOM 4849 O O . LEU B 1 159 ? 9.609 13.875 7.078 1 94.5 159 LEU B O 1
ATOM 4853 N N . ALA B 1 160 ? 10.93 15.664 7.465 1 96.94 160 ALA B N 1
ATOM 4854 C CA . ALA B 1 160 ? 12.07 15.039 6.797 1 96.94 160 ALA B CA 1
ATOM 4855 C C . ALA B 1 160 ? 12.586 13.852 7.602 1 96.94 160 ALA B C 1
ATOM 4857 O O . ALA B 1 160 ? 12.891 12.805 7.035 1 96.94 160 ALA B O 1
ATOM 4858 N N . LEU B 1 161 ? 12.664 14.062 8.914 1 96.38 161 LEU B N 1
ATOM 4859 C CA . LEU B 1 161 ? 13.094 12.969 9.781 1 96.38 161 LEU B CA 1
ATOM 4860 C C . LEU B 1 161 ? 12.141 11.781 9.656 1 96.38 161 LEU B C 1
ATOM 4862 O O . LEU B 1 161 ? 12.586 10.641 9.516 1 96.38 161 LEU B O 1
ATOM 4866 N N . ARG B 1 162 ? 10.883 12.023 9.703 1 93.31 162 ARG B N 1
ATOM 4867 C CA . ARG B 1 162 ? 9.898 10.953 9.617 1 93.31 162 ARG B CA 1
ATOM 4868 C C . ARG B 1 162 ? 10.023 10.195 8.297 1 93.31 162 ARG B C 1
ATOM 4870 O O . ARG B 1 162 ? 9.852 8.977 8.25 1 93.31 162 ARG B O 1
ATOM 4877 N N . ALA B 1 163 ? 10.344 10.922 7.262 1 96.38 163 ALA B N 1
ATOM 4878 C CA . ALA B 1 163 ? 10.414 10.336 5.926 1 96.38 163 ALA B CA 1
ATOM 4879 C C . ALA B 1 163 ? 11.547 9.32 5.828 1 96.38 163 ALA B C 1
ATOM 4881 O O . ALA B 1 163 ? 11.484 8.383 5.031 1 96.38 163 ALA B O 1
ATOM 4882 N N . VAL B 1 164 ? 12.609 9.461 6.672 1 98.12 164 VAL B N 1
ATOM 4883 C CA . VAL B 1 164 ? 13.781 8.633 6.418 1 98.12 164 VAL B CA 1
ATOM 4884 C C . VAL B 1 164 ? 14.07 7.762 7.641 1 98.12 164 VAL B C 1
ATOM 4886 O O . VAL B 1 164 ? 14.797 6.773 7.543 1 98.12 164 VAL B O 1
ATOM 4889 N N . SER B 1 165 ? 13.516 8.086 8.805 1 97.06 165 SER B N 1
ATOM 4890 C CA . SER B 1 165 ? 13.93 7.453 10.055 1 97.06 165 SER B CA 1
ATOM 4891 C C . SER B 1 165 ? 13.555 5.973 10.078 1 97.06 165 SER B C 1
ATOM 4893 O O . SER B 1 165 ? 14.422 5.109 10.195 1 97.06 165 SER B O 1
ATOM 4895 N N . ILE B 1 166 ? 12.281 5.691 9.836 1 96.38 166 ILE B N 1
ATOM 4896 C CA . ILE B 1 166 ? 11.828 4.305 9.906 1 96.38 166 ILE B CA 1
ATOM 4897 C C . ILE B 1 166 ? 12.391 3.514 8.734 1 96.38 166 ILE B C 1
ATOM 4899 O O . ILE B 1 166 ? 12.922 2.414 8.914 1 96.38 166 ILE B O 1
ATOM 4903 N N . PRO B 1 167 ? 12.375 4.09 7.527 1 97.81 167 PRO B N 1
ATOM 4904 C CA . PRO B 1 167 ? 12.984 3.361 6.414 1 97.81 167 PRO B CA 1
ATOM 4905 C C . PRO B 1 167 ? 14.422 2.936 6.703 1 97.81 167 PRO B C 1
ATOM 4907 O O . PRO B 1 167 ? 14.773 1.772 6.5 1 97.81 167 PRO B O 1
ATOM 4910 N N . ILE B 1 168 ? 15.195 3.838 7.207 1 98.69 168 ILE B N 1
ATOM 4911 C CA . ILE B 1 168 ? 16.609 3.562 7.434 1 98.69 168 ILE B CA 1
ATOM 4912 C C . ILE B 1 168 ? 16.766 2.57 8.586 1 98.69 168 ILE B C 1
ATOM 4914 O O . ILE B 1 168 ? 17.578 1.649 8.516 1 98.69 168 ILE B O 1
ATOM 4918 N N . LEU B 1 169 ? 15.969 2.709 9.586 1 97.94 169 LEU B N 1
ATOM 4919 C CA . LEU B 1 169 ? 16.016 1.797 10.727 1 97.94 169 LEU B CA 1
ATOM 4920 C C . LEU B 1 169 ? 15.734 0.364 10.281 1 97.94 169 LEU B C 1
ATOM 4922 O O . LEU B 1 169 ? 16.312 -0.58 10.828 1 97.94 169 LEU B O 1
ATOM 4926 N N . CYS B 1 170 ? 14.906 0.193 9.289 1 97.31 170 CYS B N 1
ATOM 4927 C CA . CYS B 1 170 ? 14.469 -1.111 8.805 1 97.31 170 CYS B CA 1
ATOM 4928 C C . CYS B 1 170 ? 15.539 -1.76 7.941 1 97.31 170 CYS B C 1
ATOM 4930 O O . CYS B 1 170 ? 15.375 -2.891 7.48 1 97.31 170 CYS B O 1
ATOM 4932 N N . GLY B 1 171 ? 16.625 -1.046 7.684 1 98.12 171 GLY B N 1
ATOM 4933 C CA . GLY B 1 171 ? 17.719 -1.592 6.902 1 98.12 171 GLY B CA 1
ATOM 4934 C C . GLY B 1 171 ? 17.75 -1.079 5.473 1 98.12 171 GLY B C 1
ATOM 4935 O O . GLY B 1 171 ? 18.641 -1.443 4.695 1 98.12 171 GLY B O 1
ATOM 4936 N N . ASN B 1 172 ? 16.781 -0.247 5.105 1 98.75 172 ASN B N 1
ATOM 4937 C CA . ASN B 1 172 ? 16.781 0.399 3.795 1 98.75 172 ASN B CA 1
ATOM 4938 C C . ASN B 1 172 ? 17.781 1.556 3.744 1 98.75 172 ASN B C 1
ATOM 4940 O O . ASN B 1 172 ? 18.266 2.01 4.781 1 98.75 172 ASN B O 1
ATOM 4944 N N . THR B 1 173 ? 18.109 1.946 2.549 1 98.94 173 THR B N 1
ATOM 4945 C CA . THR B 1 173 ? 18.766 3.227 2.314 1 98.94 173 THR B CA 1
ATOM 4946 C C . THR B 1 173 ? 17.797 4.227 1.691 1 98.94 173 THR B C 1
ATOM 4948 O O . THR B 1 173 ? 16.688 3.859 1.297 1 98.94 173 THR B O 1
ATOM 4951 N N . ALA B 1 174 ? 18.219 5.539 1.7 1 98.94 174 ALA B N 1
ATOM 4952 C CA . ALA B 1 174 ? 17.219 6.523 1.286 1 98.94 174 ALA B CA 1
ATOM 4953 C C . ALA B 1 174 ? 17.859 7.648 0.479 1 98.94 174 ALA B C 1
ATOM 4955 O O . ALA B 1 174 ? 19.016 8.008 0.712 1 98.94 174 ALA B O 1
ATOM 4956 N N . VAL B 1 175 ? 17.156 8.133 -0.485 1 98.94 175 VAL B N 1
ATOM 4957 C CA . VAL B 1 175 ? 17.359 9.422 -1.133 1 98.94 175 VAL B CA 1
ATOM 4958 C C . VAL B 1 175 ? 16.266 10.406 -0.721 1 98.94 175 VAL B C 1
ATOM 4960 O O . VAL B 1 175 ? 15.102 10.219 -1.07 1 98.94 175 VAL B O 1
ATOM 4963 N N . LEU B 1 176 ? 16.656 11.383 0.02 1 98.94 176 LEU B N 1
ATOM 4964 C CA . LEU B 1 176 ? 15.727 12.391 0.517 1 98.94 176 LEU B CA 1
ATOM 4965 C C . LEU B 1 176 ? 15.68 13.594 -0.415 1 98.94 176 LEU B C 1
ATOM 4967 O O . LEU B 1 176 ? 16.719 14.188 -0.718 1 98.94 176 LEU B O 1
ATOM 4971 N N . LYS B 1 177 ? 14.562 13.891 -0.907 1 98.88 177 LYS B N 1
ATOM 4972 C CA . LYS B 1 177 ? 14.344 15.109 -1.686 1 98.88 177 LYS B CA 1
ATOM 4973 C C . LYS B 1 177 ? 13.672 16.188 -0.844 1 98.88 177 LYS B C 1
ATOM 4975 O O . LYS B 1 177 ? 12.625 15.945 -0.236 1 98.88 177 LYS B O 1
ATOM 4980 N N . SER B 1 178 ? 14.18 17.344 -0.872 1 98 178 SER B N 1
ATOM 4981 C CA . SER B 1 178 ? 13.609 18.469 -0.119 1 98 178 SER B CA 1
ATOM 4982 C C . SER B 1 178 ? 12.594 19.234 -0.953 1 98 178 SER B C 1
ATOM 4984 O O . SER B 1 178 ? 12.562 19.109 -2.18 1 98 178 SER B O 1
ATOM 4986 N N . SER B 1 179 ? 11.766 19.953 -0.238 1 97.75 179 SER B N 1
ATOM 4987 C CA . SER B 1 179 ? 11.023 21.031 -0.876 1 97.75 179 SER B CA 1
ATOM 4988 C C . SER B 1 179 ? 11.953 22.156 -1.332 1 97.75 179 SER B C 1
ATOM 4990 O O . SER B 1 179 ? 12.961 22.438 -0.678 1 97.75 179 SER B O 1
ATOM 4992 N N . GLU B 1 180 ? 11.586 22.766 -2.4 1 97.25 180 GLU B N 1
ATOM 4993 C CA . GLU B 1 180 ? 12.375 23.906 -2.891 1 97.25 180 GLU B CA 1
ATOM 4994 C C . GLU B 1 180 ? 12.219 25.125 -1.985 1 97.25 180 GLU B C 1
ATOM 4996 O O . GLU B 1 180 ? 13 26.062 -2.074 1 97.25 180 GLU B O 1
ATOM 5001 N N . ILE B 1 181 ? 11.305 25.047 -1.035 1 96.88 181 ILE B N 1
ATOM 5002 C CA . ILE B 1 181 ? 11 26.156 -0.144 1 96.88 181 ILE B CA 1
ATOM 5003 C C . ILE B 1 181 ? 11.977 26.156 1.032 1 96.88 181 ILE B C 1
ATOM 5005 O O . ILE B 1 181 ? 12.336 27.219 1.549 1 96.88 181 ILE B O 1
ATOM 5009 N N . SER B 1 182 ? 12.391 24.938 1.414 1 97.38 182 SER B N 1
ATOM 5010 C CA . SER B 1 182 ? 13.148 24.891 2.662 1 97.38 182 SER B CA 1
ATOM 5011 C C . SER B 1 182 ? 14.266 23.844 2.59 1 97.38 182 SER B C 1
ATOM 5013 O O . SER B 1 182 ? 14.391 23 3.477 1 97.38 182 SER B O 1
ATOM 5015 N N . PRO B 1 183 ? 15.117 23.938 1.621 1 98.5 183 PRO B N 1
ATOM 5016 C CA . PRO B 1 183 ? 16.172 22.938 1.463 1 98.5 183 PRO B CA 1
ATOM 5017 C C . PRO B 1 183 ? 17.156 22.906 2.633 1 98.5 183 PRO B C 1
ATOM 5019 O O . PRO B 1 183 ? 17.594 21.844 3.047 1 98.5 183 PRO B O 1
ATOM 5022 N N . ARG B 1 184 ? 17.5 24.062 3.197 1 98.25 184 ARG B N 1
ATOM 5023 C CA . ARG B 1 184 ? 18.438 24.141 4.301 1 98.25 184 ARG B CA 1
ATOM 5024 C C . ARG B 1 184 ? 17.906 23.453 5.543 1 98.25 184 ARG B C 1
ATOM 5026 O O . ARG B 1 184 ? 18.625 22.719 6.219 1 98.25 184 ARG B O 1
ATOM 5033 N N . SER B 1 185 ? 16.656 23.672 5.828 1 97.25 185 SER B N 1
ATOM 5034 C CA . SER B 1 185 ? 16.016 23.016 6.973 1 97.25 185 SER B CA 1
ATOM 5035 C C . SER B 1 185 ? 16.016 21.5 6.828 1 97.25 185 SER B C 1
ATOM 5037 O O . SER B 1 185 ? 16.297 20.781 7.793 1 97.25 185 SER B O 1
ATOM 5039 N N . HIS B 1 186 ? 15.742 21 5.645 1 98.12 186 HIS B N 1
ATOM 5040 C CA . HIS B 1 186 ? 15.742 19.562 5.387 1 98.12 186 HIS B CA 1
ATOM 5041 C C . HIS B 1 186 ? 17.141 18.984 5.559 1 98.12 186 HIS B C 1
ATOM 5043 O O . HIS B 1 186 ? 17.297 17.875 6.102 1 98.12 186 HIS B O 1
ATOM 5049 N N . SER B 1 187 ? 18.109 19.703 5.094 1 98.38 187 SER B N 1
ATOM 5050 C CA . SER B 1 187 ? 19.5 19.234 5.078 1 98.38 187 SER B CA 1
ATOM 5051 C C . SER B 1 187 ? 20.031 19.031 6.492 1 98.38 187 SER B C 1
ATOM 5053 O O . SER B 1 187 ? 21.016 18.312 6.695 1 98.38 187 SER B O 1
ATOM 5055 N N . ILE B 1 188 ? 19.391 19.672 7.48 1 98 188 ILE B N 1
ATOM 5056 C CA . ILE B 1 188 ? 19.812 19.531 8.875 1 98 188 ILE B CA 1
ATOM 5057 C C . ILE B 1 188 ? 19.672 18.062 9.305 1 98 188 ILE B C 1
ATOM 5059 O O . ILE B 1 188 ? 20.5 17.562 10.07 1 98 188 ILE B O 1
ATOM 5063 N N . VAL B 1 189 ? 18.641 17.375 8.789 1 98.12 189 VAL B N 1
ATOM 5064 C CA . VAL B 1 189 ? 18.438 15.961 9.109 1 98.12 189 VAL B CA 1
ATOM 5065 C C . VAL B 1 189 ? 19.609 15.133 8.602 1 98.12 189 VAL B C 1
ATOM 5067 O O . VAL B 1 189 ? 20.047 14.203 9.273 1 98.12 189 VAL B O 1
ATOM 5070 N N . VAL B 1 190 ? 20.094 15.484 7.484 1 98.12 190 VAL B N 1
ATOM 5071 C CA . VAL B 1 190 ? 21.203 14.789 6.859 1 98.12 190 VAL B CA 1
ATOM 5072 C C . VAL B 1 190 ? 22.484 15.016 7.68 1 98.12 190 VAL B C 1
ATOM 5074 O O . VAL B 1 190 ? 23.219 14.078 7.965 1 98.12 190 VAL B O 1
ATOM 5077 N N . GLU B 1 191 ? 22.734 16.266 8.031 1 98.44 191 GLU B N 1
ATOM 5078 C CA . GLU B 1 191 ? 23.875 16.625 8.875 1 98.44 191 GLU B CA 1
ATOM 5079 C C . GLU B 1 191 ? 23.828 15.867 10.203 1 98.44 191 GLU B C 1
ATOM 5081 O O . GLU B 1 191 ? 24.859 15.375 10.672 1 98.44 191 GLU B O 1
ATOM 5086 N N . LEU B 1 192 ? 22.656 15.852 10.75 1 98.38 192 LEU B N 1
ATOM 5087 C CA . LEU B 1 192 ? 22.422 15.195 12.039 1 98.38 192 LEU B CA 1
ATOM 5088 C C . LEU B 1 192 ? 22.828 13.727 11.977 1 98.38 192 LEU B C 1
ATOM 5090 O O . LEU B 1 192 ? 23.609 13.258 12.82 1 98.38 192 LEU B O 1
ATOM 5094 N N . PHE B 1 193 ? 22.391 13.008 10.992 1 98.75 193 PHE B N 1
ATOM 5095 C CA . PHE B 1 193 ? 22.656 11.578 10.883 1 98.75 193 PHE B CA 1
ATOM 5096 C C . PHE B 1 193 ? 24.125 11.328 10.523 1 98.75 193 PHE B C 1
ATOM 5098 O O . PHE B 1 193 ? 24.719 10.352 10.977 1 98.75 193 PHE B O 1
ATOM 5105 N N . LYS B 1 194 ? 24.656 12.211 9.68 1 98.69 194 LYS B N 1
ATOM 5106 C CA . LYS B 1 194 ? 26.094 12.102 9.391 1 98.69 194 LYS B CA 1
ATOM 5107 C C . LYS B 1 194 ? 26.922 12.203 10.664 1 98.69 194 LYS B C 1
ATOM 5109 O O . LYS B 1 194 ? 27.781 11.359 10.914 1 98.69 194 LYS B O 1
ATOM 5114 N N . GLU B 1 195 ? 26.625 13.219 11.438 1 98.69 195 GLU B N 1
ATOM 5115 C CA . GLU B 1 195 ? 27.375 13.43 12.672 1 98.69 195 GLU B CA 1
ATOM 5116 C C . GLU B 1 195 ? 27.109 12.312 13.68 1 98.69 195 GLU B C 1
ATOM 5118 O O . GLU B 1 195 ? 27.984 11.977 14.477 1 98.69 195 GLU B O 1
ATOM 5123 N N . ALA B 1 196 ? 25.953 11.695 13.625 1 98.75 196 ALA B N 1
ATOM 5124 C CA . ALA B 1 196 ? 25.578 10.617 14.531 1 98.75 196 ALA B CA 1
ATOM 5125 C C . ALA B 1 196 ? 26.281 9.312 14.148 1 98.75 196 ALA B C 1
ATOM 5127 O O . ALA B 1 196 ? 26.25 8.336 14.898 1 98.75 196 ALA B O 1
ATOM 5128 N N . GLY B 1 197 ? 26.844 9.242 12.93 1 98.69 197 GLY B N 1
ATOM 5129 C CA . GLY B 1 197 ? 27.641 8.086 12.562 1 98.69 197 GLY B CA 1
ATOM 5130 C C . GLY B 1 197 ? 26.984 7.199 11.531 1 98.69 197 GLY B C 1
ATOM 5131 O O . GLY B 1 197 ? 27.391 6.051 11.336 1 98.69 197 GLY B O 1
ATOM 5132 N N . LEU B 1 198 ? 25.938 7.68 10.891 1 98.88 198 LEU B N 1
ATOM 5133 C CA . LEU B 1 198 ? 25.328 6.898 9.812 1 98.88 198 LEU B CA 1
ATOM 5134 C C . LEU B 1 198 ? 26.328 6.66 8.688 1 98.88 198 LEU B C 1
ATOM 5136 O O . LEU B 1 198 ? 26.984 7.594 8.219 1 98.88 198 LEU B O 1
ATOM 5140 N N . PRO B 1 199 ? 26.469 5.438 8.219 1 98.81 199 PRO B N 1
ATOM 5141 C CA . PRO B 1 199 ? 27.453 5.145 7.176 1 98.81 199 PRO B CA 1
ATOM 5142 C C . PRO B 1 199 ? 27.188 5.902 5.879 1 98.81 199 PRO B C 1
ATOM 5144 O O . PRO B 1 199 ? 26.031 6.223 5.578 1 98.81 199 PRO B O 1
ATOM 5147 N N . ASP B 1 200 ? 28.266 6.16 5.098 1 98.81 200 ASP B N 1
ATOM 5148 C CA . ASP B 1 200 ? 28.156 6.871 3.83 1 98.81 200 ASP B CA 1
ATOM 5149 C C . ASP B 1 200 ? 27.219 6.152 2.871 1 98.81 200 ASP B C 1
ATOM 5151 O O . ASP B 1 200 ? 27.234 4.922 2.781 1 98.81 200 ASP B O 1
ATOM 5155 N N . GLY B 1 201 ? 26.375 6.891 2.254 1 98.88 201 GLY B N 1
ATOM 5156 C CA . GLY B 1 201 ? 25.5 6.355 1.216 1 98.88 201 GLY B CA 1
ATOM 5157 C C . GLY B 1 201 ? 24.156 5.887 1.741 1 98.88 201 GLY B C 1
ATOM 5158 O O . GLY B 1 201 ? 23.219 5.715 0.972 1 98.88 201 GLY B O 1
ATOM 5159 N N . VAL B 1 202 ? 23.984 5.609 3.035 1 98.94 202 VAL B N 1
ATOM 5160 C CA . VAL B 1 202 ? 22.719 5.133 3.596 1 98.94 202 VAL B CA 1
ATOM 5161 C C . VAL B 1 202 ? 21.656 6.207 3.449 1 98.94 202 VAL B C 1
ATOM 5163 O O . VAL B 1 202 ? 20.5 5.902 3.152 1 98.94 202 VAL B O 1
ATOM 5166 N N . LEU B 1 203 ? 22.062 7.41 3.646 1 98.94 203 LEU B N 1
ATOM 5167 C CA . LEU B 1 203 ? 21.203 8.562 3.4 1 98.94 203 LEU B CA 1
ATOM 5168 C C . LEU B 1 203 ? 21.844 9.523 2.404 1 98.94 203 LEU B C 1
ATOM 5170 O O . LEU B 1 203 ? 23.016 9.898 2.564 1 98.94 203 LEU B O 1
ATOM 5174 N N . ASN B 1 204 ? 21.156 9.805 1.366 1 98.94 204 ASN B N 1
ATOM 5175 C CA . ASN B 1 204 ? 21.531 10.82 0.383 1 98.94 204 ASN B CA 1
ATOM 5176 C C . ASN B 1 204 ? 20.469 11.898 0.263 1 98.94 204 ASN B C 1
ATOM 5178 O O . ASN B 1 204 ? 19.312 11.68 0.618 1 98.94 204 ASN B O 1
ATOM 5182 N N . PHE B 1 205 ? 20.922 13.086 -0.191 1 98.94 205 PHE B N 1
ATOM 5183 C CA . PHE B 1 205 ? 20.031 14.242 -0.189 1 98.94 205 PHE B CA 1
ATOM 5184 C C . PHE B 1 205 ? 20.141 15.008 -1.505 1 98.94 205 PHE B C 1
ATOM 5186 O O . PHE B 1 205 ? 21.234 15.305 -1.971 1 98.94 205 PHE B O 1
ATOM 5193 N N . VAL B 1 206 ? 19 15.25 -2.104 1 98.94 206 VAL B N 1
ATOM 5194 C CA . VAL B 1 206 ? 18.969 16.047 -3.324 1 98.94 206 VAL B CA 1
ATOM 5195 C C . VAL B 1 206 ? 17.953 17.188 -3.178 1 98.94 206 VAL B C 1
ATOM 5197 O O . VAL B 1 206 ? 16.891 17 -2.58 1 98.94 206 VAL B O 1
ATOM 5200 N N . SER B 1 207 ? 18.281 18.312 -3.633 1 98.69 207 SER B N 1
ATOM 5201 C CA . SER B 1 207 ? 17.406 19.469 -3.83 1 98.69 207 SER B CA 1
ATOM 5202 C C . SER B 1 207 ? 17.312 19.844 -5.305 1 98.69 207 SER B C 1
ATOM 5204 O O . SER B 1 207 ? 18.25 19.625 -6.066 1 98.69 207 SER B O 1
ATOM 5206 N N . MET B 1 208 ? 16.156 20.266 -5.656 1 98 208 MET B N 1
ATOM 5207 C CA . MET B 1 208 ? 15.859 20.578 -7.051 1 98 208 MET B CA 1
ATOM 5208 C C . MET B 1 208 ? 15.047 21.859 -7.156 1 98 208 MET B C 1
ATOM 5210 O O . MET B 1 208 ? 14.242 22.172 -6.273 1 98 208 MET B O 1
ATOM 5214 N N . SER B 1 209 ? 15.289 22.578 -8.266 1 97.81 209 SER B N 1
ATOM 5215 C CA . SER B 1 209 ? 14.453 23.75 -8.531 1 97.81 209 SER B CA 1
ATOM 5216 C C . SER B 1 209 ? 13.039 23.344 -8.914 1 97.81 209 SER B C 1
ATOM 5218 O O . SER B 1 209 ? 12.805 22.188 -9.305 1 97.81 209 SER B O 1
ATOM 5220 N N . ARG B 1 210 ? 12.18 24.266 -8.781 1 95.69 210 ARG B N 1
ATOM 5221 C CA . ARG B 1 210 ? 10.781 24.016 -9.109 1 95.69 210 ARG B CA 1
ATOM 5222 C C . ARG B 1 210 ? 10.633 23.547 -10.555 1 95.69 210 ARG B C 1
ATOM 5224 O O . ARG B 1 210 ? 9.812 22.672 -10.844 1 95.69 210 ARG B O 1
ATOM 5231 N N . ASP B 1 211 ? 11.398 24.047 -11.422 1 96.19 211 ASP B N 1
ATOM 5232 C CA . ASP B 1 211 ? 11.273 23.766 -12.852 1 96.19 211 ASP B CA 1
ATOM 5233 C C . ASP B 1 211 ? 11.766 22.359 -13.18 1 96.19 211 ASP B C 1
ATOM 5235 O O . ASP B 1 211 ? 11.203 21.688 -14.039 1 96.19 211 ASP B O 1
ATOM 5239 N N . SER B 1 212 ? 12.781 21.922 -12.5 1 97.31 212 SER B N 1
ATOM 5240 C CA . SER B 1 212 ? 13.391 20.625 -12.828 1 97.31 212 SER B CA 1
ATOM 5241 C C . SER B 1 212 ? 12.773 19.5 -12.016 1 97.31 212 SER B C 1
ATOM 5243 O O . SER B 1 212 ? 12.922 18.328 -12.367 1 97.31 212 SER B O 1
ATOM 5245 N N . ALA B 1 213 ? 12.07 19.781 -11.008 1 97.69 213 ALA B N 1
ATOM 5246 C CA . ALA B 1 213 ? 11.617 18.812 -10.016 1 97.69 213 ALA B CA 1
ATOM 5247 C C . ALA B 1 213 ? 10.719 17.766 -10.648 1 97.69 213 ALA B C 1
ATOM 5249 O O . ALA B 1 213 ? 10.898 16.562 -10.414 1 97.69 213 ALA B O 1
ATOM 5250 N N . PRO B 1 214 ? 9.734 18.172 -11.555 1 97.31 214 PRO B N 1
ATOM 5251 C CA . PRO B 1 214 ? 8.828 17.156 -12.086 1 97.31 214 PRO B CA 1
ATOM 5252 C C . PRO B 1 214 ? 9.555 16.094 -12.906 1 97.31 214 PRO B C 1
ATOM 5254 O O . PRO B 1 214 ? 9.352 14.891 -12.695 1 97.31 214 PRO B O 1
ATOM 5257 N N . SER B 1 215 ? 10.43 16.484 -13.773 1 97.94 215 SER B N 1
ATOM 5258 C CA . SER B 1 215 ? 11.133 15.539 -14.641 1 97.94 215 SER B CA 1
ATOM 5259 C C . SER B 1 215 ? 12.109 14.68 -13.844 1 97.94 215 SER B C 1
ATOM 5261 O O . SER B 1 215 ? 12.188 13.469 -14.047 1 97.94 215 SER B O 1
ATOM 5263 N N . LEU B 1 216 ? 12.875 15.305 -12.945 1 98.56 216 LEU B N 1
ATOM 5264 C CA . LEU B 1 216 ? 13.859 14.578 -12.156 1 98.56 216 LEU B CA 1
ATOM 5265 C C . LEU B 1 216 ? 13.188 13.594 -11.211 1 98.56 216 LEU B C 1
ATOM 5267 O O . LEU B 1 216 ? 13.672 12.477 -11.008 1 98.56 216 LEU B O 1
ATOM 5271 N N . THR B 1 217 ? 12.086 14.023 -10.617 1 98.62 217 THR B N 1
ATOM 5272 C CA . THR B 1 217 ? 11.336 13.141 -9.734 1 98.62 217 THR B CA 1
ATOM 5273 C C . THR B 1 217 ? 10.867 11.898 -10.484 1 98.62 217 THR B C 1
ATOM 5275 O O . THR B 1 217 ? 11.008 10.773 -9.984 1 98.62 217 THR B O 1
ATOM 5278 N N . SER B 1 218 ? 10.336 12.062 -11.664 1 98.5 218 SER B N 1
ATOM 5279 C CA . SER B 1 218 ? 9.898 10.945 -12.492 1 98.5 218 SER B CA 1
ATOM 5280 C C . SER B 1 218 ? 11.062 10.016 -12.82 1 98.5 218 SER B C 1
ATOM 5282 O O . SER B 1 218 ? 10.914 8.789 -12.805 1 98.5 218 SER B O 1
ATOM 5284 N N . GLU B 1 219 ? 12.188 10.617 -13.117 1 98.56 219 GLU B N 1
ATOM 5285 C CA . GLU B 1 219 ? 13.383 9.844 -13.438 1 98.56 219 GLU B CA 1
ATOM 5286 C C . GLU B 1 219 ? 13.828 9 -12.242 1 98.56 219 GLU B C 1
ATOM 5288 O O . GLU B 1 219 ? 14.203 7.836 -12.406 1 98.56 219 GLU B O 1
ATOM 5293 N N . ILE B 1 220 ? 13.844 9.602 -11.086 1 98.88 220 ILE B N 1
ATOM 5294 C CA . ILE B 1 220 ? 14.242 8.891 -9.875 1 98.88 220 ILE B CA 1
ATOM 5295 C C . ILE B 1 220 ? 13.305 7.711 -9.633 1 98.88 220 ILE B C 1
ATOM 5297 O O . ILE B 1 220 ? 13.75 6.586 -9.398 1 98.88 220 ILE B O 1
ATOM 5301 N N . ILE B 1 221 ? 11.984 7.938 -9.734 1 98.75 221 ILE B N 1
ATOM 5302 C CA . ILE B 1 221 ? 10.992 6.895 -9.484 1 98.75 221 ILE B CA 1
ATOM 5303 C C . ILE B 1 221 ? 11.188 5.754 -10.484 1 98.75 221 ILE B C 1
ATOM 5305 O O . ILE B 1 221 ? 11.047 4.582 -10.133 1 98.75 221 ILE B O 1
ATOM 5309 N N . ALA B 1 222 ? 11.555 6.09 -11.695 1 98.12 222 ALA B N 1
ATOM 5310 C CA . ALA B 1 222 ? 11.695 5.105 -12.766 1 98.12 222 ALA B CA 1
ATOM 5311 C C . ALA B 1 222 ? 12.922 4.223 -12.539 1 98.12 222 ALA B C 1
ATOM 5313 O O . ALA B 1 222 ? 13.016 3.125 -13.094 1 98.12 222 ALA B O 1
ATOM 5314 N N . HIS B 1 223 ? 13.914 4.711 -11.812 1 98.38 223 HIS B N 1
ATOM 5315 C CA . HIS B 1 223 ? 15.156 3.971 -11.641 1 98.38 223 HIS B CA 1
ATOM 5316 C C . HIS B 1 223 ? 14.906 2.625 -10.969 1 98.38 223 HIS B C 1
ATOM 5318 O O . HIS B 1 223 ? 14.219 2.555 -9.945 1 98.38 223 HIS B O 1
ATOM 5324 N N . PRO B 1 224 ? 15.492 1.52 -11.43 1 95.62 224 PRO B N 1
ATOM 5325 C CA . PRO B 1 224 ? 15.188 0.179 -10.93 1 95.62 224 PRO B CA 1
ATOM 5326 C C . PRO B 1 224 ? 15.633 -0.026 -9.484 1 95.62 224 PRO B C 1
ATOM 5328 O O . PRO B 1 224 ? 15.07 -0.859 -8.766 1 95.62 224 PRO B O 1
ATOM 5331 N N . ALA B 1 225 ? 16.578 0.775 -9.039 1 96.94 225 ALA B N 1
ATOM 5332 C CA . ALA B 1 225 ? 17.078 0.615 -7.672 1 96.94 225 ALA B CA 1
ATOM 5333 C C . ALA B 1 225 ? 16.078 1.161 -6.656 1 96.94 225 ALA B C 1
ATOM 5335 O O . ALA B 1 225 ? 16.094 0.777 -5.488 1 96.94 225 ALA B O 1
ATOM 5336 N N . ILE B 1 226 ? 15.227 2.098 -7.109 1 98.56 226 ILE B N 1
ATOM 5337 C CA . ILE B 1 226 ? 14.188 2.625 -6.234 1 98.56 226 ILE B CA 1
ATOM 5338 C C . ILE B 1 226 ? 13.078 1.592 -6.07 1 98.56 226 ILE B C 1
ATOM 5340 O O . ILE B 1 226 ? 12.484 1.151 -7.059 1 98.56 226 ILE B O 1
ATOM 5344 N N . ARG B 1 227 ? 12.805 1.282 -4.801 1 97.56 227 ARG B N 1
ATOM 5345 C CA . ARG B 1 227 ? 11.859 0.193 -4.574 1 97.56 227 ARG B CA 1
ATOM 5346 C C . ARG B 1 227 ? 10.578 0.703 -3.916 1 97.56 227 ARG B C 1
ATOM 5348 O O . ARG B 1 227 ? 9.57 -0.006 -3.871 1 97.56 227 ARG B O 1
ATOM 5355 N N . HIS B 1 228 ? 10.617 1.827 -3.398 1 98.06 228 HIS B N 1
ATOM 5356 C CA . HIS B 1 228 ? 9.516 2.418 -2.645 1 98.06 228 HIS B CA 1
ATOM 5357 C C . HIS B 1 228 ? 9.578 3.941 -2.686 1 98.06 228 HIS B C 1
ATOM 5359 O O . HIS B 1 228 ? 10.664 4.523 -2.773 1 98.06 228 HIS B O 1
ATOM 5365 N N . VAL B 1 229 ? 8.391 4.57 -2.664 1 98.56 229 VAL B N 1
ATOM 5366 C CA . VAL B 1 229 ? 8.32 6.027 -2.598 1 98.56 229 VAL B CA 1
ATOM 5367 C C . VAL B 1 229 ? 7.438 6.449 -1.428 1 98.56 229 VAL B C 1
ATOM 5369 O O . VAL B 1 229 ? 6.344 5.91 -1.242 1 98.56 229 VAL B O 1
ATOM 5372 N N . ASN B 1 230 ? 7.887 7.238 -0.579 1 97 230 ASN B N 1
ATOM 5373 C CA . ASN B 1 230 ? 6.988 7.887 0.372 1 97 230 ASN B CA 1
ATOM 5374 C C . ASN B 1 230 ? 6.996 9.406 0.208 1 97 230 ASN B C 1
ATOM 5376 O O . ASN B 1 230 ? 8.016 9.984 -0.169 1 97 230 ASN B O 1
ATOM 5380 N N . PHE B 1 231 ? 5.824 9.961 0.366 1 98.12 231 PHE B N 1
ATOM 5381 C CA . PHE B 1 231 ? 5.602 11.367 0.07 1 98.12 231 PHE B CA 1
ATOM 5382 C C . PHE B 1 231 ? 4.633 11.984 1.071 1 98.12 231 PHE B C 1
ATOM 5384 O O . PHE B 1 231 ? 3.58 11.414 1.362 1 98.12 231 PHE B O 1
ATOM 5391 N N . THR B 1 232 ? 4.98 13.078 1.602 1 97.12 232 THR B N 1
ATOM 5392 C CA . THR B 1 232 ? 4.082 13.945 2.35 1 97.12 232 THR B CA 1
ATOM 5393 C C . THR B 1 232 ? 3.914 15.289 1.64 1 97.12 232 THR B C 1
ATOM 5395 O O . THR B 1 232 ? 4.898 15.969 1.354 1 97.12 232 THR B O 1
ATOM 5398 N N . GLY B 1 233 ? 2.719 15.641 1.288 1 96.69 233 GLY B N 1
ATOM 5399 C CA . GLY B 1 233 ? 2.451 16.875 0.574 1 96.69 233 GLY B CA 1
ATOM 5400 C C . GLY B 1 233 ? 1.012 17 0.107 1 96.69 233 GLY B C 1
ATOM 5401 O O . GLY B 1 233 ? 0.098 16.484 0.758 1 96.69 233 GLY B O 1
ATOM 5402 N N . SER B 1 234 ? 0.798 17.703 -0.996 1 96.19 234 SER B N 1
ATOM 5403 C CA . SER B 1 234 ? -0.55 17.969 -1.493 1 96.19 234 SER B CA 1
ATOM 5404 C C . SER B 1 234 ? -1.127 16.734 -2.186 1 96.19 234 SER B C 1
ATOM 5406 O O . SER B 1 234 ? -0.381 15.891 -2.688 1 96.19 234 SER B O 1
ATOM 5408 N N . ASP B 1 235 ? -2.432 16.641 -2.166 1 94.88 235 ASP B N 1
ATOM 5409 C CA . ASP B 1 235 ? -3.09 15.516 -2.832 1 94.88 235 ASP B CA 1
ATOM 5410 C C . ASP B 1 235 ? -2.846 15.555 -4.34 1 94.88 235 ASP B C 1
ATOM 5412 O O . ASP B 1 235 ? -2.715 14.508 -4.98 1 94.88 235 ASP B O 1
ATOM 5416 N N . ARG B 1 236 ? -2.738 16.734 -4.91 1 95.62 236 ARG B N 1
ATOM 5417 C CA . ARG B 1 236 ? -2.461 16.859 -6.336 1 95.62 236 ARG B CA 1
ATOM 5418 C C . ARG B 1 236 ? -1.126 16.203 -6.695 1 95.62 236 ARG B C 1
ATOM 5420 O O . ARG B 1 236 ? -1.056 15.375 -7.602 1 95.62 236 ARG B O 1
ATOM 5427 N N . VAL B 1 237 ? -0.076 16.594 -5.965 1 97.06 237 VAL B N 1
ATOM 5428 C CA . VAL B 1 237 ? 1.251 16.047 -6.238 1 97.06 237 VAL B CA 1
ATOM 5429 C C . VAL B 1 237 ? 1.297 14.57 -5.859 1 97.06 237 VAL B C 1
ATOM 5431 O O . VAL B 1 237 ? 1.935 13.766 -6.543 1 97.06 237 VAL B O 1
ATOM 5434 N N . GLY B 1 238 ? 0.611 14.258 -4.75 1 97.44 238 GLY B N 1
ATOM 5435 C CA . GLY B 1 238 ? 0.52 12.867 -4.348 1 97.44 238 GLY B CA 1
ATOM 5436 C C . GLY B 1 238 ? -0.033 11.961 -5.438 1 97.44 238 GLY B C 1
ATOM 5437 O O . GLY B 1 238 ? 0.468 10.859 -5.652 1 97.44 238 GLY B O 1
ATOM 5438 N N . LYS B 1 239 ? -1.053 12.445 -6.145 1 97.06 239 LYS B N 1
ATOM 5439 C CA . LYS B 1 239 ? -1.647 11.695 -7.254 1 97.06 239 LYS B CA 1
ATOM 5440 C C . LYS B 1 239 ? -0.639 11.484 -8.375 1 97.06 239 LYS B C 1
ATOM 5442 O O . LYS B 1 239 ? -0.544 10.391 -8.938 1 97.06 239 LYS B O 1
ATOM 5447 N N . ILE B 1 240 ? 0.115 12.477 -8.688 1 98 240 ILE B N 1
ATOM 5448 C CA . ILE B 1 240 ? 1.126 12.398 -9.734 1 98 240 ILE B CA 1
ATOM 5449 C C . ILE B 1 240 ? 2.188 11.367 -9.359 1 98 240 ILE B C 1
ATOM 5451 O O . ILE B 1 240 ? 2.561 10.523 -10.18 1 98 240 ILE B O 1
ATOM 5455 N N . ILE B 1 241 ? 2.658 11.445 -8.117 1 98.38 241 ILE B N 1
ATOM 5456 C CA . ILE B 1 241 ? 3.686 10.531 -7.625 1 98.38 241 ILE B CA 1
ATOM 5457 C C . ILE B 1 241 ? 3.158 9.102 -7.652 1 98.38 241 ILE B C 1
ATOM 5459 O O . ILE B 1 241 ? 3.854 8.18 -8.102 1 98.38 241 ILE B O 1
ATOM 5463 N N . ALA B 1 242 ? 1.933 8.914 -7.215 1 98.12 242 ALA B N 1
ATOM 5464 C CA . ALA B 1 242 ? 1.327 7.586 -7.199 1 98.12 242 ALA B CA 1
ATOM 5465 C C . ALA B 1 242 ? 1.233 7.008 -8.609 1 98.12 242 ALA B C 1
ATOM 5467 O O . ALA B 1 242 ? 1.538 5.832 -8.828 1 98.12 242 ALA B O 1
ATOM 5468 N N . MET B 1 243 ? 0.787 7.797 -9.531 1 98 243 MET B N 1
ATOM 5469 C CA . MET B 1 243 ? 0.66 7.352 -10.914 1 98 243 MET B CA 1
ATOM 5470 C C . MET B 1 243 ? 2.023 7 -11.5 1 98 243 MET B C 1
ATOM 5472 O O . MET B 1 243 ? 2.162 5.992 -12.195 1 98 243 MET B O 1
ATOM 5476 N N . GLU B 1 244 ? 3.041 7.836 -11.211 1 98.38 244 GLU B N 1
ATOM 5477 C CA . GLU B 1 244 ? 4.391 7.551 -11.68 1 98.38 244 GLU B CA 1
ATOM 5478 C C . GLU B 1 244 ? 4.918 6.242 -11.094 1 98.38 244 GLU B C 1
ATOM 5480 O O . GLU B 1 244 ? 5.512 5.434 -11.812 1 98.38 244 GLU B O 1
ATOM 5485 N N . ALA B 1 245 ? 4.75 6.078 -9.836 1 98.31 245 ALA B N 1
ATOM 5486 C CA . ALA B 1 245 ? 5.211 4.871 -9.156 1 98.31 245 ALA B CA 1
ATOM 5487 C C . ALA B 1 245 ? 4.504 3.631 -9.695 1 98.31 245 ALA B C 1
ATOM 5489 O O . ALA B 1 245 ? 5.121 2.574 -9.852 1 98.31 245 ALA B O 1
ATOM 5490 N N . ALA B 1 246 ? 3.209 3.758 -9.992 1 97.62 246 ALA B N 1
ATOM 5491 C CA . ALA B 1 246 ? 2.391 2.646 -10.469 1 97.62 246 ALA B CA 1
ATOM 5492 C C . ALA B 1 246 ? 2.92 2.105 -11.789 1 97.62 246 ALA B C 1
ATOM 5494 O O . ALA B 1 246 ? 2.832 0.903 -12.055 1 97.62 246 ALA B O 1
ATOM 5495 N N . LYS B 1 247 ? 3.535 2.957 -12.625 1 97.19 247 LYS B N 1
ATOM 5496 C CA . LYS B 1 247 ? 4.105 2.541 -13.906 1 97.19 247 LYS B CA 1
ATOM 5497 C C . LYS B 1 247 ? 5.141 1.438 -13.711 1 97.19 247 LYS B C 1
ATOM 5499 O O . LYS B 1 247 ? 5.398 0.652 -14.625 1 97.19 247 LYS B O 1
ATOM 5504 N N . TYR B 1 248 ? 5.688 1.398 -12.531 1 96.81 248 TYR B N 1
ATOM 5505 C CA . TYR B 1 248 ? 6.777 0.465 -12.266 1 96.81 248 TYR B CA 1
ATOM 5506 C C . TYR B 1 248 ? 6.426 -0.467 -11.109 1 96.81 248 TYR B C 1
ATOM 5508 O O . TYR B 1 248 ? 7.305 -1.119 -10.539 1 96.81 248 TYR B O 1
ATOM 5516 N N . LEU B 1 249 ? 5.152 -0.437 -10.703 1 96.75 249 LEU B N 1
ATOM 5517 C CA . LEU B 1 249 ? 4.617 -1.289 -9.648 1 96.75 249 LEU B CA 1
ATOM 5518 C C . LEU B 1 249 ? 5.383 -1.081 -8.344 1 96.75 249 LEU B C 1
ATOM 5520 O O . LEU B 1 249 ? 5.777 -2.049 -7.695 1 96.75 249 LEU B O 1
ATOM 5524 N N . LYS B 1 250 ? 5.633 0.141 -8.008 1 97.12 250 LYS B N 1
ATOM 5525 C CA . LYS B 1 250 ? 6.293 0.491 -6.75 1 97.12 250 LYS B CA 1
ATOM 5526 C C . LYS B 1 250 ? 5.281 0.969 -5.711 1 97.12 250 LYS B C 1
ATOM 5528 O O . LYS B 1 250 ? 4.477 1.859 -5.984 1 97.12 250 LYS B O 1
ATOM 5533 N N . PRO B 1 251 ? 5.266 0.357 -4.531 1 96.31 251 PRO B N 1
ATOM 5534 C CA . PRO B 1 251 ? 4.352 0.813 -3.479 1 96.31 251 PRO B CA 1
ATOM 5535 C C . PRO B 1 251 ? 4.699 2.207 -2.961 1 96.31 251 PRO B C 1
ATOM 5537 O O . PRO B 1 251 ? 5.84 2.656 -3.102 1 96.31 251 PRO B O 1
ATOM 5540 N N . CYS B 1 252 ? 3.662 2.869 -2.377 1 96.62 252 CYS B N 1
ATOM 5541 C CA . CYS B 1 252 ? 3.842 4.219 -1.852 1 96.62 252 CYS B CA 1
ATOM 5542 C C . CYS B 1 252 ? 3.264 4.336 -0.446 1 96.62 252 CYS B C 1
ATOM 5544 O O . CYS B 1 252 ? 2.326 3.621 -0.093 1 96.62 252 CYS B O 1
ATOM 5546 N N . VAL B 1 253 ? 3.826 5.145 0.375 1 96.56 253 VAL B N 1
ATOM 5547 C CA . VAL B 1 253 ? 3.203 5.754 1.546 1 96.56 253 VAL B CA 1
ATOM 5548 C C . VAL B 1 253 ? 2.955 7.238 1.286 1 96.56 253 VAL B C 1
ATOM 5550 O O . VAL B 1 253 ? 3.889 7.984 0.985 1 96.56 253 VAL B O 1
ATOM 5553 N N . LEU B 1 254 ? 1.712 7.645 1.349 1 96.94 254 LEU B N 1
ATOM 5554 C CA . LEU B 1 254 ? 1.321 9.008 1.001 1 96.94 254 LEU B CA 1
ATOM 5555 C C . LEU B 1 254 ? 0.567 9.664 2.15 1 96.94 254 LEU B C 1
ATOM 5557 O O . LEU B 1 254 ? -0.493 9.188 2.559 1 96.94 254 LEU B O 1
ATOM 5561 N N . GLU B 1 255 ? 1.119 10.625 2.732 1 96.25 255 GLU B N 1
ATOM 5562 C CA . GLU B 1 255 ? 0.386 11.523 3.617 1 96.25 255 GLU B CA 1
ATOM 5563 C C . GLU B 1 255 ? 0.09 12.852 2.93 1 96.25 255 GLU B C 1
ATOM 5565 O O . GLU B 1 255 ? 1.003 13.641 2.67 1 96.25 255 GLU B O 1
ATOM 5570 N N . LEU B 1 256 ? -1.149 13.141 2.77 1 96.62 256 LEU B N 1
ATOM 5571 C CA . LEU B 1 256 ? -1.502 14.25 1.885 1 96.62 256 LEU B CA 1
ATOM 5572 C C . LEU B 1 256 ? -2.346 15.281 2.621 1 96.62 256 LEU B C 1
ATOM 5574 O O . LEU B 1 256 ? -1.964 15.75 3.697 1 96.62 256 LEU B O 1
ATOM 5578 N N . GLY B 1 257 ? -3.371 15.75 2.064 1 95.44 257 GLY B N 1
ATOM 5579 C CA . GLY B 1 257 ? -4.074 16.891 2.621 1 95.44 257 GLY B CA 1
ATOM 5580 C C . GLY B 1 257 ? -5.035 16.531 3.732 1 95.44 257 GLY B C 1
ATOM 5581 O O . GLY B 1 257 ? -5.215 15.344 4.039 1 95.44 257 GLY B O 1
ATOM 5582 N N . GLY B 1 258 ? -5.582 17.562 4.375 1 95.88 258 GLY B N 1
ATOM 5583 C CA . GLY B 1 258 ? -6.566 17.391 5.43 1 95.88 258 GLY B CA 1
ATOM 5584 C C . GLY B 1 258 ? -7.652 18.453 5.406 1 95.88 258 GLY B C 1
ATOM 5585 O O . GLY B 1 258 ? -7.469 19.531 4.832 1 95.88 258 GLY B O 1
ATOM 5586 N N . LYS B 1 259 ? -8.742 18.156 5.914 1 97.44 259 LYS B N 1
ATOM 5587 C CA . LYS B 1 259 ? -9.898 19.016 6.156 1 97.44 259 LYS B CA 1
ATOM 5588 C C . LYS B 1 259 ? -10.594 18.641 7.465 1 97.44 259 LYS B C 1
ATOM 5590 O O . LYS B 1 259 ? -11.797 18.375 7.477 1 97.44 259 LYS B O 1
ATOM 5595 N N . SER B 1 260 ? -9.867 18.75 8.508 1 97.81 260 SER B N 1
ATOM 5596 C CA . SER B 1 260 ? -10.203 18.156 9.797 1 97.81 260 SER B CA 1
ATOM 5597 C C . SER B 1 260 ? -11.445 18.828 10.398 1 97.81 260 SER B C 1
ATOM 5599 O O . SER B 1 260 ? -11.477 20.047 10.578 1 97.81 260 SER B O 1
ATOM 5601 N N . PRO B 1 261 ? -12.453 18.062 10.789 1 98.44 261 PRO B N 1
ATOM 5602 C CA . PRO B 1 261 ? -13.625 18.594 11.484 1 98.44 261 PRO B CA 1
ATOM 5603 C C . PRO B 1 261 ? -13.445 18.625 13 1 98.44 261 PRO B C 1
ATOM 5605 O O . PRO B 1 261 ? -12.773 17.75 13.562 1 98.44 261 PRO B O 1
ATOM 5608 N N . ALA B 1 262 ? -13.961 19.625 13.617 1 98.75 262 ALA B N 1
ATOM 5609 C CA . ALA B 1 262 ? -14.211 19.656 15.055 1 98.75 262 ALA B CA 1
ATOM 5610 C C . ALA B 1 262 ? -15.703 19.594 15.352 1 98.75 262 ALA B C 1
ATOM 5612 O O . ALA B 1 262 ? -16.438 20.547 15.094 1 98.75 262 ALA B O 1
ATOM 5613 N N . ILE B 1 263 ? -16.109 18.484 15.805 1 98.88 263 ILE B N 1
ATOM 5614 C CA . ILE B 1 263 ? -17.516 18.297 16.156 1 98.88 263 ILE B CA 1
ATOM 5615 C C . ILE B 1 263 ? -17.734 18.688 17.625 1 98.88 263 ILE B C 1
ATOM 5617 O O . ILE B 1 263 ? -17.141 18.094 18.531 1 98.88 263 ILE B O 1
ATOM 5621 N N . VAL B 1 264 ? -18.578 19.672 17.859 1 98.94 264 VAL B N 1
ATOM 5622 C CA . VAL B 1 264 ? -18.812 20.172 19.219 1 98.94 264 VAL B CA 1
ATOM 5623 C C . VAL B 1 264 ? -20.266 19.953 19.609 1 98.94 264 VAL B C 1
ATOM 5625 O O . VAL B 1 264 ? -21.172 20.594 19.062 1 98.94 264 VAL B O 1
ATOM 5628 N N . LEU B 1 265 ? -20.484 19.109 20.594 1 98.81 265 LEU B N 1
ATOM 5629 C CA . LEU B 1 265 ? -21.828 18.75 21.016 1 98.81 265 LEU B CA 1
ATOM 5630 C C . LEU B 1 265 ? -22.328 19.703 22.109 1 98.81 265 LEU B C 1
ATOM 5632 O O . LEU B 1 265 ? -21.547 20.469 22.672 1 98.81 265 LEU B O 1
ATOM 5636 N N . ASN B 1 266 ? -23.609 19.594 22.453 1 98.56 266 ASN B N 1
ATOM 5637 C CA . ASN B 1 266 ? -24.297 20.562 23.312 1 98.56 266 ASN B CA 1
ATOM 5638 C C . ASN B 1 266 ? -23.703 20.594 24.719 1 98.56 266 ASN B C 1
ATOM 5640 O O . ASN B 1 266 ? -23.75 21.625 25.391 1 98.56 266 ASN B O 1
ATOM 5644 N N . ASP B 1 267 ? -23.094 19.516 25.125 1 98.12 267 ASP B N 1
ATOM 5645 C CA . ASP B 1 267 ? -22.641 19.438 26.5 1 98.12 267 ASP B CA 1
ATOM 5646 C C . ASP B 1 267 ? -21.156 19.734 26.625 1 98.12 267 ASP B C 1
ATOM 5648 O O . ASP B 1 267 ? -20.578 19.625 27.703 1 98.12 267 ASP B O 1
ATOM 5652 N N . ALA B 1 268 ? -20.516 20.125 25.531 1 98.19 268 ALA B N 1
ATOM 5653 C CA . ALA B 1 268 ? -19.078 20.328 25.5 1 98.19 268 ALA B CA 1
ATOM 5654 C C . ALA B 1 268 ? -18.672 21.5 26.391 1 98.19 268 ALA B C 1
ATOM 5656 O O . ALA B 1 268 ? -19.469 22.391 26.672 1 98.19 268 ALA B O 1
ATOM 5657 N N . ASN B 1 269 ? -17.453 21.438 26.859 1 97.31 269 ASN B N 1
ATOM 5658 C CA . ASN B 1 269 ? -16.828 22.594 27.484 1 97.31 269 ASN B CA 1
ATOM 5659 C C . ASN B 1 269 ? -16.453 23.656 26.438 1 97.31 269 ASN B C 1
ATOM 5661 O O . ASN B 1 269 ? -15.477 23.5 25.719 1 97.31 269 ASN B O 1
ATOM 5665 N N . ILE B 1 270 ? -17.141 24.719 26.453 1 97.31 270 ILE B N 1
ATOM 5666 C CA . ILE B 1 270 ? -17.047 25.719 25.391 1 97.31 270 ILE B CA 1
ATOM 5667 C C . ILE B 1 270 ? -15.656 26.344 25.391 1 97.31 270 ILE B C 1
ATOM 5669 O O . ILE B 1 270 ? -15.039 26.484 24.328 1 97.31 270 ILE B O 1
ATOM 5673 N N . SER B 1 271 ? -15.195 26.703 26.531 1 96 271 SER B N 1
ATOM 5674 C CA . SER B 1 271 ? -13.906 27.375 26.625 1 96 271 SER B CA 1
ATOM 5675 C C . SER B 1 271 ? -12.773 26.5 26.125 1 96 271 SER B C 1
ATOM 5677 O O . SER B 1 271 ? -11.938 26.938 25.328 1 96 271 SER B O 1
ATOM 5679 N N . GLU B 1 272 ? -12.734 25.266 26.531 1 96 272 GLU B N 1
ATOM 5680 C CA . GLU B 1 272 ? -11.695 24.344 26.109 1 96 272 GLU B CA 1
ATOM 5681 C C . GLU B 1 272 ? -11.789 24.047 24.609 1 96 272 GLU B C 1
ATOM 5683 O O . GLU B 1 272 ? -10.773 24.016 23.922 1 96 272 GLU B O 1
ATOM 5688 N N . ALA B 1 273 ? -12.992 23.812 24.172 1 97.62 273 ALA B N 1
ATOM 5689 C CA . ALA B 1 273 ? -13.203 23.547 22.75 1 97.62 273 ALA B CA 1
ATOM 5690 C C . ALA B 1 273 ? -12.75 24.719 21.891 1 97.62 273 ALA B C 1
ATOM 5692 O O . ALA B 1 273 ? -12.008 24.531 20.922 1 97.62 273 ALA B O 1
ATOM 5693 N N . ALA B 1 274 ? -13.156 25.906 22.297 1 97.88 274 ALA B N 1
ATOM 5694 C CA . ALA B 1 274 ? -12.82 27.109 21.516 1 97.88 274 ALA B CA 1
ATOM 5695 C C . ALA B 1 274 ? -11.312 27.297 21.438 1 97.88 274 ALA B C 1
ATOM 5697 O O . ALA B 1 274 ? -10.773 27.547 20.359 1 97.88 274 ALA B O 1
ATOM 5698 N N . ARG B 1 275 ? -10.672 27.188 22.562 1 96.44 275 ARG B N 1
ATOM 5699 C CA . ARG B 1 275 ? -9.219 27.359 22.594 1 96.44 275 ARG B CA 1
ATOM 5700 C C . ARG B 1 275 ? -8.523 26.328 21.719 1 96.44 275 ARG B C 1
ATOM 5702 O O . ARG B 1 275 ? -7.602 26.656 20.969 1 96.44 275 ARG B O 1
ATOM 5709 N N . SER B 1 276 ? -8.969 25.094 21.828 1 95.88 276 SER B N 1
ATOM 5710 C CA . SER B 1 276 ? -8.367 24 21.062 1 95.88 276 SER B CA 1
ATOM 5711 C C . SER B 1 276 ? -8.609 24.188 19.562 1 95.88 276 SER B C 1
ATOM 5713 O O . SER B 1 276 ? -7.711 23.938 18.75 1 95.88 276 SER B O 1
ATOM 5715 N N . ILE B 1 277 ? -9.789 24.5 19.219 1 97.81 277 ILE B N 1
ATOM 5716 C CA . ILE B 1 277 ? -10.172 24.688 17.828 1 97.81 277 ILE B CA 1
ATOM 5717 C C . ILE B 1 277 ? -9.336 25.812 17.203 1 97.81 277 ILE B C 1
ATOM 5719 O O . ILE B 1 277 ? -8.773 25.641 16.125 1 97.81 277 ILE B O 1
ATOM 5723 N N . VAL B 1 278 ? -9.203 26.922 17.906 1 97.44 278 VAL B N 1
ATOM 5724 C CA . VAL B 1 278 ? -8.477 28.078 17.375 1 97.44 278 VAL B CA 1
ATOM 5725 C C . VAL B 1 278 ? -6.992 27.75 17.281 1 97.44 278 VAL B C 1
ATOM 5727 O O . VAL B 1 278 ? -6.34 28.078 16.297 1 97.44 278 VAL B O 1
ATOM 5730 N N . PHE B 1 279 ? -6.484 27.141 18.266 1 94.75 279 PHE B N 1
ATOM 5731 C CA . PHE B 1 279 ? -5.098 26.703 18.203 1 94.75 279 PHE B CA 1
ATOM 5732 C C . PHE B 1 279 ? -4.848 25.844 16.969 1 94.75 279 PHE B C 1
ATOM 5734 O O . PHE B 1 279 ? -3.947 26.141 16.188 1 94.75 279 PHE B O 1
ATOM 5741 N N . SER B 1 280 ? -5.664 24.828 16.812 1 95.94 280 SER B N 1
ATOM 5742 C CA . SER B 1 280 ? -5.477 23.875 15.719 1 95.94 280 SER B CA 1
ATOM 5743 C C . SER B 1 280 ? -5.695 24.547 14.359 1 95.94 280 SER B C 1
ATOM 5745 O O . SER B 1 280 ? -5.055 24.172 13.375 1 95.94 280 SER B O 1
ATOM 5747 N N . ALA B 1 281 ? -6.559 25.469 14.305 1 97.25 281 ALA B N 1
ATOM 5748 C CA . ALA B 1 281 ? -6.914 26.109 13.047 1 97.25 281 ALA B CA 1
ATOM 5749 C C . ALA B 1 281 ? -5.836 27.109 12.617 1 97.25 281 ALA B C 1
ATOM 5751 O O . ALA B 1 281 ? -5.59 27.281 11.422 1 97.25 281 ALA B O 1
ATOM 5752 N N . MET B 1 282 ? -5.188 27.719 13.641 1 95.69 282 MET B N 1
ATOM 5753 C CA . MET B 1 282 ? -4.367 28.875 13.32 1 95.69 282 MET B CA 1
ATOM 5754 C C . MET B 1 282 ? -2.885 28.547 13.43 1 95.69 282 MET B C 1
ATOM 5756 O O . MET B 1 282 ? -2.037 29.297 12.945 1 95.69 282 MET B O 1
ATOM 5760 N N . ALA B 1 283 ? -2.582 27.375 14.023 1 92.5 283 ALA B N 1
ATOM 5761 C CA . ALA B 1 283 ? -1.175 27 14.117 1 92.5 283 ALA B CA 1
ATOM 5762 C C . ALA B 1 283 ? -0.493 27.062 12.758 1 92.5 283 ALA B C 1
ATOM 5764 O O . ALA B 1 283 ? -1.043 26.594 11.758 1 92.5 283 ALA B O 1
ATOM 5765 N N . HIS B 1 284 ? 0.666 27.797 12.719 1 93.5 284 HIS B N 1
ATOM 5766 C CA . HIS B 1 284 ? 1.443 27.969 11.5 1 93.5 284 HIS B CA 1
ATOM 5767 C C . HIS B 1 284 ? 0.595 28.594 10.391 1 93.5 284 HIS B C 1
ATOM 5769 O O . HIS B 1 284 ? 0.715 28.203 9.227 1 93.5 284 HIS B O 1
ATOM 5775 N N . SER B 1 285 ? -0.286 29.516 10.836 1 95.5 285 SER B N 1
ATOM 5776 C CA . SER B 1 285 ? -1.195 30.203 9.922 1 95.5 285 SER B CA 1
ATOM 5777 C C . SER B 1 285 ? -2.053 29.219 9.141 1 95.5 285 SER B C 1
ATOM 5779 O O . SER B 1 285 ? -2.303 29.422 7.949 1 95.5 285 SER B O 1
ATOM 5781 N N . GLY B 1 286 ? -2.387 28.141 9.742 1 96.12 286 GLY B N 1
ATOM 5782 C CA . GLY B 1 286 ? -3.279 27.156 9.156 1 96.12 286 GLY B CA 1
ATOM 5783 C C . GLY B 1 286 ? -2.582 26.219 8.188 1 96.12 286 GLY B C 1
ATOM 5784 O O . GLY B 1 286 ? -3.225 25.375 7.555 1 96.12 286 GLY B O 1
ATOM 5785 N N . GLN B 1 287 ? -1.245 26.297 8.094 1 96.5 287 GLN B N 1
ATOM 5786 C CA . GLN B 1 287 ? -0.501 25.5 7.117 1 96.5 287 GLN B CA 1
ATOM 5787 C C . GLN B 1 287 ? -0.04 24.172 7.723 1 96.5 287 GLN B C 1
ATOM 5789 O O . GLN B 1 287 ? 1.142 23.828 7.645 1 96.5 287 GLN B O 1
ATOM 5794 N N . VAL B 1 288 ? -0.993 23.453 8.266 1 95.06 288 VAL B N 1
ATOM 5795 C CA . VAL B 1 288 ? -0.828 22.125 8.844 1 95.06 288 VAL B CA 1
ATOM 5796 C C . VAL B 1 288 ? -1.917 21.188 8.312 1 95.06 288 VAL B C 1
ATOM 5798 O O . VAL B 1 288 ? -3.104 21.516 8.367 1 95.06 288 VAL B O 1
ATOM 5801 N N . CYS B 1 289 ? -1.571 20.109 7.848 1 94.75 289 CYS B N 1
ATOM 5802 C CA . CYS B 1 289 ? -2.529 19.188 7.234 1 94.75 289 CYS B CA 1
ATOM 5803 C C . CYS B 1 289 ? -3.578 18.75 8.242 1 94.75 289 CYS B C 1
ATOM 5805 O O . CYS B 1 289 ? -4.727 18.484 7.883 1 94.75 289 CYS B O 1
ATOM 5807 N N . MET B 1 290 ? -3.205 18.734 9.531 1 95.06 290 MET B N 1
ATOM 5808 C CA . MET B 1 290 ? -4.109 18.281 10.586 1 95.06 290 MET B CA 1
ATOM 5809 C C . MET B 1 290 ? -4.91 19.453 11.148 1 95.06 290 MET B C 1
ATOM 5811 O O . MET B 1 290 ? -5.723 19.281 12.055 1 95.06 290 MET B O 1
ATOM 5815 N N . ALA B 1 291 ? -4.746 20.594 10.703 1 96.56 291 ALA B N 1
ATOM 5816 C CA . ALA B 1 291 ? -5.391 21.781 11.25 1 96.56 291 ALA B CA 1
ATOM 5817 C C . ALA B 1 291 ? -6.91 21.656 11.211 1 96.56 291 ALA B C 1
ATOM 5819 O O . ALA B 1 291 ? -7.473 21.141 10.242 1 96.56 291 ALA B O 1
ATOM 5820 N N . THR B 1 292 ? -7.559 22.109 12.312 1 98 292 THR B N 1
ATOM 5821 C CA . THR B 1 292 ? -9.016 22.203 12.266 1 98 292 THR B CA 1
ATOM 5822 C C . THR B 1 292 ? -9.461 23.156 11.164 1 98 292 THR B C 1
ATOM 5824 O O . THR B 1 292 ? -9.016 24.297 11.117 1 98 292 THR B O 1
ATOM 5827 N N . SER B 1 293 ? -10.289 22.672 10.328 1 97.5 293 SER B N 1
ATOM 5828 C CA . SER B 1 293 ? -10.719 23.484 9.188 1 97.5 293 SER B CA 1
ATOM 5829 C C . SER B 1 293 ? -12.227 23.688 9.195 1 97.5 293 SER B C 1
ATOM 5831 O O . SER B 1 293 ? -12.742 24.578 8.531 1 97.5 293 SER B O 1
ATOM 5833 N N . ARG B 1 294 ? -12.984 22.812 9.766 1 98.19 294 ARG B N 1
ATOM 5834 C CA . ARG B 1 294 ? -14.445 22.844 9.812 1 98.19 294 ARG B CA 1
ATOM 5835 C C . ARG B 1 294 ? -14.953 22.641 11.234 1 98.19 294 ARG B C 1
ATOM 5837 O O . ARG B 1 294 ? -14.742 21.594 11.836 1 98.19 294 ARG B O 1
ATOM 5844 N N . VAL B 1 295 ? -15.609 23.641 11.742 1 98.75 295 VAL B N 1
ATOM 5845 C CA . VAL B 1 295 ? -16.312 23.453 13.008 1 98.75 295 VAL B CA 1
ATOM 5846 C C . VAL B 1 295 ? -17.766 23.062 12.734 1 98.75 295 VAL B C 1
ATOM 5848 O O . VAL B 1 295 ? -18.438 23.703 11.93 1 98.75 295 VAL B O 1
ATOM 5851 N N . ILE B 1 296 ? -18.156 22.016 13.32 1 98.75 296 ILE B N 1
ATOM 5852 C CA . ILE B 1 296 ? -19.547 21.547 13.258 1 98.75 296 ILE B CA 1
ATOM 5853 C C . ILE B 1 296 ? -20.141 21.531 14.664 1 98.75 296 ILE B C 1
ATOM 5855 O O . ILE B 1 296 ? -19.859 20.641 15.469 1 98.75 296 ILE B O 1
ATOM 5859 N N . ALA B 1 297 ? -21 22.516 14.969 1 98.75 297 ALA B N 1
ATOM 5860 C CA . ALA B 1 297 ? -21.516 22.719 16.328 1 98.75 297 ALA B CA 1
ATOM 5861 C C . ALA B 1 297 ? -23 22.422 16.391 1 98.75 297 ALA B C 1
ATOM 5863 O O . ALA B 1 297 ? -23.766 22.797 15.5 1 98.75 297 ALA B O 1
ATOM 5864 N N . GLN B 1 298 ? -23.375 21.719 17.406 1 98.56 298 GLN B N 1
ATOM 5865 C CA . GLN B 1 298 ? -24.812 21.547 17.656 1 98.56 298 GLN B CA 1
ATOM 5866 C C . GLN B 1 298 ? -25.469 22.875 18.016 1 98.56 298 GLN B C 1
ATOM 5868 O O . GLN B 1 298 ? -24.859 23.719 18.688 1 98.56 298 GLN B O 1
ATOM 5873 N N . ARG B 1 299 ? -26.688 22.969 17.719 1 98.19 299 ARG B N 1
ATOM 5874 C CA . ARG B 1 299 ? -27.422 24.234 17.797 1 98.19 299 ARG B CA 1
ATOM 5875 C C . ARG B 1 299 ? -27.438 24.766 19.219 1 98.19 299 ARG B C 1
ATOM 5877 O O . ARG B 1 299 ? -27.297 25.984 19.438 1 98.19 299 ARG B O 1
ATOM 5884 N N . GLY B 1 300 ? -27.578 23.969 20.172 1 98.12 300 GLY B N 1
ATOM 5885 C CA . GLY B 1 300 ? -27.719 24.391 21.547 1 98.12 300 GLY B CA 1
ATOM 5886 C C . GLY B 1 300 ? -26.5 25.125 22.078 1 98.12 300 GLY B C 1
ATOM 5887 O O . GLY B 1 300 ? -26.609 25.953 22.984 1 98.12 300 GLY B O 1
ATOM 5888 N N . ILE B 1 301 ? -25.297 24.906 21.484 1 98.12 301 ILE B N 1
ATOM 5889 C CA . ILE B 1 301 ? -24.062 25.484 22.016 1 98.12 301 ILE B CA 1
ATOM 5890 C C . ILE B 1 301 ? -23.484 26.469 21 1 98.12 301 ILE B C 1
ATOM 5892 O O . ILE B 1 301 ? -22.516 27.188 21.297 1 98.12 301 ILE B O 1
ATOM 5896 N N . SER B 1 302 ? -24 26.594 19.859 1 98.12 302 SER B N 1
ATOM 5897 C CA . SER B 1 302 ? -23.375 27.172 18.672 1 98.12 302 SER B CA 1
ATOM 5898 C C . SER B 1 302 ? -23.094 28.656 18.859 1 98.12 302 SER B C 1
ATOM 5900 O O . SER B 1 302 ? -22.016 29.125 18.531 1 98.12 302 SER B O 1
ATOM 5902 N N . GLU B 1 303 ? -24.078 29.391 19.391 1 98.25 303 GLU B N 1
ATOM 5903 C CA . GLU B 1 303 ? -23.922 30.828 19.531 1 98.25 303 GLU B CA 1
ATOM 5904 C C . GLU B 1 303 ? -22.797 31.172 20.5 1 98.25 303 GLU B C 1
ATOM 5906 O O . GLU B 1 303 ? -21.969 32.031 20.234 1 98.25 303 GLU B O 1
ATOM 5911 N N . GLN B 1 304 ? -22.812 30.516 21.609 1 98.5 304 GLN B N 1
ATOM 5912 C CA . GLN B 1 304 ? -21.781 30.75 22.609 1 98.5 304 GLN B CA 1
ATOM 5913 C C . GLN B 1 304 ? -20.406 30.359 22.094 1 98.5 304 GLN B C 1
ATOM 5915 O O . GLN B 1 304 ? -19.422 31.062 22.312 1 98.5 304 GLN B O 1
ATOM 5920 N N . LEU B 1 305 ? -20.344 29.219 21.469 1 98.62 305 LEU B N 1
ATOM 5921 C CA . LEU B 1 305 ? -19.078 28.75 20.922 1 98.62 305 LEU B CA 1
ATOM 5922 C C . LEU B 1 305 ? -18.562 29.703 19.859 1 98.62 305 LEU B C 1
ATOM 5924 O O . LEU B 1 305 ? -17.375 30.047 19.859 1 98.62 305 LEU B O 1
ATOM 5928 N N . LEU B 1 306 ? -19.406 30.109 18.969 1 98.44 306 LEU B N 1
ATOM 5929 C CA . LEU B 1 306 ? -19.016 31.031 17.906 1 98.44 306 LEU B CA 1
ATOM 5930 C C . LEU B 1 306 ? -18.453 32.312 18.484 1 98.44 306 LEU B C 1
ATOM 5932 O O . LEU B 1 306 ? -17.453 32.844 17.984 1 98.44 306 LEU B O 1
ATOM 5936 N N . SER B 1 307 ? -19.156 32.812 19.484 1 98.31 307 SER B N 1
ATOM 5937 C CA . SER B 1 307 ? -18.719 34.062 20.125 1 98.31 307 SER B CA 1
ATOM 5938 C C . SER B 1 307 ? -17.328 33.906 20.734 1 98.31 307 SER B C 1
ATOM 5940 O O . SER B 1 307 ? -16.484 34.781 20.594 1 98.31 307 SER B O 1
ATOM 5942 N N . GLU B 1 308 ? -17.156 32.812 21.391 1 98 308 GLU B N 1
ATOM 5943 C CA . GLU B 1 308 ? -15.859 32.562 22.016 1 98 308 GLU B CA 1
ATOM 5944 C C . GLU B 1 308 ? -14.758 32.375 20.969 1 98 308 GLU B C 1
ATOM 5946 O O . GLU B 1 308 ? -13.664 32.938 21.109 1 98 308 GLU B O 1
ATOM 5951 N N . VAL B 1 309 ? -15 31.641 19.938 1 98.38 309 VAL B N 1
ATOM 5952 C CA . VAL B 1 309 ? -14.039 31.422 18.859 1 98.38 309 VAL B CA 1
ATOM 5953 C C . VAL B 1 309 ? -13.711 32.75 18.188 1 98.38 309 VAL B C 1
ATOM 5955 O O . VAL B 1 309 ? -12.539 33.031 17.922 1 98.38 309 VAL B O 1
ATOM 5958 N N . LYS B 1 310 ? -14.75 33.562 17.922 1 98.19 310 LYS B N 1
ATOM 5959 C CA . LYS B 1 310 ? -14.547 34.875 17.312 1 98.19 310 LYS B CA 1
ATOM 5960 C C . LYS B 1 310 ? -13.633 35.75 18.172 1 98.19 310 LYS B C 1
ATOM 5962 O O . LYS B 1 310 ? -12.711 36.375 17.656 1 98.19 310 LYS B O 1
ATOM 5967 N N . SER B 1 311 ? -13.914 35.719 19.422 1 97.5 311 SER B N 1
ATOM 5968 C CA . SER B 1 311 ? -13.117 36.531 20.344 1 97.5 311 SER B CA 1
ATOM 5969 C C . SER B 1 311 ? -11.648 36.125 20.297 1 97.5 311 SER B C 1
ATOM 5971 O O . SER B 1 311 ? -10.766 36.969 20.234 1 97.5 311 SER B O 1
ATOM 5973 N N . LEU B 1 312 ? -11.406 34.844 20.312 1 96.56 312 LEU B N 1
ATOM 5974 C CA . LEU B 1 312 ? -10.039 34.344 20.281 1 96.56 312 LEU B CA 1
ATOM 5975 C C . LEU B 1 312 ? -9.367 34.688 18.953 1 96.56 312 LEU B C 1
ATOM 5977 O O . LEU B 1 312 ? -8.219 35.156 18.938 1 96.56 312 LEU B O 1
ATOM 5981 N N . ILE B 1 313 ? -10.031 34.562 17.844 1 96.75 313 ILE B N 1
ATOM 5982 C CA . ILE B 1 313 ? -9.469 34.75 16.516 1 96.75 313 ILE B CA 1
ATOM 5983 C C . ILE B 1 313 ? -9.164 36.219 16.297 1 96.75 313 ILE B C 1
ATOM 5985 O O . ILE B 1 313 ? -8.133 36.562 15.719 1 96.75 313 ILE B O 1
ATOM 5989 N N . THR B 1 314 ? -10.031 37.094 16.781 1 95.62 314 THR B N 1
ATOM 5990 C CA . THR B 1 314 ? -9.883 38.531 16.562 1 95.62 314 THR B CA 1
ATOM 5991 C C . THR B 1 314 ? -8.656 39.062 17.312 1 95.62 314 THR B C 1
ATOM 5993 O O . THR B 1 314 ? -8.133 40.125 16.969 1 95.62 314 THR B O 1
ATOM 5996 N N . ASN B 1 315 ? -8.219 38.281 18.281 1 93.62 315 ASN B N 1
ATOM 5997 C CA . ASN B 1 315 ? -7.059 38.688 19.062 1 93.62 315 ASN B CA 1
ATOM 5998 C C . ASN B 1 315 ? -5.758 38.188 18.453 1 93.62 315 ASN B C 1
ATOM 6000 O O . ASN B 1 315 ? -4.672 38.469 18.938 1 93.62 315 ASN B O 1
ATOM 6004 N N . ILE B 1 316 ? -5.805 37.438 17.406 1 94.06 316 ILE B N 1
ATOM 6005 C CA . ILE B 1 316 ? -4.629 36.875 16.75 1 94.06 316 ILE B CA 1
ATOM 6006 C C . ILE B 1 316 ? -4.328 37.656 15.477 1 94.06 316 ILE B C 1
ATOM 6008 O O . ILE B 1 316 ? -5.223 37.906 14.664 1 94.06 316 ILE B O 1
ATOM 6012 N N . LYS B 1 317 ? -3.1 38.062 15.336 1 94.12 317 LYS B N 1
ATOM 6013 C CA . LYS B 1 317 ? -2.686 38.812 14.156 1 94.12 317 LYS B CA 1
ATOM 6014 C C . LYS B 1 317 ? -1.562 38.094 13.414 1 94.12 317 LYS B C 1
ATOM 6016 O O . LYS B 1 317 ? -0.732 37.406 14.031 1 94.12 317 LYS B O 1
ATOM 6021 N N . ALA B 1 318 ? -1.579 38.219 12.117 1 95.31 318 ALA B N 1
ATOM 6022 C CA . ALA B 1 318 ? -0.526 37.688 11.258 1 95.31 318 ALA B CA 1
ATOM 6023 C C . ALA B 1 318 ? 0.372 38.812 10.734 1 95.31 318 ALA B C 1
ATOM 6025 O O . ALA B 1 318 ? -0.1 39.938 10.469 1 95.31 318 ALA B O 1
ATOM 6026 N N . GLY B 1 319 ? 1.605 38.531 10.664 1 94.88 319 GLY B N 1
ATOM 6027 C CA . GLY B 1 319 ? 2.541 39.531 10.172 1 94.88 319 GLY B CA 1
ATOM 6028 C C . GLY B 1 319 ? 3.992 39.125 10.328 1 94.88 319 GLY B C 1
ATOM 6029 O O . GLY B 1 319 ? 4.352 37.969 10.047 1 94.88 319 GLY B O 1
ATOM 6030 N N . ASP B 1 320 ? 4.777 40.062 10.672 1 93.62 320 ASP B N 1
ATOM 6031 C CA . ASP B 1 320 ? 6.219 39.875 10.805 1 93.62 320 ASP B CA 1
ATOM 6032 C C . ASP B 1 320 ? 6.57 39.281 12.172 1 93.62 320 ASP B C 1
ATOM 6034 O O . ASP B 1 320 ? 6.992 40.031 13.078 1 93.62 320 ASP B O 1
ATOM 6038 N N . VAL B 1 321 ? 6.574 38 12.227 1 90.81 321 VAL B N 1
ATOM 6039 C CA . VAL B 1 321 ? 6.77 37.312 13.492 1 90.81 321 VAL B CA 1
ATOM 6040 C C . VAL B 1 321 ? 8.203 37.531 13.977 1 90.81 321 VAL B C 1
ATOM 6042 O O . VAL B 1 321 ? 8.492 37.375 15.164 1 90.81 321 VAL B O 1
ATOM 6045 N N . GLY B 1 322 ? 9.094 37.906 13.18 1 84.5 322 GLY B N 1
ATOM 6046 C CA . GLY B 1 322 ? 10.484 38.125 13.555 1 84.5 322 GLY B CA 1
ATOM 6047 C C . GLY B 1 322 ? 10.727 39.438 14.25 1 84.5 322 GLY B C 1
ATOM 6048 O O . GLY B 1 322 ? 11.602 39.562 15.109 1 84.5 322 GLY B O 1
ATOM 6049 N N . ASN B 1 323 ? 9.906 40.406 13.898 1 88.81 323 ASN B N 1
ATOM 6050 C CA . ASN B 1 323 ? 10.234 41.75 14.359 1 88.81 323 ASN B CA 1
ATOM 6051 C C . ASN B 1 323 ? 9.078 42.375 15.125 1 88.81 323 ASN B C 1
ATOM 6053 O O . ASN B 1 323 ? 9.242 43.406 15.766 1 88.81 323 ASN B O 1
ATOM 6057 N N . ASP B 1 324 ? 7.922 41.844 15.023 1 90.88 324 ASP B N 1
ATOM 6058 C CA . ASP B 1 324 ? 6.738 42.375 15.703 1 90.88 324 ASP B CA 1
ATOM 6059 C C . ASP B 1 324 ? 6.234 41.375 16.766 1 90.88 324 ASP B C 1
ATOM 6061 O O . ASP B 1 324 ? 5.621 40.375 16.438 1 90.88 324 ASP B O 1
ATOM 6065 N N . LYS B 1 325 ? 6.301 41.656 17.922 1 88.88 325 LYS B N 1
ATOM 6066 C CA . LYS B 1 325 ? 5.957 40.781 19.047 1 88.88 325 LYS B CA 1
ATOM 6067 C C . LYS B 1 325 ? 4.441 40.656 19.203 1 88.88 325 LYS B C 1
ATOM 6069 O O . LYS B 1 325 ? 3.955 39.781 19.906 1 88.88 325 LYS B O 1
ATOM 6074 N N . SER B 1 326 ? 3.768 41.594 18.547 1 88.88 326 SER B N 1
ATOM 6075 C CA . SER B 1 326 ? 2.314 41.562 18.672 1 88.88 326 SER B CA 1
ATOM 6076 C C . SER B 1 326 ? 1.699 40.531 17.703 1 88.88 326 SER B C 1
ATOM 6078 O O . SER B 1 326 ? 0.515 40.219 17.812 1 88.88 326 SER B O 1
ATOM 6080 N N . VAL B 1 327 ? 2.568 40.094 16.844 1 91.25 327 VAL B N 1
ATOM 6081 C CA . VAL B 1 327 ? 2.064 39.156 15.859 1 91.25 327 VAL B CA 1
ATOM 6082 C C . VAL B 1 327 ? 2.455 37.75 16.25 1 91.25 327 VAL B C 1
ATOM 6084 O O . VAL B 1 327 ? 3.58 37.5 16.688 1 91.25 327 VAL B O 1
ATOM 6087 N N . ILE B 1 328 ? 1.477 36.844 16.047 1 90 328 ILE B N 1
ATOM 6088 C CA . ILE B 1 328 ? 1.73 35.469 16.469 1 90 328 ILE B CA 1
ATOM 6089 C C . ILE B 1 328 ? 1.759 34.562 15.242 1 90 328 ILE B C 1
ATOM 6091 O O . ILE B 1 328 ? 2.354 33.469 15.281 1 90 328 ILE B O 1
ATOM 6095 N N . LEU B 1 329 ? 1.093 34.906 14.18 1 93.88 329 LEU B N 1
ATOM 6096 C CA . LEU B 1 329 ? 1.074 34.125 12.953 1 93.88 329 LEU B CA 1
ATOM 6097 C C . LEU B 1 329 ? 1.995 34.75 11.898 1 93.88 329 LEU B C 1
ATOM 6099 O O . LEU B 1 329 ? 2.111 35.969 11.797 1 93.88 329 LEU B O 1
ATOM 6103 N N . GLY B 1 330 ? 2.654 33.844 11.219 1 94.38 330 GLY B N 1
ATOM 6104 C CA . GLY B 1 330 ? 3.514 34.312 10.141 1 94.38 330 GLY B CA 1
ATOM 6105 C C . GLY B 1 330 ? 2.832 34.281 8.789 1 94.38 330 GLY B C 1
ATOM 6106 O O . GLY B 1 330 ? 1.61 34.156 8.703 1 94.38 330 GLY B O 1
ATOM 6107 N N . ALA B 1 331 ? 3.641 34.531 7.777 1 96 331 ALA B N 1
ATOM 6108 C CA . ALA B 1 331 ? 3.178 34.531 6.391 1 96 331 ALA B CA 1
ATOM 6109 C C . ALA B 1 331 ? 2.885 33.094 5.922 1 96 331 ALA B C 1
ATOM 6111 O O . ALA B 1 331 ? 3.357 32.125 6.523 1 96 331 ALA B O 1
ATOM 6112 N N . LEU B 1 332 ? 2.047 33.031 4.934 1 97.19 332 LEU B N 1
ATOM 6113 C CA . LEU B 1 332 ? 1.942 31.766 4.188 1 97.19 332 LEU B CA 1
ATOM 6114 C C . LEU B 1 332 ? 3.197 31.531 3.354 1 97.19 332 LEU B C 1
ATOM 6116 O O . LEU B 1 332 ? 4.027 32.438 3.203 1 97.19 332 LEU B O 1
ATOM 6120 N N . PHE B 1 333 ? 3.336 30.312 2.822 1 94.44 333 PHE B N 1
ATOM 6121 C CA . PHE B 1 333 ? 4.621 29.906 2.266 1 94.44 333 PHE B CA 1
ATOM 6122 C C . PHE B 1 333 ? 4.883 30.609 0.938 1 94.44 333 PHE B C 1
ATOM 6124 O O . PHE B 1 333 ? 6.012 30.609 0.444 1 94.44 333 PHE B O 1
ATOM 6131 N N . SER B 1 334 ? 3.838 31.281 0.344 1 95.69 334 SER B N 1
ATOM 6132 C CA . SER B 1 334 ? 4.023 32.062 -0.878 1 95.69 334 SER B CA 1
ATOM 6133 C C . SER B 1 334 ? 2.879 33.062 -1.084 1 95.69 334 SER B C 1
ATOM 6135 O O . SER B 1 334 ? 1.782 32.844 -0.554 1 95.69 334 SER B O 1
ATOM 6137 N N . PRO B 1 335 ? 3.166 34.094 -1.889 1 96.81 335 PRO B N 1
ATOM 6138 C CA . PRO B 1 335 ? 2.062 35 -2.246 1 96.81 335 PRO B CA 1
ATOM 6139 C C . PRO B 1 335 ? 0.944 34.281 -2.998 1 96.81 335 PRO B C 1
ATOM 6141 O O . PRO B 1 335 ? -0.231 34.625 -2.84 1 96.81 335 PRO B O 1
ATOM 6144 N N . GLY B 1 336 ? 1.32 33.344 -3.799 1 96.88 336 GLY B N 1
ATOM 6145 C CA . GLY B 1 336 ? 0.325 32.562 -4.504 1 96.88 336 GLY B CA 1
ATOM 6146 C C . GLY B 1 336 ? -0.611 31.797 -3.572 1 96.88 336 GLY B C 1
ATOM 6147 O O . GLY B 1 336 ? -1.812 31.719 -3.834 1 96.88 336 GLY B O 1
ATOM 6148 N N . SER B 1 337 ? -0.066 31.234 -2.529 1 97.06 337 SER B N 1
ATOM 6149 C CA . SER B 1 337 ? -0.89 30.547 -1.542 1 97.06 337 SER B CA 1
ATOM 6150 C C . SER B 1 337 ? -1.855 31.516 -0.859 1 97.06 337 SER B C 1
ATOM 6152 O O . SER B 1 337 ? -3.01 31.172 -0.604 1 97.06 337 SER B O 1
ATOM 6154 N N . ALA B 1 338 ? -1.357 32.688 -0.547 1 98.31 338 ALA B N 1
ATOM 6155 C CA . ALA B 1 338 ? -2.215 33.719 0.048 1 98.31 338 ALA B CA 1
ATOM 6156 C C . ALA B 1 338 ? -3.344 34.125 -0.9 1 98.31 338 ALA B C 1
ATOM 6158 O O . ALA B 1 338 ? -4.488 34.281 -0.475 1 98.31 338 ALA B O 1
ATOM 6159 N N . GLU B 1 339 ? -2.996 34.25 -2.115 1 98.38 339 GLU B N 1
ATOM 6160 C CA . GLU B 1 339 ? -3.992 34.594 -3.129 1 98.38 339 GLU B CA 1
ATOM 6161 C C . GLU B 1 339 ? -5.078 33.5 -3.207 1 98.38 339 GLU B C 1
ATOM 6163 O O . GLU B 1 339 ? -6.262 33.844 -3.344 1 98.38 339 GLU B O 1
ATOM 6168 N N . ASN B 1 340 ? -4.703 32.312 -3.152 1 97.94 340 ASN B N 1
ATOM 6169 C CA . ASN B 1 340 ? -5.652 31.219 -3.203 1 97.94 340 ASN B CA 1
ATOM 6170 C C . ASN B 1 340 ? -6.609 31.25 -2.014 1 97.94 340 ASN B C 1
ATOM 6172 O O . ASN B 1 340 ? -7.805 30.984 -2.168 1 97.94 340 ASN B O 1
ATOM 6176 N N . VAL B 1 341 ? -6.109 31.516 -0.824 1 98.5 341 VAL B N 1
ATOM 6177 C CA . VAL B 1 341 ? -6.945 31.594 0.369 1 98.5 341 VAL B CA 1
ATOM 6178 C C . VAL B 1 341 ? -7.977 32.719 0.198 1 98.5 341 VAL B C 1
ATOM 6180 O O . VAL B 1 341 ? -9.164 32.5 0.45 1 98.5 341 VAL B O 1
ATOM 6183 N N . VAL B 1 342 ? -7.496 33.844 -0.28 1 98.69 342 VAL B N 1
ATOM 6184 C CA . VAL B 1 342 ? -8.375 35 -0.461 1 98.69 342 VAL B CA 1
ATOM 6185 C C . VAL B 1 342 ? -9.438 34.656 -1.512 1 98.69 342 VAL B C 1
ATOM 6187 O O . VAL B 1 342 ? -10.602 35.031 -1.354 1 98.69 342 VAL B O 1
ATOM 6190 N N . LYS B 1 343 ? -9.016 34.031 -2.539 1 98.62 343 LYS B N 1
ATOM 6191 C CA . LYS B 1 343 ? -9.953 33.625 -3.582 1 98.62 343 LYS B CA 1
ATOM 6192 C C . LYS B 1 343 ? -11.062 32.75 -3.014 1 98.62 343 LYS B C 1
ATOM 6194 O O . LYS B 1 343 ? -12.242 32.938 -3.318 1 98.62 343 LYS B O 1
ATOM 6199 N N . MET B 1 344 ? -10.75 31.781 -2.213 1 98.38 344 MET B N 1
ATOM 6200 C CA . MET B 1 344 ? -11.734 30.891 -1.604 1 98.38 344 MET B CA 1
ATOM 6201 C C . MET B 1 344 ? -12.688 31.672 -0.701 1 98.38 344 MET B C 1
ATOM 6203 O O . MET B 1 344 ? -13.883 31.375 -0.657 1 98.38 344 MET B O 1
ATOM 6207 N N . LEU B 1 345 ? -12.156 32.625 -0.001 1 98.56 345 LEU B N 1
ATOM 6208 C CA . LEU B 1 345 ? -12.969 33.469 0.883 1 98.56 345 LEU B CA 1
ATOM 6209 C C . LEU B 1 345 ? -13.961 34.312 0.083 1 98.56 345 LEU B C 1
ATOM 6211 O O . LEU B 1 345 ? -15.141 34.375 0.433 1 98.56 345 LEU B O 1
ATOM 6215 N N . LYS B 1 346 ? -13.438 34.875 -0.977 1 98.56 346 LYS B N 1
ATOM 6216 C CA . LYS B 1 346 ? -14.289 35.688 -1.839 1 98.56 346 LYS B CA 1
ATOM 6217 C C . LYS B 1 346 ? -15.406 34.844 -2.455 1 98.56 346 LYS B C 1
ATOM 6219 O O . LYS B 1 346 ? -16.562 35.281 -2.502 1 98.56 346 LYS B O 1
ATOM 6224 N N . GLU B 1 347 ? -15.039 33.75 -2.908 1 98.44 347 GLU B N 1
ATOM 6225 C CA . GLU B 1 347 ? -16.016 32.844 -3.498 1 98.44 347 GLU B CA 1
ATOM 6226 C C . GLU B 1 347 ? -17.062 32.406 -2.475 1 98.44 347 GLU B C 1
ATOM 6228 O O . GLU B 1 347 ? -18.266 32.344 -2.791 1 98.44 347 GLU B O 1
ATOM 6233 N N . ALA B 1 348 ? -16.656 32.094 -1.297 1 98.25 348 ALA B N 1
ATOM 6234 C CA . ALA B 1 348 ? -17.578 31.703 -0.235 1 98.25 348 ALA B CA 1
ATOM 6235 C C . ALA B 1 348 ? -18.562 32.844 0.06 1 98.25 348 ALA B C 1
ATOM 6237 O O . ALA B 1 348 ? -19.766 32.594 0.191 1 98.25 348 ALA B O 1
ATOM 6238 N N . GLN B 1 349 ? -18.016 34.031 0.162 1 98 349 GLN B N 1
ATOM 6239 C CA . GLN B 1 349 ? -18.875 35.188 0.402 1 98 349 GLN B CA 1
ATOM 6240 C C . GLN B 1 349 ? -19.891 35.344 -0.717 1 98 349 GLN B C 1
ATOM 6242 O O . GLN B 1 349 ? -21.062 35.625 -0.456 1 98 349 GLN B O 1
ATOM 6247 N N . ALA B 1 350 ? -19.422 35.219 -1.907 1 98 350 ALA B N 1
ATOM 6248 C CA . ALA B 1 350 ? -20.297 35.344 -3.072 1 98 350 ALA B CA 1
ATOM 6249 C C . ALA B 1 350 ? -21.391 34.281 -3.066 1 98 350 ALA B C 1
ATOM 6251 O O . ALA B 1 350 ? -22.484 34.5 -3.576 1 98 350 ALA B O 1
ATOM 6252 N N . GLN B 1 351 ? -21.094 33.219 -2.471 1 97.75 351 GLN B N 1
ATOM 6253 C CA . GLN B 1 351 ? -22.031 32.094 -2.445 1 97.75 351 GLN B CA 1
ATOM 6254 C C . GLN B 1 351 ? -22.922 32.188 -1.214 1 97.75 351 GLN B C 1
ATOM 6256 O O . GLN B 1 351 ? -23.703 31.25 -0.961 1 97.75 351 GLN B O 1
ATOM 6261 N N . GLY B 1 352 ? -22.75 33.156 -0.379 1 97.38 352 GLY B N 1
ATOM 6262 C CA . GLY B 1 352 ? -23.719 33.375 0.689 1 97.38 352 GLY B CA 1
ATOM 6263 C C . GLY B 1 352 ? -23.141 33.156 2.072 1 97.38 352 GLY B C 1
ATOM 6264 O O . GLY B 1 352 ? -23.828 33.312 3.076 1 97.38 352 GLY B O 1
ATOM 6265 N N . ALA B 1 353 ? -21.891 32.812 2.199 1 98 353 ALA B N 1
ATOM 6266 C CA . ALA B 1 353 ? -21.25 32.688 3.506 1 98 353 ALA B CA 1
ATOM 6267 C C . ALA B 1 353 ? -21.078 34.031 4.188 1 98 353 ALA B C 1
ATOM 6269 O O . ALA B 1 353 ? -21.062 35.062 3.525 1 98 353 ALA B O 1
ATOM 6270 N N . GLU B 1 354 ? -21.016 33.969 5.469 1 98.19 354 GLU B N 1
ATOM 6271 C CA . GLU B 1 354 ? -20.844 35.188 6.266 1 98.19 354 GLU B CA 1
ATOM 6272 C C . GLU B 1 354 ? -19.438 35.281 6.84 1 98.19 354 GLU B C 1
ATOM 6274 O O . GLU B 1 354 ? -19 34.406 7.582 1 98.19 354 GLU B O 1
ATOM 6279 N N . ILE B 1 355 ? -18.781 36.344 6.512 1 98.25 355 ILE B N 1
ATOM 6280 C CA . ILE B 1 355 ? -17.453 36.594 7.09 1 98.25 355 ILE B CA 1
ATOM 6281 C C . ILE B 1 355 ? -17.625 37.188 8.484 1 98.25 355 ILE B C 1
ATOM 6283 O O . ILE B 1 355 ? -17.891 38.375 8.633 1 98.25 355 ILE B O 1
ATOM 6287 N N . ILE B 1 356 ? -17.422 36.438 9.492 1 98.12 356 ILE B N 1
ATOM 6288 C CA . ILE B 1 356 ? -17.609 36.844 10.883 1 98.12 356 ILE B CA 1
ATOM 6289 C C . ILE B 1 356 ? -16.422 37.688 11.344 1 98.12 356 ILE B C 1
ATOM 6291 O O . ILE B 1 356 ? -16.578 38.625 12.109 1 98.12 356 ILE B O 1
ATOM 6295 N N . SER B 1 357 ? -15.266 37.219 10.984 1 97.38 357 SER B N 1
ATOM 6296 C CA . SER B 1 357 ? -14.008 37.906 11.25 1 97.38 357 SER B CA 1
ATOM 6297 C C . SER B 1 357 ? -13.039 37.75 10.086 1 97.38 357 SER B C 1
ATOM 6299 O O . SER B 1 357 ? -13.016 36.719 9.414 1 97.38 357 SER B O 1
ATOM 6301 N N . GLY B 1 358 ? -12.219 38.812 9.836 1 97 358 GLY B N 1
ATOM 6302 C CA . GLY B 1 358 ? -11.266 38.812 8.742 1 97 358 GLY B CA 1
ATOM 6303 C C . GLY B 1 358 ? -11.555 39.906 7.719 1 97 358 GLY B C 1
ATOM 6304 O O . GLY B 1 358 ? -12.594 40.562 7.781 1 97 358 GLY B O 1
ATOM 6305 N N . ASP B 1 359 ? -10.688 40.125 6.75 1 97.38 359 ASP B N 1
ATOM 6306 C CA . ASP B 1 359 ? -10.797 41.281 5.867 1 97.38 359 ASP B CA 1
ATOM 6307 C C . ASP B 1 359 ? -10.781 40.875 4.402 1 97.38 359 ASP B C 1
ATOM 6309 O O . ASP B 1 359 ? -10.758 41.719 3.508 1 97.38 359 ASP B O 1
ATOM 6313 N N . ILE B 1 360 ? -10.734 39.562 4.156 1 98 360 ILE B N 1
ATOM 6314 C CA . ILE B 1 360 ? -10.742 38.969 2.818 1 98 360 ILE B CA 1
ATOM 6315 C C . ILE B 1 360 ? -9.672 39.656 1.959 1 98 360 ILE B C 1
ATOM 6317 O O . ILE B 1 360 ? -9.93 40.031 0.815 1 98 360 ILE B O 1
ATOM 6321 N N . SER B 1 361 ? -8.531 39.781 2.473 1 98.06 361 SER B N 1
ATOM 6322 C CA . SER B 1 361 ? -7.422 40.406 1.77 1 98.06 361 SER B CA 1
ATOM 6323 C C . SER B 1 361 ? -6.09 39.75 2.141 1 98.06 361 SER B C 1
ATOM 6325 O O . SER B 1 361 ? -6.043 38.844 2.979 1 98.06 361 SER B O 1
ATOM 6327 N N . ARG B 1 362 ? -5.133 40.156 1.413 1 97.75 362 ARG B N 1
ATOM 6328 C CA . ARG B 1 362 ? -3.77 39.719 1.689 1 97.75 362 ARG B CA 1
ATOM 6329 C C . ARG B 1 362 ? -2.783 40.875 1.563 1 97.75 362 ARG B C 1
ATOM 6331 O O . ARG B 1 362 ? -3.031 41.844 0.825 1 97.75 362 ARG B O 1
ATOM 6338 N N . ASN B 1 363 ? -1.732 40.875 2.27 1 97.56 363 ASN B N 1
ATOM 6339 C CA . ASN B 1 363 ? -0.532 41.688 2.102 1 97.56 363 ASN B CA 1
ATOM 6340 C C . ASN B 1 363 ? 0.695 40.812 1.826 1 97.56 363 ASN B C 1
ATOM 6342 O O . ASN B 1 363 ? 1.324 40.312 2.756 1 97.56 363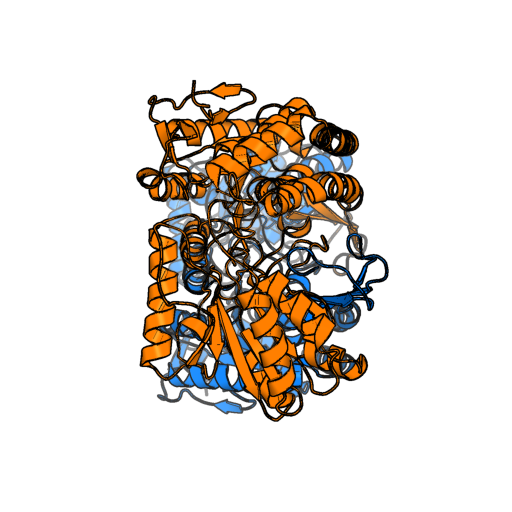 ASN B O 1
ATOM 6346 N N . GLY B 1 364 ? 1.012 40.75 0.53 1 97.31 364 GLY B N 1
ATOM 6347 C CA . GLY B 1 364 ? 1.994 39.75 0.164 1 97.31 364 GLY B CA 1
ATOM 6348 C C . GLY B 1 364 ? 1.541 38.344 0.476 1 97.31 364 GLY B C 1
ATOM 6349 O O . GLY B 1 364 ? 0.464 37.906 0.049 1 97.31 364 GLY B O 1
ATOM 6350 N N . ALA B 1 365 ? 2.344 37.688 1.313 1 98 365 ALA B N 1
ATOM 6351 C CA . ALA B 1 365 ? 2.012 36.312 1.684 1 98 365 ALA B CA 1
ATOM 6352 C C . ALA B 1 365 ? 1.276 36.25 3.02 1 98 365 ALA B C 1
ATOM 6354 O O . ALA B 1 365 ? 1.065 35.188 3.582 1 98 365 ALA B O 1
ATOM 6355 N N . VAL B 1 366 ? 0.83 37.375 3.537 1 97.94 366 VAL B N 1
ATOM 6356 C CA . VAL B 1 366 ? 0.194 37.438 4.848 1 97.94 366 VAL B CA 1
ATOM 6357 C C . VAL B 1 366 ? -1.323 37.5 4.688 1 97.94 366 VAL B C 1
ATOM 6359 O O . VAL B 1 366 ? -1.839 38.344 3.953 1 97.94 366 VAL B O 1
ATOM 6362 N N . VAL B 1 367 ? -1.992 36.625 5.277 1 98.44 367 VAL B N 1
ATOM 6363 C CA . VAL B 1 367 ? -3.447 36.594 5.391 1 98.44 367 VAL B CA 1
ATOM 6364 C C . VAL B 1 367 ? -3.852 36.594 6.863 1 98.44 367 VAL B C 1
ATOM 6366 O O . VAL B 1 367 ? -3.334 35.812 7.66 1 98.44 367 VAL B O 1
ATOM 6369 N N . GLN B 1 368 ? -4.641 37.562 7.25 1 97.94 368 GLN B N 1
ATOM 6370 C CA . GLN B 1 368 ? -5.141 37.594 8.617 1 97.94 368 GLN B CA 1
ATOM 6371 C C . GLN B 1 368 ? -6.094 36.406 8.883 1 97.94 368 GLN B C 1
ATOM 6373 O O . GLN B 1 368 ? -6.645 35.844 7.941 1 97.94 368 GLN B O 1
ATOM 6378 N N . PRO B 1 369 ? -6.293 36.031 10.133 1 97.81 369 PRO B N 1
ATOM 6379 C CA . PRO B 1 369 ? -7.219 34.938 10.445 1 97.81 369 PRO B CA 1
ATOM 6380 C C . PRO B 1 369 ? -8.664 35.281 10.062 1 97.81 369 PRO B C 1
ATOM 6382 O O . PRO B 1 369 ? -9.117 36.406 10.25 1 97.81 369 PRO B O 1
ATOM 6385 N N . HIS B 1 370 ? -9.328 34.312 9.5 1 98.69 370 HIS B N 1
ATOM 6386 C CA . HIS B 1 370 ? -10.727 34.469 9.125 1 98.69 370 HIS B CA 1
ATOM 6387 C C . HIS B 1 370 ? -11.602 33.438 9.805 1 98.69 370 HIS B C 1
ATOM 6389 O O . HIS B 1 370 ? -11.188 32.281 10 1 98.69 370 HIS B O 1
ATOM 6395 N N . LEU B 1 371 ? -12.727 33.812 10.234 1 98.75 371 LEU B N 1
ATOM 6396 C CA . LEU B 1 371 ? -13.836 32.969 10.672 1 98.75 371 LEU B CA 1
ATOM 6397 C C . LEU B 1 371 ? -15.047 33.156 9.766 1 98.75 371 LEU B C 1
ATOM 6399 O O . LEU B 1 371 ? -15.539 34.281 9.602 1 98.75 371 LEU B O 1
ATOM 6403 N N . VAL B 1 372 ? -15.477 32.094 9.148 1 98.69 372 VAL B N 1
ATOM 6404 C CA . VAL B 1 372 ? -16.547 32.156 8.148 1 98.69 372 VAL B CA 1
ATOM 6405 C C . VAL B 1 372 ? -17.719 31.281 8.586 1 98.69 372 VAL B C 1
ATOM 6407 O O . VAL B 1 372 ? -17.531 30.078 8.836 1 98.69 372 VAL B O 1
ATOM 6410 N N . ALA B 1 373 ? -18.875 31.797 8.703 1 98 373 ALA B N 1
ATOM 6411 C CA . ALA B 1 373 ? -20.078 31.062 9.086 1 98 373 ALA B CA 1
ATOM 6412 C C . ALA B 1 373 ? -21.031 30.922 7.906 1 98 373 ALA B C 1
ATOM 6414 O O . ALA B 1 373 ? -20.781 31.469 6.832 1 98 373 ALA B O 1
ATOM 6415 N N . ASN B 1 374 ? -22.078 30.094 8.078 1 95.06 374 ASN B N 1
ATOM 6416 C CA . ASN B 1 374 ? -23.094 29.812 7.074 1 95.06 374 ASN B CA 1
ATOM 6417 C C . ASN B 1 374 ? -22.484 29.219 5.812 1 95.06 374 ASN B C 1
ATOM 6419 O O . ASN B 1 374 ? -22.766 29.672 4.703 1 95.06 374 ASN B O 1
ATOM 6423 N N . VAL B 1 375 ? -21.562 28.406 5.996 1 95.75 375 VAL B N 1
ATOM 6424 C CA . VAL B 1 375 ? -20.953 27.672 4.895 1 95.75 375 VAL B CA 1
ATOM 6425 C C . VAL B 1 375 ? -21.719 26.375 4.645 1 95.75 375 VAL B C 1
ATOM 6427 O O . VAL B 1 375 ? -22.391 25.859 5.543 1 95.75 375 VAL B O 1
ATOM 6430 N N . LYS B 1 376 ? -21.672 25.859 3.465 1 91.06 376 LYS B N 1
ATOM 6431 C CA . LYS B 1 376 ? -22.391 24.641 3.1 1 91.06 376 LYS B CA 1
ATOM 6432 C C . LYS B 1 376 ? -21.547 23.766 2.168 1 91.06 376 LYS B C 1
ATOM 6434 O O . LYS B 1 376 ? -20.562 24.25 1.591 1 91.06 376 LYS B O 1
ATOM 6439 N N . CYS B 1 377 ? -22 22.547 2.064 1 93.69 377 CYS B N 1
ATOM 6440 C CA . CYS B 1 377 ? -21.391 21.641 1.102 1 93.69 377 CYS B CA 1
ATOM 6441 C C . CYS B 1 377 ? -21.453 22.219 -0.31 1 93.69 377 CYS B C 1
ATOM 6443 O O . CYS B 1 377 ? -22.469 22.812 -0.692 1 93.69 377 CYS B O 1
ATOM 6445 N N . GLY B 1 378 ? -20.422 22.016 -1.074 1 94.56 378 GLY B N 1
ATOM 6446 C CA . GLY B 1 378 ? -20.359 22.547 -2.422 1 94.56 378 GLY B CA 1
ATOM 6447 C C . GLY B 1 378 ? -19.469 23.781 -2.533 1 94.56 378 GLY B C 1
ATOM 6448 O O . GLY B 1 378 ? -18.969 24.094 -3.617 1 94.56 378 GLY B O 1
ATOM 6449 N N . MET B 1 379 ? -19.344 24.562 -1.393 1 96.44 379 MET B N 1
ATOM 6450 C CA . MET B 1 379 ? -18.375 25.656 -1.361 1 96.44 379 MET B CA 1
ATOM 6451 C C . MET B 1 379 ? -16.953 25.125 -1.289 1 96.44 379 MET B C 1
ATOM 6453 O O . MET B 1 379 ? -16.672 24.203 -0.525 1 96.44 379 MET B O 1
ATOM 6457 N N . GLN B 1 380 ? -16.078 25.672 -2.01 1 96.88 380 GLN B N 1
ATOM 6458 C CA . GLN B 1 380 ? -14.688 25.219 -2.027 1 96.88 380 GLN B CA 1
ATOM 6459 C C . GLN B 1 380 ? -14.055 25.344 -0.643 1 96.88 380 GLN B C 1
ATOM 6461 O O . GLN B 1 380 ? -13.273 24.469 -0.24 1 96.88 380 GLN B O 1
ATOM 6466 N N . ILE B 1 381 ? -14.414 26.375 0.082 1 97.69 381 ILE B N 1
ATOM 6467 C CA . ILE B 1 381 ? -13.812 26.625 1.385 1 97.69 381 ILE B CA 1
ATOM 6468 C C . ILE B 1 381 ? -14.234 25.547 2.371 1 97.69 381 ILE B C 1
ATOM 6470 O O . ILE B 1 381 ? -13.57 25.328 3.391 1 97.69 381 ILE B O 1
ATOM 6474 N N . TRP B 1 382 ? -15.367 24.859 2.105 1 97.06 382 TRP B N 1
ATOM 6475 C CA . TRP B 1 382 ? -15.82 23.734 2.92 1 97.06 382 TRP B CA 1
ATOM 6476 C C . TRP B 1 382 ? -15.219 22.438 2.424 1 97.06 382 TRP B C 1
ATOM 6478 O O . TRP B 1 382 ? -14.773 21.609 3.223 1 97.06 382 TRP B O 1
ATOM 6488 N N . ASP B 1 383 ? -15.117 22.234 1.122 1 96.19 383 ASP B N 1
ATOM 6489 C CA . ASP B 1 383 ? -14.859 20.938 0.509 1 96.19 383 ASP B CA 1
ATOM 6490 C C . ASP B 1 383 ? -13.359 20.688 0.368 1 96.19 383 ASP B C 1
ATOM 6492 O O . ASP B 1 383 ? -12.906 19.547 0.377 1 96.19 383 ASP B O 1
ATOM 6496 N N . ARG B 1 384 ? -12.555 21.703 0.246 1 96.94 384 ARG B N 1
ATOM 6497 C CA . ARG B 1 384 ? -11.148 21.547 -0.099 1 96.94 384 ARG B CA 1
ATOM 6498 C C . ARG B 1 384 ? -10.25 22.125 0.983 1 96.94 384 ARG B C 1
ATOM 6500 O O . ARG B 1 384 ? -10.641 23.062 1.688 1 96.94 384 ARG B O 1
ATOM 6507 N N . GLU B 1 385 ? -9.133 21.578 1.1 1 97.62 385 GLU B N 1
ATOM 6508 C CA . GLU B 1 385 ? -8.141 22.094 2.027 1 97.62 385 GLU B CA 1
ATOM 6509 C C . GLU B 1 385 ? -7.773 23.547 1.695 1 97.62 385 GLU B C 1
ATOM 6511 O O . GLU B 1 385 ? -7.445 23.859 0.549 1 97.62 385 GLU B O 1
ATOM 6516 N N . VAL B 1 386 ? -7.863 24.359 2.715 1 97.25 386 VAL B N 1
ATOM 6517 C CA . VAL B 1 386 ? -7.531 25.766 2.543 1 97.25 386 VAL B CA 1
ATOM 6518 C C . VAL B 1 386 ? -6.031 25.969 2.73 1 97.25 386 VAL B C 1
ATOM 6520 O O . VAL B 1 386 ? -5.398 26.719 1.979 1 97.25 386 VAL B O 1
ATOM 6523 N N . PHE B 1 387 ? -5.484 25.312 3.67 1 97.62 387 PHE B N 1
ATOM 6524 C CA . PHE B 1 387 ? -4.082 25.406 4.051 1 97.62 387 PHE B CA 1
ATOM 6525 C C . PHE B 1 387 ? -3.689 26.859 4.293 1 97.62 387 PHE B C 1
ATOM 6527 O O . PHE B 1 387 ? -2.703 27.344 3.732 1 97.62 387 PHE B O 1
ATOM 6534 N N . GLY B 1 388 ? -4.418 27.562 5.051 1 98 388 GLY B N 1
ATOM 6535 C CA . GLY B 1 388 ? -4.344 28.938 5.484 1 98 388 GLY B CA 1
ATOM 6536 C C . GLY B 1 388 ? -5.199 29.234 6.703 1 98 388 GLY B C 1
ATOM 6537 O O . GLY B 1 388 ? -5.906 28.359 7.195 1 98 388 GLY B O 1
ATOM 6538 N N . PRO B 1 389 ? -5.09 30.438 7.188 1 97.88 389 PRO B N 1
ATOM 6539 C CA . PRO B 1 389 ? -5.758 30.75 8.453 1 97.88 389 PRO B CA 1
ATOM 6540 C C . PRO B 1 389 ? -7.234 31.094 8.273 1 97.88 389 PRO B C 1
ATOM 6542 O O . PRO B 1 389 ? -7.652 32.219 8.562 1 97.88 389 PRO B O 1
ATOM 6545 N N . ALA B 1 390 ? -8.008 30.156 7.84 1 98.56 390 ALA B N 1
ATOM 6546 C CA . ALA B 1 390 ? -9.445 30.297 7.637 1 98.56 390 ALA B CA 1
ATOM 6547 C C . ALA B 1 390 ? -10.203 29.125 8.266 1 98.56 390 ALA B C 1
ATOM 6549 O O . ALA B 1 390 ? -9.977 27.969 7.922 1 98.56 390 ALA B O 1
ATOM 6550 N N . LEU B 1 391 ? -11.055 29.453 9.195 1 98.56 391 LEU B N 1
ATOM 6551 C CA . LEU B 1 391 ? -11.891 28.484 9.906 1 98.56 391 LEU B CA 1
ATOM 6552 C C . LEU B 1 391 ? -13.352 28.641 9.516 1 98.56 391 LEU B C 1
ATOM 6554 O O . LEU B 1 391 ? -13.883 29.75 9.523 1 98.56 391 LEU B O 1
ATOM 6558 N N . VAL B 1 392 ? -13.961 27.594 9.086 1 98.62 392 VAL B N 1
ATOM 6559 C CA . VAL B 1 392 ? -15.367 27.672 8.719 1 98.62 392 VAL B CA 1
ATOM 6560 C C . VAL B 1 392 ? -16.234 27.078 9.828 1 98.62 392 VAL B C 1
ATOM 6562 O O . VAL B 1 392 ? -15.758 26.219 10.586 1 98.62 392 VAL B O 1
ATOM 6565 N N . TYR B 1 393 ? -17.453 27.531 9.938 1 98.25 393 TYR B N 1
ATOM 6566 C CA . TYR B 1 393 ? -18.328 27.219 11.055 1 98.25 393 TYR B CA 1
ATOM 6567 C C . TYR B 1 393 ? -19.734 26.844 10.562 1 98.25 393 TYR B C 1
ATOM 6569 O O . TYR B 1 393 ? -20.375 27.641 9.875 1 98.25 393 TYR B O 1
ATOM 6577 N N . ALA B 1 394 ? -20.172 25.672 10.836 1 97.88 394 ALA B N 1
ATOM 6578 C CA . ALA B 1 394 ? -21.5 25.188 10.492 1 97.88 394 ALA B CA 1
ATOM 6579 C C . ALA B 1 394 ? -22.266 24.766 11.742 1 97.88 394 ALA B C 1
ATOM 6581 O O . ALA B 1 394 ? -21.656 24.406 12.758 1 97.88 394 ALA B O 1
ATOM 6582 N N . VAL B 1 395 ? -23.594 24.859 11.672 1 98.06 395 VAL B N 1
ATOM 6583 C CA . VAL B 1 395 ? -24.484 24.5 12.781 1 98.06 395 VAL B CA 1
ATOM 6584 C C . VAL B 1 395 ? -25.406 23.344 12.359 1 98.06 395 VAL B C 1
ATOM 6586 O O . VAL B 1 395 ? -25.906 23.328 11.242 1 98.06 395 VAL B O 1
ATOM 6589 N N . VAL B 1 396 ? -25.531 22.391 13.25 1 98.06 396 VAL B N 1
ATOM 6590 C CA . VAL B 1 396 ? -26.406 21.25 13 1 98.06 396 VAL B CA 1
ATOM 6591 C C . VAL B 1 396 ? -27.375 21.062 14.172 1 98.06 396 VAL B C 1
ATOM 6593 O O . VAL B 1 396 ? -27.141 21.594 15.258 1 98.06 396 VAL B O 1
ATOM 6596 N N . ASP B 1 397 ? -28.391 20.266 13.945 1 98.25 397 ASP B N 1
ATOM 6597 C CA . ASP B 1 397 ? -29.406 20.062 14.984 1 98.25 397 ASP B CA 1
ATOM 6598 C C . ASP B 1 397 ? -29.125 18.766 15.758 1 98.25 397 ASP B C 1
ATOM 6600 O O . ASP B 1 397 ? -29.359 18.703 16.969 1 98.25 397 ASP B O 1
ATOM 6604 N N . THR B 1 398 ? -28.656 17.719 15.016 1 98.31 398 THR B N 1
ATOM 6605 C CA . THR B 1 398 ? -28.531 16.406 15.633 1 98.31 398 THR B CA 1
ATOM 6606 C C . THR B 1 398 ? -27.109 15.875 15.5 1 98.31 398 THR B C 1
ATOM 6608 O O . THR B 1 398 ? -26.328 16.375 14.688 1 98.31 398 THR B O 1
ATOM 6611 N N . ILE B 1 399 ? -26.797 14.93 16.375 1 98.38 399 ILE B N 1
ATOM 6612 C CA . ILE B 1 399 ? -25.5 14.258 16.312 1 98.38 399 ILE B CA 1
ATOM 6613 C C . ILE B 1 399 ? -25.359 13.523 14.984 1 98.38 399 ILE B C 1
ATOM 6615 O O . ILE B 1 399 ? -24.281 13.531 14.383 1 98.38 399 ILE B O 1
ATOM 6619 N N . GLU B 1 400 ? -26.438 12.953 14.461 1 97.94 400 GLU B N 1
ATOM 6620 C CA . GLU B 1 400 ? -26.422 12.25 13.18 1 97.94 400 GLU B CA 1
ATOM 6621 C C . GLU B 1 400 ? -26.047 13.188 12.039 1 97.94 400 GLU B C 1
ATOM 6623 O O . GLU B 1 400 ? -25.266 12.828 11.164 1 97.94 400 GLU B O 1
ATOM 6628 N N . GLU B 1 401 ? -26.609 14.336 12.125 1 97.88 401 GLU B N 1
ATOM 6629 C CA . GLU B 1 401 ? -26.281 15.328 11.109 1 97.88 401 GLU B CA 1
ATOM 6630 C C . GLU B 1 401 ? -24.812 15.734 11.195 1 97.88 401 GLU B C 1
ATOM 6632 O O . GLU B 1 401 ? -24.156 15.953 10.172 1 97.88 401 GLU B O 1
ATOM 6637 N N . ALA B 1 402 ? -24.297 15.875 12.406 1 98.31 402 ALA B N 1
ATOM 6638 C CA . ALA B 1 402 ? -22.891 16.234 12.617 1 98.31 402 ALA B CA 1
ATOM 6639 C C . ALA B 1 402 ? -21.969 15.188 12.008 1 98.31 402 ALA B C 1
ATOM 6641 O O . ALA B 1 402 ? -21 15.531 11.328 1 98.31 402 ALA B O 1
ATOM 6642 N N . ILE B 1 403 ? -22.281 13.953 12.219 1 97.88 403 ILE B N 1
ATOM 6643 C CA . ILE B 1 403 ? -21.469 12.844 11.711 1 97.88 403 ILE B CA 1
ATOM 6644 C C . ILE B 1 403 ? -21.516 12.828 10.188 1 97.88 403 ILE B C 1
ATOM 6646 O O . ILE B 1 403 ? -20.484 12.68 9.531 1 97.88 403 ILE B O 1
ATOM 6650 N N . GLU B 1 404 ? -22.688 12.992 9.633 1 96.5 404 GLU B N 1
ATOM 6651 C CA . GLU B 1 404 ? -22.859 13.023 8.18 1 96.5 404 GLU B CA 1
ATOM 6652 C C . GLU B 1 404 ? -22.031 14.148 7.555 1 96.5 404 GLU B C 1
ATOM 6654 O O . GLU B 1 404 ? -21.359 13.938 6.547 1 96.5 404 GLU B O 1
ATOM 6659 N N . LEU B 1 405 ? -22.125 15.281 8.156 1 96.88 405 LEU B N 1
ATOM 6660 C CA . LEU B 1 405 ? -21.406 16.438 7.641 1 96.88 405 LEU B CA 1
ATOM 6661 C C . LEU B 1 405 ? -19.906 16.25 7.785 1 96.88 405 LEU B C 1
ATOM 6663 O O . LEU B 1 405 ? -19.141 16.641 6.898 1 96.88 405 LEU B O 1
ATOM 6667 N N . ALA B 1 406 ? -19.469 15.719 8.891 1 97.5 406 ALA B N 1
ATOM 6668 C CA . ALA B 1 406 ? -18.047 15.445 9.117 1 97.5 406 ALA B CA 1
ATOM 6669 C C . ALA B 1 406 ? -17.5 14.492 8.07 1 97.5 406 ALA B C 1
ATOM 6671 O O . ALA B 1 406 ? -16.359 14.633 7.625 1 97.5 406 ALA B O 1
ATOM 6672 N N . ASN B 1 407 ? -18.297 13.578 7.613 1 95.19 407 ASN B N 1
ATOM 6673 C CA . ASN B 1 407 ? -17.875 12.531 6.688 1 95.19 407 ASN B CA 1
ATOM 6674 C C . ASN B 1 407 ? -18 12.984 5.234 1 95.19 407 ASN B C 1
ATOM 6676 O O . ASN B 1 407 ? -17.516 12.312 4.324 1 95.19 407 ASN B O 1
ATOM 6680 N N . ASN B 1 408 ? -18.672 14.086 5.023 1 93.94 408 ASN B N 1
ATOM 6681 C CA . ASN B 1 408 ? -18.859 14.594 3.67 1 93.94 408 ASN B CA 1
ATOM 6682 C C . ASN B 1 408 ? -17.625 15.336 3.176 1 93.94 408 ASN B C 1
ATOM 6684 O O . ASN B 1 408 ? -17.656 16.547 2.969 1 93.94 408 ASN B O 1
ATOM 6688 N N . THR B 1 409 ? -16.578 14.617 2.953 1 94.62 409 THR B N 1
ATOM 6689 C CA . THR B 1 409 ? -15.297 15.133 2.508 1 94.62 409 THR B CA 1
ATOM 6690 C C . THR B 1 409 ? -14.438 14.016 1.929 1 94.62 409 THR B C 1
ATOM 6692 O O . THR B 1 409 ? -14.664 12.836 2.215 1 94.62 409 THR B O 1
ATOM 6695 N N . ASP B 1 410 ? -13.523 14.352 1.043 1 93.81 410 ASP B N 1
ATOM 6696 C CA . ASP B 1 410 ? -12.57 13.383 0.513 1 93.81 410 ASP B CA 1
ATOM 6697 C C . ASP B 1 410 ? -11.391 13.203 1.464 1 93.81 410 ASP B C 1
ATOM 6699 O O . ASP B 1 410 ? -10.555 12.312 1.26 1 93.81 410 ASP B O 1
ATOM 6703 N N . TYR B 1 411 ? -11.32 14.008 2.518 1 96.44 411 TYR B N 1
ATOM 6704 C CA . TYR B 1 411 ? -10.195 13.984 3.447 1 96.44 411 TYR B CA 1
ATOM 6705 C C . TYR B 1 411 ? -10.523 13.156 4.684 1 96.44 411 TYR B C 1
ATOM 6707 O O . TYR B 1 411 ? -11.695 12.977 5.027 1 96.44 411 TYR B O 1
ATOM 6715 N N . SER B 1 412 ? -9.438 12.617 5.344 1 95.81 412 SER B N 1
ATOM 6716 C CA . SER B 1 412 ? -9.688 11.688 6.438 1 95.81 412 SER B CA 1
ATOM 6717 C C . SER B 1 412 ? -8.523 11.664 7.426 1 95.81 412 SER B C 1
ATOM 6719 O O . SER B 1 412 ? -8.312 10.672 8.125 1 95.81 412 SER B O 1
ATOM 6721 N N . LEU B 1 413 ? -7.781 12.672 7.547 1 95 413 LEU B N 1
ATOM 6722 C CA . LEU B 1 413 ? -6.527 12.648 8.289 1 95 413 LEU B CA 1
ATOM 6723 C C . LEU B 1 413 ? -6.785 12.711 9.797 1 95 413 LEU B C 1
ATOM 6725 O O . LEU B 1 413 ? -6.438 11.781 10.531 1 95 413 LEU B O 1
ATOM 6729 N N . SER B 1 414 ? -7.453 13.797 10.234 1 95.81 414 SER B N 1
ATOM 6730 C CA . SER B 1 414 ? -7.645 14.016 11.664 1 95.81 414 SER B CA 1
ATOM 6731 C C . SER B 1 414 ? -9 14.648 11.945 1 95.81 414 SER B C 1
ATOM 6733 O O . SER B 1 414 ? -9.68 15.125 11.031 1 95.81 414 SER B O 1
ATOM 6735 N N . ALA B 1 415 ? -9.422 14.562 13.219 1 97.44 415 ALA B N 1
ATOM 6736 C CA . ALA B 1 415 ? -10.672 15.156 13.688 1 97.44 415 ALA B CA 1
ATOM 6737 C C . ALA B 1 415 ? -10.633 15.398 15.195 1 97.44 415 ALA B C 1
ATOM 6739 O O . ALA B 1 415 ? -9.75 14.898 15.891 1 97.44 415 ALA B O 1
ATOM 6740 N N . SER B 1 416 ? -11.5 16.219 15.641 1 97.94 416 SER B N 1
ATOM 6741 C CA . SER B 1 416 ? -11.75 16.422 17.062 1 97.94 416 SER B CA 1
ATOM 6742 C C . SER B 1 416 ? -13.234 16.297 17.391 1 97.94 416 SER B C 1
ATOM 6744 O O . SER B 1 416 ? -14.086 16.688 16.594 1 97.94 416 SER B O 1
ATOM 6746 N N . VAL B 1 417 ? -13.492 15.695 18.516 1 98.69 417 VAL B N 1
ATOM 6747 C CA . VAL B 1 417 ? -14.844 15.547 19.031 1 98.69 417 VAL B CA 1
ATOM 6748 C C . VAL B 1 417 ? -14.922 16.062 20.453 1 98.69 417 VAL B C 1
ATOM 6750 O O . VAL B 1 417 ? -14.141 15.648 21.312 1 98.69 417 VAL B O 1
ATOM 6753 N N . TRP B 1 418 ? -15.914 16.906 20.75 1 98.69 418 TRP B N 1
ATOM 6754 C CA . TRP B 1 418 ? -16 17.547 22.047 1 98.69 418 TRP B CA 1
ATOM 6755 C C . TRP B 1 418 ? -17.344 17.234 22.719 1 98.69 418 TRP B C 1
ATOM 6757 O O . TRP B 1 418 ? -18.406 17.562 22.188 1 98.69 418 TRP B O 1
ATOM 6767 N N . SER B 1 419 ? -17.328 16.609 23.797 1 98.62 419 SER B N 1
ATOM 6768 C CA . SER B 1 419 ? -18.453 16.266 24.656 1 98.62 419 SER B CA 1
ATOM 6769 C C . SER B 1 419 ? -18 15.906 26.062 1 98.62 419 SER B C 1
ATOM 6771 O O . SER B 1 419 ? -16.953 15.289 26.234 1 98.62 419 SER B O 1
ATOM 6773 N N . LYS B 1 420 ? -18.797 16.266 27.078 1 97.12 420 LYS B N 1
ATOM 6774 C CA . LYS B 1 420 ? -18.531 15.836 28.438 1 97.12 420 LYS B CA 1
ATOM 6775 C C . LYS B 1 420 ? -18.922 14.375 28.641 1 97.12 420 LYS B C 1
ATOM 6777 O O . LYS B 1 420 ? -18.422 13.711 29.547 1 97.12 420 LYS B O 1
ATOM 6782 N N . ASP B 1 421 ? -19.828 13.938 27.828 1 97.69 421 ASP B N 1
ATOM 6783 C CA . ASP B 1 421 ? -20.219 12.531 27.859 1 97.69 421 ASP B CA 1
ATOM 6784 C C . ASP B 1 421 ? -19.266 11.688 27 1 97.69 421 ASP B C 1
ATOM 6786 O O . ASP B 1 421 ? -19.438 11.602 25.781 1 97.69 421 ASP B O 1
ATOM 6790 N N . LEU B 1 422 ? -18.406 11.016 27.672 1 96.31 422 LEU B N 1
ATOM 6791 C CA . LEU B 1 422 ? -17.359 10.281 26.969 1 96.31 422 LEU B CA 1
ATOM 6792 C C . LEU B 1 422 ? -17.938 9.148 26.141 1 96.31 422 LEU B C 1
ATOM 6794 O O . LEU B 1 422 ? -17.391 8.781 25.094 1 96.31 422 LEU B O 1
ATOM 6798 N N . ALA B 1 423 ? -19.031 8.555 26.609 1 97 423 ALA B N 1
ATOM 6799 C CA . ALA B 1 423 ? -19.656 7.484 25.828 1 97 423 ALA B CA 1
ATOM 6800 C C . ALA B 1 423 ? -20.172 8.008 24.484 1 97 423 ALA B C 1
ATOM 6802 O O . ALA B 1 423 ? -20 7.348 23.453 1 97 423 ALA B O 1
ATOM 6803 N N . VAL B 1 424 ? -20.766 9.195 24.531 1 97.81 424 VAL B N 1
ATOM 6804 C CA . VAL B 1 424 ? -21.281 9.805 23.312 1 97.81 424 VAL B CA 1
ATOM 6805 C C . VAL B 1 424 ? -20.125 10.211 22.391 1 97.81 424 VAL B C 1
ATOM 6807 O O . VAL B 1 424 ? -20.172 9.977 21.188 1 97.81 424 VAL B O 1
ATOM 6810 N N . ALA B 1 425 ? -19.094 10.812 23 1 98.12 425 ALA B N 1
ATOM 6811 C CA . ALA B 1 425 ? -17.938 11.227 22.234 1 98.12 425 ALA B CA 1
ATOM 6812 C C . ALA B 1 425 ? -17.281 10.031 21.531 1 98.12 425 ALA B C 1
ATOM 6814 O O . ALA B 1 425 ? -16.875 10.133 20.375 1 98.12 425 ALA B O 1
ATOM 6815 N N . GLN B 1 426 ? -17.172 8.992 22.219 1 97.06 426 GLN B N 1
ATOM 6816 C CA . GLN B 1 426 ? -16.578 7.773 21.656 1 97.06 426 GLN B CA 1
ATOM 6817 C C . GLN B 1 426 ? -17.422 7.238 20.5 1 97.06 426 GLN B C 1
ATOM 6819 O O . GLN B 1 426 ? -16.875 6.77 19.5 1 97.06 426 GLN B O 1
ATOM 6824 N N . ASP B 1 427 ? -18.688 7.23 20.703 1 96.94 427 ASP B N 1
ATOM 6825 C CA . ASP B 1 427 ? -19.578 6.781 19.641 1 96.94 427 ASP B CA 1
ATOM 6826 C C . ASP B 1 427 ? -19.406 7.637 18.391 1 96.94 427 ASP B C 1
ATOM 6828 O O . ASP B 1 427 ? -19.312 7.105 17.281 1 96.94 427 ASP B O 1
ATOM 6832 N N . VAL B 1 428 ? -19.344 8.961 18.547 1 98.25 428 VAL B N 1
ATOM 6833 C CA . VAL B 1 428 ? -19.156 9.875 17.422 1 98.25 428 VAL B CA 1
ATOM 6834 C C . VAL B 1 428 ? -17.797 9.609 16.766 1 98.25 428 VAL B C 1
ATOM 6836 O O . VAL B 1 428 ? -17.703 9.484 15.547 1 98.25 428 VAL B O 1
ATOM 6839 N N . ALA B 1 429 ? -16.766 9.508 17.578 1 97 429 ALA B N 1
ATOM 6840 C CA . ALA B 1 429 ? -15.422 9.258 17.078 1 97 429 ALA B CA 1
ATOM 6841 C C . ALA B 1 429 ? -15.367 7.965 16.266 1 97 429 ALA B C 1
ATOM 6843 O O . ALA B 1 429 ? -14.656 7.883 15.266 1 97 429 ALA B O 1
ATOM 6844 N N . ALA B 1 430 ? -16.125 7.02 16.688 1 93.62 430 ALA B N 1
ATOM 6845 C CA . ALA B 1 430 ? -16.125 5.723 16.016 1 93.62 430 ALA B CA 1
ATOM 6846 C C . ALA B 1 430 ? -16.828 5.809 14.664 1 93.62 430 ALA B C 1
ATOM 6848 O O . ALA B 1 430 ? -16.531 5.027 13.75 1 93.62 430 ALA B O 1
ATOM 6849 N N . ARG B 1 431 ? -17.672 6.746 14.523 1 94.94 431 ARG B N 1
ATOM 6850 C CA . ARG B 1 431 ? -18.531 6.777 13.344 1 94.94 431 ARG B CA 1
ATOM 6851 C C . ARG B 1 431 ? -18 7.766 12.312 1 94.94 431 ARG B C 1
ATOM 6853 O O . ARG B 1 431 ? -18.391 7.73 11.148 1 94.94 431 ARG B O 1
ATOM 6860 N N . ILE B 1 432 ? -17.125 8.641 12.695 1 95.5 432 ILE B N 1
ATOM 6861 C CA . ILE B 1 432 ? -16.562 9.555 11.703 1 95.5 432 ILE B CA 1
ATOM 6862 C C . ILE B 1 432 ? -15.414 8.883 10.969 1 95.5 432 ILE B C 1
ATOM 6864 O O . ILE B 1 432 ? -14.75 8 11.516 1 95.5 432 ILE B O 1
ATOM 6868 N N . TYR B 1 433 ? -15.211 9.234 9.719 1 93.5 433 TYR B N 1
ATOM 6869 C CA . TYR B 1 433 ? -14.18 8.664 8.867 1 93.5 433 TYR B CA 1
ATOM 6870 C C . TYR B 1 433 ? -12.898 9.484 8.938 1 93.5 433 TYR B C 1
ATOM 6872 O O . TYR B 1 433 ? -12.609 10.273 8.031 1 93.5 433 TYR B O 1
ATOM 6880 N N . SER B 1 434 ? -12.109 9.281 9.945 1 94.38 434 SER B N 1
ATOM 6881 C CA . SER B 1 434 ? -10.844 9.969 10.195 1 94.38 434 SER B CA 1
ATOM 6882 C C . SER B 1 434 ? -9.797 9.016 10.742 1 94.38 434 SER B C 1
ATOM 6884 O O . SER B 1 434 ? -10.109 8.141 11.562 1 94.38 434 SER B O 1
ATOM 6886 N N . GLY B 1 435 ? -8.594 9.195 10.227 1 93.25 435 GLY B N 1
ATOM 6887 C CA . GLY B 1 435 ? -7.52 8.359 10.734 1 93.25 435 GLY B CA 1
ATOM 6888 C C . GLY B 1 435 ? -7.266 8.555 12.219 1 93.25 435 GLY B C 1
ATOM 6889 O O . GLY B 1 435 ? -7.055 7.586 12.953 1 93.25 435 GLY B O 1
ATOM 6890 N N . TYR B 1 436 ? -7.336 9.82 12.68 1 93.44 436 TYR B N 1
ATOM 6891 C CA . TYR B 1 436 ? -7.234 10.195 14.086 1 93.44 436 TYR B CA 1
ATOM 6892 C C . TYR B 1 436 ? -8.477 10.945 14.539 1 93.44 436 TYR B C 1
ATOM 6894 O O . TYR B 1 436 ? -8.953 11.844 13.844 1 93.44 436 TYR B O 1
ATOM 6902 N N . ALA B 1 437 ? -9.023 10.539 15.578 1 95.44 437 ALA B N 1
ATOM 6903 C CA . ALA B 1 437 ? -10.078 11.297 16.25 1 95.44 437 ALA B CA 1
ATOM 6904 C C . ALA B 1 437 ? -9.672 11.656 17.672 1 95.44 437 ALA B C 1
ATOM 6906 O O . ALA B 1 437 ? -9.43 10.766 18.5 1 95.44 437 ALA B O 1
ATOM 6907 N N . ASN B 1 438 ? -9.633 12.898 17.953 1 96.56 438 ASN B N 1
ATOM 6908 C CA . ASN B 1 438 ? -9.266 13.398 19.281 1 96.56 438 ASN B CA 1
ATOM 6909 C C . ASN B 1 438 ? -10.492 13.805 20.078 1 96.56 438 ASN B C 1
ATOM 6911 O O . ASN B 1 438 ? -11.211 14.734 19.703 1 96.56 438 ASN B O 1
ATOM 6915 N N . ILE B 1 439 ? -10.695 13.109 21.156 1 97.38 439 ILE B N 1
ATOM 6916 C CA . ILE B 1 439 ? -11.805 13.445 22.047 1 97.38 439 ILE B CA 1
ATOM 6917 C C . ILE B 1 439 ? -11.344 14.461 23.094 1 97.38 439 ILE B C 1
ATOM 6919 O O . ILE B 1 439 ? -10.406 14.203 23.844 1 97.38 439 ILE B O 1
ATOM 6923 N N . ASN B 1 440 ? -11.992 15.594 23.047 1 97.12 440 ASN B N 1
ATOM 6924 C CA . ASN B 1 440 ? -11.703 16.703 23.953 1 97.12 440 ASN B CA 1
ATOM 6925 C C . ASN B 1 440 ? -10.242 17.156 23.844 1 97.12 440 ASN B C 1
ATOM 6927 O O . ASN B 1 440 ? -9.586 17.375 24.859 1 97.12 440 ASN B O 1
ATOM 6931 N N . GLY B 1 441 ? -9.805 17.234 22.594 1 95.5 441 GLY B N 1
ATOM 6932 C CA . GLY B 1 441 ? -8.453 17.656 22.266 1 95.5 441 GLY B CA 1
ATOM 6933 C C . GLY B 1 441 ? -8.32 18.188 20.844 1 95.5 441 GLY B C 1
ATOM 6934 O O . GLY B 1 441 ? -9.258 18.094 20.062 1 95.5 441 GLY B O 1
ATOM 6935 N N . PRO B 1 442 ? -7.219 18.781 20.578 1 95 442 PRO B N 1
ATOM 6936 C CA . PRO B 1 442 ? -7.012 19.375 19.25 1 95 442 PRO B CA 1
ATOM 6937 C C . PRO B 1 442 ? -6.844 18.344 18.141 1 95 442 PRO B C 1
ATOM 6939 O O . PRO B 1 442 ? -6.391 17.234 18.406 1 95 442 PRO B O 1
ATOM 6942 N N . SER B 1 443 ? -7.207 18.75 16.891 1 95.38 443 SER B N 1
ATOM 6943 C CA . SER B 1 443 ? -6.988 17.875 15.75 1 95.38 443 SER B CA 1
ATOM 6944 C C . SER B 1 443 ? -5.504 17.734 15.438 1 95.38 443 SER B C 1
ATOM 6946 O O . SER B 1 443 ? -5.082 16.719 14.867 1 95.38 443 SER B O 1
ATOM 6948 N N . ILE B 1 444 ? -4.703 18.734 15.781 1 90.75 444 ILE B N 1
ATOM 6949 C CA . ILE B 1 444 ? -3.256 18.609 15.672 1 90.75 444 ILE B CA 1
ATOM 6950 C C . ILE B 1 444 ? -2.715 17.781 16.828 1 90.75 444 ILE B C 1
ATOM 6952 O O . ILE B 1 444 ? -2.926 18.125 18 1 90.75 444 ILE B O 1
ATOM 6956 N N . HIS B 1 445 ? -2.143 16.703 16.531 1 77.5 445 HIS B N 1
ATOM 6957 C CA . HIS B 1 445 ? -1.58 15.883 17.609 1 77.5 445 HIS B CA 1
ATOM 6958 C C . HIS B 1 445 ? -0.223 15.312 17.203 1 77.5 445 HIS B C 1
ATOM 6960 O O . HIS B 1 445 ? 0.188 15.422 16.047 1 77.5 445 HIS B O 1
ATOM 6966 N N . SER B 1 446 ? 0.434 14.727 18.266 1 67.38 446 SER B N 1
ATOM 6967 C CA . SER B 1 446 ? 1.779 14.227 18 1 67.38 446 SER B CA 1
ATOM 6968 C C . SER B 1 446 ? 1.939 12.789 18.484 1 67.38 446 SER B C 1
ATOM 6970 O O . SER B 1 446 ? 3.027 12.391 18.906 1 67.38 446 SER B O 1
ATOM 6972 N N . GLU B 1 447 ? 0.816 12.156 18.578 1 75.69 447 GLU B N 1
ATOM 6973 C CA . GLU B 1 447 ? 1 10.773 19.016 1 75.69 447 GLU B CA 1
ATOM 6974 C C . GLU B 1 447 ? 1.734 9.961 17.938 1 75.69 447 GLU B C 1
ATOM 6976 O O . GLU B 1 447 ? 1.292 9.891 16.797 1 75.69 447 GLU B O 1
ATOM 6981 N N . PRO B 1 448 ? 2.855 9.438 18.281 1 65.94 448 PRO B N 1
ATOM 6982 C CA . PRO B 1 448 ? 3.697 8.766 17.281 1 65.94 448 PRO B CA 1
ATOM 6983 C C . PRO B 1 448 ? 3.201 7.363 16.953 1 65.94 448 PRO B C 1
ATOM 6985 O O . PRO B 1 448 ? 3.928 6.578 16.328 1 65.94 448 PRO B O 1
ATOM 6988 N N . VAL B 1 449 ? 2.064 7.023 17.25 1 64.19 449 VAL B N 1
ATOM 6989 C CA . VAL B 1 449 ? 1.662 5.629 17.109 1 64.19 449 VAL B CA 1
ATOM 6990 C C . VAL B 1 449 ? 1.506 5.281 15.641 1 64.19 449 VAL B C 1
ATOM 6992 O O . VAL B 1 449 ? 0.716 5.91 14.93 1 64.19 449 VAL B O 1
ATOM 6995 N N . ASP B 1 450 ? 2.322 4.266 15.156 1 64.81 450 ASP B N 1
ATOM 6996 C CA . ASP B 1 450 ? 2.355 3.539 13.891 1 64.81 450 ASP B CA 1
ATOM 6997 C C . ASP B 1 450 ? 2.33 4.5 12.703 1 64.81 450 ASP B C 1
ATOM 6999 O O . ASP B 1 450 ? 1.956 4.113 11.594 1 64.81 450 ASP B O 1
ATOM 7003 N N . GLY B 1 451 ? 2.715 5.848 12.828 1 64.19 451 GLY B N 1
ATOM 7004 C CA . GLY B 1 451 ? 2.82 6.805 11.734 1 64.19 451 GLY B CA 1
ATOM 7005 C C . GLY B 1 451 ? 1.476 7.336 11.273 1 64.19 451 GLY B C 1
ATOM 7006 O O . GLY B 1 451 ? 0.458 6.652 11.398 1 64.19 451 GLY B O 1
ATOM 7007 N N . LEU B 1 452 ? 1.236 8.586 11.219 1 65.06 452 LEU B N 1
ATOM 7008 C CA . LEU B 1 452 ? 0.011 9.297 10.875 1 65.06 452 LEU B CA 1
ATOM 7009 C C . LEU B 1 452 ? -0.303 9.156 9.391 1 65.06 452 LEU B C 1
ATOM 7011 O O . LEU B 1 452 ? 0.519 9.516 8.539 1 65.06 452 LEU B O 1
ATOM 7015 N N . VAL B 1 453 ? -1.434 8.383 9.023 1 71.19 453 VAL B N 1
ATOM 7016 C CA . VAL B 1 453 ? -1.927 8.5 7.656 1 71.19 453 VAL B CA 1
ATOM 7017 C C . VAL B 1 453 ? -3.453 8.453 7.652 1 71.19 453 VAL B C 1
ATOM 7019 O O . VAL B 1 453 ? -4.07 8.062 8.648 1 71.19 453 VAL B O 1
ATOM 7022 N N . GLY B 1 454 ? -3.986 9.117 6.645 1 85.62 454 GLY B N 1
ATOM 7023 C CA . GLY B 1 454 ? -5.422 9.086 6.422 1 85.62 454 GLY B CA 1
ATOM 7024 C C . GLY B 1 454 ? -5.945 7.703 6.086 1 85.62 454 GLY B C 1
ATOM 7025 O O . GLY B 1 454 ? -5.219 6.715 6.203 1 85.62 454 GLY B O 1
ATOM 7026 N N . LEU B 1 455 ? -7.207 7.641 5.977 1 90.94 455 LEU B N 1
ATOM 7027 C CA . LEU B 1 455 ? -7.898 6.391 5.672 1 90.94 455 LEU B CA 1
ATOM 7028 C C . LEU B 1 455 ? -8.109 6.242 4.168 1 90.94 455 LEU B C 1
ATOM 7030 O O . LEU B 1 455 ? -8.969 5.469 3.732 1 90.94 455 LEU B O 1
ATOM 7034 N N . GLY B 1 456 ? -7.348 7.074 3.371 1 91 456 GLY B N 1
ATOM 7035 C CA . GLY B 1 456 ? -7.484 7.066 1.923 1 91 456 GLY B CA 1
ATOM 7036 C C . GLY B 1 456 ? -7.969 8.391 1.359 1 91 456 GLY B C 1
ATOM 7037 O O . GLY B 1 456 ? -8.039 9.383 2.08 1 91 456 GLY B O 1
ATOM 7038 N N . GLY B 1 457 ? -8.219 8.406 0.045 1 92.69 457 GLY B N 1
ATOM 7039 C CA . GLY B 1 457 ? -8.695 9.625 -0.598 1 92.69 457 GLY B CA 1
ATOM 7040 C C . GLY B 1 457 ? -7.641 10.711 -0.647 1 92.69 457 GLY B C 1
ATOM 7041 O O . GLY B 1 457 ? -6.457 10.43 -0.846 1 92.69 457 GLY B O 1
ATOM 7042 N N . ALA B 1 458 ? -8.102 11.859 -0.464 1 95.44 458 ALA B N 1
ATOM 7043 C CA . ALA B 1 458 ? -7.242 13.031 -0.616 1 95.44 458 ALA B CA 1
ATOM 7044 C C . ALA B 1 458 ? -6.227 13.117 0.519 1 95.44 458 ALA B C 1
ATOM 7046 O O . ALA B 1 458 ? -5.277 13.906 0.453 1 95.44 458 ALA B O 1
ATOM 7047 N N . SER B 1 459 ? -6.402 12.227 1.525 1 95.88 459 SER B N 1
ATOM 7048 C CA . SER B 1 459 ? -5.445 12.227 2.627 1 95.88 459 SER B CA 1
ATOM 7049 C C . SER B 1 459 ? -4.367 11.164 2.42 1 95.88 459 SER B C 1
ATOM 7051 O O . SER B 1 459 ? -3.391 11.117 3.168 1 95.88 459 SER B O 1
ATOM 7053 N N . GLY B 1 460 ? -4.586 10.344 1.362 1 94.44 460 GLY B N 1
ATOM 7054 C CA . GLY B 1 460 ? -3.57 9.359 1.032 1 94.44 460 GLY B CA 1
ATOM 7055 C C . GLY B 1 460 ? -3.76 8.039 1.761 1 94.44 460 GLY B C 1
ATOM 7056 O O . GLY B 1 460 ? -4.836 7.773 2.299 1 94.44 460 GLY B O 1
ATOM 7057 N N . TYR B 1 461 ? -2.725 7.207 1.646 1 92.44 461 TYR B N 1
ATOM 7058 C CA . TYR B 1 461 ? -2.779 5.871 2.229 1 92.44 461 TYR B CA 1
ATOM 7059 C C . TYR B 1 461 ? -1.386 5.383 2.605 1 92.44 461 TYR B C 1
ATOM 7061 O O . TYR B 1 461 ? -0.386 6.031 2.287 1 92.44 461 TYR B O 1
ATOM 7069 N N . GLY B 1 462 ? -1.367 4.227 3.279 1 89.19 462 GLY B N 1
ATOM 7070 C CA . GLY B 1 462 ? -0.134 3.713 3.854 1 89.19 462 GLY B CA 1
ATOM 7071 C C . GLY B 1 462 ? 0.149 4.258 5.242 1 89.19 462 GLY B C 1
ATOM 7072 O O . GLY B 1 462 ? -0.729 4.848 5.875 1 89.19 462 GLY B O 1
ATOM 7073 N N . ARG B 1 463 ? 1.29 3.883 5.863 1 90.19 463 ARG B N 1
ATOM 7074 C CA . ARG B 1 463 ? 1.701 4.352 7.184 1 90.19 463 ARG B CA 1
ATOM 7075 C C . ARG B 1 463 ? 3.219 4.316 7.328 1 90.19 463 ARG B C 1
ATOM 7077 O O . ARG B 1 463 ? 3.881 3.43 6.785 1 90.19 463 ARG B O 1
ATOM 7084 N N . PHE B 1 464 ? 3.658 5.312 8.023 1 92.38 464 PHE B N 1
ATOM 7085 C CA . PHE B 1 464 ? 5.086 5.328 8.328 1 92.38 464 PHE B CA 1
ATOM 7086 C C . PHE B 1 464 ? 5.406 4.348 9.453 1 92.38 464 PHE B C 1
ATOM 7088 O O . PHE B 1 464 ? 5.602 4.754 10.602 1 92.38 464 PHE B O 1
ATOM 7095 N N . SER B 1 465 ? 5.449 3.092 9.125 1 91.62 465 SER B N 1
ATOM 7096 C CA . SER B 1 465 ? 5.637 1.998 10.07 1 91.62 465 SER B CA 1
ATOM 7097 C C . SER B 1 465 ? 6.633 0.972 9.539 1 91.62 465 SER B C 1
ATOM 7099 O O . SER B 1 465 ? 6.945 0.965 8.344 1 91.62 465 SER B O 1
ATOM 7101 N N . ILE B 1 466 ? 7.098 0.154 10.43 1 93.06 466 ILE B N 1
ATOM 7102 C CA . ILE B 1 466 ? 8.023 -0.916 10.078 1 93.06 466 ILE B CA 1
ATOM 7103 C C . ILE B 1 466 ? 7.398 -1.804 9 1 93.06 466 ILE B C 1
ATOM 7105 O O . ILE B 1 466 ? 8.07 -2.201 8.047 1 93.06 466 ILE B O 1
ATOM 7109 N N . GLU B 1 467 ? 6.117 -2.012 9.086 1 90.75 467 GLU B N 1
ATOM 7110 C CA . GLU B 1 467 ? 5.414 -2.914 8.18 1 90.75 467 GLU B CA 1
ATOM 7111 C C . GLU B 1 467 ? 5.43 -2.381 6.75 1 90.75 467 GLU B C 1
ATOM 7113 O O . GLU B 1 467 ? 5.523 -3.152 5.793 1 90.75 467 GLU B O 1
ATOM 7118 N N . ASN B 1 468 ? 5.359 -1.111 6.602 1 93.56 468 ASN B N 1
ATOM 7119 C CA . ASN B 1 468 ? 5.273 -0.523 5.27 1 93.56 468 ASN B CA 1
ATOM 7120 C C . ASN B 1 468 ? 6.656 -0.317 4.66 1 93.56 468 ASN B C 1
ATOM 7122 O O . ASN B 1 468 ? 6.777 0.02 3.479 1 93.56 468 ASN B O 1
ATOM 7126 N N . PHE B 1 469 ? 7.723 -0.561 5.477 1 96 469 PHE B N 1
ATOM 7127 C CA . PHE B 1 469 ? 9.062 -0.335 4.938 1 96 469 PHE B CA 1
ATOM 7128 C C . PHE B 1 469 ? 9.906 -1.597 5.047 1 96 469 PHE B C 1
ATOM 7130 O O . PHE B 1 469 ? 11.141 -1.531 4.996 1 96 469 PHE B O 1
ATOM 7137 N N . THR B 1 470 ? 9.227 -2.703 5.262 1 95 470 THR B N 1
ATOM 7138 C CA . THR B 1 470 ? 9.852 -4.02 5.184 1 95 470 THR B CA 1
ATOM 7139 C C . THR B 1 470 ? 9.008 -4.973 4.352 1 95 470 THR B C 1
ATOM 7141 O O . THR B 1 470 ? 7.785 -4.809 4.262 1 95 470 THR B O 1
ATOM 7144 N N . HIS B 1 471 ? 9.703 -5.895 3.764 1 93.44 471 HIS B N 1
ATOM 7145 C CA . HIS B 1 471 ? 9.031 -7.078 3.234 1 93.44 471 HIS B CA 1
ATOM 7146 C C . HIS B 1 471 ? 8.875 -8.148 4.309 1 93.44 471 HIS B C 1
ATOM 7148 O O . HIS B 1 471 ? 9.703 -8.25 5.215 1 93.44 471 HIS B O 1
ATOM 7154 N N . LYS B 1 472 ? 7.852 -8.836 4.203 1 91.62 472 LYS B N 1
ATOM 7155 C CA . LYS B 1 472 ? 7.719 -10.062 4.977 1 91.62 472 LYS B CA 1
ATOM 7156 C C . LYS B 1 472 ? 8.102 -11.281 4.145 1 91.62 472 LYS B C 1
ATOM 7158 O O . LYS B 1 472 ? 7.34 -11.711 3.271 1 91.62 472 LYS B O 1
ATOM 7163 N N . ARG B 1 473 ? 9.219 -11.898 4.418 1 92.12 473 ARG B N 1
ATOM 7164 C CA . ARG B 1 473 ? 9.719 -13.07 3.693 1 92.12 473 ARG B CA 1
ATOM 7165 C C . ARG B 1 473 ? 9.422 -14.352 4.461 1 92.12 473 ARG B C 1
ATOM 7167 O O . ARG B 1 473 ? 9.625 -14.414 5.676 1 92.12 473 ARG B O 1
ATOM 7174 N N . ILE B 1 474 ? 9.008 -15.336 3.768 1 93.25 474 ILE B N 1
ATOM 7175 C CA . ILE B 1 474 ? 8.664 -16.594 4.402 1 93.25 474 ILE B CA 1
ATOM 7176 C C . ILE B 1 474 ? 9.609 -17.703 3.912 1 93.25 474 ILE B C 1
ATOM 7178 O O . ILE B 1 474 ? 9.805 -17.859 2.705 1 93.25 474 ILE B O 1
ATOM 7182 N N . VAL B 1 475 ? 10.195 -18.375 4.805 1 94.06 475 VAL B N 1
ATOM 7183 C CA . VAL B 1 475 ? 11.008 -19.547 4.496 1 94.06 475 VAL B CA 1
ATOM 7184 C C . VAL B 1 475 ? 10.328 -20.812 5.047 1 94.06 475 VAL B C 1
ATOM 7186 O O . VAL B 1 475 ? 10 -20.875 6.234 1 94.06 475 VAL B O 1
ATOM 7189 N N . VAL B 1 476 ? 10.125 -21.703 4.211 1 94.06 476 VAL B N 1
ATOM 7190 C CA . VAL B 1 476 ? 9.531 -22.984 4.602 1 94.06 476 VAL B CA 1
ATOM 7191 C C . VAL B 1 476 ? 10.578 -24.094 4.488 1 94.06 476 VAL B C 1
ATOM 7193 O O . VAL B 1 476 ? 11.094 -24.359 3.402 1 94.06 476 VAL B O 1
ATOM 7196 N N . THR B 1 477 ? 10.906 -24.672 5.566 1 95.31 477 THR B N 1
ATOM 7197 C CA . THR B 1 477 ? 11.797 -25.828 5.578 1 95.31 477 THR B CA 1
ATOM 7198 C C . THR B 1 477 ? 10.992 -27.125 5.605 1 95.31 477 THR B C 1
ATOM 7200 O O . THR B 1 477 ? 10.289 -27.406 6.574 1 95.31 477 THR B O 1
ATOM 7203 N N . HIS B 1 478 ? 11.148 -27.875 4.551 1 94.56 478 HIS B N 1
ATOM 7204 C CA . HIS B 1 478 ? 10.359 -29.094 4.395 1 94.56 478 HIS B CA 1
ATOM 7205 C C . HIS B 1 478 ? 11.094 -30.297 4.98 1 94.56 478 HIS B C 1
ATOM 7207 O O . HIS B 1 478 ? 12.32 -30.391 4.891 1 94.56 478 HIS B O 1
ATOM 7213 N N . PRO B 1 479 ? 10.273 -31.203 5.496 1 90.88 479 PRO B N 1
ATOM 7214 C CA . PRO B 1 479 ? 10.875 -32.5 5.879 1 90.88 479 PRO B CA 1
ATOM 7215 C C . PRO B 1 479 ? 11.219 -33.375 4.676 1 90.88 479 PRO B C 1
ATOM 7217 O O . PRO B 1 479 ? 10.727 -33.125 3.568 1 90.88 479 PRO B O 1
ATOM 7220 N N . ALA B 1 480 ? 12.039 -34.375 4.906 1 86 480 ALA B N 1
ATOM 7221 C CA . ALA B 1 480 ? 12.422 -35.281 3.838 1 86 480 ALA B CA 1
ATOM 7222 C C . ALA B 1 480 ? 11.281 -36.25 3.514 1 86 480 ALA B C 1
ATOM 7224 O O . ALA B 1 480 ? 10.383 -36.469 4.336 1 86 480 ALA B O 1
ATOM 7225 N N . GLY B 1 481 ? 11.297 -36.719 2.322 1 79.06 481 GLY B N 1
ATOM 7226 C CA . GLY B 1 481 ? 10.477 -37.875 1.94 1 79.06 481 GLY B CA 1
ATOM 7227 C C . GLY B 1 481 ? 9.055 -37.469 1.575 1 79.06 481 GLY B C 1
ATOM 7228 O O . GLY B 1 481 ? 8.141 -38.312 1.698 1 79.06 481 GLY B O 1
ATOM 7229 N N . ARG B 1 482 ? 8.805 -36.312 1.07 1 78.62 482 ARG B N 1
ATOM 7230 C CA . ARG B 1 482 ? 7.453 -35.938 0.67 1 78.62 482 ARG B CA 1
ATOM 7231 C C . ARG B 1 482 ? 7.086 -36.531 -0.682 1 78.62 482 ARG B C 1
ATOM 7233 O O . ARG B 1 482 ? 7.926 -36.625 -1.58 1 78.62 482 ARG B O 1
ATOM 7240 N N . LYS B 1 483 ? 5.855 -36.969 -0.717 1 74.12 483 LYS B N 1
ATOM 7241 C CA . LYS B 1 483 ? 5.305 -37.438 -1.99 1 74.12 483 LYS B CA 1
ATOM 7242 C C . LYS B 1 483 ? 4.621 -36.281 -2.732 1 74.12 483 LYS B C 1
ATOM 7244 O O . LYS B 1 483 ? 3.914 -35.469 -2.125 1 74.12 483 LYS B O 1
ATOM 7249 N N . LEU B 1 484 ? 4.902 -36.125 -4.027 1 76.44 484 LEU B N 1
ATOM 7250 C CA . LEU B 1 484 ? 4.352 -35.031 -4.836 1 76.44 484 LEU B CA 1
ATOM 7251 C C . LEU B 1 484 ? 3.555 -35.594 -6.012 1 76.44 484 LEU B C 1
ATOM 7253 O O . LEU B 1 484 ? 3.934 -36.625 -6.598 1 76.44 484 LEU B O 1
ATOM 7257 N N . PRO B 1 485 ? 2.506 -35 -6.348 1 70.5 485 PRO B N 1
ATOM 7258 C CA . PRO B 1 485 ? 1.709 -35.469 -7.488 1 70.5 485 PRO B CA 1
ATOM 7259 C C . PRO B 1 485 ? 2.479 -35.406 -8.805 1 70.5 485 PRO B C 1
ATOM 7261 O O . PRO B 1 485 ? 3.496 -34.719 -8.906 1 70.5 485 PRO B O 1
ATOM 7264 N N . ILE B 1 486 ? 2.006 -36.094 -9.875 1 69.12 486 ILE B N 1
ATOM 7265 C CA . ILE B 1 486 ? 2.428 -36.125 -11.273 1 69.12 486 ILE B CA 1
ATOM 7266 C C . ILE B 1 486 ? 3.713 -36.938 -11.406 1 69.12 486 ILE B C 1
ATOM 7268 O O . ILE B 1 486 ? 3.996 -37.469 -12.477 1 69.12 486 ILE B O 1
ATOM 7272 N N . VAL B 1 487 ? 4.527 -36.844 -10.281 1 70.44 487 VAL B N 1
ATOM 7273 C CA . VAL B 1 487 ? 5.832 -37.469 -10.469 1 70.44 487 VAL B CA 1
ATOM 7274 C C . VAL B 1 487 ? 5.953 -38.688 -9.555 1 70.44 487 VAL B C 1
ATOM 7276 O O . VAL B 1 487 ? 7.051 -39.219 -9.336 1 70.44 487 VAL B O 1
ATOM 7279 N N . SER B 1 488 ? 4.898 -38.969 -8.797 1 60.66 488 SER B N 1
ATOM 7280 C CA . SER B 1 488 ? 5.027 -40.156 -7.973 1 60.66 488 SER B CA 1
ATOM 7281 C C . SER B 1 488 ? 4.82 -41.438 -8.797 1 60.66 488 SER B C 1
ATOM 7283 O O . SER B 1 488 ? 4.148 -41.406 -9.836 1 60.66 488 SER B O 1
#